Protein AF-A0A956J6Z6-F1 (afdb_monomer)

Sequence (795 aa):
MAKYAQRFSSLLVLTCVALPAACGSEADPVPDESTSATQQAFSNCVKSLEGEGDYNVGWVGLQTDGTLWRGFPAQKYEGLDQIESIGSIDGEALTWCVVRSDHTAWCWGANGSGQVGNGNTIQQADPVQITALGNQVKEVVTSNDFSCALKLDNTVWCWGDNSAAQLGTATPSQSLTPVQIGALGNTVEQISAGFLHACAKKSDDTLWCWGNNSFGEIGRGDFNNPQVGPIQVMSNVDKVSAGGFFTCAIDNAKKLYCWGDNADGHVGVGNTTNQPSPLEVTTIGTVNEVDASVRSACAIKADTTVWCWGWQDHGRLGDGVDADAPVTTPQPVSGSLGTTGGAVSIHAKEGSACVVTSTNELMCWGSGNFLDGQGPSNVPIAIDFCGLPRLNSITPSVGSTLGGTQVSFFGENFTANTRVFFSDTEATAVSFVNSGEVRATAPAYFESTVDVRIENPGSKRGVLKQAFSFQPPPEVYQALPTSGPLAGGTLVTLQGSSLKTGLGVSFGGTPASNVTLVSATEATAVAPAHAAGFVNILVTNSDGQTDQLDNGFQYKAAPATTSVAPNSGAAGIQVILTGTDYEWNTIVRVDGTEVTGTFVDPTTIGINMPAHADGPVPIEVENADGQKSTLSNAFTYDATGSGGTGGTSSTGGAAAGGNAGTAGSSTGGTGNAGAGGSGNSGAGGNAGDGGSNSSGGSGNSSSTGGSVSAGGSVSAGGSVSAGGSVSAGGSVSTGGSAGTSNGANTDDSSVKCYCSTPGAGSASSSALGTWVLGFVVAGAGLARRRKTRAAARLS

Mean predicted aligned error: 20.42 Å

Secondary structure (DSSP, 8-state):
-------------------PPP---SPPPPP-HHHHHHHHH--S-EEEEES-BSTTS--EEEETTS-EEETTTTEE-TT---EEEEEE--SSS-EEEEEETTS-EEEEE--TTSTT-SSS---EEEEEE-TTT-S-EEEEEEETTEEEEEETTS-EEEEE--TTSTT--SS---EEEEEE-GGG-S-EEEEEE-SSEEEEEETTSEEEEEE--SSSTT-SSS--S-EEEEEEEEESEEEEEE-SSEEEEEETT-BEEEEE--TTSTT-SSS---EEEEEE-TTS-BEEEEEE-SSEEEEEETTS-EEEEEE--TTTT-SS---SSEEEEEEEPTTHHHHT--EEEEEE-SSEEEEEETT--EEEEESB--TTS---EEEEEEE--SS--EEEEEE-SEEETT---EEEEEEES--TT-EEEETTEEPEEEEEEETTEEEEEPPP--SEEEEEEEE-TTS-EEEEEEEEEEEPPPEEEEEESSEEETT---EEEEEEES--TT-EEEETTEEPEEEEE-SSSEEEEEPPP--SEEEEEEEE-TTS-EEEEEEEEEEEPPPEEEEEES-EE-TT-EEEEEEES--TT-EEEETTEEE--EEEETTEEEEE-----SEEEEEEEE-TTS-EEEEEEEEEEPP----------------------------------------------------------------------------------------------------------------PPPP----------------------------------------

Solvent-accessible surface area (backbone atoms only — not comparable to full-atom values): 45242 Å² total; per-residue (Å²): 140,87,79,90,81,85,88,89,88,88,87,81,89,84,82,92,81,90,81,83,90,75,91,77,78,82,80,78,80,78,78,71,58,66,39,57,49,28,53,62,62,43,77,50,35,72,69,48,78,45,68,50,35,44,101,91,45,60,30,42,36,33,28,71,84,13,43,35,32,36,38,88,74,50,39,71,48,81,96,49,59,48,42,73,46,76,16,55,44,52,62,93,44,58,31,43,34,35,31,28,77,73,16,36,39,31,21,24,30,46,10,81,45,5,37,42,28,71,67,48,50,66,66,32,95,57,79,38,68,30,68,90,68,39,70,38,40,71,47,50,40,28,22,50,39,23,28,39,34,38,27,76,71,19,33,42,29,22,18,2,42,7,90,38,14,40,41,32,38,100,57,66,56,64,31,33,38,71,39,71,27,69,91,68,46,60,44,41,75,47,74,33,41,18,53,46,25,32,39,36,36,28,80,80,20,35,30,28,23,18,2,36,11,79,43,3,34,48,21,77,66,48,57,67,65,56,32,70,20,73,42,80,53,51,68,50,44,70,49,70,23,29,10,36,54,25,29,36,35,28,32,74,84,22,42,42,27,22,14,1,39,10,78,39,4,40,41,29,67,72,47,50,69,55,29,24,33,71,38,69,28,76,90,70,54,46,40,75,45,64,31,34,16,51,51,28,29,39,32,32,28,73,74,21,24,32,30,19,24,3,42,23,40,57,10,35,43,16,54,65,60,71,70,78,41,56,37,19,43,68,38,57,20,37,68,52,41,34,72,71,22,48,51,70,49,72,50,44,39,57,43,16,30,38,31,37,30,77,84,56,43,37,31,35,25,4,42,28,43,48,81,74,68,47,60,60,30,27,37,62,44,77,54,83,39,54,70,46,22,42,56,75,49,64,42,64,47,60,40,40,21,81,18,76,37,69,30,40,41,34,40,37,54,45,47,88,68,44,45,48,24,53,56,91,45,64,42,41,79,64,43,61,76,46,44,40,32,38,34,32,23,41,50,62,47,70,75,44,67,31,36,33,34,39,34,37,76,91,77,30,52,24,66,32,75,63,48,36,34,30,38,66,49,32,42,48,84,46,48,40,63,49,58,43,49,36,75,28,70,46,70,26,41,37,39,40,36,61,46,42,78,73,47,45,49,20,53,66,82,42,65,41,43,81,61,40,76,77,45,48,41,32,33,35,33,25,41,52,61,48,74,73,44,70,26,35,34,41,39,30,29,67,86,72,35,59,32,65,23,77,58,38,32,31,28,37,72,54,20,39,68,76,47,45,46,66,41,58,43,60,65,67,44,73,30,38,38,34,40,39,62,44,46,88,73,38,46,34,21,53,71,82,45,77,45,76,57,45,65,76,51,46,40,35,35,38,35,54,42,65,88,74,71,68,43,69,32,36,37,36,35,30,32,91,86,69,34,58,35,67,32,74,62,43,34,30,36,49,68,90,70,83,87,82,85,88,82,83,86,85,82,88,85,81,87,85,87,84,83,87,82,90,86,80,84,89,79,86,80,88,78,88,81,86,84,80,86,86,81,90,85,81,88,81,85,84,89,85,86,84,80,86,86,86,87,87,80,90,81,90,82,91,84,94,89,89,88,89,89,89,82,90,89,90,91,85,89,89,90,90,90,86,87,90,89,86,83,87,81,90,80,90,82,86,82,88,80,91,86,86,85,91,86,89,86,88,88,87,84,87,85,82,89,82,90,82,90,79,82,92,82,87,86,83,83,89,80,89,84,85,90,81,93,81,90,82,90,84,85,88,82,84,89,84,79,92,76,89,79,83,90,80,91,79,136

Structure (mmCIF, N/CA/C/O backbone):
data_AF-A0A956J6Z6-F1
#
_entry.id   AF-A0A956J6Z6-F1
#
loop_
_atom_site.group_PDB
_atom_site.id
_atom_site.type_symbol
_atom_site.label_atom_id
_atom_site.label_alt_id
_atom_site.label_comp_id
_atom_site.label_asym_id
_atom_site.label_entity_id
_atom_site.label_seq_id
_atom_site.pdbx_PDB_ins_code
_atom_site.Cartn_x
_atom_site.Cartn_y
_atom_site.Cartn_z
_atom_site.occupancy
_atom_site.B_iso_or_equiv
_atom_site.auth_seq_id
_atom_site.auth_comp_id
_atom_site.auth_asym_id
_atom_site.auth_atom_id
_atom_site.pdbx_PDB_model_num
ATOM 1 N N . MET A 1 1 ? -25.834 70.316 -21.782 1.00 28.66 1 MET A N 1
ATOM 2 C CA . MET A 1 1 ? -26.681 69.579 -22.753 1.00 28.66 1 MET A CA 1
ATOM 3 C C . MET A 1 1 ? -25.816 68.439 -23.292 1.00 28.66 1 MET A C 1
ATOM 5 O O . MET A 1 1 ? -24.674 68.748 -23.584 1.00 28.66 1 MET A O 1
ATOM 9 N N . ALA A 1 2 ? -26.191 67.163 -23.428 1.00 26.89 2 ALA A N 1
ATOM 10 C CA . ALA A 1 2 ? -27.334 66.325 -23.003 1.00 26.89 2 ALA A CA 1
ATOM 11 C C . ALA A 1 2 ? -26.924 64.838 -23.287 1.00 26.89 2 ALA A C 1
ATOM 13 O O . ALA A 1 2 ? -26.009 64.651 -24.078 1.00 26.89 2 ALA A O 1
ATOM 14 N N . LYS A 1 3 ? -27.489 63.739 -22.752 1.00 27.75 3 LYS A N 1
ATOM 15 C CA . LYS A 1 3 ? -28.565 63.447 -21.773 1.00 27.75 3 LYS A CA 1
ATOM 16 C C . LYS A 1 3 ? -28.370 61.972 -21.299 1.00 27.75 3 LYS A C 1
ATOM 18 O O . LYS A 1 3 ? -28.183 61.141 -22.174 1.00 27.75 3 LYS A O 1
ATOM 23 N N . TYR A 1 4 ? -28.575 61.652 -20.006 1.00 26.92 4 TYR A N 1
ATOM 24 C CA . TYR A 1 4 ? -28.831 60.283 -19.453 1.00 26.92 4 TYR A CA 1
ATOM 25 C C . TYR A 1 4 ? -27.671 59.239 -19.551 1.00 26.92 4 TYR A C 1
ATOM 27 O O . TYR A 1 4 ? -26.803 59.382 -20.399 1.00 26.92 4 TYR A O 1
ATOM 35 N N . ALA A 1 5 ? -27.570 58.172 -18.728 1.00 27.58 5 ALA A N 1
ATOM 36 C CA . ALA A 1 5 ? -28.124 57.880 -17.384 1.00 27.58 5 ALA A CA 1
ATOM 37 C C . ALA A 1 5 ? -27.443 56.650 -16.701 1.00 27.58 5 ALA A C 1
ATOM 39 O O . ALA A 1 5 ? -26.955 55.778 -17.402 1.00 27.58 5 ALA A O 1
ATOM 40 N N . GLN A 1 6 ? -27.543 56.580 -15.353 1.00 28.50 6 GLN A N 1
ATOM 41 C CA . GLN A 1 6 ? -27.509 55.388 -14.447 1.00 28.50 6 GLN A CA 1
ATOM 42 C C . GLN A 1 6 ? -26.211 54.522 -14.390 1.00 28.50 6 GLN A C 1
ATOM 44 O O . GLN A 1 6 ? -25.586 54.266 -15.404 1.00 28.50 6 GLN A O 1
ATOM 49 N N . ARG A 1 7 ? -25.609 54.218 -13.216 1.00 27.50 7 ARG A N 1
ATOM 50 C CA . ARG A 1 7 ? -26.026 53.436 -12.003 1.00 27.50 7 ARG A CA 1
ATOM 51 C C . ARG A 1 7 ? -26.097 51.914 -12.268 1.00 27.50 7 ARG A C 1
ATOM 53 O O . ARG A 1 7 ? -26.555 51.536 -13.331 1.00 27.50 7 ARG A O 1
ATOM 60 N N . PHE A 1 8 ? -25.704 51.003 -11.364 1.00 25.77 8 PHE A N 1
ATOM 61 C CA . PHE A 1 8 ? -25.468 51.060 -9.902 1.00 25.77 8 PHE A CA 1
ATOM 62 C C . PHE A 1 8 ? -24.211 50.267 -9.468 1.00 25.77 8 PHE A C 1
ATOM 64 O O . PHE A 1 8 ? -23.885 49.271 -10.098 1.00 25.77 8 PHE A O 1
ATOM 71 N N . SER A 1 9 ? -23.623 50.646 -8.325 1.00 25.39 9 SER A N 1
ATOM 72 C CA . SER A 1 9 ? -23.005 49.752 -7.321 1.00 25.39 9 SER A CA 1
ATOM 73 C C . SER A 1 9 ? -23.018 50.481 -5.971 1.00 25.39 9 SER A C 1
ATOM 75 O O . SER A 1 9 ? -22.748 51.683 -5.935 1.00 25.39 9 SER A O 1
ATOM 77 N N . SER A 1 10 ? -23.380 49.798 -4.882 1.00 26.20 10 SER A N 1
ATOM 78 C CA . SER A 1 10 ? -23.628 50.417 -3.564 1.00 26.20 10 SER A CA 1
ATOM 79 C C . SER A 1 10 ? -22.505 50.135 -2.563 1.00 26.20 10 SER A C 1
ATOM 81 O O . SER A 1 10 ? -21.864 49.091 -2.630 1.00 26.20 10 SER A O 1
ATOM 83 N N . LEU A 1 11 ? -22.299 51.053 -1.612 1.00 25.16 11 LEU A N 1
ATOM 84 C CA . LEU A 1 11 ? -21.265 50.970 -0.577 1.00 25.16 11 LEU A CA 1
ATOM 85 C C . LEU A 1 11 ? -21.888 51.072 0.826 1.00 25.16 11 LEU A C 1
ATOM 87 O O . LEU A 1 11 ? -22.652 52.002 1.077 1.00 25.16 11 LEU A O 1
ATOM 91 N N . LEU A 1 12 ? -21.514 50.167 1.734 1.00 23.30 12 LEU A N 1
ATOM 92 C CA . LEU A 1 12 ? -21.599 50.317 3.197 1.00 23.30 12 LEU A CA 1
ATOM 93 C C . LEU A 1 12 ? -20.625 49.274 3.790 1.00 23.30 12 LEU A C 1
ATOM 95 O O . LEU A 1 12 ? -20.853 48.082 3.641 1.00 23.30 12 LEU A O 1
ATOM 99 N N . VAL A 1 13 ? -19.394 49.624 4.172 1.00 27.66 13 VAL A N 1
ATOM 100 C CA . VAL A 1 13 ? -18.997 50.363 5.388 1.00 27.66 13 VAL A CA 1
ATOM 101 C C . VAL A 1 13 ? -19.390 49.621 6.670 1.00 27.66 13 VAL A C 1
ATOM 103 O O . VAL A 1 13 ? -20.532 49.699 7.110 1.00 27.66 13 VAL A O 1
ATOM 106 N N . LEU A 1 14 ? -18.391 49.008 7.311 1.00 22.95 14 LEU A N 1
ATOM 107 C CA . LEU A 1 14 ? -18.330 48.816 8.762 1.00 22.95 14 LEU A CA 1
ATOM 108 C C . LEU A 1 14 ? -16.908 49.158 9.254 1.00 22.95 14 LEU A C 1
ATOM 110 O O . LEU A 1 14 ? -15.987 49.302 8.449 1.00 22.95 14 LEU A O 1
ATOM 114 N N . THR A 1 15 ? -16.746 49.384 10.556 1.00 25.09 15 THR A N 1
ATOM 115 C CA . THR A 1 15 ? -15.624 50.146 11.132 1.00 25.09 15 THR A CA 1
ATOM 116 C C . THR A 1 15 ? -14.508 49.290 11.725 1.00 25.09 15 THR A C 1
ATOM 118 O O . THR A 1 15 ? -14.780 48.398 12.525 1.00 25.09 15 THR A O 1
ATOM 121 N N . CYS A 1 16 ? -13.249 49.656 11.466 1.00 20.98 16 CYS A N 1
ATOM 122 C CA . CYS A 1 16 ? -12.116 49.167 12.254 1.00 20.98 16 CYS A CA 1
ATOM 123 C C . CYS A 1 16 ? -12.116 49.786 13.661 1.00 20.98 16 CYS A C 1
ATOM 125 O O . CYS A 1 16 ? -12.152 51.009 13.802 1.00 20.98 16 CYS A O 1
ATOM 127 N N . VAL A 1 17 ? -11.979 48.944 14.685 1.00 24.44 17 VAL A N 1
ATOM 128 C CA . VAL A 1 17 ? -11.543 49.328 16.036 1.00 24.44 17 VAL A CA 1
ATOM 129 C C . VAL A 1 17 ? -10.183 48.674 16.261 1.00 24.44 17 VAL A C 1
ATOM 131 O O . VAL A 1 17 ? -10.014 47.501 15.939 1.00 24.44 17 VAL A O 1
ATOM 134 N N . ALA A 1 18 ? -9.210 49.427 16.775 1.00 28.42 18 ALA A N 1
ATOM 135 C CA . ALA A 1 18 ? -7.844 48.952 16.978 1.00 28.42 18 ALA A CA 1
ATOM 136 C C . ALA A 1 18 ? -7.484 48.938 18.470 1.00 28.42 18 ALA A C 1
ATOM 138 O O . ALA A 1 18 ? -7.568 49.966 19.139 1.00 28.42 18 ALA A O 1
ATOM 139 N N . LEU A 1 19 ? -7.043 47.779 18.958 1.00 23.42 19 LEU A N 1
ATOM 140 C CA . LEU A 1 19 ? -6.366 47.580 20.242 1.00 23.42 19 LEU A CA 1
ATOM 141 C C . LEU A 1 19 ? -5.182 46.606 20.032 1.00 23.42 19 LEU A C 1
ATOM 143 O O . LEU A 1 19 ? -5.105 45.982 18.972 1.00 23.42 19 LEU A O 1
ATOM 147 N N . PRO A 1 20 ? -4.180 46.594 20.931 1.00 27.34 20 PRO A N 1
ATOM 148 C CA . PRO A 1 20 ? -2.789 46.425 20.512 1.00 27.34 20 PRO A CA 1
ATOM 149 C C . PRO A 1 20 ? -2.318 44.974 20.388 1.00 27.34 20 PRO A C 1
ATOM 151 O O . PRO A 1 20 ? -2.817 44.073 21.056 1.00 27.34 20 PRO A O 1
ATOM 154 N N . ALA A 1 21 ? -1.269 44.788 19.585 1.00 26.52 21 ALA A N 1
ATOM 155 C CA . ALA A 1 21 ? -0.505 43.550 19.545 1.00 26.52 21 ALA A CA 1
ATOM 156 C C . ALA A 1 21 ? 0.246 43.321 20.868 1.00 26.52 21 ALA A C 1
ATOM 158 O O . ALA A 1 21 ? 0.936 44.216 21.362 1.00 26.52 21 ALA A O 1
ATOM 159 N N . ALA A 1 22 ? 0.155 42.101 21.393 1.00 25.50 22 ALA A N 1
ATOM 160 C CA . ALA A 1 22 ? 1.082 41.570 22.382 1.00 25.50 22 ALA A CA 1
ATOM 161 C C . ALA A 1 22 ? 2.080 40.648 21.669 1.00 25.50 22 ALA A C 1
ATOM 163 O O . ALA A 1 22 ? 1.684 39.860 20.810 1.00 25.50 22 ALA A O 1
ATOM 164 N N . CYS A 1 23 ? 3.363 40.731 22.019 1.00 26.20 23 CYS A N 1
ATOM 165 C CA . CYS A 1 23 ? 4.354 39.776 21.530 1.00 26.20 23 CYS A CA 1
ATOM 166 C C . CYS A 1 23 ? 4.199 38.452 22.287 1.00 26.20 23 CYS A C 1
ATOM 168 O O . CYS A 1 23 ? 4.665 38.341 23.421 1.00 26.20 23 CYS A O 1
ATOM 170 N N . GLY A 1 24 ? 3.565 37.464 21.658 1.00 25.23 24 GLY A N 1
ATOM 171 C CA . GLY A 1 24 ? 3.735 36.060 22.023 1.00 25.23 24 GLY A CA 1
ATOM 172 C C . GLY A 1 24 ? 5.031 35.533 21.409 1.00 25.23 24 GLY A C 1
ATOM 173 O O . GLY A 1 24 ? 5.229 35.643 20.199 1.00 25.23 24 GLY A O 1
ATOM 174 N N . SER A 1 25 ? 5.931 35.022 22.244 1.00 32.38 25 SER A N 1
ATOM 175 C CA . SER A 1 25 ? 6.989 34.106 21.814 1.00 32.38 25 SER A CA 1
ATOM 176 C C . SER A 1 25 ? 6.438 32.684 21.737 1.00 32.38 25 SER A C 1
ATOM 178 O O . SER A 1 25 ? 5.430 32.403 22.374 1.00 32.38 25 SER A O 1
ATOM 180 N N . GLU A 1 26 ? 7.173 31.808 21.048 1.00 28.66 26 GLU A N 1
ATOM 181 C CA . GLU A 1 26 ? 6.777 30.434 20.704 1.00 28.66 26 GLU A CA 1
ATOM 182 C C . GLU A 1 26 ? 5.694 30.408 19.613 1.00 28.66 26 GLU A C 1
ATOM 184 O O . GLU A 1 26 ? 4.608 30.964 19.744 1.00 28.66 26 GLU A O 1
ATOM 189 N N . ALA A 1 27 ? 6.044 29.804 18.477 1.00 27.05 27 ALA A N 1
ATOM 190 C CA . ALA A 1 27 ? 5.065 29.384 17.490 1.00 27.05 27 ALA A CA 1
ATOM 191 C C . ALA A 1 27 ? 4.625 27.980 17.898 1.00 27.05 27 ALA A C 1
ATOM 193 O O . ALA A 1 27 ? 5.472 27.085 17.969 1.00 27.05 27 ALA A O 1
ATOM 194 N N . ASP A 1 28 ? 3.332 27.796 18.167 1.00 23.73 28 ASP A N 1
ATOM 195 C CA . ASP A 1 28 ? 2.769 26.462 18.348 1.00 23.73 28 ASP A CA 1
ATOM 196 C C . ASP A 1 28 ? 3.123 25.595 17.125 1.00 23.73 28 ASP A C 1
ATOM 198 O O . ASP A 1 28 ? 2.978 26.062 15.986 1.00 23.73 28 ASP A O 1
ATOM 202 N N . PRO A 1 29 ? 3.583 24.344 17.311 1.00 29.31 29 PRO A N 1
ATOM 203 C CA . PRO A 1 29 ? 3.713 23.426 16.194 1.00 29.31 29 PRO A CA 1
ATOM 204 C C . PRO A 1 29 ? 2.320 23.192 15.604 1.00 29.31 29 PRO A C 1
ATOM 206 O O . PRO A 1 29 ? 1.397 22.784 16.312 1.00 29.31 29 PRO A O 1
ATOM 209 N N . VAL A 1 30 ? 2.165 23.453 14.304 1.00 27.22 30 VAL A N 1
ATOM 210 C CA . VAL A 1 30 ? 0.939 23.100 13.577 1.00 27.22 30 VAL A CA 1
ATOM 211 C C . VAL A 1 30 ? 0.721 21.591 13.756 1.00 27.22 30 VAL A C 1
ATOM 213 O O . VAL A 1 30 ? 1.658 20.832 13.495 1.00 27.22 30 VAL A O 1
ATOM 216 N N . PRO A 1 31 ? -0.454 21.138 14.235 1.00 27.94 31 PRO A N 1
ATOM 217 C CA . PRO A 1 31 ? -0.686 19.722 14.481 1.00 27.94 31 PRO A CA 1
ATOM 218 C C . PRO A 1 31 ? -0.588 18.940 13.171 1.00 27.94 31 PRO A C 1
ATOM 220 O O . PRO A 1 31 ? -1.164 19.328 12.154 1.00 27.94 31 PRO A O 1
ATOM 223 N N . ASP A 1 32 ? 0.153 17.835 13.207 1.00 39.03 32 ASP A N 1
ATOM 224 C CA . ASP A 1 32 ? 0.480 17.037 12.027 1.00 39.03 32 ASP A CA 1
ATOM 225 C C . ASP A 1 32 ? -0.673 16.105 11.616 1.00 39.03 32 ASP A C 1
ATOM 227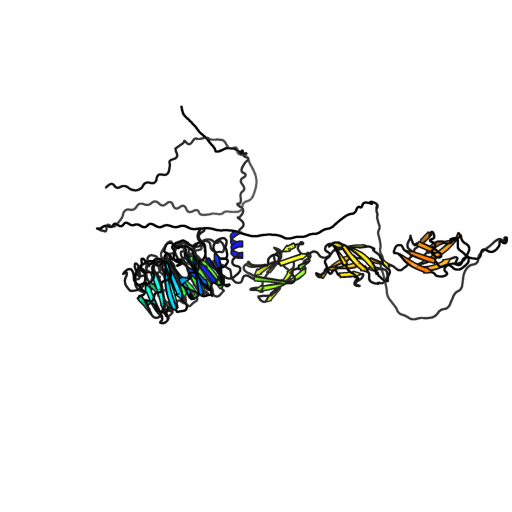 O O . ASP A 1 32 ? -0.615 14.877 11.705 1.00 39.03 32 ASP A O 1
ATOM 231 N N . GLU A 1 33 ? -1.771 16.710 11.167 1.00 33.22 33 GLU A N 1
ATOM 232 C CA . GLU A 1 33 ? -2.899 15.967 10.604 1.00 33.22 33 GLU A CA 1
ATOM 233 C C . GLU A 1 33 ? -2.535 15.342 9.242 1.00 33.22 33 GLU A C 1
ATOM 235 O O . GLU A 1 33 ? -3.065 14.286 8.886 1.00 33.22 33 GLU A O 1
ATOM 240 N N . SER A 1 34 ? -1.580 15.939 8.517 1.00 38.59 34 SER A N 1
ATOM 241 C CA . SER A 1 34 ? -1.074 15.517 7.203 1.00 38.59 34 SER A CA 1
ATOM 242 C C . SER A 1 34 ? -0.481 14.108 7.180 1.00 38.59 34 SER A C 1
ATOM 244 O O . SER A 1 34 ? -0.890 13.290 6.345 1.00 38.59 34 SER A O 1
ATOM 246 N N . THR A 1 35 ? 0.447 13.786 8.090 1.00 41.09 35 THR A N 1
ATOM 247 C CA . THR A 1 35 ? 0.966 12.413 8.178 1.00 41.09 35 THR A CA 1
ATOM 248 C C . THR A 1 35 ? -0.102 11.472 8.717 1.00 41.09 35 THR A C 1
ATOM 250 O O . THR A 1 35 ? -0.242 10.366 8.203 1.00 41.09 35 THR A O 1
ATOM 253 N N . SER A 1 36 ? -0.933 11.917 9.667 1.00 38.53 36 SER A N 1
ATOM 254 C CA . SER A 1 36 ? -1.976 11.078 10.268 1.00 38.53 36 SER A CA 1
ATOM 255 C C . SER A 1 36 ? -3.016 10.585 9.249 1.00 38.53 36 SER A C 1
ATOM 257 O O . SER A 1 36 ? -3.469 9.442 9.335 1.00 38.53 36 SER A O 1
ATOM 259 N N . ALA A 1 37 ? -3.375 11.410 8.258 1.00 38.84 37 ALA A N 1
ATOM 260 C CA . ALA A 1 37 ? -4.274 11.034 7.170 1.00 38.84 37 ALA A CA 1
ATOM 261 C C . ALA A 1 37 ? -3.585 10.100 6.160 1.00 38.84 37 ALA A C 1
ATOM 263 O O . ALA A 1 37 ? -4.181 9.123 5.706 1.00 38.84 37 ALA A O 1
ATOM 264 N N . THR A 1 38 ? -2.311 10.354 5.854 1.00 44.06 38 THR A N 1
ATOM 265 C CA . THR A 1 38 ? -1.529 9.552 4.898 1.00 44.06 38 THR A CA 1
ATOM 266 C C . THR A 1 38 ? -1.188 8.164 5.465 1.00 44.06 38 THR A C 1
ATOM 268 O O . THR A 1 38 ? -1.324 7.161 4.768 1.00 44.06 38 THR A O 1
ATOM 271 N N . GLN A 1 39 ? -0.885 8.063 6.762 1.00 45.75 39 GLN A N 1
ATOM 272 C CA . GLN A 1 39 ? -0.728 6.791 7.480 1.00 45.75 39 GLN A CA 1
ATOM 273 C C . GLN A 1 39 ? -2.047 6.007 7.593 1.00 45.75 39 GLN A C 1
ATOM 275 O O . GLN A 1 39 ? -2.029 4.780 7.564 1.00 45.75 39 GLN A O 1
ATOM 280 N N . GLN A 1 40 ? -3.201 6.682 7.685 1.00 42.94 40 GLN A N 1
ATOM 281 C CA . GLN A 1 40 ? -4.512 6.013 7.654 1.00 42.94 40 GLN A CA 1
ATOM 282 C C . GLN A 1 40 ? -4.869 5.463 6.263 1.00 42.94 40 GLN A C 1
ATOM 284 O O . GLN A 1 40 ? -5.530 4.429 6.175 1.00 42.94 40 GLN A O 1
ATOM 289 N N . ALA A 1 41 ? -4.421 6.115 5.186 1.00 42.00 41 ALA A N 1
ATOM 290 C CA . ALA A 1 41 ? -4.590 5.622 3.820 1.00 42.00 41 ALA A CA 1
ATOM 291 C C . ALA A 1 41 ? -3.787 4.334 3.558 1.00 42.00 41 ALA A C 1
ATOM 293 O O . ALA A 1 41 ? -4.318 3.361 3.019 1.00 42.00 41 ALA A O 1
ATOM 294 N N . PHE A 1 42 ? -2.527 4.288 3.997 1.00 47.94 42 PHE A N 1
ATOM 295 C CA . PHE A 1 42 ? -1.639 3.131 3.836 1.00 47.94 42 PHE A CA 1
ATOM 296 C C . PHE A 1 42 ? -1.766 2.104 4.970 1.00 47.94 42 PHE A C 1
ATOM 298 O O . PHE A 1 42 ? -0.800 1.720 5.625 1.00 47.94 42 PHE A O 1
ATOM 305 N N . SER A 1 43 ? -2.996 1.621 5.170 1.00 44.84 43 SER A N 1
ATOM 306 C CA . SER A 1 43 ? -3.295 0.515 6.094 1.00 44.84 43 SER A CA 1
ATOM 307 C C . SER A 1 43 ? -2.855 -0.870 5.582 1.00 44.84 43 SER A C 1
ATOM 309 O O . SER A 1 43 ? -2.760 -1.807 6.378 1.00 44.84 43 SER A O 1
ATOM 311 N N . ASN A 1 44 ? -2.541 -0.986 4.285 1.00 50.84 44 ASN A N 1
ATOM 312 C CA . ASN A 1 44 ? -1.931 -2.154 3.648 1.00 50.84 44 ASN A CA 1
ATOM 313 C C . ASN A 1 44 ? -0.576 -1.781 3.015 1.00 50.84 44 ASN A C 1
ATOM 315 O O . ASN A 1 44 ? -0.381 -0.655 2.556 1.00 50.84 44 ASN A O 1
ATOM 319 N N . CYS A 1 45 ? 0.338 -2.758 2.947 1.00 58.16 45 CYS A N 1
ATOM 320 C CA . CYS A 1 45 ? 1.683 -2.611 2.379 1.00 58.16 45 CYS A CA 1
ATOM 321 C C . CYS A 1 45 ? 1.677 -1.980 0.980 1.00 58.16 45 CYS A C 1
ATOM 323 O O . CYS A 1 45 ? 0.891 -2.398 0.125 1.00 58.16 45 CYS A O 1
ATOM 325 N N . VAL A 1 46 ? 2.615 -1.066 0.719 1.00 61.44 46 VAL A N 1
ATOM 326 C CA . VAL A 1 46 ? 2.885 -0.524 -0.621 1.00 61.44 46 VAL A CA 1
ATOM 327 C C . VAL A 1 46 ? 3.631 -1.565 -1.461 1.00 61.44 46 VAL A C 1
ATOM 329 O O . VAL A 1 46 ? 4.649 -2.103 -1.039 1.00 61.44 46 VAL A O 1
ATOM 332 N N . LYS A 1 47 ? 3.109 -1.846 -2.657 1.00 59.91 47 LYS A N 1
ATOM 333 C CA . LYS A 1 47 ? 3.683 -2.743 -3.672 1.00 59.91 47 LYS A CA 1
ATOM 334 C C . LYS A 1 47 ? 4.460 -1.972 -4.749 1.00 59.91 47 LYS A C 1
ATOM 336 O O . LYS A 1 47 ? 5.433 -2.496 -5.276 1.00 59.91 47 LYS A O 1
ATOM 341 N N . SER A 1 48 ? 4.024 -0.754 -5.081 1.00 63.28 48 SER A N 1
ATOM 342 C CA . SER A 1 48 ? 4.754 0.203 -5.927 1.00 63.28 48 SER A CA 1
ATOM 343 C C . SER A 1 48 ? 4.347 1.638 -5.576 1.00 63.28 48 SER A C 1
ATOM 345 O O . SER A 1 48 ? 3.213 1.863 -5.147 1.00 63.28 48 SER A O 1
ATOM 347 N N . LEU A 1 49 ? 5.253 2.597 -5.768 1.00 64.88 49 LEU A N 1
ATOM 348 C CA . LEU A 1 49 ? 5.026 4.031 -5.579 1.00 64.88 49 LEU A CA 1
ATOM 349 C C . LEU A 1 49 ? 5.701 4.806 -6.713 1.00 64.88 49 LEU A C 1
ATOM 351 O O . LEU A 1 49 ? 6.839 4.511 -7.070 1.00 64.88 49 LEU A O 1
ATOM 355 N N . GLU A 1 50 ? 5.000 5.791 -7.266 1.00 66.00 50 GLU A N 1
ATOM 356 C CA . GLU A 1 50 ? 5.406 6.495 -8.480 1.00 66.00 50 GLU A CA 1
ATOM 357 C C . GLU A 1 50 ? 5.022 7.979 -8.451 1.00 66.00 50 GLU A C 1
ATOM 359 O O . GLU A 1 50 ? 3.983 8.348 -7.906 1.00 66.00 50 GLU A O 1
ATOM 364 N N . GLY A 1 51 ? 5.801 8.818 -9.134 1.00 57.59 51 GLY A N 1
ATOM 365 C CA . GLY A 1 51 ? 5.537 10.249 -9.311 1.00 57.59 51 GLY A CA 1
ATOM 366 C C . GLY A 1 51 ? 6.438 11.149 -8.465 1.00 57.59 51 GLY A C 1
ATOM 367 O O . GLY A 1 51 ? 7.108 10.697 -7.541 1.00 57.59 51 GLY A O 1
ATOM 368 N N . GLU A 1 52 ? 6.465 12.433 -8.810 1.00 53.12 52 GLU A N 1
ATOM 369 C CA . GLU A 1 52 ? 7.287 13.439 -8.131 1.00 53.12 52 GLU A CA 1
ATOM 370 C C . GLU A 1 52 ? 6.608 13.908 -6.836 1.00 53.12 52 GLU A C 1
ATOM 372 O O . GLU A 1 52 ? 5.411 14.193 -6.826 1.00 53.12 52 GLU A O 1
ATOM 377 N N . GLY A 1 53 ? 7.363 14.048 -5.743 1.00 43.16 53 GLY A N 1
ATOM 378 C CA . GLY A 1 53 ? 6.830 14.527 -4.460 1.00 43.16 53 GLY A CA 1
ATOM 379 C C . GLY A 1 53 ? 6.689 16.054 -4.346 1.00 43.16 53 GLY A C 1
ATOM 380 O O . GLY A 1 53 ? 6.873 16.584 -3.250 1.00 43.16 53 GLY A O 1
ATOM 381 N N . ASP A 1 54 ? 6.431 16.777 -5.442 1.00 42.69 54 ASP A N 1
ATOM 382 C CA . ASP A 1 54 ? 6.237 18.239 -5.425 1.00 42.69 54 ASP A CA 1
ATOM 383 C C . ASP A 1 54 ? 4.757 18.617 -5.216 1.00 42.69 54 ASP A C 1
ATOM 385 O O . ASP A 1 54 ? 3.841 17.928 -5.652 1.00 42.69 54 ASP A O 1
ATOM 389 N N . TYR A 1 55 ? 4.490 19.748 -4.561 1.00 39.03 55 TYR A N 1
ATOM 390 C CA . TYR A 1 55 ? 3.185 20.114 -3.981 1.00 39.03 55 TYR A CA 1
ATOM 391 C C . TYR A 1 55 ? 2.017 20.239 -4.979 1.00 39.03 55 TYR A C 1
ATOM 393 O O . TYR A 1 55 ? 0.863 20.343 -4.560 1.00 39.03 55 TYR A O 1
ATOM 401 N N . ASN A 1 56 ? 2.299 20.270 -6.284 1.00 39.88 56 ASN A N 1
ATOM 402 C CA . ASN A 1 56 ? 1.305 20.370 -7.359 1.00 39.88 56 ASN A CA 1
ATOM 403 C C . ASN A 1 56 ? 1.228 19.095 -8.222 1.00 39.88 56 ASN A C 1
ATOM 405 O O . ASN A 1 56 ? 0.388 19.020 -9.120 1.00 39.88 56 ASN A O 1
ATOM 409 N N . VAL A 1 57 ? 2.096 18.115 -7.961 1.00 51.12 57 VAL A N 1
ATOM 410 C CA . VAL A 1 57 ? 2.256 16.873 -8.718 1.00 51.12 57 VAL A CA 1
ATOM 411 C C . VAL A 1 57 ? 1.859 15.712 -7.811 1.00 51.12 57 VAL A C 1
ATOM 413 O O . VAL A 1 57 ? 2.396 15.521 -6.727 1.00 51.12 57 VAL A O 1
ATOM 416 N N . GLY A 1 58 ? 0.835 14.959 -8.209 1.00 58.56 58 GLY A N 1
ATOM 417 C CA . GLY A 1 58 ? 0.352 13.839 -7.406 1.00 58.56 58 GLY A CA 1
ATOM 418 C C . GLY A 1 58 ? 1.191 12.585 -7.631 1.00 58.56 58 GLY A C 1
ATOM 419 O O . GLY A 1 58 ? 1.276 12.111 -8.762 1.00 58.56 58 GLY A O 1
ATOM 420 N N . TRP A 1 59 ? 1.714 11.993 -6.557 1.00 68.94 59 TRP A N 1
ATOM 421 C CA . TRP A 1 59 ? 2.160 10.599 -6.586 1.00 68.94 59 TRP A CA 1
ATOM 422 C C . TRP A 1 59 ? 0.974 9.646 -6.817 1.00 68.94 59 TRP A C 1
ATOM 424 O O . TRP A 1 59 ? -0.180 9.985 -6.530 1.00 68.94 59 TRP A O 1
ATOM 434 N N . VAL A 1 60 ? 1.270 8.437 -7.293 1.00 70.94 60 VAL A N 1
ATOM 435 C CA . VAL A 1 60 ? 0.353 7.301 -7.446 1.00 70.94 60 VAL A CA 1
ATOM 436 C C . VAL A 1 60 ? 0.964 6.080 -6.752 1.00 70.94 60 VAL A C 1
ATOM 438 O O . VAL A 1 60 ? 2.139 5.778 -6.935 1.00 70.94 60 VAL A O 1
ATOM 441 N N . GLY A 1 61 ? 0.189 5.400 -5.908 1.00 71.81 61 GLY A N 1
ATOM 442 C CA . GLY A 1 61 ? 0.667 4.293 -5.074 1.00 71.81 61 GLY A CA 1
ATOM 443 C C . GLY A 1 61 ? -0.228 3.066 -5.183 1.00 71.81 61 GLY A C 1
ATOM 444 O O . GLY A 1 61 ? -1.441 3.163 -5.001 1.00 71.81 61 GLY A O 1
ATOM 445 N N . LEU A 1 62 ? 0.370 1.908 -5.454 1.00 71.31 62 LEU A N 1
ATOM 446 C CA . LEU A 1 62 ? -0.297 0.609 -5.489 1.00 71.31 62 LEU A CA 1
ATOM 447 C C . LEU A 1 62 ? -0.066 -0.123 -4.169 1.00 71.31 62 LEU A C 1
ATOM 449 O O . LEU A 1 62 ? 1.078 -0.363 -3.788 1.00 71.31 62 LEU A O 1
ATOM 453 N N . GLN A 1 63 ? -1.140 -0.526 -3.495 1.00 71.38 63 GLN A N 1
ATOM 454 C CA . GLN A 1 63 ? -1.081 -1.385 -2.314 1.00 71.38 63 GLN A CA 1
ATOM 455 C C . GLN A 1 63 ? -1.115 -2.878 -2.694 1.00 71.38 63 GLN A C 1
ATOM 457 O O . GLN A 1 63 ? -1.529 -3.276 -3.784 1.00 71.38 63 GLN A O 1
ATOM 462 N N . THR A 1 64 ? -0.653 -3.732 -1.783 1.00 65.56 64 THR A N 1
ATOM 463 C CA . THR A 1 64 ? -0.586 -5.200 -1.946 1.00 65.56 64 THR A CA 1
ATOM 464 C C . THR A 1 64 ? -1.951 -5.888 -2.053 1.00 65.56 64 THR A C 1
ATOM 466 O O . THR A 1 64 ? -2.016 -7.017 -2.531 1.00 65.56 64 THR A O 1
ATOM 469 N N . ASP A 1 65 ? -3.036 -5.208 -1.674 1.00 65.69 65 ASP A N 1
ATOM 470 C CA . ASP A 1 65 ? -4.422 -5.639 -1.898 1.00 65.69 65 ASP A CA 1
ATOM 471 C C . ASP A 1 65 ? -4.940 -5.332 -3.321 1.00 65.69 65 ASP A C 1
ATOM 473 O O . ASP A 1 65 ? -6.068 -5.688 -3.666 1.00 65.69 65 ASP A O 1
ATOM 477 N N . GLY A 1 66 ? -4.124 -4.681 -4.158 1.00 70.00 66 GLY A N 1
ATOM 478 C CA . GLY A 1 66 ? -4.484 -4.261 -5.510 1.00 70.00 66 GLY A CA 1
ATOM 479 C C . GLY A 1 66 ? -5.246 -2.933 -5.579 1.00 70.00 66 GLY A C 1
ATOM 480 O O . GLY A 1 66 ? -5.773 -2.612 -6.646 1.00 70.00 66 GLY A O 1
ATOM 481 N N . THR A 1 67 ? -5.342 -2.165 -4.486 1.00 76.12 67 THR A N 1
ATOM 482 C CA . THR A 1 67 ? -5.938 -0.819 -4.498 1.00 76.12 67 THR A CA 1
ATOM 483 C C . THR A 1 67 ? -4.932 0.255 -4.908 1.00 76.12 67 THR A C 1
ATOM 485 O O . THR A 1 67 ? -3.742 0.183 -4.592 1.00 76.12 67 THR A O 1
ATOM 488 N N . LEU A 1 68 ? -5.422 1.270 -5.623 1.00 77.62 68 LEU A N 1
ATOM 489 C CA . LEU A 1 68 ? -4.626 2.382 -6.136 1.00 77.62 68 LEU A CA 1
ATOM 490 C C . LEU A 1 68 ? -4.965 3.683 -5.396 1.00 77.62 68 LEU A C 1
ATOM 492 O O . LEU A 1 68 ? -6.137 3.989 -5.170 1.00 77.62 68 LEU A O 1
ATOM 496 N N . TRP A 1 69 ? -3.946 4.463 -5.052 1.00 76.00 69 TRP A N 1
ATOM 497 C CA . TRP A 1 69 ? -4.037 5.685 -4.247 1.00 76.00 69 TRP A CA 1
ATOM 498 C C . TRP A 1 69 ? -3.291 6.851 -4.910 1.00 76.00 69 TRP A C 1
ATOM 500 O O . TRP A 1 69 ? -2.428 6.615 -5.755 1.00 76.00 69 TRP A O 1
ATOM 510 N N . ARG A 1 70 ? -3.619 8.101 -4.549 1.00 74.50 70 ARG A N 1
ATOM 511 C CA . ARG A 1 70 ? -3.020 9.324 -5.112 1.00 74.50 70 ARG A CA 1
ATOM 512 C C . ARG A 1 70 ? -2.834 10.472 -4.116 1.00 74.50 70 ARG A C 1
ATOM 514 O O . ARG A 1 70 ? -3.730 10.728 -3.313 1.00 74.50 70 ARG A O 1
ATOM 521 N N . GLY A 1 71 ? -1.755 11.235 -4.315 1.00 63.75 71 GLY A N 1
ATOM 522 C CA . GLY A 1 71 ? -1.581 12.635 -3.898 1.00 63.75 71 GLY A CA 1
ATOM 523 C C . GLY A 1 71 ? -1.582 12.952 -2.395 1.00 63.75 71 GLY A C 1
ATOM 524 O O . GLY A 1 71 ? -1.637 12.080 -1.538 1.00 63.75 71 GLY A O 1
ATOM 525 N N . PHE A 1 72 ? -1.522 14.246 -2.065 1.00 55.44 72 PHE A N 1
ATOM 526 C CA . PHE A 1 72 ? -1.592 14.744 -0.687 1.00 55.44 72 PHE A CA 1
ATOM 527 C C . PHE A 1 72 ? -2.833 15.641 -0.488 1.00 55.44 72 PHE A C 1
ATOM 529 O O . PHE A 1 72 ? -2.973 16.631 -1.209 1.00 55.44 72 PHE A O 1
ATOM 536 N N . PRO A 1 73 ? -3.726 15.349 0.482 1.00 58.72 73 PRO A N 1
ATOM 537 C CA . PRO A 1 73 ? -3.774 14.130 1.296 1.00 58.72 73 PRO A CA 1
ATOM 538 C C . PRO A 1 73 ? -4.082 12.888 0.445 1.00 58.72 73 PRO A C 1
ATOM 540 O O . PRO A 1 73 ? -4.745 12.991 -0.587 1.00 58.72 73 PRO A O 1
ATOM 543 N N . ALA A 1 74 ? -3.635 11.722 0.912 1.00 63.81 74 ALA A N 1
ATOM 544 C CA . ALA A 1 74 ? -3.809 10.452 0.213 1.00 63.81 74 ALA A CA 1
ATOM 545 C C . ALA A 1 74 ? -5.289 10.109 -0.029 1.00 63.81 74 ALA A C 1
ATOM 547 O O . ALA A 1 74 ? -6.084 10.015 0.908 1.00 63.81 74 ALA A O 1
ATOM 548 N N . GLN A 1 75 ? -5.652 9.875 -1.291 1.00 68.75 75 GLN A N 1
ATOM 549 C CA . GLN A 1 75 ? -6.997 9.470 -1.711 1.00 68.75 75 GLN A CA 1
ATOM 550 C C . GLN A 1 75 ? -6.955 8.175 -2.516 1.00 68.75 75 GLN A C 1
ATOM 552 O O . GLN A 1 75 ? -6.145 8.037 -3.428 1.00 68.75 75 GLN A O 1
ATOM 557 N N . LYS A 1 76 ? -7.865 7.244 -2.233 1.00 75.44 76 LYS A N 1
ATOM 558 C CA . LYS A 1 76 ? -8.062 6.041 -3.046 1.00 75.44 76 LYS A CA 1
ATOM 559 C C . LYS A 1 76 ? -8.739 6.394 -4.375 1.00 75.44 76 LYS A C 1
ATOM 561 O O . LYS A 1 76 ? -9.673 7.196 -4.402 1.00 75.44 76 LYS A O 1
ATOM 566 N N . TYR A 1 77 ? -8.323 5.759 -5.469 1.00 76.50 77 TYR A N 1
ATOM 567 C CA . TYR A 1 77 ? -9.094 5.744 -6.712 1.00 76.50 77 TYR A CA 1
ATOM 568 C C . TYR A 1 77 ? -10.299 4.811 -6.554 1.00 76.50 77 TYR A C 1
ATOM 570 O O . TYR A 1 77 ? -10.194 3.590 -6.684 1.00 76.50 77 TYR A O 1
ATOM 578 N N . GLU A 1 78 ? -11.468 5.376 -6.261 1.00 77.06 78 GLU A N 1
ATOM 579 C CA . GLU A 1 78 ? -12.690 4.578 -6.172 1.00 77.06 78 GLU A CA 1
ATOM 580 C C . GLU A 1 78 ? -13.135 4.056 -7.545 1.00 77.06 78 GLU A C 1
ATOM 582 O O . GLU A 1 78 ? -13.157 4.785 -8.535 1.00 77.06 78 GLU A O 1
ATOM 587 N N . GLY A 1 79 ? -13.489 2.769 -7.596 1.00 71.50 79 GLY A N 1
ATOM 588 C CA . GLY A 1 79 ? -13.833 2.062 -8.834 1.00 71.50 79 GLY A CA 1
ATOM 589 C C . GLY A 1 79 ? -12.642 1.560 -9.662 1.00 71.50 79 GLY A C 1
ATOM 590 O O . GLY A 1 79 ? -12.875 0.891 -10.667 1.00 71.50 79 GLY A O 1
ATOM 591 N N . LEU A 1 80 ? -11.395 1.825 -9.247 1.00 78.69 80 LEU A N 1
ATOM 592 C CA . LEU A 1 80 ? -10.186 1.298 -9.887 1.00 78.69 80 LEU A CA 1
ATOM 593 C C . LEU A 1 80 ? -9.371 0.460 -8.891 1.00 78.69 80 LEU A C 1
ATOM 595 O O . LEU A 1 80 ? -8.500 0.947 -8.173 1.00 78.69 80 LEU A O 1
ATOM 599 N N . ASP A 1 81 ? -9.699 -0.826 -8.855 1.00 78.12 81 ASP A N 1
ATOM 600 C CA . ASP A 1 81 ? -9.116 -1.842 -7.983 1.00 78.12 81 ASP A CA 1
ATOM 601 C C . ASP A 1 81 ? -8.564 -3.034 -8.786 1.00 78.12 81 ASP A C 1
ATOM 603 O O . ASP A 1 81 ? -8.685 -3.094 -10.015 1.00 78.12 81 ASP A O 1
ATOM 607 N N . GLN A 1 82 ? -7.971 -3.995 -8.070 1.00 82.56 82 GLN A N 1
ATOM 608 C CA . GLN A 1 82 ? -7.372 -5.216 -8.622 1.00 82.56 82 GLN A CA 1
ATOM 609 C C . GLN A 1 82 ? -6.239 -4.921 -9.620 1.00 82.56 82 GLN A C 1
ATOM 611 O O . GLN A 1 82 ? -6.097 -5.588 -10.646 1.00 82.56 82 GLN A O 1
ATOM 616 N N . ILE A 1 83 ? -5.433 -3.899 -9.320 1.00 82.31 83 ILE A N 1
ATOM 617 C CA . ILE A 1 83 ? -4.262 -3.525 -10.114 1.00 82.31 83 ILE A CA 1
ATOM 618 C C . ILE A 1 83 ? -3.138 -4.548 -9.906 1.00 82.31 83 ILE A C 1
ATOM 620 O O . ILE A 1 83 ? -2.714 -4.813 -8.779 1.00 82.31 83 ILE A O 1
ATOM 624 N N . GLU A 1 84 ? -2.617 -5.097 -11.002 1.00 77.38 84 GLU A N 1
ATOM 625 C CA . GLU A 1 84 ? -1.463 -5.999 -10.979 1.00 77.38 84 GLU A CA 1
ATOM 626 C C . GLU A 1 84 ? -0.149 -5.229 -11.128 1.00 77.38 84 GLU A C 1
ATOM 628 O O . GLU A 1 84 ? 0.795 -5.491 -10.377 1.00 77.38 84 GLU A O 1
ATOM 633 N N . SER A 1 85 ? -0.109 -4.244 -12.023 1.00 71.50 85 SER A N 1
ATOM 634 C CA . SER A 1 85 ? 1.035 -3.361 -12.254 1.00 71.50 85 SER A CA 1
ATOM 635 C C . SER A 1 85 ? 0.584 -1.938 -12.583 1.00 71.50 85 SER A C 1
ATOM 637 O O . SER A 1 85 ? -0.502 -1.716 -13.128 1.00 71.50 85 SER A O 1
ATOM 639 N N . ILE A 1 86 ? 1.438 -0.972 -12.250 1.00 68.38 86 ILE A N 1
ATOM 640 C CA . ILE A 1 86 ? 1.389 0.375 -12.820 1.00 68.38 86 ILE A CA 1
ATOM 641 C C . ILE A 1 86 ? 2.463 0.448 -13.917 1.00 68.38 86 ILE A C 1
ATOM 643 O O . ILE A 1 86 ? 3.448 -0.290 -13.871 1.00 68.38 86 ILE A O 1
ATOM 647 N N . GLY A 1 87 ? 2.234 1.295 -14.912 1.00 61.91 87 GLY A N 1
ATOM 648 C CA . GLY A 1 87 ? 3.212 1.751 -15.886 1.00 61.91 87 GLY A CA 1
ATOM 649 C C . GLY A 1 87 ? 3.202 3.274 -15.894 1.00 61.91 87 GLY A C 1
ATOM 650 O O . GLY A 1 87 ? 2.155 3.880 -16.143 1.00 61.91 87 GLY A O 1
ATOM 651 N N . SER A 1 88 ? 4.344 3.885 -15.598 1.00 56.41 88 SER A N 1
ATOM 652 C CA . SER A 1 88 ? 4.462 5.331 -15.407 1.00 56.41 88 SER A CA 1
ATOM 653 C C . SER A 1 88 ? 5.599 5.955 -16.199 1.00 56.41 88 SER A C 1
ATOM 655 O O . SER A 1 88 ? 6.451 5.278 -16.770 1.00 56.41 88 SER A O 1
ATOM 657 N N . ILE A 1 89 ? 5.538 7.281 -16.274 1.00 56.38 89 ILE A N 1
ATOM 658 C CA . ILE A 1 89 ? 6.542 8.155 -16.867 1.00 56.38 89 ILE A CA 1
ATOM 659 C C . ILE A 1 89 ? 7.621 8.490 -15.837 1.00 56.38 89 ILE A C 1
ATOM 661 O O . ILE A 1 89 ? 7.336 8.661 -14.647 1.00 56.38 89 ILE A O 1
ATOM 665 N N . ASP A 1 90 ? 8.841 8.655 -16.337 1.00 55.53 90 ASP A N 1
ATOM 666 C CA . ASP A 1 90 ? 9.822 9.580 -15.779 1.00 55.53 90 ASP A CA 1
ATOM 667 C C . ASP A 1 90 ? 9.868 10.817 -16.686 1.00 55.53 90 ASP A C 1
ATOM 669 O O . ASP A 1 90 ? 9.866 10.670 -17.910 1.00 55.53 90 ASP A O 1
ATOM 673 N N . GLY A 1 91 ? 9.885 12.024 -16.114 1.00 48.72 91 GLY A N 1
ATOM 674 C CA . GLY A 1 91 ? 9.891 13.292 -16.857 1.00 48.72 91 GLY A CA 1
ATOM 675 C C . GLY A 1 91 ? 8.586 14.105 -16.791 1.00 48.72 91 GLY A C 1
ATOM 676 O O . GLY A 1 91 ? 7.561 13.663 -16.274 1.00 48.72 91 GLY A O 1
ATOM 677 N N . GLU A 1 92 ? 8.647 15.326 -17.334 1.00 50.12 92 GLU A N 1
ATOM 678 C CA . GLU A 1 92 ? 7.719 16.441 -17.059 1.00 50.12 92 GLU A CA 1
ATOM 679 C C . GLU A 1 92 ? 6.234 16.199 -17.430 1.00 50.12 92 GLU A C 1
ATOM 681 O O . GLU A 1 92 ? 5.335 16.812 -16.845 1.00 50.12 92 GLU A O 1
ATOM 686 N N . ALA A 1 93 ? 5.927 15.348 -18.417 1.00 54.56 93 ALA A N 1
ATOM 687 C CA . ALA A 1 93 ? 4.563 15.172 -18.930 1.00 54.56 93 ALA A CA 1
ATOM 688 C C . ALA A 1 93 ? 3.782 14.044 -18.229 1.00 54.56 93 ALA A C 1
ATOM 690 O O . ALA A 1 93 ? 3.541 12.982 -18.802 1.00 54.56 93 ALA A O 1
ATOM 691 N N . LEU A 1 94 ? 3.318 14.319 -17.007 1.00 70.56 94 LEU A N 1
ATOM 692 C CA . LEU A 1 94 ? 2.541 13.423 -16.135 1.00 70.56 94 LEU A CA 1
ATOM 693 C C . LEU A 1 94 ? 1.429 12.629 -16.854 1.00 70.56 94 LEU A C 1
ATOM 695 O O . LEU A 1 94 ? 0.298 13.103 -16.995 1.00 70.56 94 LEU A O 1
ATOM 699 N N . THR A 1 95 ? 1.739 11.399 -17.260 1.00 80.94 95 THR A N 1
ATOM 700 C CA . THR A 1 95 ? 0.798 10.404 -17.792 1.00 80.94 95 THR A CA 1
ATOM 701 C C . THR A 1 95 ? 1.011 9.109 -17.021 1.00 80.94 95 THR A C 1
ATOM 703 O O . THR A 1 95 ? 2.148 8.685 -16.822 1.00 80.94 95 THR A O 1
ATOM 706 N N . TRP A 1 96 ? -0.081 8.487 -16.591 1.00 83.38 96 TRP A N 1
ATOM 707 C CA . TRP A 1 96 ? -0.070 7.244 -15.824 1.00 83.38 96 TRP A CA 1
ATOM 708 C C . TRP A 1 96 ? -0.939 6.201 -16.520 1.00 83.38 96 TRP A C 1
ATOM 710 O O . TRP A 1 96 ? -1.981 6.540 -17.088 1.00 83.38 96 TRP A O 1
ATOM 720 N N . CYS A 1 97 ? -0.547 4.935 -16.418 1.00 87.44 97 CYS A N 1
ATOM 721 C CA . CYS A 1 97 ? -1.319 3.784 -16.865 1.00 87.44 97 CYS A CA 1
ATOM 722 C C . CYS A 1 97 ? -1.299 2.673 -15.807 1.00 87.44 97 CYS A C 1
ATOM 724 O 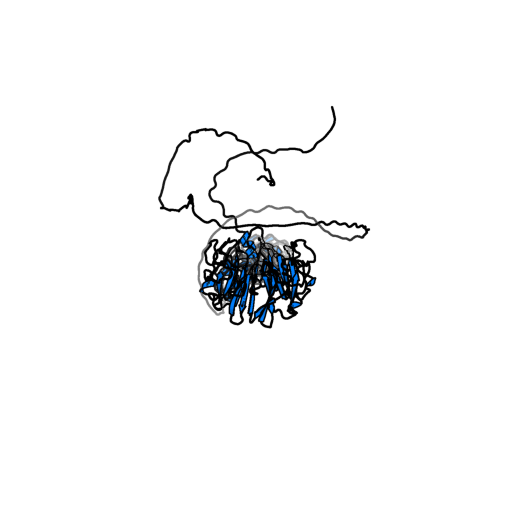O . CYS A 1 97 ? -0.281 2.442 -15.173 1.00 87.44 97 CYS A O 1
ATOM 726 N N . VAL A 1 98 ? -2.383 1.916 -15.651 1.00 89.31 98 VAL A N 1
ATOM 727 C CA . VAL A 1 98 ? -2.409 0.675 -14.853 1.00 89.31 98 VAL A CA 1
ATOM 728 C C . VAL A 1 98 ? -2.908 -0.505 -15.667 1.00 89.31 98 VAL A C 1
ATOM 730 O O . VAL A 1 98 ? -3.737 -0.338 -16.564 1.00 89.31 98 VAL A O 1
ATOM 733 N N . VAL A 1 99 ? -2.455 -1.703 -15.295 1.00 90.06 99 VAL A N 1
ATOM 734 C CA . VAL A 1 99 ? -3.006 -2.982 -15.754 1.00 90.06 99 VAL A CA 1
ATOM 735 C C . VAL A 1 99 ? -3.772 -3.635 -14.605 1.00 90.06 99 VAL A C 1
ATOM 737 O O . VAL A 1 99 ? -3.233 -3.849 -13.517 1.00 90.06 99 VAL A O 1
ATOM 740 N N . ARG A 1 100 ? -5.045 -3.949 -14.848 1.00 90.00 100 ARG A N 1
ATOM 741 C CA . ARG A 1 100 ? -5.903 -4.717 -13.932 1.00 90.00 100 ARG A CA 1
ATOM 742 C C . ARG A 1 100 ? -5.743 -6.223 -14.158 1.00 90.00 100 ARG A C 1
ATOM 744 O O . ARG A 1 100 ? -5.406 -6.647 -15.260 1.00 90.00 100 ARG A O 1
ATOM 751 N N . SER A 1 101 ? -6.104 -7.031 -13.163 1.00 86.94 101 SER A N 1
ATOM 752 C CA . SER A 1 101 ? -6.144 -8.505 -13.249 1.00 86.94 101 SER A CA 1
ATOM 753 C C . SER A 1 101 ? -7.170 -9.069 -14.246 1.00 86.94 101 SER A C 1
ATOM 755 O O . SER A 1 101 ? -7.107 -10.238 -14.617 1.00 86.94 101 SER A O 1
ATOM 757 N N . ASP A 1 102 ? -8.101 -8.244 -14.741 1.00 89.62 102 ASP A N 1
ATOM 758 C CA . ASP A 1 102 ? -8.956 -8.562 -15.898 1.00 89.62 102 ASP A CA 1
ATOM 759 C C . ASP A 1 102 ? -8.268 -8.292 -17.258 1.00 89.62 102 ASP A C 1
ATOM 761 O O . ASP A 1 102 ? -8.912 -8.337 -18.314 1.00 89.62 102 ASP A O 1
ATOM 765 N N . HIS A 1 103 ? -6.965 -7.994 -17.213 1.00 92.06 103 HIS A N 1
ATOM 766 C CA . HIS A 1 103 ? -6.069 -7.644 -18.312 1.00 92.06 103 HIS A CA 1
ATOM 767 C C . HIS A 1 103 ? -6.502 -6.409 -19.118 1.00 92.06 103 HIS A C 1
ATOM 769 O O . HIS A 1 103 ? -6.184 -6.287 -20.305 1.00 92.06 103 HIS A O 1
ATOM 775 N N . THR A 1 104 ? -7.231 -5.475 -18.496 1.00 94.75 104 THR A N 1
ATOM 776 C CA . THR A 1 104 ? -7.529 -4.158 -19.078 1.00 94.75 104 THR A CA 1
ATOM 777 C C . THR A 1 104 ? -6.501 -3.106 -18.671 1.00 94.75 104 THR A C 1
ATOM 779 O O . THR A 1 104 ? -6.053 -3.064 -17.525 1.00 94.75 104 THR A O 1
ATOM 782 N N . ALA A 1 105 ? -6.157 -2.226 -19.615 1.00 93.81 105 ALA A N 1
ATOM 783 C CA . ALA A 1 105 ? -5.337 -1.045 -19.359 1.00 93.81 105 ALA A CA 1
ATOM 784 C C . ALA A 1 105 ? -6.201 0.207 -19.172 1.00 93.81 105 ALA A C 1
ATOM 786 O O . ALA A 1 105 ? -7.125 0.448 -19.959 1.00 93.81 105 ALA A O 1
ATOM 787 N N . TRP A 1 106 ? -5.865 1.015 -18.168 1.00 93.25 106 TRP A N 1
ATOM 788 C CA . TRP A 1 106 ? -6.528 2.280 -17.840 1.00 93.25 106 TRP A CA 1
ATOM 789 C C . TRP A 1 106 ? -5.489 3.380 -17.685 1.00 93.25 106 TRP A C 1
ATOM 791 O O . TRP A 1 106 ? -4.552 3.203 -16.916 1.00 93.25 106 TRP A O 1
ATOM 801 N N . CYS A 1 107 ? -5.656 4.502 -18.384 1.00 91.62 107 CYS A N 1
ATOM 802 C CA . CYS A 1 107 ? -4.659 5.570 -18.427 1.00 91.62 107 CYS A CA 1
ATOM 803 C C . CYS A 1 107 ? -5.283 6.960 -18.252 1.00 91.62 107 CYS A C 1
ATOM 805 O O . CYS A 1 107 ? -6.451 7.174 -18.589 1.00 91.62 107 CYS A O 1
ATOM 807 N N . TRP A 1 108 ? -4.512 7.899 -17.707 1.00 89.38 108 TRP A N 1
ATOM 808 C CA . TRP A 1 108 ? -4.917 9.289 -17.480 1.00 89.38 108 TRP A CA 1
ATOM 809 C C . TRP A 1 108 ? -3.707 10.227 -17.376 1.00 89.38 108 TRP A C 1
ATOM 811 O O . TRP A 1 108 ? -2.561 9.795 -17.473 1.00 89.38 108 TRP A O 1
ATOM 821 N N . GLY A 1 109 ? -3.969 11.521 -17.182 1.00 87.00 109 GLY A N 1
ATOM 822 C CA . GLY A 1 109 ? -2.962 12.576 -17.166 1.00 87.00 109 GLY A CA 1
ATOM 823 C C . GLY A 1 109 ? -2.888 13.334 -18.491 1.00 87.00 109 GLY A C 1
ATOM 824 O O . GLY A 1 109 ? -3.911 13.582 -19.147 1.00 87.00 109 GLY A O 1
ATOM 825 N N . ALA A 1 110 ? -1.678 13.760 -18.851 1.00 87.31 110 ALA A N 1
ATOM 826 C CA . ALA A 1 110 ? -1.365 14.467 -20.083 1.00 87.31 110 ALA A CA 1
ATOM 827 C C . ALA A 1 110 ? -1.784 13.655 -21.318 1.00 87.31 110 ALA A C 1
ATOM 829 O O . ALA A 1 110 ? -1.707 12.433 -21.348 1.00 87.31 110 ALA A O 1
ATOM 830 N N . ASN A 1 111 ? -2.282 14.344 -22.346 1.00 91.94 111 ASN A N 1
ATOM 831 C CA . ASN A 1 111 ? -2.766 13.697 -23.570 1.00 91.94 111 ASN A CA 1
ATOM 832 C C . ASN A 1 111 ? -2.589 14.578 -24.820 1.00 91.94 111 ASN A C 1
ATOM 834 O O . ASN A 1 111 ? -3.247 14.355 -25.833 1.00 91.94 111 ASN A O 1
ATOM 838 N N . GLY A 1 112 ? -1.748 15.618 -24.766 1.00 91.75 112 GLY A N 1
ATOM 839 C CA . GLY A 1 112 ? -1.588 16.568 -25.879 1.00 91.75 112 GLY A CA 1
ATOM 840 C C . GLY A 1 112 ? -1.116 15.901 -27.177 1.00 91.75 112 GLY A C 1
ATOM 841 O O . GLY A 1 112 ? -1.540 16.293 -28.264 1.00 91.75 112 GLY A O 1
ATOM 842 N N . SER A 1 113 ? -0.328 14.836 -27.039 1.00 92.81 113 SER A N 1
ATOM 843 C CA . SER A 1 113 ? 0.195 14.004 -28.123 1.00 92.81 113 SER A CA 1
ATOM 844 C C . SER A 1 113 ? -0.629 12.732 -28.355 1.00 92.81 113 SER A C 1
ATOM 846 O O . SER A 1 113 ? -0.314 11.955 -29.255 1.00 92.81 113 SER A O 1
ATOM 848 N N . GLY A 1 114 ? -1.726 12.530 -27.617 1.00 93.75 114 GLY A N 1
ATOM 849 C CA . GLY A 1 114 ? -2.557 11.326 -27.688 1.00 93.75 114 GLY A CA 1
ATOM 850 C C . GLY A 1 114 ? -2.046 10.162 -26.835 1.00 93.75 114 GLY A C 1
ATOM 851 O O . GLY A 1 114 ? -2.484 9.033 -27.052 1.00 93.75 114 GLY A O 1
ATOM 852 N N . GLN A 1 115 ? -1.123 10.404 -25.894 1.00 91.81 115 GLN A N 1
ATOM 853 C CA . GLN A 1 115 ? -0.461 9.370 -25.088 1.00 91.81 115 GLN A CA 1
ATOM 854 C C . GLN A 1 115 ? -1.388 8.601 -24.118 1.00 91.81 115 GLN A C 1
ATOM 856 O O . GLN A 1 115 ? -1.012 7.535 -23.647 1.00 91.81 115 GLN A O 1
ATOM 861 N N . VAL A 1 116 ? -2.645 9.019 -23.914 1.00 93.19 116 VAL A N 1
ATOM 862 C CA . VAL A 1 116 ? -3.668 8.201 -23.217 1.00 93.19 116 VAL A CA 1
ATOM 863 C C . VAL A 1 116 ? -4.311 7.151 -24.145 1.00 93.19 116 VAL A C 1
ATOM 865 O O . VAL A 1 116 ? -4.979 6.233 -23.680 1.00 93.19 116 VAL A O 1
ATOM 868 N N . GLY A 1 117 ? -4.134 7.244 -25.469 1.00 95.38 117 GLY A N 1
ATOM 869 C CA . GLY A 1 117 ? -4.572 6.212 -26.427 1.00 95.38 117 GLY A CA 1
ATOM 870 C C . GLY A 1 117 ? -6.090 6.093 -26.620 1.00 95.38 117 GLY A C 1
ATOM 871 O O . GLY A 1 117 ? -6.568 5.145 -27.249 1.00 95.38 117 GLY A O 1
ATOM 872 N N . ASN A 1 118 ? -6.862 7.050 -26.097 1.00 95.38 118 ASN A N 1
ATOM 873 C CA . ASN A 1 118 ? -8.328 7.069 -26.088 1.00 95.38 118 ASN A CA 1
ATOM 874 C C . ASN A 1 118 ? -8.958 7.760 -27.322 1.00 95.38 118 ASN A C 1
ATOM 876 O O . ASN A 1 118 ? -10.096 8.235 -27.268 1.00 95.38 118 ASN A O 1
ATOM 880 N N . GLY A 1 119 ? -8.231 7.841 -28.441 1.00 96.62 119 GLY A N 1
ATOM 881 C CA . GLY A 1 119 ? -8.721 8.361 -29.724 1.00 96.62 119 GLY A CA 1
ATOM 882 C C . GLY A 1 119 ? -8.868 9.882 -29.811 1.00 96.62 119 GLY A C 1
ATOM 883 O O . GLY A 1 119 ? -9.453 10.381 -30.772 1.00 96.62 119 GLY A O 1
ATOM 884 N N . ASN A 1 120 ? -8.367 10.630 -28.828 1.00 95.19 120 ASN A N 1
ATOM 885 C CA . ASN A 1 120 ? -8.410 12.092 -28.784 1.00 95.19 120 ASN A CA 1
ATOM 886 C C . ASN A 1 120 ? -7.168 12.656 -28.065 1.00 95.19 120 ASN A C 1
ATOM 888 O O . ASN A 1 120 ? -6.367 11.891 -27.539 1.00 95.19 120 ASN A O 1
ATOM 892 N N . THR A 1 121 ? -7.019 13.984 -28.045 1.00 95.44 121 THR A N 1
ATOM 893 C CA . THR A 1 121 ? -5.889 14.692 -27.407 1.00 95.44 121 THR A CA 1
ATOM 894 C C . THR A 1 121 ? -6.296 15.519 -26.176 1.00 95.44 121 THR A C 1
ATOM 896 O O . THR A 1 121 ? -5.667 16.524 -25.844 1.00 95.44 121 THR A O 1
ATOM 899 N N . ILE A 1 122 ? -7.413 15.174 -25.526 1.00 93.56 122 ILE A N 1
ATOM 900 C CA . ILE A 1 122 ? -7.924 15.895 -24.350 1.00 93.56 122 ILE A CA 1
ATOM 901 C C . ILE A 1 122 ? -7.289 15.285 -23.098 1.00 93.56 122 ILE A C 1
ATOM 903 O O . ILE A 1 122 ? -7.336 14.066 -22.928 1.00 93.56 122 ILE A O 1
ATOM 907 N N . GLN A 1 123 ? -6.707 16.113 -22.226 1.00 90.19 123 GLN A N 1
ATOM 908 C CA . GLN A 1 123 ? -6.171 15.688 -20.926 1.00 90.19 123 GLN A CA 1
ATOM 909 C C . GLN A 1 123 ? -7.250 14.954 -20.112 1.00 90.19 123 GLN A C 1
ATOM 911 O O . GLN A 1 123 ? -8.395 15.406 -20.067 1.00 90.19 123 GLN A O 1
ATOM 916 N N . GLN A 1 124 ? -6.901 13.837 -19.472 1.00 90.12 124 GLN A N 1
ATOM 917 C CA . GLN A 1 124 ? -7.833 13.076 -18.635 1.00 90.12 124 GLN A CA 1
ATOM 918 C C . GLN A 1 124 ? -7.481 13.285 -17.160 1.00 90.12 124 GLN A C 1
ATOM 920 O O . GLN A 1 124 ? -6.361 12.995 -16.749 1.00 90.12 124 GLN A O 1
ATOM 925 N N . ALA A 1 125 ? -8.423 13.799 -16.366 1.00 83.69 125 ALA A N 1
ATOM 926 C CA . ALA A 1 125 ? -8.222 14.002 -14.927 1.00 83.69 125 ALA A CA 1
ATOM 927 C C . ALA A 1 125 ? -8.369 12.702 -14.114 1.00 83.69 125 ALA A C 1
ATOM 929 O O . ALA A 1 125 ? -7.784 12.579 -13.040 1.00 83.69 125 ALA A O 1
ATOM 930 N N . ASP A 1 126 ? -9.122 11.736 -14.645 1.00 84.25 126 ASP A N 1
ATOM 931 C CA . ASP A 1 126 ? -9.418 10.452 -14.016 1.00 84.25 126 ASP A CA 1
ATOM 932 C C . ASP A 1 126 ? -9.195 9.289 -15.016 1.00 84.25 126 ASP A C 1
ATOM 934 O O . ASP A 1 126 ? -9.200 9.526 -16.230 1.00 84.25 126 ASP A O 1
ATOM 938 N N . PRO A 1 127 ? -8.990 8.043 -14.541 1.00 89.06 127 PRO A N 1
ATOM 939 C CA . PRO A 1 127 ? -8.636 6.879 -15.363 1.00 89.06 127 PRO A CA 1
ATOM 940 C C . PRO A 1 127 ? -9.632 6.542 -16.483 1.00 89.06 127 PRO A C 1
ATOM 942 O O . PRO A 1 127 ? -10.823 6.351 -16.239 1.00 89.06 127 PRO A O 1
ATOM 945 N N . VAL A 1 128 ? -9.128 6.365 -17.711 1.00 93.38 128 VAL A N 1
ATOM 946 C CA . VAL A 1 128 ? -9.915 5.950 -18.886 1.00 93.38 128 VAL A CA 1
ATOM 947 C C . VAL A 1 128 ? -9.383 4.639 -19.466 1.00 93.38 128 VAL A C 1
ATOM 949 O O . VAL A 1 128 ? -8.197 4.510 -19.759 1.00 93.38 128 VAL A O 1
ATOM 952 N N . GLN A 1 129 ? -10.272 3.667 -19.683 1.00 94.81 129 GLN A N 1
ATOM 953 C CA . GLN A 1 129 ? -9.925 2.374 -20.275 1.00 94.81 129 GLN A CA 1
ATOM 954 C C . GLN A 1 129 ? -9.499 2.506 -21.748 1.00 94.81 129 GLN A C 1
ATOM 956 O O . GLN A 1 129 ? -10.266 2.994 -22.586 1.00 94.81 129 GLN A O 1
ATOM 961 N N . ILE A 1 130 ? -8.335 1.957 -22.111 1.00 95.81 130 ILE A N 1
ATOM 962 C CA . ILE A 1 130 ? -7.909 1.829 -23.514 1.00 95.81 130 ILE A CA 1
ATOM 963 C C . ILE A 1 130 ? -8.606 0.616 -24.147 1.00 95.81 130 ILE A C 1
ATOM 965 O O . ILE A 1 130 ? -8.028 -0.452 -24.356 1.00 95.81 130 ILE A O 1
ATOM 969 N N . THR A 1 131 ? -9.888 0.786 -24.476 1.00 95.56 131 THR A N 1
ATOM 970 C CA . THR A 1 131 ? -10.746 -0.263 -25.066 1.00 95.56 131 THR A CA 1
ATOM 971 C C . THR A 1 131 ? -10.175 -0.887 -26.348 1.00 95.56 131 THR A C 1
ATOM 973 O O . THR A 1 131 ? -10.427 -2.059 -26.617 1.00 95.56 131 THR A O 1
ATOM 976 N N . ALA A 1 132 ? -9.344 -0.155 -27.100 1.00 96.00 132 ALA A N 1
ATOM 977 C CA . ALA A 1 132 ? -8.646 -0.646 -28.292 1.00 96.00 132 ALA A CA 1
ATOM 978 C C . ALA A 1 132 ? -7.592 -1.743 -28.013 1.00 96.00 132 ALA A C 1
ATOM 980 O O . ALA A 1 132 ? -7.244 -2.500 -28.920 1.00 96.00 132 ALA A O 1
ATOM 981 N N . LEU A 1 133 ? -7.084 -1.867 -26.779 1.00 95.81 133 LEU A N 1
ATOM 982 C CA . LEU A 1 133 ? -6.203 -2.979 -26.400 1.00 95.81 133 LEU A CA 1
ATOM 983 C C . LEU A 1 133 ? -6.993 -4.259 -26.080 1.00 95.81 133 LEU A C 1
ATOM 985 O O . LEU A 1 133 ? -6.505 -5.354 -26.376 1.00 95.81 133 LEU A O 1
ATOM 989 N N . GLY A 1 134 ? -8.211 -4.116 -25.548 1.00 95.00 134 GLY A N 1
ATOM 990 C CA . GLY A 1 134 ? -9.031 -5.209 -25.022 1.00 95.00 134 GLY A CA 1
ATOM 991 C C . GLY A 1 134 ? -8.508 -5.779 -23.696 1.00 95.00 134 GLY A C 1
ATOM 992 O O . GLY A 1 134 ? -7.514 -5.309 -23.147 1.00 95.00 134 GLY A O 1
ATOM 993 N N . ASN A 1 135 ? -9.178 -6.819 -23.195 1.00 95.50 135 ASN A N 1
ATOM 994 C CA . ASN A 1 135 ? -8.823 -7.569 -21.982 1.00 95.50 135 ASN A CA 1
ATOM 995 C C . ASN A 1 135 ? -7.647 -8.537 -22.233 1.00 95.50 135 ASN A C 1
ATOM 997 O O . ASN A 1 135 ? -7.792 -9.752 -22.098 1.00 95.50 135 ASN A O 1
ATOM 1001 N N . GLN A 1 136 ? -6.519 -8.025 -22.726 1.00 95.38 136 GLN A N 1
ATOM 1002 C CA . GLN A 1 136 ? -5.357 -8.812 -23.167 1.00 95.38 136 GLN A CA 1
ATOM 1003 C C . GLN A 1 136 ? -4.012 -8.159 -22.806 1.00 95.38 136 GLN A C 1
ATOM 1005 O O . GLN A 1 136 ? -2.987 -8.567 -23.343 1.00 95.38 136 GLN A O 1
ATOM 1010 N N . VAL A 1 137 ? -3.985 -7.136 -21.951 1.00 95.56 137 VAL A N 1
ATOM 1011 C CA . VAL A 1 137 ? -2.758 -6.414 -21.585 1.00 95.56 137 VAL A CA 1
ATOM 1012 C C . VAL A 1 137 ? -2.021 -7.127 -20.450 1.00 95.56 137 VAL A C 1
ATOM 1014 O O . VAL A 1 137 ? -2.629 -7.529 -19.462 1.00 95.56 137 VAL A O 1
ATOM 1017 N N . LYS A 1 138 ? -0.703 -7.271 -20.612 1.00 91.62 138 LYS A N 1
ATOM 1018 C CA . LYS A 1 138 ? 0.239 -7.817 -19.624 1.00 91.62 138 LYS A CA 1
ATOM 1019 C C . LYS A 1 138 ? 0.996 -6.699 -18.898 1.00 91.62 138 LYS A C 1
ATOM 1021 O O . LYS A 1 138 ? 1.240 -6.781 -17.702 1.00 91.62 138 LYS A O 1
ATOM 1026 N N . GLU A 1 139 ? 1.394 -5.676 -19.647 1.00 91.56 139 GLU A N 1
ATOM 1027 C CA . GLU A 1 139 ? 2.309 -4.615 -19.225 1.00 91.56 139 GLU A CA 1
ATOM 1028 C C . GLU A 1 139 ? 2.036 -3.367 -20.078 1.00 91.56 139 GLU A C 1
ATOM 1030 O O . GLU A 1 139 ? 1.688 -3.480 -21.259 1.00 91.56 139 GLU A O 1
ATOM 1035 N N . VAL A 1 140 ? 2.189 -2.183 -19.485 1.00 91.94 140 VAL A N 1
ATOM 1036 C CA . VAL A 1 140 ? 2.180 -0.891 -20.183 1.00 91.94 140 VAL A CA 1
ATOM 1037 C C . VAL A 1 140 ? 3.410 -0.119 -19.730 1.00 91.94 140 VAL A C 1
ATOM 1039 O O . VAL A 1 140 ? 3.719 -0.114 -18.544 1.00 91.94 140 VAL A O 1
ATOM 1042 N N . VAL A 1 141 ? 4.082 0.549 -20.662 1.00 89.88 141 VAL A N 1
ATOM 1043 C CA . VAL A 1 141 ? 5.115 1.551 -20.384 1.00 89.88 141 VAL A CA 1
ATOM 1044 C C . VAL A 1 141 ? 4.708 2.862 -21.044 1.00 89.88 141 VAL A C 1
ATOM 1046 O O . VAL A 1 141 ? 4.166 2.881 -22.154 1.00 89.88 141 VAL A O 1
ATOM 1049 N N . THR A 1 142 ? 4.949 3.963 -20.352 1.00 86.12 142 THR A N 1
ATOM 1050 C CA . THR A 1 142 ? 4.532 5.306 -20.758 1.00 86.12 142 THR A CA 1
ATOM 1051 C C . THR A 1 142 ? 5.743 6.223 -20.761 1.00 86.12 142 THR A C 1
ATOM 1053 O O . THR A 1 142 ? 6.598 6.117 -19.892 1.00 86.12 142 THR A O 1
ATOM 1056 N N . SER A 1 143 ? 5.810 7.129 -21.726 1.00 82.44 143 SER A N 1
ATOM 1057 C CA . SER A 1 143 ? 6.898 8.083 -21.927 1.00 82.44 143 SER A CA 1
ATOM 1058 C C . SER A 1 143 ? 6.316 9.453 -22.297 1.00 82.44 143 SER A C 1
ATOM 1060 O O . SER A 1 143 ? 5.160 9.533 -22.716 1.00 82.44 143 SER A O 1
ATOM 1062 N N . ASN A 1 144 ? 7.099 10.524 -22.137 1.00 81.19 144 ASN A N 1
ATOM 1063 C CA . ASN A 1 144 ? 6.685 11.935 -22.181 1.00 81.19 144 ASN A CA 1
ATOM 1064 C C . ASN A 1 144 ? 5.532 12.240 -23.168 1.00 81.19 144 ASN A C 1
ATOM 1066 O O . ASN A 1 144 ? 4.496 12.784 -22.785 1.00 81.19 144 ASN A O 1
ATOM 1070 N N . ASP A 1 145 ? 5.677 11.817 -24.429 1.00 89.19 145 ASP A N 1
ATOM 1071 C CA . ASP A 1 145 ? 4.676 12.026 -25.484 1.00 89.19 145 ASP A CA 1
ATOM 1072 C C . ASP A 1 145 ? 4.114 10.752 -26.137 1.00 89.19 145 ASP A C 1
ATOM 1074 O O . ASP A 1 145 ? 3.316 10.848 -27.073 1.00 89.19 145 ASP A O 1
ATOM 1078 N N . PHE A 1 146 ? 4.474 9.555 -25.662 1.00 93.38 146 PHE A N 1
ATOM 1079 C CA . PHE A 1 146 ? 4.006 8.292 -26.250 1.00 93.38 146 PHE A CA 1
ATOM 1080 C C . PHE A 1 146 ? 3.905 7.149 -25.237 1.00 93.38 146 PHE A C 1
ATOM 1082 O O . PHE A 1 146 ? 4.328 7.256 -24.094 1.00 93.38 146 PHE A O 1
ATOM 1089 N N . SER A 1 147 ? 3.285 6.036 -25.609 1.00 94.25 147 SER A N 1
ATOM 1090 C CA . SER A 1 147 ? 3.120 4.881 -24.721 1.00 94.25 147 SER A CA 1
ATOM 1091 C C . SER A 1 147 ? 3.024 3.583 -25.511 1.00 94.25 147 SER A C 1
ATOM 1093 O O . SER A 1 147 ? 2.659 3.582 -26.688 1.00 94.25 147 SER A O 1
ATOM 1095 N N . CYS A 1 148 ? 3.362 2.475 -24.858 1.00 95.56 148 CYS A N 1
ATOM 1096 C CA . CYS A 1 148 ? 3.390 1.137 -25.430 1.00 95.56 148 CYS A CA 1
ATOM 1097 C C . CYS A 1 148 ? 2.797 0.112 -24.458 1.00 95.56 148 CYS A C 1
ATOM 1099 O O . CYS A 1 148 ? 3.017 0.186 -23.256 1.00 95.56 148 CYS A O 1
ATOM 1101 N N . ALA A 1 149 ? 2.096 -0.890 -24.981 1.00 96.19 149 ALA A N 1
ATOM 1102 C CA . ALA A 1 149 ? 1.580 -2.027 -24.231 1.00 96.19 149 ALA A CA 1
ATOM 1103 C C . ALA A 1 149 ? 2.094 -3.344 -24.814 1.00 96.19 149 ALA A C 1
ATOM 1105 O O . ALA A 1 149 ? 2.086 -3.536 -26.035 1.00 96.19 149 ALA A O 1
ATOM 1106 N N . LEU A 1 150 ? 2.470 -4.267 -23.932 1.00 96.69 150 LEU A N 1
ATOM 1107 C CA . LEU A 1 150 ? 2.707 -5.669 -24.251 1.00 96.69 150 LEU A CA 1
ATOM 1108 C C . LEU A 1 150 ? 1.443 -6.458 -23.898 1.00 96.69 150 LEU A C 1
ATOM 1110 O O . LEU A 1 150 ? 0.886 -6.328 -22.804 1.00 96.69 150 LEU A O 1
ATOM 1114 N N . LYS A 1 151 ? 0.969 -7.272 -24.840 1.00 97.25 151 LYS A N 1
ATOM 1115 C CA . LYS A 1 151 ? -0.201 -8.134 -24.655 1.00 97.25 151 LYS A CA 1
ATOM 1116 C C . LYS A 1 151 ? 0.186 -9.556 -24.241 1.00 97.25 151 LYS A C 1
ATOM 1118 O O . LYS A 1 151 ? 1.323 -9.981 -24.419 1.00 97.25 151 LYS A O 1
ATOM 1123 N N . LEU A 1 152 ? -0.787 -10.307 -23.723 1.00 95.62 152 LEU A N 1
ATOM 1124 C CA . LEU A 1 152 ? -0.666 -11.727 -23.356 1.00 95.62 152 LEU A CA 1
ATOM 1125 C C . LEU A 1 152 ? -0.327 -12.644 -24.544 1.00 95.62 152 LEU A C 1
ATOM 1127 O O . LEU A 1 152 ? 0.197 -13.736 -24.348 1.00 95.62 152 LEU A O 1
ATOM 1131 N N . ASP A 1 153 ? -0.613 -12.207 -25.773 1.00 97.06 153 ASP A N 1
ATOM 1132 C CA . ASP A 1 153 ? -0.181 -12.870 -27.009 1.00 97.06 153 ASP A CA 1
ATOM 1133 C C . ASP A 1 153 ? 1.264 -12.505 -27.412 1.00 97.06 153 ASP A C 1
ATOM 1135 O O . ASP A 1 153 ? 1.693 -12.823 -28.520 1.00 97.06 153 ASP A O 1
ATOM 1139 N N . ASN A 1 154 ? 2.011 -11.841 -26.520 1.00 97.50 154 ASN A N 1
ATOM 1140 C CA . ASN A 1 154 ? 3.373 -11.339 -26.702 1.00 97.50 154 ASN A CA 1
ATOM 1141 C C . ASN A 1 154 ? 3.538 -10.351 -27.879 1.00 97.50 154 ASN A C 1
ATOM 1143 O O . ASN A 1 154 ? 4.644 -10.187 -28.408 1.00 97.50 154 ASN A O 1
ATOM 1147 N N . THR A 1 155 ? 2.454 -9.679 -28.299 1.00 98.12 155 THR A N 1
ATOM 1148 C CA . THR A 1 155 ? 2.493 -8.589 -29.288 1.00 98.12 155 THR A CA 1
ATOM 1149 C C . THR A 1 155 ? 2.602 -7.213 -28.625 1.00 98.12 155 THR A C 1
ATOM 1151 O O . THR A 1 155 ? 2.009 -6.958 -27.576 1.00 98.12 155 THR A O 1
ATOM 1154 N N . VAL A 1 156 ? 3.343 -6.299 -29.262 1.00 98.12 156 VAL A N 1
ATOM 1155 C CA . VAL A 1 156 ? 3.552 -4.919 -28.784 1.00 98.12 156 VAL A CA 1
ATOM 1156 C C . VAL A 1 156 ? 2.709 -3.933 -29.589 1.00 98.12 156 VAL A C 1
ATOM 1158 O O . VAL A 1 156 ? 2.648 -4.018 -30.819 1.00 98.12 156 VAL A O 1
ATOM 1161 N N . TRP A 1 157 ? 2.082 -2.987 -28.893 1.00 97.94 157 TRP A N 1
ATOM 1162 C CA . TRP A 1 157 ? 1.206 -1.959 -29.455 1.00 97.94 157 TRP A CA 1
ATOM 1163 C C . TRP A 1 157 ? 1.571 -0.588 -28.887 1.00 97.94 157 TRP A C 1
ATOM 1165 O O . TRP A 1 157 ? 1.586 -0.455 -27.672 1.00 97.94 157 TRP A O 1
ATOM 1175 N N . CYS A 1 158 ? 1.807 0.430 -29.718 1.00 97.06 158 CYS A N 1
ATOM 1176 C CA . CYS A 1 158 ? 2.192 1.773 -29.256 1.00 97.06 158 CYS A CA 1
ATOM 1177 C C . CYS A 1 158 ? 1.306 2.886 -29.841 1.00 97.06 158 CYS A C 1
ATOM 1179 O O . CYS A 1 158 ? 0.683 2.713 -30.892 1.00 97.06 158 CYS A O 1
ATOM 1181 N N . TRP A 1 159 ? 1.224 4.019 -29.142 1.00 96.94 159 TRP A N 1
ATOM 1182 C CA . TRP A 1 159 ? 0.423 5.202 -29.487 1.00 96.94 159 TRP A CA 1
ATOM 1183 C C . TRP A 1 159 ? 1.017 6.486 -28.881 1.00 96.94 159 TRP A C 1
ATOM 1185 O O . TRP A 1 159 ? 1.917 6.421 -28.052 1.00 96.94 159 TRP A O 1
ATOM 1195 N N . GLY A 1 160 ? 0.512 7.651 -29.290 1.00 96.00 160 GLY A N 1
ATOM 1196 C CA . GLY A 1 160 ? 1.040 8.977 -28.953 1.00 96.00 160 GLY A CA 1
ATOM 1197 C C . GLY A 1 160 ? 1.783 9.632 -30.122 1.00 96.00 160 GLY A C 1
ATOM 1198 O O . GLY A 1 160 ? 1.465 9.371 -31.291 1.00 96.00 160 GLY A O 1
ATOM 1199 N N . ASP A 1 161 ? 2.767 10.483 -29.818 1.00 95.38 161 ASP A N 1
ATOM 1200 C CA . ASP A 1 161 ? 3.672 11.055 -30.817 1.00 95.38 161 ASP A CA 1
ATOM 1201 C C . ASP A 1 161 ? 4.548 9.983 -31.485 1.00 95.38 161 ASP A C 1
ATOM 1203 O O . ASP A 1 161 ? 4.821 8.912 -30.947 1.00 95.38 161 ASP A O 1
ATOM 1207 N N . ASN A 1 162 ? 4.981 10.294 -32.701 1.00 95.88 162 ASN A N 1
ATOM 1208 C CA . ASN A 1 162 ? 5.826 9.453 -33.531 1.00 95.88 162 ASN A CA 1
ATOM 1209 C C . ASN A 1 162 ? 6.825 10.292 -34.356 1.00 95.88 162 ASN A C 1
ATOM 1211 O O . ASN A 1 162 ? 7.283 9.844 -35.409 1.00 95.88 162 ASN A O 1
ATOM 1215 N N . SER A 1 163 ? 7.111 11.537 -33.949 1.00 94.81 163 SER A N 1
ATOM 1216 C CA . SER A 1 163 ? 7.973 12.471 -34.688 1.00 94.81 163 SER A CA 1
ATOM 1217 C C . SER A 1 163 ? 9.427 11.992 -34.791 1.00 94.81 163 SER A C 1
ATOM 1219 O O . SER A 1 163 ? 10.082 12.232 -35.807 1.00 94.81 163 SER A O 1
ATOM 1221 N N . ALA A 1 164 ? 9.892 11.228 -33.799 1.00 95.25 164 ALA A N 1
ATOM 1222 C CA . ALA A 1 164 ? 11.177 10.537 -33.774 1.00 95.25 164 ALA A CA 1
ATOM 1223 C C . ALA A 1 164 ? 11.072 9.053 -34.192 1.00 95.25 164 ALA A C 1
ATOM 1225 O O . ALA A 1 164 ? 12.002 8.287 -33.964 1.00 95.25 164 ALA A O 1
ATOM 1226 N N . ALA A 1 165 ? 9.962 8.631 -34.812 1.00 96.38 165 ALA A N 1
ATOM 1227 C CA . ALA A 1 165 ? 9.637 7.234 -35.141 1.00 96.38 165 ALA A CA 1
ATOM 1228 C C . ALA A 1 165 ? 9.463 6.290 -33.923 1.00 96.38 165 ALA A C 1
ATOM 1230 O O . ALA A 1 165 ? 9.553 5.064 -34.055 1.00 96.38 165 ALA A O 1
ATOM 1231 N N . GLN A 1 166 ? 9.199 6.845 -32.735 1.00 95.38 166 GLN A N 1
ATOM 1232 C CA . GLN A 1 166 ? 9.171 6.120 -31.461 1.00 95.38 166 GLN A CA 1
ATOM 1233 C C . GLN A 1 166 ? 8.014 5.115 -31.301 1.00 95.38 166 GLN A C 1
ATOM 1235 O O . GLN A 1 166 ? 8.092 4.228 -30.454 1.00 95.38 166 GLN A O 1
ATOM 1240 N N . LEU A 1 167 ? 6.991 5.142 -32.167 1.00 96.38 167 LEU A N 1
ATOM 1241 C CA . LEU A 1 167 ? 5.968 4.082 -32.207 1.00 96.38 167 LEU A CA 1
ATOM 1242 C C . LEU A 1 167 ? 6.423 2.823 -32.966 1.00 96.38 167 LEU A C 1
ATOM 1244 O O . LEU A 1 167 ? 5.641 1.886 -33.105 1.00 96.38 167 LEU A O 1
ATOM 1248 N N . GLY A 1 168 ? 7.635 2.802 -33.532 1.00 94.56 168 GLY A N 1
ATOM 1249 C CA . GLY A 1 168 ? 8.202 1.637 -34.228 1.00 94.56 168 GLY A CA 1
ATOM 1250 C C . GLY A 1 168 ? 7.487 1.252 -35.529 1.00 94.56 168 GLY A C 1
ATOM 1251 O O . GLY A 1 168 ? 7.745 0.190 -36.099 1.00 94.56 168 GLY A O 1
ATOM 1252 N N . THR A 1 169 ? 6.582 2.102 -36.011 1.00 92.25 169 THR A N 1
ATOM 1253 C CA . THR A 1 169 ? 5.814 1.907 -37.243 1.00 92.25 169 THR A CA 1
ATOM 1254 C C . THR A 1 169 ? 6.613 2.336 -38.478 1.00 92.25 169 THR A C 1
ATOM 1256 O O . THR A 1 169 ? 7.561 3.114 -38.400 1.00 92.25 169 THR A O 1
ATOM 1259 N N . ALA A 1 170 ? 6.221 1.843 -39.658 1.00 86.00 170 ALA A N 1
ATOM 1260 C CA . ALA A 1 170 ? 6.923 2.115 -40.921 1.00 86.00 170 ALA A CA 1
ATOM 1261 C C . ALA A 1 170 ? 6.840 3.582 -41.406 1.00 86.00 170 ALA A C 1
ATOM 1263 O O . ALA A 1 170 ? 7.478 3.941 -42.395 1.00 86.00 170 ALA A O 1
ATOM 1264 N N . THR A 1 171 ? 6.047 4.424 -40.739 1.00 86.38 171 THR A N 1
ATOM 1265 C CA . THR A 1 171 ? 5.845 5.842 -41.060 1.00 86.38 171 THR A CA 1
ATOM 1266 C C . THR A 1 171 ? 5.863 6.669 -39.771 1.00 86.38 171 THR A C 1
ATOM 1268 O O . THR A 1 171 ? 4.982 6.448 -38.937 1.00 86.38 171 THR A O 1
ATOM 1271 N N . PRO A 1 172 ? 6.783 7.640 -39.608 1.00 87.25 172 PRO A N 1
ATOM 1272 C CA . PRO A 1 172 ? 6.771 8.586 -38.489 1.00 87.25 172 PRO A CA 1
ATOM 1273 C C . PRO A 1 172 ? 5.521 9.477 -38.563 1.00 87.25 172 PRO A C 1
ATOM 1275 O O . PRO A 1 172 ? 5.446 10.437 -39.331 1.00 87.25 172 PRO A O 1
ATOM 1278 N N . SER A 1 173 ? 4.463 9.082 -37.862 1.00 92.31 173 SER A N 1
ATOM 1279 C CA . SER A 1 173 ? 3.154 9.748 -37.834 1.00 92.31 173 SER A CA 1
ATOM 1280 C C . SER A 1 173 ? 2.405 9.394 -36.549 1.00 92.31 173 SER A C 1
ATOM 1282 O O . SER A 1 173 ? 2.300 8.214 -36.208 1.00 92.31 173 SER A O 1
ATOM 1284 N N . GLN A 1 174 ? 1.940 10.420 -35.834 1.00 95.44 174 GLN A N 1
ATOM 1285 C CA . GLN A 1 174 ? 1.212 10.325 -34.564 1.00 95.44 174 GLN A CA 1
ATOM 1286 C C . GLN A 1 174 ? 0.025 9.352 -34.658 1.00 95.44 174 GLN A C 1
ATOM 1288 O O . GLN A 1 174 ? -0.664 9.314 -35.679 1.00 95.44 174 GLN A O 1
ATOM 1293 N N . SER A 1 175 ? -0.260 8.616 -33.580 1.00 96.88 175 SER A N 1
ATOM 1294 C CA . SER A 1 175 ? -1.468 7.789 -33.480 1.00 96.88 175 SER A CA 1
ATOM 1295 C C . SER A 1 175 ? -2.183 8.003 -32.152 1.00 96.88 175 SER A C 1
ATOM 1297 O O . SER A 1 175 ? -1.636 7.710 -31.097 1.00 96.88 175 SER A O 1
ATOM 1299 N N . LEU A 1 176 ? -3.443 8.442 -32.198 1.00 97.00 176 LEU A N 1
ATOM 1300 C CA . LEU A 1 176 ? -4.271 8.666 -31.001 1.00 97.00 176 LEU A CA 1
ATOM 1301 C C . LEU A 1 176 ? -4.848 7.365 -30.406 1.00 97.00 176 LEU A C 1
ATOM 1303 O O . LEU A 1 176 ? -5.601 7.407 -29.436 1.00 97.00 176 LEU A O 1
ATOM 1307 N N . THR A 1 177 ? -4.536 6.215 -31.007 1.00 96.62 177 THR A N 1
ATOM 1308 C CA . THR A 1 177 ? -4.966 4.873 -30.585 1.00 96.62 177 THR A CA 1
ATOM 1309 C C . THR A 1 177 ? -3.830 3.859 -30.769 1.00 96.62 177 THR A C 1
ATOM 1311 O O . THR A 1 177 ? -3.032 4.036 -31.693 1.00 96.62 177 THR A O 1
ATOM 1314 N N . PRO A 1 178 ? -3.773 2.774 -29.976 1.00 97.69 178 PRO A N 1
ATOM 1315 C CA . PRO A 1 178 ? -2.780 1.703 -30.114 1.00 97.69 178 PRO A CA 1
ATOM 1316 C C . PRO A 1 178 ? -2.625 1.147 -31.539 1.00 97.69 178 PRO A C 1
ATOM 1318 O O . PRO A 1 178 ? -3.603 0.738 -32.164 1.00 97.69 178 PRO A O 1
ATOM 1321 N N . VAL A 1 179 ? -1.381 1.057 -32.021 1.00 97.00 179 VAL A N 1
ATOM 1322 C CA . VAL A 1 179 ? -0.998 0.433 -33.300 1.00 97.00 179 VAL A CA 1
ATOM 1323 C C . VAL A 1 179 ? 0.047 -0.655 -33.057 1.00 97.00 179 VAL A C 1
ATOM 1325 O O . VAL A 1 179 ? 1.033 -0.431 -32.360 1.00 97.00 179 VAL A O 1
ATOM 1328 N N . GLN A 1 180 ? -0.156 -1.837 -33.641 1.00 96.81 180 GLN A N 1
ATOM 1329 C CA . GLN A 1 180 ? 0.725 -2.993 -33.465 1.00 96.81 180 GLN A CA 1
ATOM 1330 C C . GLN A 1 180 ? 2.078 -2.824 -34.180 1.00 96.81 180 GLN A C 1
ATOM 1332 O O . GLN A 1 180 ? 2.126 -2.573 -35.388 1.00 96.81 180 GLN A O 1
ATOM 1337 N N . ILE A 1 181 ? 3.183 -3.084 -33.476 1.00 96.75 181 ILE A N 1
ATOM 1338 C CA . ILE A 1 181 ? 4.529 -3.169 -34.064 1.00 96.75 181 ILE A CA 1
ATOM 1339 C C . ILE A 1 181 ? 4.730 -4.571 -34.658 1.00 96.75 181 ILE A C 1
ATOM 1341 O O . ILE A 1 181 ? 5.408 -5.431 -34.095 1.00 96.75 181 ILE A O 1
ATOM 1345 N N . GLY A 1 182 ? 4.141 -4.813 -35.833 1.00 93.75 182 GLY A N 1
ATOM 1346 C CA . GLY A 1 182 ? 4.185 -6.122 -36.505 1.00 93.75 182 GLY A CA 1
ATOM 1347 C C . GLY A 1 182 ? 5.598 -6.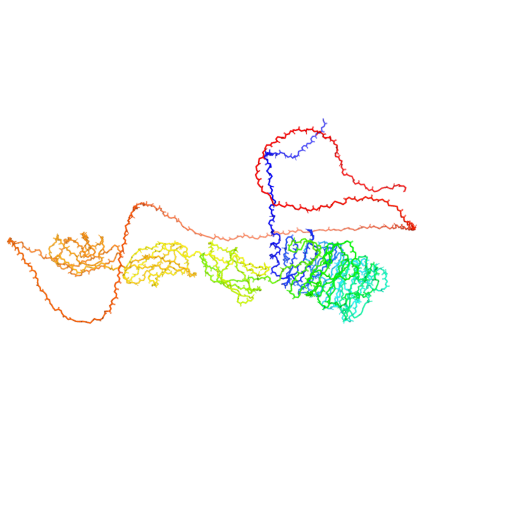671 -36.777 1.00 93.75 182 GLY A C 1
ATOM 1348 O O . GLY A 1 182 ? 5.768 -7.881 -36.887 1.00 93.75 182 GLY A O 1
ATOM 1349 N N . ALA A 1 183 ? 6.621 -5.809 -36.827 1.00 94.81 183 ALA A N 1
ATOM 1350 C CA . ALA A 1 183 ? 8.025 -6.200 -36.995 1.00 94.81 183 ALA A CA 1
ATOM 1351 C C . ALA A 1 183 ? 8.629 -6.941 -35.780 1.00 94.81 183 ALA A C 1
ATOM 1353 O O . ALA A 1 183 ? 9.627 -7.647 -35.928 1.00 94.81 183 ALA A O 1
ATOM 1354 N N . LEU A 1 184 ? 8.039 -6.813 -34.584 1.00 96.12 184 LEU A N 1
ATOM 1355 C CA . LEU A 1 184 ? 8.476 -7.570 -33.404 1.00 96.12 184 LEU A CA 1
ATOM 1356 C C . LEU A 1 184 ? 7.916 -9.000 -33.379 1.00 96.12 184 LEU A C 1
ATOM 1358 O O . LEU A 1 184 ? 8.531 -9.867 -32.760 1.00 96.12 184 LEU A O 1
ATOM 1362 N N . GLY A 1 185 ? 6.809 -9.255 -34.082 1.00 95.75 185 GLY A N 1
ATOM 1363 C CA . GLY A 1 185 ? 6.091 -10.527 -34.041 1.00 95.75 185 GLY A CA 1
ATOM 1364 C C . GLY A 1 185 ? 5.295 -10.705 -32.745 1.00 95.75 185 GLY A C 1
ATOM 1365 O O . GLY A 1 185 ? 4.690 -9.758 -32.242 1.00 95.75 185 GLY A O 1
ATOM 1366 N N . ASN A 1 186 ? 5.286 -11.935 -32.233 1.00 96.81 186 ASN A N 1
ATOM 1367 C CA . ASN A 1 186 ? 4.547 -12.372 -31.047 1.00 96.81 186 ASN A CA 1
ATOM 1368 C C . ASN A 1 186 ? 5.465 -13.119 -30.053 1.00 96.81 186 ASN A C 1
ATOM 1370 O O . ASN A 1 186 ? 5.114 -14.164 -29.509 1.00 96.81 186 ASN A O 1
ATOM 1374 N N . THR A 1 187 ? 6.691 -12.619 -29.884 1.00 97.12 187 THR A N 1
ATOM 1375 C CA . THR A 1 187 ? 7.750 -13.242 -29.067 1.00 97.12 187 THR A CA 1
ATOM 1376 C C . THR A 1 187 ? 8.416 -12.250 -28.110 1.00 97.12 187 THR A C 1
ATOM 1378 O O . THR A 1 187 ? 9.548 -12.479 -27.693 1.00 97.12 187 THR A O 1
ATOM 1381 N N . VAL A 1 188 ? 7.769 -11.119 -27.807 1.00 98.25 188 VAL A N 1
ATOM 1382 C CA . VAL A 1 188 ? 8.279 -10.122 -26.853 1.00 98.25 188 VAL A CA 1
ATOM 1383 C C . VAL A 1 188 ? 7.883 -10.511 -25.432 1.00 98.25 188 VAL A C 1
ATOM 1385 O O . VAL A 1 188 ? 6.746 -10.901 -25.187 1.00 98.25 188 VAL A O 1
ATOM 1388 N N . GLU A 1 189 ? 8.818 -10.396 -24.494 1.00 96.56 189 GLU A N 1
ATOM 1389 C CA . GLU A 1 189 ? 8.619 -10.760 -23.087 1.00 96.56 189 GLU A CA 1
ATOM 1390 C C . GLU A 1 189 ? 8.653 -9.556 -22.142 1.00 96.56 189 GLU A C 1
ATOM 1392 O O . GLU A 1 189 ? 7.980 -9.599 -21.113 1.00 96.56 189 GLU A O 1
ATOM 1397 N N . GLN A 1 190 ? 9.382 -8.499 -22.506 1.00 96.12 190 GLN A N 1
ATOM 1398 C CA . GLN A 1 190 ? 9.492 -7.238 -21.767 1.00 96.12 190 GLN A CA 1
ATOM 1399 C C . GLN A 1 190 ? 9.569 -6.074 -22.768 1.00 96.12 190 GLN A C 1
ATOM 1401 O O . GLN A 1 190 ? 10.210 -6.210 -23.819 1.00 96.12 190 GLN A O 1
ATOM 1406 N N . ILE A 1 191 ? 8.973 -4.930 -22.432 1.00 96.44 191 ILE A N 1
ATOM 1407 C CA . ILE A 1 191 ? 9.163 -3.652 -23.138 1.00 96.44 191 ILE A CA 1
ATOM 1408 C C . ILE A 1 191 ? 9.723 -2.574 -22.198 1.00 96.44 191 ILE A C 1
ATOM 1410 O O . ILE A 1 191 ? 9.591 -2.672 -20.987 1.00 96.44 191 ILE A O 1
ATOM 1414 N N . SER A 1 192 ? 10.361 -1.544 -22.755 1.00 94.75 192 SER A N 1
ATOM 1415 C CA . SER A 1 192 ? 10.818 -0.359 -22.013 1.00 94.75 192 SER A CA 1
ATOM 1416 C C . SER A 1 192 ? 10.865 0.856 -22.941 1.00 94.75 192 SER A C 1
ATOM 1418 O O . SER A 1 192 ? 11.113 0.693 -24.138 1.00 94.75 192 SER A O 1
ATOM 1420 N N . ALA A 1 193 ? 10.645 2.066 -22.420 1.00 92.81 193 ALA A N 1
ATOM 1421 C CA . ALA A 1 193 ? 10.594 3.292 -23.220 1.00 92.81 193 ALA A CA 1
ATOM 1422 C C . ALA A 1 193 ? 11.264 4.482 -22.514 1.00 92.81 193 ALA A C 1
ATOM 1424 O O . ALA A 1 193 ? 10.833 4.866 -21.434 1.00 92.81 193 ALA A O 1
ATOM 1425 N N . GLY A 1 194 ? 12.262 5.080 -23.170 1.00 92.12 194 GLY A N 1
ATOM 1426 C CA . GLY A 1 194 ? 12.805 6.395 -22.821 1.00 92.12 194 GLY A CA 1
ATOM 1427 C C . GLY A 1 194 ? 12.022 7.521 -23.503 1.00 92.12 194 GLY A C 1
ATOM 1428 O O . GLY A 1 194 ? 10.991 7.270 -24.131 1.00 92.12 194 GLY A O 1
ATOM 1429 N N . PHE A 1 195 ? 12.485 8.775 -23.427 1.00 91.06 195 PHE A N 1
ATOM 1430 C CA . PHE A 1 195 ? 11.676 9.952 -23.812 1.00 91.06 195 PHE A CA 1
ATOM 1431 C C . PHE A 1 195 ? 11.217 9.941 -25.276 1.00 91.06 195 PHE A C 1
ATOM 1433 O O . PHE A 1 195 ? 10.097 10.346 -25.582 1.00 91.06 195 PHE A O 1
ATOM 1440 N N . LEU A 1 196 ? 12.081 9.482 -26.186 1.00 93.75 196 LEU A N 1
ATOM 1441 C CA . LEU A 1 196 ? 11.822 9.453 -27.631 1.00 93.75 196 LEU A CA 1
ATOM 1442 C C . LEU A 1 196 ? 12.261 8.131 -28.289 1.00 93.75 196 LEU A C 1
ATOM 1444 O O . LEU A 1 196 ? 12.374 8.060 -29.513 1.00 93.75 196 LEU A O 1
ATOM 1448 N N . HIS A 1 197 ? 12.519 7.080 -27.511 1.00 96.38 197 HIS A N 1
ATOM 1449 C CA . HIS A 1 197 ? 12.934 5.763 -28.001 1.00 96.38 197 HIS A CA 1
ATOM 1450 C C . HIS A 1 197 ? 12.317 4.642 -27.167 1.00 96.38 197 HIS A C 1
ATOM 1452 O O . HIS A 1 197 ? 11.969 4.835 -26.006 1.00 96.38 197 HIS A O 1
ATOM 1458 N N . ALA A 1 198 ? 12.186 3.456 -27.753 1.00 96.81 198 ALA A N 1
ATOM 1459 C CA . ALA A 1 198 ? 11.705 2.278 -27.042 1.00 96.81 198 ALA A CA 1
ATOM 1460 C C . ALA A 1 198 ? 12.460 1.015 -27.456 1.00 96.81 198 ALA A C 1
ATOM 1462 O O . ALA A 1 198 ? 13.059 0.940 -28.533 1.00 96.81 198 ALA A O 1
ATOM 1463 N N . CYS A 1 199 ? 12.424 0.027 -26.568 1.00 97.94 199 CYS A N 1
ATOM 1464 C CA . CYS A 1 199 ? 13.108 -1.248 -26.689 1.00 97.94 199 CYS A CA 1
ATOM 1465 C C . CYS A 1 199 ? 12.195 -2.414 -26.276 1.00 97.94 199 CYS A C 1
ATOM 1467 O O . CYS A 1 199 ? 11.279 -2.262 -25.469 1.00 97.94 199 CYS A O 1
ATOM 1469 N N . ALA A 1 200 ? 12.468 -3.599 -26.821 1.00 98.25 200 ALA A N 1
ATOM 1470 C CA . ALA A 1 200 ? 11.748 -4.837 -26.548 1.00 98.25 200 ALA A CA 1
ATOM 1471 C C . ALA A 1 200 ? 12.716 -6.028 -26.454 1.00 98.25 200 ALA A C 1
ATOM 1473 O O . ALA A 1 200 ? 13.473 -6.292 -27.396 1.00 98.25 200 ALA A O 1
ATOM 1474 N N . LYS A 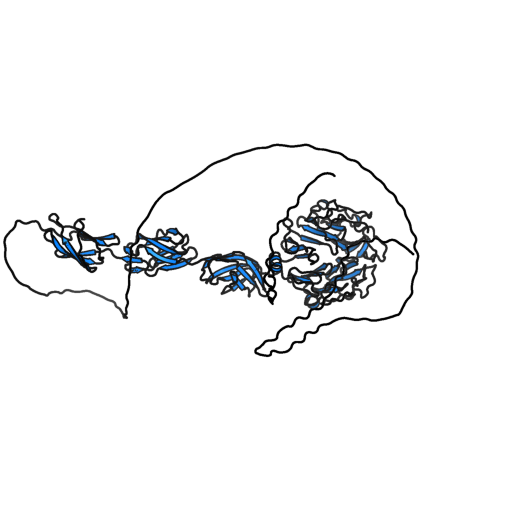1 201 ? 12.659 -6.768 -25.340 1.00 98.31 201 LYS A N 1
ATOM 1475 C CA . LYS A 1 201 ? 13.376 -8.0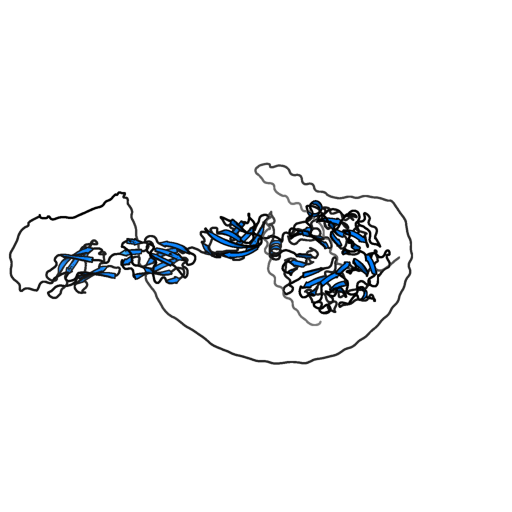38 -25.139 1.00 98.31 201 LYS A CA 1
ATOM 1476 C C . LYS A 1 201 ? 12.503 -9.190 -25.623 1.00 98.31 201 LYS A C 1
ATOM 1478 O O . LYS A 1 201 ? 11.333 -9.285 -25.247 1.00 98.31 201 LYS A O 1
ATOM 1483 N N . LYS A 1 202 ? 13.058 -10.067 -26.459 1.00 98.44 202 LYS A N 1
ATOM 1484 C CA . LYS A 1 202 ? 12.367 -11.245 -27.000 1.00 98.44 202 LYS A CA 1
ATOM 1485 C C . LYS A 1 202 ? 12.731 -12.537 -26.263 1.00 98.44 202 LYS A C 1
ATOM 1487 O O . LYS A 1 202 ? 13.771 -12.618 -25.617 1.00 98.44 202 LYS A O 1
ATOM 1492 N N . SER A 1 203 ? 11.898 -13.564 -26.431 1.00 97.44 203 SER A N 1
ATOM 1493 C CA . SER A 1 203 ? 12.070 -14.923 -25.884 1.00 97.44 203 SER A CA 1
ATOM 1494 C C . SER A 1 203 ? 13.193 -15.752 -26.532 1.00 97.44 203 SER A C 1
ATOM 1496 O O . SER A 1 203 ? 13.330 -16.940 -26.252 1.00 97.44 203 SER A O 1
ATOM 1498 N N . ASP A 1 204 ? 13.950 -15.162 -27.456 1.00 98.00 204 ASP A N 1
ATOM 1499 C CA . ASP A 1 204 ? 15.217 -15.672 -28.001 1.00 98.00 204 ASP A CA 1
ATOM 1500 C C . ASP A 1 204 ? 16.429 -14.907 -27.423 1.00 98.00 204 ASP A C 1
ATOM 1502 O O . ASP A 1 204 ? 17.533 -14.953 -27.969 1.00 98.00 204 ASP A O 1
ATOM 1506 N N . ASP A 1 205 ? 16.196 -14.169 -26.334 1.00 98.12 205 ASP A N 1
ATOM 1507 C CA . ASP A 1 205 ? 17.117 -13.270 -25.640 1.00 98.12 205 ASP A CA 1
ATOM 1508 C C . ASP A 1 205 ? 17.754 -12.201 -26.546 1.00 98.12 205 ASP A C 1
ATOM 1510 O O . ASP A 1 205 ? 18.843 -11.689 -26.268 1.00 98.12 205 ASP A O 1
ATOM 1514 N N . THR A 1 206 ? 17.079 -11.827 -27.639 1.00 98.62 206 THR A N 1
ATOM 1515 C CA . THR A 1 206 ? 17.473 -10.690 -28.480 1.00 98.62 206 THR A CA 1
ATOM 1516 C C . THR A 1 206 ? 16.793 -9.395 -28.036 1.00 98.62 206 THR A C 1
ATOM 1518 O O . THR A 1 206 ? 15.603 -9.366 -27.713 1.00 98.62 206 THR A O 1
ATOM 1521 N N . LEU A 1 207 ? 17.555 -8.298 -28.041 1.00 98.75 207 LEU A N 1
ATOM 1522 C CA . LEU A 1 207 ? 17.063 -6.958 -27.721 1.00 98.75 207 LEU A CA 1
ATOM 1523 C C . LEU A 1 207 ? 16.934 -6.126 -28.994 1.00 98.75 207 LEU A C 1
ATOM 1525 O O . LEU A 1 207 ? 17.885 -6.030 -29.777 1.00 98.75 207 LEU A O 1
ATOM 1529 N N . TRP A 1 208 ? 15.764 -5.518 -29.174 1.00 98.69 208 TRP A N 1
ATOM 1530 C CA . TRP A 1 208 ? 15.417 -4.701 -30.333 1.00 98.69 208 TRP A CA 1
ATOM 1531 C C . TRP A 1 208 ? 15.002 -3.303 -29.887 1.00 98.69 208 TRP A C 1
ATOM 1533 O O . TRP A 1 208 ? 14.133 -3.200 -29.030 1.00 98.69 208 TRP A O 1
ATOM 1543 N N . CYS A 1 209 ? 15.558 -2.249 -30.486 1.00 98.44 209 CYS A N 1
ATOM 1544 C CA . CYS A 1 209 ? 15.259 -0.855 -30.134 1.00 98.44 209 CYS A CA 1
ATOM 1545 C C . CYS A 1 209 ? 14.913 -0.007 -31.374 1.00 98.44 209 CYS A C 1
ATOM 1547 O O . CYS A 1 209 ? 15.265 -0.370 -32.500 1.00 98.44 209 CYS A O 1
ATOM 1549 N N . TRP A 1 210 ? 14.188 1.099 -31.186 1.00 98.12 210 TRP A N 1
ATOM 1550 C CA . TRP A 1 210 ? 13.769 2.036 -32.242 1.00 98.12 210 TRP A CA 1
ATOM 1551 C C . TRP A 1 210 ? 13.431 3.431 -31.690 1.00 98.12 210 TRP A C 1
ATOM 1553 O O . TRP A 1 210 ? 13.258 3.602 -30.485 1.00 98.12 210 TRP A O 1
ATOM 1563 N N . GLY A 1 211 ? 13.290 4.420 -32.579 1.00 97.25 211 GLY A N 1
ATOM 1564 C CA . GLY A 1 211 ? 12.984 5.809 -32.221 1.00 97.25 211 GLY A CA 1
ATOM 1565 C C . GLY A 1 211 ? 14.176 6.752 -32.404 1.00 97.25 211 GLY A C 1
ATOM 1566 O O . GLY A 1 211 ? 14.954 6.604 -33.353 1.00 97.25 211 GLY A O 1
ATOM 1567 N N . ASN A 1 212 ? 14.318 7.727 -31.504 1.00 97.19 212 ASN A N 1
ATOM 1568 C CA . ASN A 1 212 ? 15.421 8.683 -31.506 1.00 97.19 212 ASN A CA 1
ATOM 1569 C C . ASN A 1 212 ? 16.766 7.981 -31.285 1.00 97.19 212 ASN A C 1
ATOM 1571 O O . ASN A 1 212 ? 16.892 7.068 -30.476 1.00 97.19 212 ASN A O 1
ATOM 1575 N N . ASN A 1 213 ? 17.771 8.437 -32.021 1.00 97.75 213 ASN A N 1
ATOM 1576 C CA . ASN A 1 213 ? 19.150 7.971 -31.958 1.00 97.75 213 ASN A CA 1
ATOM 1577 C C . ASN A 1 213 ? 20.115 9.168 -32.087 1.00 97.75 213 ASN A C 1
ATOM 1579 O O . ASN A 1 213 ? 21.140 9.087 -32.765 1.00 97.75 213 ASN A O 1
ATOM 1583 N N . SER A 1 214 ? 19.735 10.324 -31.529 1.00 97.88 214 SER A N 1
ATOM 1584 C CA . SER A 1 214 ? 20.519 11.568 -31.615 1.00 97.88 214 SER A CA 1
ATOM 1585 C C . SER A 1 214 ? 21.767 11.533 -30.729 1.00 97.88 214 SER A C 1
ATOM 1587 O O . SER A 1 214 ? 22.768 12.173 -31.046 1.00 97.88 214 SER A O 1
ATOM 1589 N N . PHE A 1 215 ? 21.708 10.763 -29.644 1.00 98.00 215 PHE A N 1
ATOM 1590 C CA . PHE A 1 215 ? 22.772 10.556 -28.667 1.00 98.00 215 PHE A CA 1
ATOM 1591 C C . PHE A 1 215 ? 23.280 9.104 -28.649 1.00 98.00 215 PHE A C 1
ATOM 1593 O O . PHE A 1 215 ? 24.242 8.806 -27.948 1.00 98.00 215 PHE A O 1
ATOM 1600 N N . GLY A 1 216 ? 22.696 8.224 -29.470 1.00 98.06 216 GLY A N 1
ATOM 1601 C CA . GLY A 1 216 ? 23.089 6.821 -29.624 1.00 98.06 216 GLY A CA 1
ATOM 1602 C C . GLY A 1 216 ? 22.209 5.837 -28.848 1.00 98.06 216 GLY A C 1
ATOM 1603 O O . GLY A 1 216 ? 22.595 4.686 -28.673 1.00 98.06 216 GLY A O 1
ATOM 1604 N N . GLU A 1 217 ? 21.044 6.286 -28.372 1.00 97.50 217 GLU A N 1
ATOM 1605 C CA . GLU A 1 217 ? 20.139 5.634 -27.409 1.00 97.50 217 GLU A CA 1
ATOM 1606 C C . GLU A 1 217 ? 19.670 4.236 -27.835 1.00 97.50 217 GLU A C 1
ATOM 1608 O O . GLU A 1 217 ? 19.348 3.385 -27.001 1.00 97.50 217 GLU A O 1
ATOM 1613 N N . ILE A 1 218 ? 19.676 3.982 -29.144 1.00 98.06 218 ILE A N 1
ATOM 1614 C CA . ILE A 1 218 ? 19.323 2.697 -29.747 1.00 98.06 218 ILE A CA 1
ATOM 1615 C C . ILE A 1 218 ? 20.458 1.681 -29.582 1.00 98.06 218 ILE A C 1
ATOM 1617 O O . ILE A 1 218 ? 20.179 0.503 -29.407 1.00 98.06 218 ILE A O 1
ATOM 1621 N N . GLY A 1 219 ? 21.724 2.113 -29.594 1.00 97.94 219 GLY A N 1
ATOM 1622 C CA . GLY A 1 219 ? 22.887 1.237 -29.396 1.00 97.94 219 GLY A CA 1
ATOM 1623 C C . GLY A 1 219 ? 23.429 0.577 -30.670 1.00 97.94 219 GLY A C 1
ATOM 1624 O O . GLY A 1 219 ? 24.096 -0.455 -30.601 1.00 97.94 219 GLY A O 1
ATOM 1625 N N . ARG A 1 220 ? 23.140 1.131 -31.856 1.00 97.19 220 ARG A N 1
ATOM 1626 C CA . ARG A 1 220 ? 23.487 0.510 -33.152 1.00 97.19 220 ARG A CA 1
ATOM 1627 C C . ARG A 1 220 ? 24.883 0.830 -33.717 1.00 97.19 220 ARG A C 1
ATOM 1629 O O . ARG A 1 220 ? 25.178 0.443 -34.846 1.00 97.19 220 ARG A O 1
ATOM 1636 N N . GLY A 1 221 ? 25.724 1.551 -32.982 1.00 97.75 221 GLY A N 1
ATOM 1637 C CA . GLY A 1 221 ? 27.067 1.970 -33.402 1.00 97.75 221 GLY A CA 1
ATOM 1638 C C . GLY A 1 221 ? 27.137 3.256 -34.230 1.00 97.75 221 GLY A C 1
ATOM 1639 O O . GLY A 1 221 ? 28.199 3.570 -34.766 1.00 97.75 221 GLY A O 1
ATOM 1640 N N . ASP A 1 222 ? 26.044 4.018 -34.326 1.00 97.75 222 ASP A N 1
ATOM 1641 C CA . ASP A 1 222 ? 26.016 5.340 -34.958 1.00 97.75 222 ASP A CA 1
ATOM 1642 C C . ASP A 1 222 ? 25.031 6.305 -34.269 1.00 97.75 222 ASP A C 1
ATOM 1644 O O . ASP A 1 222 ? 24.259 5.902 -33.400 1.00 97.75 222 ASP A O 1
ATOM 1648 N N . PHE A 1 223 ? 25.048 7.570 -34.703 1.00 97.62 223 PHE A N 1
ATOM 1649 C CA . PHE A 1 223 ? 24.121 8.639 -34.294 1.00 97.62 223 PHE A CA 1
ATOM 1650 C C . PHE A 1 223 ? 23.146 9.031 -35.431 1.00 97.62 223 PHE A C 1
ATOM 1652 O O . PHE A 1 223 ? 22.710 10.177 -35.538 1.00 97.62 223 PHE A O 1
ATOM 1659 N N . ASN A 1 224 ? 22.857 8.117 -36.368 1.00 96.94 224 ASN A N 1
ATOM 1660 C CA . ASN A 1 224 ? 21.919 8.383 -37.461 1.00 96.94 224 ASN A CA 1
ATOM 1661 C C . ASN A 1 224 ? 20.491 8.402 -36.903 1.00 96.94 224 ASN A C 1
ATOM 1663 O O . ASN A 1 224 ? 20.069 7.415 -36.300 1.00 96.94 224 ASN A O 1
ATOM 1667 N N . ASN A 1 225 ? 19.742 9.482 -37.131 1.00 95.25 225 ASN A N 1
ATOM 1668 C CA . ASN A 1 225 ? 18.447 9.738 -36.492 1.00 95.25 225 ASN A CA 1
ATOM 1669 C C . ASN A 1 225 ? 17.333 10.037 -37.524 1.00 95.25 225 ASN A C 1
ATOM 1671 O O . ASN A 1 225 ? 17.597 10.802 -38.457 1.00 95.25 225 ASN A O 1
ATOM 1675 N N . PRO A 1 226 ? 16.091 9.526 -37.368 1.00 95.25 226 PRO A N 1
ATOM 1676 C CA . PRO A 1 226 ? 15.638 8.490 -36.429 1.00 95.25 226 PRO A CA 1
ATOM 1677 C C . PRO A 1 226 ? 15.903 7.060 -36.915 1.00 95.25 226 PRO A C 1
ATOM 1679 O O . PRO A 1 226 ? 16.152 6.813 -38.098 1.00 95.25 226 PRO A O 1
ATOM 1682 N N . GLN A 1 227 ? 15.791 6.095 -36.003 1.00 96.19 227 GLN A N 1
ATOM 1683 C CA . GLN A 1 227 ? 15.685 4.680 -36.340 1.00 96.19 227 GLN A CA 1
ATOM 1684 C C . GLN A 1 227 ? 14.21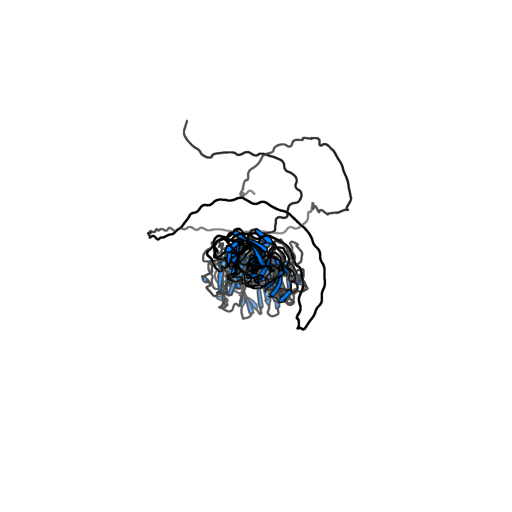3 4.295 -36.541 1.00 96.19 227 GLN A C 1
ATOM 1686 O O . GLN A 1 227 ? 13.473 4.052 -35.588 1.00 96.19 227 GLN A O 1
ATOM 1691 N N . VAL A 1 228 ? 13.798 4.218 -37.809 1.00 95.19 228 VAL A N 1
ATOM 1692 C CA . VAL A 1 228 ? 12.436 3.822 -38.195 1.00 95.19 228 VAL A CA 1
ATOM 1693 C C . VAL A 1 228 ? 12.260 2.312 -38.031 1.00 95.19 228 VAL A C 1
ATOM 1695 O O . VAL A 1 228 ? 12.780 1.523 -38.822 1.00 95.19 228 VAL A O 1
ATOM 1698 N N . GLY A 1 229 ? 11.482 1.928 -37.020 1.00 94.25 229 GLY A N 1
ATOM 1699 C CA . GLY A 1 229 ? 11.144 0.540 -36.708 1.00 94.25 229 GLY A CA 1
ATOM 1700 C C . GLY A 1 229 ? 12.245 -0.233 -35.960 1.00 94.25 229 GLY A C 1
ATOM 1701 O O . GLY A 1 229 ? 13.397 0.202 -35.929 1.00 94.25 229 GLY A O 1
ATOM 1702 N N . PRO A 1 230 ? 11.914 -1.379 -35.338 1.00 97.38 230 PRO A N 1
ATOM 1703 C CA . PRO A 1 230 ? 12.851 -2.147 -34.515 1.00 97.38 230 PRO A CA 1
ATOM 1704 C C . PRO A 1 230 ? 14.089 -2.637 -35.277 1.00 97.38 230 PRO A C 1
ATOM 1706 O O . PRO A 1 230 ? 13.966 -3.303 -36.305 1.00 97.38 230 PRO A O 1
ATOM 1709 N N . ILE A 1 231 ? 15.276 -2.397 -34.716 1.00 97.81 231 ILE A N 1
ATOM 1710 C CA . ILE A 1 231 ? 16.538 -3.039 -35.112 1.00 97.81 231 ILE A CA 1
ATOM 1711 C C . ILE A 1 231 ? 17.115 -3.818 -33.926 1.00 97.81 231 ILE A C 1
ATOM 1713 O O . ILE A 1 231 ? 17.026 -3.359 -32.790 1.00 97.81 231 ILE A O 1
ATOM 1717 N N . GLN A 1 232 ? 17.691 -4.998 -34.175 1.00 98.25 232 GLN A N 1
ATOM 1718 C CA . GLN A 1 232 ? 18.384 -5.766 -33.139 1.00 98.25 232 GLN A CA 1
ATOM 1719 C C . GLN A 1 232 ? 19.709 -5.090 -32.769 1.00 98.25 232 GLN A C 1
ATOM 1721 O O . GLN A 1 232 ? 20.485 -4.733 -33.655 1.00 98.25 232 GLN A O 1
ATOM 1726 N N . VAL A 1 233 ? 19.980 -4.966 -31.468 1.00 98.31 233 VAL A N 1
ATOM 1727 C CA . VAL A 1 233 ? 21.177 -4.283 -30.935 1.00 98.31 233 VAL A CA 1
ATOM 1728 C C . VAL A 1 233 ? 21.969 -5.110 -29.922 1.00 98.31 233 VAL A C 1
ATOM 1730 O O . VAL A 1 233 ? 23.152 -4.853 -29.718 1.00 98.31 233 VAL A O 1
ATOM 1733 N N . MET A 1 234 ? 21.364 -6.149 -29.335 1.00 98.25 234 MET A N 1
ATOM 1734 C CA . MET A 1 234 ? 22.050 -7.092 -28.443 1.00 98.25 234 MET A CA 1
ATOM 1735 C C . MET A 1 234 ? 21.437 -8.505 -28.538 1.00 98.25 234 MET A C 1
ATOM 1737 O O . MET A 1 234 ? 20.377 -8.717 -29.139 1.00 98.25 234 MET A O 1
ATOM 1741 N N . SER A 1 235 ? 22.129 -9.486 -27.963 1.00 98.12 235 SER A N 1
ATOM 1742 C CA . SER A 1 235 ? 21.730 -10.893 -27.839 1.00 98.12 235 SER A CA 1
ATOM 1743 C C . SER A 1 235 ? 22.234 -11.468 -26.514 1.00 98.12 235 SER A C 1
ATOM 1745 O O . SER A 1 235 ? 23.309 -11.063 -26.068 1.00 98.12 235 SER A O 1
ATOM 1747 N N . ASN A 1 236 ? 21.540 -12.472 -25.970 1.00 97.88 236 ASN A N 1
ATOM 1748 C CA . ASN A 1 236 ? 21.716 -12.998 -24.608 1.00 97.88 236 ASN A CA 1
ATOM 1749 C C . ASN A 1 236 ? 21.307 -11.977 -23.526 1.00 97.88 236 ASN A C 1
ATOM 1751 O O . ASN A 1 236 ? 22.001 -11.840 -22.525 1.00 97.88 236 ASN A O 1
ATOM 1755 N N . VAL A 1 237 ? 20.227 -11.224 -23.752 1.00 98.44 237 VAL A N 1
ATOM 1756 C CA . VAL A 1 237 ? 19.698 -10.215 -22.820 1.00 98.44 237 VAL A CA 1
ATOM 1757 C C . VAL A 1 237 ? 18.672 -10.822 -21.870 1.00 98.44 237 VAL A C 1
ATOM 1759 O O . VAL A 1 237 ? 17.714 -11.440 -22.324 1.00 98.44 237 VAL A O 1
ATOM 1762 N N . ASP A 1 238 ? 18.843 -10.561 -20.577 1.00 97.56 238 ASP A N 1
ATOM 1763 C CA . ASP A 1 238 ? 17.969 -10.974 -19.473 1.00 97.56 238 ASP A CA 1
ATOM 1764 C C . ASP A 1 238 ? 16.913 -9.896 -19.157 1.00 97.56 238 ASP A C 1
ATOM 1766 O O . ASP A 1 238 ? 15.723 -10.203 -19.090 1.00 97.56 238 ASP A O 1
ATOM 1770 N N . LYS A 1 239 ? 17.339 -8.627 -19.042 1.00 96.69 239 LYS A N 1
ATOM 1771 C CA . LYS A 1 239 ? 16.492 -7.446 -18.770 1.00 96.69 239 LYS A CA 1
ATOM 1772 C C . LYS A 1 239 ? 16.947 -6.226 -19.578 1.00 96.69 239 LYS A C 1
ATOM 1774 O O . LYS A 1 239 ? 18.137 -6.078 -19.854 1.00 96.69 239 LYS A O 1
ATOM 1779 N N . VAL A 1 240 ? 16.025 -5.307 -19.869 1.00 97.62 240 VAL A N 1
ATOM 1780 C CA . VAL A 1 240 ? 16.306 -3.941 -20.361 1.00 97.62 240 VAL A CA 1
ATOM 1781 C C . VAL A 1 240 ? 15.612 -2.894 -19.478 1.00 97.62 240 VAL A C 1
ATOM 1783 O O . VAL A 1 240 ? 14.519 -3.148 -18.985 1.00 97.62 240 VAL A O 1
ATOM 1786 N N . SER A 1 241 ? 16.227 -1.723 -19.299 1.00 95.94 241 SER A N 1
ATOM 1787 C CA . SER A 1 241 ? 15.573 -0.496 -18.821 1.00 95.94 241 SER A CA 1
ATOM 1788 C C . SER A 1 241 ? 16.072 0.692 -19.655 1.00 95.94 241 SER A C 1
ATOM 1790 O O . SER A 1 241 ? 17.271 0.830 -19.907 1.00 95.94 241 SER A O 1
ATOM 1792 N N . ALA A 1 242 ? 15.152 1.509 -20.159 1.00 94.50 242 ALA A N 1
ATOM 1793 C CA . ALA A 1 242 ? 15.418 2.647 -21.035 1.00 94.50 242 ALA A CA 1
ATOM 1794 C C . ALA A 1 242 ? 15.024 3.939 -20.318 1.00 94.50 242 ALA A C 1
ATOM 1796 O O . ALA A 1 242 ? 13.839 4.168 -20.101 1.00 94.50 242 ALA A O 1
ATOM 1797 N N . GLY A 1 243 ? 16.024 4.753 -19.976 1.00 91.44 243 GLY A N 1
ATOM 1798 C CA . GLY A 1 243 ? 15.850 6.042 -19.315 1.00 91.44 243 GLY A CA 1
ATOM 1799 C C . GLY A 1 243 ? 15.745 7.200 -20.298 1.00 91.44 243 GLY A C 1
ATOM 1800 O O . GLY A 1 243 ? 15.593 6.995 -21.502 1.00 91.44 243 GLY A O 1
ATOM 1801 N N . GLY A 1 244 ? 15.856 8.432 -19.793 1.00 90.81 244 GLY A N 1
ATOM 1802 C CA . GLY A 1 244 ? 15.495 9.655 -20.528 1.00 90.81 244 GLY A CA 1
ATOM 1803 C C . GLY A 1 244 ? 16.034 9.716 -21.962 1.00 90.81 244 GLY A C 1
ATOM 1804 O O . GLY A 1 244 ? 15.263 9.672 -22.921 1.00 90.81 244 GLY A O 1
ATOM 1805 N N . PHE A 1 245 ? 17.362 9.736 -22.101 1.00 95.25 245 PHE A N 1
ATOM 1806 C CA . PHE A 1 245 ? 18.073 9.673 -23.387 1.00 95.25 245 PHE A CA 1
ATOM 1807 C C . PHE A 1 245 ? 19.176 8.602 -23.396 1.00 95.25 245 PHE A C 1
ATOM 1809 O O . PHE A 1 245 ? 20.204 8.753 -24.054 1.00 95.25 245 PHE A O 1
ATOM 1816 N N . PHE A 1 246 ? 18.989 7.506 -22.661 1.00 97.38 246 PHE A N 1
ATOM 1817 C CA . PHE A 1 246 ? 19.936 6.392 -22.632 1.00 97.38 246 PHE A CA 1
ATOM 1818 C C . PHE A 1 246 ? 19.221 5.064 -22.356 1.00 97.38 246 PHE A C 1
ATOM 1820 O O . PHE A 1 246 ? 18.037 5.033 -22.025 1.00 97.38 246 PHE A O 1
ATOM 1827 N N . THR A 1 247 ? 19.927 3.951 -22.525 1.00 98.19 247 THR A N 1
ATOM 1828 C CA . THR A 1 247 ? 19.401 2.602 -22.309 1.00 98.19 247 THR A CA 1
ATOM 1829 C C . THR A 1 247 ? 20.439 1.757 -21.581 1.00 98.19 247 THR A C 1
ATOM 1831 O O . THR A 1 247 ? 21.631 1.826 -21.883 1.00 98.19 247 THR A O 1
ATOM 1834 N N . CYS A 1 248 ? 19.984 0.932 -20.644 1.00 98.44 248 CYS A N 1
ATOM 1835 C CA . CYS A 1 248 ? 20.767 -0.100 -19.983 1.00 98.44 248 CYS A CA 1
ATOM 1836 C C . CYS A 1 248 ? 20.139 -1.483 -20.208 1.00 98.44 248 CYS A C 1
ATOM 1838 O O . CYS A 1 248 ? 18.921 -1.633 -20.297 1.00 98.44 248 CYS A O 1
ATOM 1840 N N . ALA A 1 249 ? 20.967 -2.520 -20.266 1.00 98.50 249 ALA A N 1
ATOM 1841 C CA . ALA A 1 249 ? 20.533 -3.908 -20.329 1.00 98.50 249 ALA A CA 1
ATOM 1842 C C . ALA A 1 249 ? 21.444 -4.810 -19.493 1.00 98.50 249 ALA A C 1
ATOM 1844 O O . ALA A 1 249 ? 22.649 -4.575 -19.379 1.00 98.50 249 ALA A O 1
ATOM 1845 N N . ILE A 1 250 ? 20.852 -5.857 -18.926 1.00 98.62 250 ILE A N 1
ATOM 1846 C CA . ILE A 1 250 ? 21.553 -6.914 -18.199 1.00 98.62 250 ILE A CA 1
ATOM 1847 C C . ILE A 1 250 ? 21.606 -8.140 -19.107 1.00 98.62 250 ILE A C 1
ATOM 1849 O O . ILE A 1 250 ? 20.586 -8.525 -19.681 1.00 98.62 250 ILE A O 1
ATOM 1853 N N . ASP A 1 251 ? 22.779 -8.756 -19.248 1.00 98.44 251 ASP A N 1
ATOM 1854 C CA . ASP A 1 251 ? 22.932 -9.995 -20.016 1.00 98.44 251 ASP A CA 1
ATOM 1855 C C . ASP A 1 251 ? 22.620 -11.257 -19.182 1.00 98.44 251 ASP A C 1
ATOM 1857 O O . ASP A 1 251 ? 22.511 -11.230 -17.954 1.00 98.44 251 ASP A O 1
ATOM 1861 N N . ASN A 1 252 ? 22.510 -12.406 -19.846 1.00 97.50 252 ASN A N 1
ATOM 1862 C CA . ASN A 1 252 ? 22.274 -13.707 -19.212 1.00 97.50 252 ASN A CA 1
ATOM 1863 C C . ASN A 1 252 ? 23.432 -14.160 -18.293 1.00 97.50 252 ASN A C 1
ATOM 1865 O O . ASN A 1 252 ? 23.265 -15.098 -17.513 1.00 97.50 252 ASN A O 1
ATOM 1869 N N . ALA A 1 253 ? 24.600 -13.511 -18.364 1.00 97.69 253 ALA A N 1
ATOM 1870 C CA . ALA A 1 253 ? 25.721 -13.682 -17.438 1.00 97.69 253 ALA A CA 1
ATOM 1871 C C . ALA A 1 253 ? 25.712 -12.641 -16.293 1.00 97.69 253 ALA A C 1
ATOM 1873 O O . ALA A 1 253 ? 26.654 -12.591 -15.498 1.00 97.69 253 ALA A O 1
ATOM 1874 N N . LYS A 1 254 ? 24.632 -11.851 -16.184 1.00 97.44 254 LYS A N 1
ATOM 1875 C CA . LYS A 1 254 ? 24.376 -10.814 -15.176 1.00 97.44 254 LYS A CA 1
ATOM 1876 C C . LYS A 1 254 ? 25.401 -9.671 -15.189 1.00 97.44 254 LYS A C 1
ATOM 1878 O O . LYS A 1 254 ? 25.665 -9.057 -14.156 1.00 97.44 254 LYS A O 1
ATOM 1883 N N . LYS A 1 255 ? 25.967 -9.361 -16.359 1.00 98.44 255 LYS A N 1
ATOM 1884 C CA . LYS A 1 255 ? 26.743 -8.138 -16.632 1.00 98.44 255 LYS A CA 1
ATOM 1885 C C . LYS A 1 255 ? 25.806 -6.995 -17.006 1.00 98.44 255 LYS A C 1
ATOM 1887 O O . LYS A 1 255 ? 24.841 -7.207 -17.736 1.00 98.44 255 LYS A O 1
ATOM 1892 N N . LEU A 1 256 ? 26.133 -5.781 -16.566 1.00 98.56 256 LEU A N 1
ATOM 1893 C CA . LEU A 1 256 ? 25.430 -4.562 -16.962 1.00 98.56 256 LEU A CA 1
ATOM 1894 C C . LEU A 1 256 ? 26.110 -3.896 -18.168 1.00 98.56 256 LEU A C 1
ATOM 1896 O O . LEU A 1 256 ? 27.317 -3.644 -18.151 1.00 98.56 256 LEU A O 1
ATOM 1900 N N . TYR A 1 257 ? 25.311 -3.548 -19.171 1.00 98.75 257 TYR A N 1
ATOM 1901 C CA . TYR A 1 257 ? 25.687 -2.737 -20.325 1.00 98.75 257 TYR A CA 1
ATOM 1902 C C . TYR A 1 257 ? 24.814 -1.484 -20.370 1.00 98.75 257 TYR A C 1
ATOM 1904 O O . TYR A 1 257 ? 23.605 -1.602 -20.212 1.00 98.75 257 TYR A O 1
ATOM 1912 N N . CYS A 1 258 ? 25.387 -0.311 -20.638 1.00 98.56 258 CYS A N 1
ATOM 1913 C CA . CYS A 1 258 ? 24.630 0.934 -20.816 1.00 98.56 258 CYS A CA 1
ATOM 1914 C C . CYS A 1 258 ? 25.152 1.725 -22.029 1.00 98.56 258 CYS A C 1
ATOM 1916 O O . CYS A 1 258 ? 26.313 1.568 -22.421 1.00 98.56 258 CYS A O 1
ATOM 1918 N N . TRP A 1 259 ? 24.292 2.532 -22.657 1.00 98.62 259 TRP A N 1
ATOM 1919 C CA . TRP A 1 259 ? 24.601 3.323 -23.857 1.00 98.62 259 TRP A CA 1
ATOM 1920 C C . TRP A 1 259 ? 23.576 4.438 -24.123 1.00 98.62 259 TRP A C 1
ATOM 1922 O O . TRP A 1 259 ? 22.492 4.426 -23.553 1.00 98.62 259 TRP A O 1
ATOM 1932 N N . GLY A 1 260 ? 23.890 5.372 -25.024 1.00 98.44 260 GLY A N 1
ATOM 1933 C CA . GLY A 1 260 ? 23.088 6.562 -25.3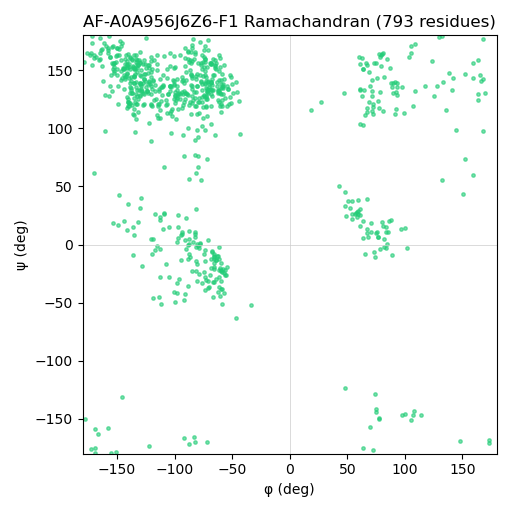31 1.00 98.44 260 GLY A CA 1
ATOM 1934 C C . GLY A 1 260 ? 23.786 7.858 -24.930 1.00 98.44 260 GLY A C 1
ATOM 1935 O O . GLY A 1 260 ? 25.020 7.944 -25.000 1.00 98.44 260 GLY A O 1
ATOM 1936 N N . ASP A 1 261 ? 23.004 8.860 -24.513 1.00 98.06 261 ASP A N 1
ATOM 1937 C CA . ASP A 1 261 ? 23.554 10.050 -23.867 1.00 98.06 261 ASP A CA 1
ATOM 1938 C C . ASP A 1 261 ? 24.371 9.676 -22.627 1.00 98.06 261 ASP A C 1
ATOM 1940 O O . ASP A 1 261 ? 24.219 8.599 -22.050 1.00 98.06 261 ASP A O 1
ATOM 1944 N N . ASN A 1 262 ? 25.318 10.540 -22.280 1.00 97.56 262 ASN A N 1
ATOM 1945 C CA . ASN A 1 262 ? 26.157 10.382 -21.105 1.00 97.56 262 ASN A CA 1
ATOM 1946 C C . ASN A 1 262 ? 26.656 11.740 -20.581 1.00 97.56 262 ASN A C 1
ATOM 1948 O O . ASN A 1 262 ? 27.646 11.782 -19.850 1.00 97.56 262 ASN A O 1
ATOM 1952 N N . ALA A 1 263 ? 26.025 12.859 -20.958 1.00 96.94 263 ALA A N 1
ATOM 1953 C CA . ALA A 1 263 ? 26.495 14.195 -20.592 1.00 96.94 263 ALA A CA 1
ATOM 1954 C C . ALA A 1 263 ? 26.567 14.364 -19.064 1.00 96.94 263 ALA A C 1
ATOM 1956 O O . ALA A 1 263 ? 27.538 14.911 -18.536 1.00 96.94 263 ALA A O 1
ATOM 1957 N N . ASP A 1 264 ? 25.587 13.784 -18.366 1.00 95.62 264 ASP A N 1
ATOM 1958 C CA . ASP A 1 264 ? 25.489 13.773 -16.907 1.00 95.62 264 ASP A CA 1
ATOM 1959 C C . ASP A 1 264 ? 26.126 12.516 -16.257 1.00 95.62 264 ASP A C 1
ATOM 1961 O O . ASP A 1 264 ? 25.975 12.285 -15.059 1.00 95.62 264 ASP A O 1
ATOM 1965 N N . GLY A 1 265 ? 26.847 11.680 -17.018 1.00 96.44 265 GLY A N 1
ATOM 1966 C CA . GLY A 1 265 ? 27.578 10.507 -16.507 1.00 96.44 265 GLY A CA 1
ATOM 1967 C C . GLY A 1 265 ? 26.754 9.228 -16.291 1.00 96.44 265 GLY A C 1
ATOM 1968 O O . GLY A 1 265 ? 27.290 8.237 -15.786 1.00 96.44 265 GLY A O 1
ATOM 1969 N N . HIS A 1 266 ? 25.472 9.217 -16.667 1.00 94.44 266 HIS A N 1
ATOM 1970 C CA . HIS A 1 266 ? 24.520 8.131 -16.387 1.00 94.44 266 HIS A CA 1
ATOM 1971 C C . HIS A 1 266 ? 24.789 6.794 -17.105 1.00 94.44 266 HIS A C 1
ATOM 1973 O O . HIS A 1 266 ? 24.170 5.789 -16.764 1.00 94.44 266 HIS A O 1
ATOM 1979 N N . VAL A 1 267 ? 25.774 6.706 -18.007 1.00 97.56 267 VAL A N 1
ATOM 1980 C CA . VAL A 1 267 ? 26.242 5.411 -18.546 1.00 97.56 267 VAL A CA 1
ATOM 1981 C C . VAL A 1 267 ? 27.206 4.697 -17.579 1.00 97.56 267 VAL A C 1
ATOM 1983 O O . VAL A 1 267 ? 27.419 3.496 -17.702 1.00 97.56 267 VAL A O 1
ATOM 1986 N N . GLY A 1 268 ? 27.777 5.391 -16.584 1.00 97.38 268 GLY A N 1
ATOM 1987 C CA . GLY A 1 268 ? 28.548 4.764 -15.493 1.00 97.38 268 GLY A CA 1
ATOM 1988 C C . GLY A 1 268 ? 29.967 4.293 -15.855 1.00 97.38 268 GLY A C 1
ATOM 1989 O O . GLY A 1 268 ? 30.616 3.588 -15.079 1.00 97.38 268 GLY A O 1
ATOM 1990 N N . VAL A 1 269 ? 30.468 4.682 -17.031 1.00 96.94 269 VAL A N 1
ATOM 1991 C CA . VAL A 1 269 ? 31.720 4.195 -17.651 1.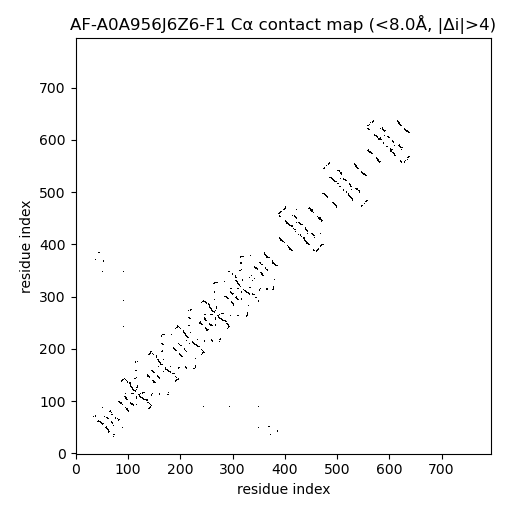00 96.94 269 VAL A CA 1
ATOM 1992 C C . VAL A 1 269 ? 32.945 5.099 -17.412 1.00 96.94 269 VAL A C 1
ATOM 1994 O O . VAL A 1 269 ? 33.889 5.119 -18.205 1.00 96.94 269 VAL A O 1
ATOM 1997 N N . GLY A 1 270 ? 32.952 5.877 -16.327 1.00 96.94 270 GLY A N 1
ATOM 1998 C CA . GLY A 1 270 ? 34.093 6.697 -15.886 1.00 96.94 270 GLY A CA 1
ATOM 1999 C C . GLY A 1 270 ? 34.408 7.912 -16.760 1.00 96.94 270 GLY A C 1
ATOM 2000 O O . GLY A 1 270 ? 35.526 8.425 -16.729 1.00 96.94 270 GLY A O 1
ATOM 2001 N N . ASN A 1 271 ? 33.452 8.347 -17.579 1.00 96.31 271 ASN A N 1
ATOM 2002 C CA . ASN A 1 271 ? 33.540 9.523 -18.440 1.00 96.31 271 ASN A CA 1
ATOM 2003 C C . ASN A 1 271 ? 32.127 10.024 -18.796 1.00 96.31 271 ASN A C 1
ATOM 2005 O O . ASN A 1 271 ? 31.160 9.304 -18.563 1.00 96.31 271 ASN A O 1
ATOM 2009 N N . THR A 1 272 ? 32.025 11.214 -19.398 1.00 97.56 272 THR A N 1
ATOM 2010 C CA . THR A 1 272 ? 30.765 11.837 -19.860 1.00 97.56 272 THR A CA 1
ATOM 2011 C C . THR A 1 272 ? 30.617 11.877 -21.392 1.00 97.56 272 THR A C 1
ATOM 2013 O O . THR A 1 272 ? 30.004 12.779 -21.955 1.00 97.56 272 THR A O 1
ATOM 2016 N N . THR A 1 273 ? 31.239 10.938 -22.116 1.00 97.88 273 THR A N 1
ATOM 2017 C CA . THR A 1 273 ? 31.099 10.831 -23.582 1.00 97.88 273 THR A CA 1
ATOM 2018 C C . THR A 1 273 ? 29.974 9.867 -23.932 1.00 97.88 273 THR A C 1
ATOM 2020 O O . THR A 1 273 ? 29.953 8.744 -23.421 1.00 97.88 273 THR A O 1
ATOM 2023 N N . ASN A 1 274 ? 29.064 10.295 -24.804 1.00 98.31 274 ASN A N 1
ATOM 2024 C CA . ASN A 1 274 ? 27.927 9.507 -25.283 1.00 98.31 274 ASN A CA 1
ATOM 2025 C C . ASN A 1 274 ? 28.398 8.229 -25.992 1.00 98.31 274 ASN A C 1
ATOM 2027 O O . ASN A 1 274 ? 29.396 8.241 -26.719 1.00 98.31 274 ASN A O 1
ATOM 2031 N N . GLN A 1 275 ? 27.681 7.128 -25.783 1.00 98.19 275 GLN A N 1
ATOM 2032 C CA . GLN A 1 275 ? 28.070 5.800 -26.253 1.00 98.19 275 GLN A CA 1
ATOM 2033 C C . GLN A 1 275 ? 27.064 5.308 -27.303 1.00 98.19 275 GLN A C 1
ATOM 2035 O O . GLN A 1 275 ? 25.942 4.969 -26.940 1.00 98.19 275 GLN A O 1
ATOM 2040 N N . PRO A 1 276 ? 27.423 5.225 -28.599 1.00 98.19 276 PRO A N 1
ATOM 2041 C CA . PRO A 1 276 ? 26.493 4.799 -29.646 1.00 98.19 276 PRO A CA 1
ATOM 2042 C C . PRO A 1 276 ? 26.280 3.278 -29.713 1.00 98.19 276 PRO A C 1
ATOM 2044 O O . PRO A 1 276 ? 25.487 2.817 -30.530 1.00 98.19 276 PRO A O 1
ATOM 2047 N N . SER A 1 277 ? 26.976 2.500 -28.880 1.00 98.25 277 SER A N 1
ATOM 2048 C CA . SER A 1 277 ? 26.858 1.042 -28.751 1.00 98.25 277 SER A CA 1
ATOM 2049 C C . SER A 1 277 ? 26.827 0.645 -27.273 1.00 98.25 277 SER A C 1
ATOM 2051 O O . SER A 1 277 ? 27.475 1.327 -26.477 1.00 98.25 277 SER A O 1
ATOM 2053 N N . PRO A 1 278 ? 26.186 -0.483 -26.905 1.00 98.56 278 PRO A N 1
ATOM 2054 C CA . PRO A 1 278 ? 26.256 -1.046 -25.562 1.00 98.56 278 PRO A CA 1
ATOM 2055 C C . PRO A 1 278 ? 27.690 -1.205 -25.050 1.00 98.56 278 PRO A C 1
ATOM 2057 O O . PRO A 1 278 ? 28.497 -1.917 -25.653 1.00 98.56 278 PRO A O 1
ATOM 2060 N N . LEU A 1 279 ? 27.996 -0.565 -23.919 1.00 98.38 279 LEU A N 1
ATOM 2061 C CA . LEU A 1 279 ? 29.304 -0.613 -23.272 1.00 98.38 279 LEU A CA 1
ATOM 2062 C C . LEU A 1 279 ? 29.180 -1.203 -21.863 1.00 98.38 279 LEU A C 1
ATOM 2064 O O . LEU A 1 279 ? 28.276 -0.849 -21.110 1.00 98.38 279 LEU A O 1
ATOM 2068 N N . GLU A 1 280 ? 30.077 -2.129 -21.515 1.00 98.31 280 GLU A N 1
ATOM 2069 C CA . GLU A 1 280 ? 30.030 -2.843 -20.235 1.00 98.31 280 GLU A CA 1
ATOM 2070 C C . GLU A 1 280 ? 30.414 -1.928 -19.064 1.00 98.31 280 GLU A C 1
ATOM 2072 O O . GLU A 1 280 ? 31.515 -1.368 -19.029 1.00 98.31 280 GLU A O 1
ATOM 2077 N N . VAL A 1 281 ? 29.546 -1.839 -18.056 1.00 98.25 281 VAL A N 1
ATOM 2078 C CA . VAL A 1 281 ? 29.765 -1.068 -16.822 1.00 98.25 281 VAL A CA 1
ATOM 2079 C C . VAL A 1 281 ? 30.633 -1.889 -15.858 1.00 98.25 281 VAL A C 1
ATOM 2081 O O . VAL A 1 281 ? 30.223 -2.285 -14.771 1.00 98.25 281 VAL A O 1
ATOM 2084 N N . THR A 1 282 ? 31.858 -2.205 -16.289 1.00 96.12 282 THR A N 1
ATOM 2085 C CA . THR A 1 282 ? 32.758 -3.194 -15.648 1.00 96.12 282 THR A CA 1
ATOM 2086 C C . THR A 1 282 ? 33.051 -2.967 -14.157 1.00 96.12 282 THR A C 1
ATOM 2088 O O . THR A 1 282 ? 33.470 -3.895 -13.468 1.00 96.12 282 THR A O 1
ATOM 2091 N N . THR A 1 283 ? 32.831 -1.756 -13.642 1.00 95.50 283 THR A N 1
ATOM 2092 C CA . THR A 1 283 ? 33.034 -1.370 -12.238 1.00 95.50 283 THR A CA 1
ATOM 2093 C C . THR A 1 283 ? 31.970 -1.907 -11.278 1.00 95.50 283 THR A C 1
ATOM 2095 O O . THR A 1 283 ? 32.268 -2.046 -10.095 1.00 95.50 283 THR A O 1
ATOM 2098 N N . ILE A 1 284 ? 30.757 -2.228 -11.750 1.00 95.69 284 ILE A N 1
ATOM 2099 C CA . ILE A 1 284 ? 29.637 -2.644 -10.880 1.00 95.69 284 ILE A CA 1
ATOM 2100 C C . ILE A 1 284 ? 29.643 -4.146 -10.545 1.00 95.69 284 ILE A C 1
ATOM 2102 O O . ILE A 1 284 ? 29.069 -4.578 -9.544 1.00 95.69 284 ILE A O 1
ATOM 2106 N N . GLY A 1 285 ? 30.301 -4.959 -11.375 1.00 95.38 285 GLY A N 1
ATOM 2107 C CA . GLY A 1 285 ? 30.282 -6.414 -11.257 1.00 95.38 285 GLY A CA 1
ATOM 2108 C C . GLY A 1 285 ? 28.953 -7.026 -11.712 1.00 95.38 285 GLY A C 1
ATOM 2109 O O . GLY A 1 285 ? 28.512 -6.804 -12.836 1.00 95.38 285 GLY A O 1
ATOM 2110 N N . THR A 1 286 ? 28.358 -7.868 -10.863 1.00 97.25 286 THR A N 1
ATOM 2111 C CA . THR A 1 286 ? 27.204 -8.721 -11.202 1.00 97.25 286 THR A CA 1
ATOM 2112 C C . THR A 1 286 ? 25.888 -8.096 -10.739 1.00 97.25 286 THR A C 1
ATOM 2114 O O . THR A 1 286 ? 25.756 -7.762 -9.561 1.00 97.25 286 THR A O 1
ATOM 2117 N N . VAL A 1 287 ? 24.911 -7.974 -11.641 1.00 97.69 287 VAL A N 1
ATOM 2118 C CA . VAL A 1 287 ? 23.673 -7.197 -11.458 1.00 97.69 287 VAL A CA 1
ATOM 2119 C C . VAL A 1 287 ? 22.424 -8.057 -11.677 1.00 97.69 287 VAL A C 1
ATOM 2121 O O . VAL A 1 287 ? 22.316 -8.769 -12.671 1.00 97.69 287 VAL A O 1
ATOM 2124 N N . ASN A 1 288 ? 21.469 -7.970 -10.748 1.00 95.44 288 ASN A N 1
ATOM 2125 C CA . ASN A 1 288 ? 20.169 -8.648 -10.806 1.00 95.44 288 ASN A CA 1
ATOM 2126 C C . ASN A 1 288 ? 19.055 -7.746 -11.362 1.00 95.44 288 ASN A C 1
ATOM 2128 O O . ASN A 1 288 ? 18.091 -8.241 -11.952 1.00 95.44 288 ASN A O 1
ATOM 2132 N N . GLU A 1 289 ? 19.162 -6.435 -11.148 1.00 95.44 289 GLU A N 1
ATOM 2133 C CA . GLU A 1 289 ? 18.195 -5.437 -11.602 1.00 95.44 289 GLU A CA 1
ATOM 2134 C C . GLU A 1 289 ? 18.884 -4.101 -11.864 1.00 95.44 289 GLU A C 1
ATOM 2136 O O . GLU A 1 289 ? 19.834 -3.750 -11.167 1.00 95.44 289 GLU A O 1
ATOM 2141 N N . VAL A 1 290 ? 18.404 -3.368 -12.862 1.00 96.06 290 VAL A N 1
ATOM 2142 C CA . VAL A 1 290 ? 18.804 -1.995 -13.165 1.00 96.06 290 VAL A CA 1
ATOM 2143 C C . VAL A 1 290 ? 17.546 -1.229 -13.522 1.00 96.06 290 VAL A C 1
ATOM 2145 O O . VAL A 1 290 ? 16.702 -1.757 -14.247 1.00 96.06 290 VAL A O 1
ATOM 2148 N N . ASP A 1 291 ? 17.451 -0.001 -13.033 1.00 93.38 291 ASP A N 1
ATOM 2149 C CA . ASP A 1 291 ? 16.461 0.960 -13.480 1.00 93.38 291 ASP A CA 1
ATOM 2150 C C . ASP A 1 291 ? 17.142 2.261 -13.919 1.00 93.38 291 ASP A C 1
ATOM 2152 O O . ASP A 1 291 ? 18.148 2.689 -13.339 1.00 93.38 291 ASP A O 1
ATOM 2156 N N . ALA A 1 292 ? 16.631 2.844 -14.999 1.00 92.81 292 ALA A N 1
ATOM 2157 C CA . ALA A 1 292 ? 17.247 3.937 -15.732 1.00 92.81 292 ALA A CA 1
ATOM 2158 C C . ALA A 1 292 ? 16.275 5.121 -15.766 1.00 92.81 292 ALA A C 1
ATOM 2160 O O . ALA A 1 292 ? 15.314 5.124 -16.520 1.00 92.81 292 ALA A O 1
ATOM 2161 N N . SER A 1 293 ? 16.565 6.128 -14.946 1.00 88.19 293 SER A N 1
ATOM 2162 C CA . SER A 1 293 ? 15.792 7.366 -14.804 1.00 88.19 293 SER A CA 1
ATOM 2163 C C . SER A 1 293 ? 16.166 8.372 -15.912 1.00 88.19 293 SER A C 1
ATOM 2165 O O . SER A 1 293 ? 16.871 8.062 -16.873 1.00 88.19 293 SER A O 1
ATOM 2167 N N . VAL A 1 294 ? 15.705 9.618 -15.811 1.00 86.69 294 VAL A N 1
ATOM 2168 C CA . VAL A 1 294 ? 15.970 10.697 -16.776 1.00 86.69 294 VAL A CA 1
ATOM 2169 C C . VAL A 1 294 ? 17.464 11.016 -16.922 1.00 86.69 294 VAL A C 1
ATOM 2171 O O . VAL A 1 294 ? 17.944 11.197 -18.039 1.00 86.69 294 VAL A O 1
ATOM 2174 N N . ARG A 1 295 ? 18.201 11.096 -15.801 1.00 90.06 295 ARG A N 1
ATOM 2175 C CA . ARG A 1 295 ? 19.603 11.589 -15.745 1.00 90.06 295 ARG A CA 1
ATOM 2176 C C . ARG A 1 295 ? 20.537 10.733 -14.886 1.00 90.06 295 ARG A C 1
ATOM 2178 O O . ARG A 1 295 ? 21.672 11.131 -14.617 1.00 90.06 295 ARG A O 1
ATOM 2185 N N . SER A 1 296 ? 20.056 9.585 -14.427 1.00 93.06 296 SER A N 1
ATOM 2186 C CA . SER A 1 296 ? 20.714 8.709 -13.454 1.00 93.06 296 SER A CA 1
ATOM 2187 C C . SER A 1 296 ? 20.242 7.273 -13.633 1.00 93.06 296 SER A C 1
ATOM 2189 O O . SER A 1 296 ? 19.135 7.044 -14.110 1.00 93.06 296 SER A O 1
ATOM 2191 N N . ALA A 1 297 ? 21.050 6.309 -13.211 1.00 95.31 297 ALA A N 1
ATOM 2192 C CA . ALA A 1 297 ? 20.649 4.910 -13.124 1.00 95.31 297 ALA A CA 1
ATOM 2193 C C . ALA A 1 297 ? 20.988 4.352 -11.742 1.00 95.31 297 ALA A C 1
ATOM 2195 O O . ALA A 1 297 ? 21.949 4.785 -11.101 1.00 95.31 297 ALA A O 1
ATOM 2196 N N . CYS A 1 298 ? 20.193 3.381 -11.304 1.00 95.88 298 CYS A N 1
ATOM 2197 C CA . CYS A 1 298 ? 20.413 2.636 -10.074 1.00 95.88 298 CYS A CA 1
ATOM 2198 C C . CYS A 1 298 ? 20.262 1.135 -10.337 1.00 95.88 298 CYS A C 1
ATOM 2200 O O . CYS A 1 298 ? 19.488 0.715 -11.193 1.00 95.88 298 CYS A O 1
ATOM 2202 N N . ALA A 1 299 ? 21.000 0.308 -9.605 1.00 97.06 299 ALA A N 1
ATOM 2203 C CA . ALA A 1 299 ? 21.038 -1.132 -9.815 1.00 97.06 299 ALA A CA 1
ATOM 2204 C C . ALA A 1 299 ? 21.119 -1.917 -8.504 1.00 97.06 299 ALA A C 1
ATOM 2206 O O . ALA A 1 299 ? 21.799 -1.512 -7.559 1.00 97.06 299 ALA A O 1
ATOM 2207 N N . ILE A 1 300 ? 20.469 -3.082 -8.484 1.00 97.06 300 ILE A N 1
ATOM 2208 C CA . ILE A 1 300 ? 20.588 -4.088 -7.426 1.00 97.06 300 ILE A CA 1
ATOM 2209 C C . ILE A 1 300 ? 21.595 -5.139 -7.887 1.00 97.06 300 ILE A C 1
ATOM 2211 O O . ILE A 1 300 ? 21.376 -5.861 -8.866 1.00 97.06 300 ILE A O 1
ATOM 2215 N N . LYS A 1 301 ? 22.711 -5.248 -7.167 1.00 97.25 301 LYS A N 1
ATOM 2216 C CA . LYS A 1 301 ? 23.759 -6.242 -7.424 1.00 97.25 301 LYS A CA 1
ATOM 2217 C C . LYS A 1 301 ? 23.355 -7.650 -6.973 1.00 97.25 301 LYS A C 1
ATOM 2219 O O . LYS A 1 301 ? 22.391 -7.843 -6.237 1.00 97.25 301 LYS A O 1
ATOM 2224 N N . ALA A 1 302 ? 24.126 -8.656 -7.388 1.00 94.75 302 ALA A N 1
ATOM 2225 C CA . ALA A 1 302 ? 23.908 -10.061 -7.023 1.00 94.75 302 ALA A CA 1
ATOM 2226 C C . ALA A 1 302 ? 23.968 -10.337 -5.504 1.00 94.75 302 ALA A C 1
ATOM 2228 O O . ALA A 1 302 ? 23.379 -11.304 -5.029 1.00 94.75 302 ALA A O 1
ATOM 2229 N N . ASP A 1 303 ? 24.643 -9.472 -4.743 1.00 94.88 303 ASP A N 1
ATOM 2230 C CA . ASP A 1 303 ? 24.679 -9.455 -3.274 1.00 94.88 303 ASP A CA 1
ATOM 2231 C C . ASP A 1 303 ? 23.532 -8.636 -2.642 1.00 94.88 303 ASP A C 1
ATOM 2233 O O . ASP A 1 303 ? 23.543 -8.369 -1.444 1.00 94.88 303 ASP A O 1
ATOM 2237 N N . THR A 1 304 ? 22.524 -8.249 -3.429 1.00 94.44 304 THR A N 1
ATOM 2238 C CA . THR A 1 304 ? 21.368 -7.412 -3.051 1.00 94.44 304 THR A CA 1
ATOM 2239 C C . THR A 1 304 ? 21.714 -6.002 -2.555 1.00 94.44 304 THR A C 1
ATOM 2241 O O . THR A 1 304 ? 20.855 -5.336 -1.975 1.00 94.44 304 THR A O 1
ATOM 2244 N N . THR A 1 305 ? 22.944 -5.523 -2.791 1.00 96.69 305 THR A N 1
ATOM 2245 C CA . THR A 1 305 ? 23.306 -4.120 -2.523 1.00 96.69 305 THR A CA 1
ATOM 2246 C C . THR A 1 305 ? 22.860 -3.187 -3.646 1.00 96.69 305 THR A C 1
ATOM 2248 O O . THR A 1 305 ? 22.896 -3.560 -4.821 1.00 96.69 305 THR A O 1
ATOM 2251 N N . VAL A 1 306 ? 22.463 -1.966 -3.283 1.00 97.19 306 VAL A N 1
ATOM 2252 C CA . VAL A 1 306 ? 21.967 -0.930 -4.201 1.00 97.19 306 VAL A CA 1
ATOM 2253 C C . VAL A 1 306 ? 23.066 0.077 -4.523 1.00 97.19 306 VAL A C 1
ATOM 2255 O O . VAL A 1 306 ? 23.751 0.565 -3.622 1.00 97.19 306 VAL A O 1
ATOM 2258 N N . TRP A 1 307 ? 23.250 0.358 -5.812 1.00 97.50 307 TRP A N 1
ATOM 2259 C CA . TRP A 1 307 ? 24.291 1.243 -6.336 1.00 97.50 307 TRP A CA 1
ATOM 2260 C C . TRP A 1 307 ? 23.699 2.206 -7.369 1.00 97.50 307 TRP A C 1
ATOM 2262 O O . TRP A 1 307 ? 22.957 1.756 -8.236 1.00 97.50 307 TRP A O 1
ATOM 2272 N N . CYS A 1 308 ? 24.040 3.495 -7.309 1.00 96.75 308 CYS A N 1
ATOM 2273 C CA . CYS A 1 308 ? 23.509 4.548 -8.185 1.00 96.75 308 CYS A CA 1
ATOM 2274 C C . CYS A 1 308 ? 24.626 5.410 -8.801 1.00 96.75 308 CYS A C 1
ATOM 2276 O O . CYS A 1 308 ? 25.740 5.472 -8.274 1.00 96.75 308 CYS A O 1
ATOM 2278 N N . TRP A 1 309 ? 24.347 6.043 -9.945 1.00 96.81 309 TRP A N 1
ATOM 2279 C CA . TRP A 1 309 ? 25.254 6.961 -10.651 1.00 96.81 309 TRP A CA 1
ATOM 2280 C C . TRP A 1 309 ? 24.509 7.868 -11.648 1.00 96.81 309 TRP A C 1
ATOM 2282 O O . TRP A 1 309 ? 23.316 7.692 -11.901 1.00 96.81 309 TRP A O 1
ATOM 2292 N N . GLY A 1 310 ? 25.224 8.829 -12.238 1.00 95.75 310 GLY A N 1
ATOM 2293 C CA . GLY A 1 310 ? 24.678 9.886 -13.093 1.00 95.75 310 GLY A CA 1
ATOM 2294 C C . GLY A 1 310 ? 24.670 11.241 -12.391 1.00 95.75 310 GLY A C 1
ATOM 2295 O O . GLY A 1 310 ? 25.570 11.538 -11.605 1.00 95.75 310 GLY A O 1
ATOM 2296 N N . TRP A 1 311 ? 23.675 12.076 -12.681 1.00 93.69 311 TRP A N 1
ATOM 2297 C CA . TRP A 1 311 ? 23.588 13.425 -12.122 1.00 93.69 311 TRP A CA 1
ATOM 2298 C C . TRP A 1 311 ? 23.323 13.418 -10.605 1.00 93.69 311 TRP A C 1
ATOM 2300 O O . TRP A 1 311 ? 22.431 12.708 -10.140 1.00 93.69 311 TRP A O 1
ATOM 2310 N N . GLN A 1 312 ? 24.078 14.214 -9.841 1.00 89.12 312 GLN A N 1
ATOM 2311 C CA . GLN A 1 312 ? 24.006 14.294 -8.376 1.00 89.12 312 GLN A CA 1
ATOM 2312 C C . GLN A 1 312 ? 23.397 15.619 -7.891 1.00 89.12 312 GLN A C 1
ATOM 2314 O O . GLN A 1 312 ? 24.069 16.442 -7.264 1.00 89.12 312 GLN A O 1
ATOM 2319 N N . ASP A 1 313 ? 22.112 15.810 -8.188 1.00 85.31 313 ASP A N 1
ATOM 2320 C CA . ASP A 1 313 ? 21.257 16.836 -7.585 1.00 85.31 313 ASP A CA 1
ATOM 2321 C C . ASP A 1 313 ? 20.123 16.203 -6.757 1.00 85.31 313 ASP A C 1
ATOM 2323 O O . ASP A 1 313 ? 19.814 15.012 -6.881 1.00 85.31 313 ASP A O 1
ATOM 2327 N N . HIS A 1 314 ? 19.508 17.024 -5.900 1.00 78.69 314 HIS A N 1
ATOM 2328 C CA . HIS A 1 314 ? 18.304 16.713 -5.117 1.00 78.69 314 HIS A CA 1
ATOM 2329 C C . HIS A 1 314 ? 18.320 15.377 -4.349 1.00 78.69 314 HIS A C 1
ATOM 2331 O O . HIS A 1 314 ? 17.265 14.826 -4.055 1.00 78.69 314 HIS A O 1
ATOM 2337 N N . GLY A 1 315 ? 19.496 14.853 -4.011 1.00 83.56 315 GLY A N 1
ATOM 2338 C CA . GLY A 1 315 ? 19.690 13.590 -3.317 1.00 83.56 315 GLY A CA 1
ATOM 2339 C C . GLY A 1 315 ? 19.509 12.329 -4.164 1.00 83.56 315 GLY A C 1
ATOM 2340 O O . GLY A 1 315 ? 19.547 11.241 -3.591 1.00 83.56 315 GLY A O 1
ATOM 2341 N N . ARG A 1 316 ? 19.317 12.421 -5.493 1.00 86.31 316 ARG A N 1
ATOM 2342 C CA . ARG A 1 316 ? 18.801 11.306 -6.324 1.00 86.31 316 ARG A CA 1
ATOM 2343 C C . ARG A 1 316 ? 19.644 10.022 -6.317 1.00 86.31 316 ARG A C 1
ATOM 2345 O O . ARG A 1 316 ? 19.126 8.942 -6.591 1.00 86.31 316 ARG A O 1
ATOM 2352 N N . LEU A 1 317 ? 20.930 10.116 -5.971 1.00 91.81 317 LEU A N 1
ATOM 2353 C CA . LEU A 1 317 ? 21.847 8.970 -5.887 1.00 91.81 317 LEU A CA 1
ATOM 2354 C C . LEU A 1 317 ? 21.854 8.272 -4.515 1.00 91.81 317 LEU A C 1
ATOM 2356 O O . LEU A 1 317 ? 22.395 7.174 -4.403 1.00 91.81 317 LEU A O 1
ATOM 2360 N N . GLY A 1 318 ? 21.261 8.878 -3.482 1.00 89.94 318 GLY A N 1
ATOM 2361 C CA . GLY A 1 318 ? 21.090 8.264 -2.162 1.00 89.94 318 GLY A CA 1
ATOM 2362 C C . GLY A 1 318 ? 22.386 8.010 -1.383 1.00 89.94 318 GLY A C 1
ATOM 2363 O O . GLY A 1 318 ? 22.363 7.261 -0.410 1.00 89.94 318 GLY A O 1
ATOM 2364 N N . ASP A 1 319 ? 23.525 8.573 -1.792 1.00 88.88 319 ASP A N 1
ATOM 2365 C CA . ASP A 1 319 ? 24.838 8.351 -1.171 1.00 88.88 319 ASP A CA 1
ATOM 2366 C C . ASP A 1 319 ? 25.128 9.288 0.019 1.00 88.88 319 ASP A C 1
ATOM 2368 O O . ASP A 1 319 ? 26.040 9.024 0.806 1.00 88.88 319 ASP A O 1
ATOM 2372 N N . GLY A 1 320 ? 24.304 10.320 0.218 1.00 86.75 320 GLY A N 1
ATOM 2373 C CA . GLY A 1 320 ? 24.455 11.359 1.241 1.00 86.75 320 GLY A CA 1
ATOM 2374 C C . GLY A 1 320 ? 25.133 12.637 0.743 1.00 86.75 320 GLY A C 1
ATOM 2375 O O . GLY A 1 320 ? 25.565 13.449 1.566 1.00 86.75 320 GLY A O 1
ATOM 2376 N N . VAL A 1 321 ? 25.266 12.814 -0.578 1.00 86.69 321 VAL A N 1
ATOM 2377 C CA . VAL A 1 321 ? 25.963 13.951 -1.193 1.00 86.69 321 VAL A CA 1
ATOM 2378 C C . VAL A 1 321 ? 25.096 14.624 -2.262 1.00 86.69 321 VAL A C 1
ATOM 2380 O O . VAL A 1 321 ? 24.560 13.978 -3.157 1.00 86.69 321 VAL A O 1
ATOM 2383 N N . ASP A 1 322 ? 25.028 15.954 -2.188 1.00 85.69 322 ASP A N 1
ATOM 2384 C CA . ASP A 1 322 ? 24.485 16.843 -3.218 1.00 85.69 322 ASP A CA 1
ATOM 2385 C C . ASP A 1 322 ? 25.631 17.696 -3.766 1.00 85.69 322 ASP A C 1
ATOM 2387 O O . ASP A 1 322 ? 26.306 18.392 -2.999 1.00 85.69 322 ASP A O 1
ATOM 2391 N N . ALA A 1 323 ? 25.890 17.614 -5.073 1.00 86.81 323 ALA A N 1
ATOM 2392 C CA . ALA A 1 323 ? 27.085 18.202 -5.684 1.00 86.81 323 ALA A CA 1
ATOM 2393 C C . ALA A 1 323 ? 26.832 18.951 -7.003 1.00 86.81 323 ALA A C 1
ATOM 2395 O O . ALA A 1 323 ? 27.761 19.592 -7.498 1.00 86.81 323 ALA A O 1
ATOM 2396 N N . ASP A 1 324 ? 25.623 18.861 -7.571 1.00 89.06 324 ASP A N 1
ATOM 2397 C CA . ASP A 1 324 ? 25.244 19.395 -8.888 1.00 89.06 324 ASP A CA 1
ATOM 2398 C C . ASP A 1 324 ? 26.264 19.008 -9.982 1.00 89.06 324 ASP A C 1
ATOM 2400 O O . ASP A 1 324 ? 26.744 19.836 -10.763 1.00 89.06 324 ASP A O 1
ATOM 2404 N N . ALA A 1 325 ? 26.661 17.728 -9.979 1.00 93.81 325 ALA A N 1
ATOM 2405 C CA . ALA A 1 325 ? 27.789 17.203 -10.748 1.00 93.81 325 ALA A CA 1
ATOM 2406 C C . ALA A 1 325 ? 27.558 15.752 -11.236 1.00 93.81 325 ALA A C 1
ATOM 2408 O O . ALA A 1 325 ? 26.752 15.026 -10.652 1.00 93.81 325 ALA A O 1
ATOM 2409 N N . PRO A 1 326 ? 28.279 15.294 -12.282 1.00 95.62 326 PRO A N 1
ATOM 2410 C CA . PRO A 1 326 ? 28.122 13.948 -12.828 1.00 95.62 326 PRO A CA 1
ATOM 2411 C C . PRO A 1 326 ? 28.972 12.910 -12.075 1.00 95.62 326 PRO A C 1
ATOM 2413 O O . PRO A 1 326 ? 30.203 12.871 -12.190 1.00 95.62 326 PRO A O 1
ATOM 2416 N N . VAL A 1 327 ? 28.317 11.996 -11.362 1.00 96.81 327 VAL A N 1
ATOM 2417 C CA . VAL A 1 327 ? 28.928 10.786 -10.795 1.00 96.81 327 VAL A CA 1
ATOM 2418 C C . VAL A 1 327 ? 29.058 9.750 -11.911 1.00 96.81 327 VAL A C 1
ATOM 2420 O O . VAL A 1 327 ? 28.139 8.996 -12.213 1.00 96.81 327 VAL A O 1
ATOM 2423 N N . THR A 1 328 ? 30.218 9.739 -12.572 1.00 97.31 328 THR A N 1
ATOM 2424 C CA . THR A 1 328 ? 30.452 8.943 -13.797 1.00 97.31 328 THR A CA 1
ATOM 2425 C C . THR A 1 328 ? 30.717 7.449 -13.574 1.00 97.31 328 THR A C 1
ATOM 2427 O O . THR A 1 328 ? 30.955 6.735 -14.546 1.00 97.31 328 THR A O 1
ATOM 2430 N N . THR A 1 329 ? 30.693 6.947 -12.336 1.00 97.00 329 THR A N 1
ATOM 2431 C CA . THR A 1 329 ? 30.813 5.512 -12.016 1.00 97.00 329 THR A CA 1
ATOM 2432 C C . THR A 1 329 ? 29.863 5.113 -10.883 1.00 97.00 329 THR A C 1
ATOM 2434 O O . THR A 1 329 ? 29.731 5.885 -9.934 1.00 97.00 329 THR A O 1
ATOM 2437 N N . PRO A 1 330 ? 29.262 3.905 -10.925 1.00 97.69 330 PRO A N 1
ATOM 2438 C CA . PRO A 1 330 ? 28.442 3.342 -9.846 1.00 97.69 330 PRO A CA 1
ATOM 2439 C C . PRO A 1 330 ? 29.050 3.525 -8.450 1.00 97.69 330 PRO A C 1
ATOM 2441 O O . PRO A 1 330 ? 30.166 3.062 -8.204 1.00 97.69 330 PRO A O 1
ATOM 2444 N N . GLN A 1 331 ? 28.297 4.151 -7.541 1.00 95.69 331 GLN A N 1
ATOM 2445 C CA . GLN A 1 331 ? 28.611 4.266 -6.111 1.00 95.69 331 GLN A CA 1
ATOM 2446 C C . GLN A 1 331 ? 27.567 3.515 -5.269 1.00 95.69 331 GLN A C 1
ATOM 2448 O O . GLN A 1 331 ? 26.412 3.429 -5.689 1.00 95.69 331 GLN A O 1
ATOM 2453 N N . PRO A 1 332 ? 27.929 2.970 -4.093 1.00 96.19 332 PRO A N 1
ATOM 2454 C CA . PRO A 1 332 ? 26.965 2.353 -3.188 1.00 96.19 332 PRO A CA 1
ATOM 2455 C C . PRO A 1 332 ? 26.058 3.413 -2.548 1.00 96.19 332 PRO A C 1
ATOM 2457 O O . PRO A 1 332 ? 26.530 4.451 -2.089 1.00 96.19 332 PRO A O 1
ATOM 2460 N N . VAL A 1 333 ? 24.765 3.110 -2.457 1.00 94.75 333 VAL A N 1
ATOM 2461 C CA . VAL A 1 333 ? 23.777 3.926 -1.733 1.00 94.75 333 VAL A CA 1
ATOM 2462 C C . VAL A 1 333 ? 24.074 3.905 -0.222 1.00 94.75 333 VAL A C 1
ATOM 2464 O O . VAL A 1 333 ? 24.525 2.893 0.319 1.00 94.75 333 VAL A O 1
ATOM 2467 N N . SER A 1 334 ? 23.823 5.005 0.491 1.00 89.50 334 SER A N 1
ATOM 2468 C CA . SER A 1 334 ? 24.117 5.107 1.927 1.00 89.50 334 SER A CA 1
ATOM 2469 C C . SER A 1 334 ? 23.296 4.130 2.789 1.00 89.50 334 SER A C 1
ATOM 2471 O O . SER A 1 334 ? 22.205 3.682 2.432 1.00 89.50 334 SER A O 1
ATOM 2473 N N . GLY A 1 335 ? 23.818 3.808 3.977 1.00 87.38 335 GLY A N 1
ATOM 2474 C CA . GLY A 1 335 ? 23.146 2.942 4.953 1.00 87.38 335 GLY A CA 1
ATOM 2475 C C . GLY A 1 335 ? 23.209 1.443 4.624 1.00 87.38 335 GLY A C 1
ATOM 2476 O O . GLY A 1 335 ? 24.186 0.950 4.060 1.00 87.38 335 GLY A O 1
ATOM 2477 N N . SER A 1 336 ? 22.181 0.692 5.032 1.00 83.06 336 SER A N 1
ATOM 2478 C CA . SER A 1 336 ? 22.089 -0.765 4.836 1.00 83.06 336 SER A CA 1
ATOM 2479 C C . SER A 1 336 ? 22.065 -1.162 3.359 1.00 83.06 336 SER A C 1
ATOM 2481 O O . SER A 1 336 ? 22.760 -2.100 2.970 1.00 83.06 336 SER A O 1
ATOM 2483 N N . LEU A 1 337 ? 21.336 -0.415 2.522 1.00 86.31 337 LEU A N 1
ATOM 2484 C CA . LEU A 1 337 ? 21.123 -0.756 1.114 1.00 86.31 337 LEU A CA 1
ATOM 2485 C C . LEU A 1 337 ? 22.430 -0.917 0.323 1.00 86.31 337 LEU A C 1
ATOM 2487 O O . LEU A 1 337 ? 22.542 -1.874 -0.436 1.00 86.31 337 LEU A O 1
ATOM 2491 N N . GLY A 1 338 ? 23.440 -0.063 0.511 1.00 83.38 338 GLY A N 1
ATOM 2492 C CA . GLY A 1 338 ? 24.741 -0.224 -0.156 1.00 83.38 338 GLY A CA 1
ATOM 2493 C C . GLY A 1 338 ? 25.762 -1.103 0.578 1.00 83.38 338 GLY A C 1
ATOM 2494 O O . GLY A 1 338 ? 26.810 -1.394 0.004 1.00 83.38 338 GLY A O 1
ATOM 2495 N N . THR A 1 339 ? 25.500 -1.527 1.825 1.00 85.38 339 THR A N 1
ATOM 2496 C CA . THR A 1 339 ? 26.507 -2.192 2.687 1.00 85.38 339 THR A CA 1
ATOM 2497 C C . THR A 1 339 ? 26.157 -3.621 3.102 1.00 85.38 339 THR A C 1
ATOM 2499 O O . THR A 1 339 ? 27.014 -4.499 3.034 1.00 85.38 339 THR A O 1
ATOM 2502 N N . THR A 1 340 ? 24.920 -3.869 3.533 1.00 81.81 340 THR A N 1
ATOM 2503 C CA . THR A 1 340 ? 24.402 -5.193 3.919 1.00 81.81 340 THR A CA 1
ATOM 2504 C C . THR A 1 340 ? 23.427 -5.763 2.893 1.00 81.81 340 THR A C 1
ATOM 2506 O O . THR A 1 340 ? 23.196 -6.971 2.888 1.00 81.81 340 THR A O 1
ATOM 2509 N N . GLY A 1 341 ? 22.898 -4.915 2.009 1.00 85.38 341 GLY A N 1
ATOM 2510 C CA . GLY A 1 341 ? 21.943 -5.287 0.977 1.00 85.38 341 GLY A CA 1
ATOM 2511 C C . GLY A 1 341 ? 20.544 -5.520 1.539 1.00 85.38 341 GLY A C 1
ATOM 2512 O O . GLY A 1 341 ? 20.102 -4.833 2.458 1.00 85.38 341 GLY A O 1
ATOM 2513 N N . GLY A 1 342 ? 19.837 -6.488 0.960 1.00 82.19 342 GLY A N 1
ATOM 2514 C CA . GLY A 1 342 ? 18.450 -6.821 1.276 1.00 82.19 342 GLY A CA 1
ATOM 2515 C C . GLY A 1 342 ? 17.425 -6.297 0.269 1.00 82.19 342 GLY A C 1
ATOM 2516 O O . GLY A 1 342 ? 16.249 -6.622 0.428 1.00 82.19 342 GLY A O 1
ATOM 2517 N N . ALA A 1 343 ? 17.833 -5.544 -0.759 1.00 87.44 343 ALA A N 1
ATOM 2518 C CA . ALA A 1 343 ? 16.952 -5.054 -1.822 1.00 87.44 343 ALA A CA 1
ATOM 2519 C C . ALA A 1 343 ? 16.441 -6.190 -2.729 1.00 87.44 343 ALA A C 1
ATOM 2521 O O . ALA A 1 343 ? 17.197 -7.099 -3.080 1.00 87.44 343 ALA A O 1
ATOM 2522 N N . VAL A 1 344 ? 15.164 -6.124 -3.117 1.00 82.81 344 VAL A N 1
ATOM 2523 C CA . VAL A 1 344 ? 14.497 -7.098 -4.002 1.00 82.81 344 VAL A CA 1
ATOM 2524 C C . VAL A 1 344 ? 14.120 -6.468 -5.336 1.00 82.81 344 VAL A C 1
ATOM 2526 O O . VAL A 1 344 ? 14.398 -7.072 -6.369 1.00 82.81 344 VAL A O 1
ATOM 2529 N N . SER A 1 345 ? 13.544 -5.264 -5.312 1.00 83.75 345 SER A N 1
ATOM 2530 C CA . SER A 1 345 ? 13.257 -4.480 -6.516 1.00 83.75 345 SER A CA 1
ATOM 2531 C C . SER A 1 345 ? 13.520 -2.991 -6.308 1.00 83.75 345 SER A C 1
ATOM 2533 O O . SER A 1 345 ? 13.461 -2.501 -5.176 1.00 83.75 345 SER A O 1
ATOM 2535 N N . ILE A 1 346 ? 13.808 -2.276 -7.394 1.00 86.69 346 ILE A N 1
ATOM 2536 C CA . ILE A 1 346 ? 14.095 -0.835 -7.398 1.00 86.69 346 ILE A CA 1
ATOM 2537 C C . ILE A 1 346 ? 13.266 -0.108 -8.458 1.00 86.69 346 ILE A C 1
ATOM 2539 O O . ILE A 1 346 ? 13.029 -0.650 -9.533 1.00 86.69 346 ILE A O 1
ATOM 2543 N N . HIS A 1 347 ? 12.865 1.126 -8.159 1.00 84.06 347 HIS A N 1
ATOM 2544 C CA . HIS A 1 347 ? 12.371 2.075 -9.148 1.00 84.06 347 HIS A CA 1
ATOM 2545 C C . HIS A 1 347 ? 13.024 3.445 -8.917 1.00 84.06 347 HIS A C 1
ATOM 2547 O O . HIS A 1 347 ? 12.945 3.991 -7.816 1.00 84.06 347 HIS A O 1
ATOM 2553 N N . ALA A 1 348 ? 13.697 3.988 -9.929 1.00 82.44 348 ALA A N 1
ATOM 2554 C CA . ALA A 1 348 ? 14.313 5.309 -9.924 1.00 82.44 348 ALA A CA 1
ATOM 2555 C C . ALA A 1 348 ? 13.593 6.222 -10.922 1.00 82.44 348 ALA A C 1
ATOM 2557 O O . ALA A 1 348 ? 13.388 5.841 -12.066 1.00 82.44 348 ALA A O 1
ATOM 2558 N N . LYS A 1 349 ? 13.247 7.439 -10.498 1.00 75.50 349 LYS A N 1
ATOM 2559 C CA . LYS A 1 349 ? 12.486 8.438 -11.261 1.00 75.50 349 LYS A CA 1
ATOM 2560 C C . LYS A 1 349 ? 13.256 9.753 -11.408 1.00 75.50 349 LYS A C 1
ATOM 2562 O O . LYS A 1 349 ? 14.433 9.848 -11.047 1.00 75.50 349 LYS A O 1
ATOM 2567 N N . GLU A 1 350 ? 12.625 10.787 -11.965 1.00 74.81 350 GLU A N 1
ATOM 2568 C CA . GLU A 1 350 ? 13.151 12.159 -11.936 1.00 74.81 350 GLU A CA 1
ATOM 2569 C C . GLU A 1 350 ? 13.446 12.570 -10.476 1.00 74.81 350 GLU A C 1
ATOM 2571 O O . GLU A 1 350 ? 12.572 12.550 -9.609 1.00 74.81 350 GLU A O 1
ATOM 2576 N N . GLY A 1 351 ? 14.713 12.880 -10.191 1.00 75.50 351 GLY A N 1
ATOM 2577 C CA . GLY A 1 351 ? 15.205 13.348 -8.892 1.00 75.50 351 GLY A CA 1
ATOM 2578 C C . GLY A 1 351 ? 15.124 12.374 -7.706 1.00 75.50 351 GLY A C 1
ATOM 2579 O O . GLY A 1 351 ? 15.689 12.687 -6.664 1.00 75.50 351 GLY A O 1
ATOM 2580 N N . SER A 1 352 ? 14.485 11.209 -7.823 1.00 79.12 352 SER A N 1
ATOM 2581 C CA . SER A 1 352 ? 14.157 10.329 -6.687 1.00 79.12 352 SER A CA 1
ATOM 2582 C C . SER A 1 352 ? 14.297 8.842 -7.013 1.00 79.12 352 SER A C 1
ATOM 2584 O O . SER A 1 352 ? 14.350 8.457 -8.178 1.00 79.12 352 SER A O 1
ATOM 2586 N N . ALA A 1 353 ? 14.369 7.987 -5.992 1.00 83.12 353 ALA A N 1
ATOM 2587 C CA . ALA A 1 353 ? 14.288 6.537 -6.156 1.00 83.12 353 ALA A CA 1
ATOM 2588 C C . ALA A 1 353 ? 13.747 5.840 -4.899 1.00 83.12 353 ALA A C 1
ATOM 2590 O O . ALA A 1 353 ? 13.862 6.348 -3.785 1.00 83.12 353 ALA A O 1
ATOM 2591 N N . CYS A 1 354 ? 13.167 4.659 -5.100 1.00 82.06 354 CYS A N 1
ATOM 2592 C CA . CYS A 1 354 ? 12.557 3.807 -4.088 1.00 82.06 354 CYS A CA 1
ATOM 2593 C C . CYS A 1 354 ? 12.973 2.341 -4.281 1.00 82.06 354 CYS A C 1
ATOM 2595 O O . CYS A 1 354 ? 13.097 1.849 -5.401 1.00 82.06 354 CYS A O 1
ATOM 2597 N N . VAL A 1 355 ? 13.139 1.615 -3.178 1.00 82.81 355 VAL A N 1
ATOM 2598 C CA . VAL A 1 355 ? 13.506 0.195 -3.128 1.00 82.81 355 VAL A CA 1
ATOM 2599 C C . VAL A 1 355 ? 12.533 -0.555 -2.234 1.00 82.81 355 VAL A C 1
ATOM 2601 O O . VAL A 1 355 ? 12.233 -0.100 -1.133 1.00 82.81 355 VAL A O 1
ATOM 2604 N N . VAL A 1 356 ? 12.096 -1.735 -2.673 1.00 76.00 356 VAL A N 1
ATOM 2605 C CA . VAL A 1 356 ? 11.406 -2.707 -1.814 1.00 76.00 356 VAL A CA 1
ATOM 2606 C C . VAL A 1 356 ? 12.423 -3.743 -1.348 1.00 76.00 356 VAL A C 1
ATOM 2608 O O . VAL A 1 356 ? 13.131 -4.352 -2.158 1.00 76.00 356 VAL A O 1
ATOM 2611 N N . THR A 1 357 ? 12.519 -3.945 -0.037 1.00 77.62 357 THR A N 1
ATOM 2612 C CA . THR A 1 357 ? 13.421 -4.935 0.563 1.00 77.62 357 THR A CA 1
ATOM 2613 C C . THR A 1 357 ? 12.774 -6.317 0.694 1.00 77.62 357 THR A C 1
ATOM 2615 O O . THR A 1 357 ? 11.559 -6.495 0.639 1.00 77.62 357 THR A O 1
ATOM 2618 N N . SER A 1 358 ? 13.602 -7.320 0.972 1.00 74.00 358 SER A N 1
ATOM 2619 C CA . SER A 1 358 ? 13.201 -8.685 1.347 1.00 74.00 358 SER A CA 1
ATOM 2620 C C . SER A 1 358 ? 12.476 -8.782 2.700 1.00 74.00 358 SER A C 1
ATOM 2622 O O . SER A 1 358 ? 11.859 -9.805 2.992 1.00 74.00 358 SER A O 1
ATOM 2624 N N . THR A 1 359 ? 12.495 -7.714 3.502 1.00 65.94 359 THR A N 1
ATOM 2625 C CA . THR A 1 359 ? 11.652 -7.513 4.693 1.00 65.94 359 THR A CA 1
ATOM 2626 C C . THR A 1 359 ? 10.296 -6.860 4.371 1.00 65.94 359 THR A C 1
ATOM 2628 O O . THR A 1 359 ? 9.477 -6.691 5.273 1.00 65.94 359 THR A O 1
ATOM 2631 N N . ASN A 1 360 ? 10.023 -6.560 3.092 1.00 60.81 360 ASN A N 1
ATOM 2632 C CA . ASN A 1 360 ? 8.914 -5.736 2.588 1.00 60.81 360 ASN A CA 1
ATOM 2633 C C . ASN A 1 360 ? 8.934 -4.285 3.105 1.00 60.81 360 ASN A C 1
ATOM 2635 O O . ASN A 1 360 ? 7.897 -3.636 3.175 1.00 60.81 360 ASN A O 1
ATOM 2639 N N . GLU A 1 361 ? 10.097 -3.759 3.478 1.00 70.69 361 GLU A N 1
ATOM 2640 C CA . GLU A 1 361 ? 10.244 -2.346 3.826 1.00 70.69 361 GLU A CA 1
ATOM 2641 C C . GLU A 1 361 ? 10.418 -1.544 2.529 1.00 70.69 361 GLU A C 1
ATOM 2643 O O . GLU A 1 361 ? 11.218 -1.910 1.665 1.00 70.69 361 GLU A O 1
ATOM 2648 N N . LEU A 1 362 ? 9.652 -0.460 2.378 1.00 73.50 362 LEU A N 1
ATOM 2649 C CA . LEU A 1 362 ? 9.855 0.516 1.311 1.00 73.50 362 LEU A CA 1
ATOM 2650 C C . LEU A 1 362 ? 10.909 1.518 1.791 1.00 73.50 362 LEU A C 1
ATOM 2652 O O . LEU A 1 362 ? 10.776 2.082 2.873 1.00 73.50 362 LEU A O 1
ATOM 2656 N N . MET A 1 363 ? 11.957 1.746 1.008 1.00 78.88 363 MET A N 1
ATOM 2657 C CA . MET A 1 363 ? 13.013 2.708 1.326 1.00 78.88 363 MET A CA 1
ATOM 2658 C C . MET A 1 363 ? 13.204 3.666 0.156 1.00 78.88 363 MET A C 1
ATOM 2660 O O . MET A 1 363 ? 13.536 3.207 -0.933 1.00 78.88 363 MET A O 1
ATOM 2664 N N . CYS A 1 364 ? 13.018 4.970 0.364 1.00 81.06 364 CYS A N 1
ATOM 2665 C CA . CYS A 1 364 ? 13.111 5.973 -0.702 1.00 81.06 364 CYS A CA 1
ATOM 2666 C C . CYS A 1 364 ? 14.075 7.112 -0.360 1.00 81.06 364 CYS A C 1
ATOM 2668 O O . CYS A 1 364 ? 14.386 7.355 0.808 1.00 81.06 364 CYS A O 1
ATOM 2670 N N . TRP A 1 365 ? 14.556 7.799 -1.392 1.00 85.00 365 TRP A N 1
ATOM 2671 C CA . TRP A 1 365 ? 15.431 8.965 -1.305 1.00 85.00 365 TRP A CA 1
ATOM 2672 C C . TRP A 1 365 ? 15.270 9.866 -2.537 1.00 85.00 365 TRP A C 1
ATOM 2674 O O . TRP A 1 365 ? 14.640 9.502 -3.532 1.00 85.00 365 TRP A O 1
ATOM 2684 N N . GLY A 1 366 ? 15.875 11.046 -2.468 1.00 81.19 366 GLY A N 1
ATOM 2685 C CA . GLY A 1 366 ? 15.899 12.067 -3.502 1.00 81.19 366 GLY A CA 1
ATOM 2686 C C . GLY A 1 366 ? 14.856 13.169 -3.310 1.00 81.19 366 GLY A C 1
ATOM 2687 O O . GLY A 1 366 ? 14.553 13.565 -2.182 1.00 81.19 366 GLY A O 1
ATOM 2688 N N . SER A 1 367 ? 14.343 13.686 -4.426 1.00 72.00 367 SER A N 1
ATOM 2689 C CA . SER A 1 367 ? 13.452 14.840 -4.515 1.00 72.00 367 SER A CA 1
ATOM 2690 C C . SER A 1 367 ? 12.025 14.566 -4.025 1.00 72.00 367 SER A C 1
ATOM 2692 O O . SER A 1 367 ? 11.431 13.524 -4.294 1.00 72.00 367 SER A O 1
ATOM 2694 N N . GLY A 1 368 ? 11.437 15.584 -3.391 1.00 62.31 368 GLY A N 1
ATOM 2695 C CA . GLY A 1 368 ? 10.027 15.617 -3.004 1.00 62.31 368 GLY A CA 1
ATOM 2696 C C . GLY A 1 368 ? 9.773 15.416 -1.511 1.00 62.31 368 GLY A C 1
ATOM 2697 O O . GLY A 1 368 ? 10.676 15.097 -0.743 1.00 62.31 368 GLY A O 1
ATOM 2698 N N . ASN A 1 369 ? 8.524 15.633 -1.101 1.00 54.28 369 ASN A N 1
ATOM 2699 C CA . ASN A 1 369 ? 8.031 15.175 0.192 1.00 54.28 369 ASN A CA 1
ATOM 2700 C C . ASN A 1 369 ? 7.577 13.721 0.050 1.00 54.28 369 ASN A C 1
ATOM 2702 O O . ASN A 1 369 ? 6.679 13.426 -0.746 1.00 54.28 369 ASN A O 1
ATOM 2706 N N . PHE A 1 370 ? 8.161 12.824 0.836 1.00 55.72 370 PHE A N 1
ATOM 2707 C CA . PHE A 1 370 ? 7.743 11.427 0.872 1.00 55.72 370 PHE A CA 1
ATOM 2708 C C . PHE A 1 370 ? 6.454 11.259 1.699 1.00 55.72 370 PHE A C 1
ATOM 2710 O O . PHE A 1 370 ? 5.922 12.209 2.281 1.00 55.72 370 PHE A O 1
ATOM 2717 N N . LEU A 1 371 ? 5.888 10.047 1.715 1.00 49.28 371 LEU A N 1
ATOM 2718 C CA . LEU A 1 371 ? 4.565 9.759 2.303 1.00 49.28 371 LEU A CA 1
ATOM 2719 C C . LEU A 1 371 ? 4.475 9.995 3.829 1.00 49.28 371 LEU A C 1
ATOM 2721 O O . LEU A 1 371 ? 3.386 9.984 4.399 1.00 49.28 371 LEU A O 1
ATOM 2725 N N . ASP A 1 372 ? 5.611 10.221 4.482 1.00 48.72 372 ASP A N 1
ATOM 2726 C CA . ASP A 1 372 ? 5.786 10.559 5.895 1.00 48.72 372 ASP A CA 1
ATOM 2727 C C . ASP A 1 372 ? 5.950 12.073 6.152 1.00 48.72 372 ASP A C 1
ATOM 2729 O O . ASP A 1 372 ? 6.236 12.487 7.278 1.00 48.72 372 ASP A O 1
ATOM 2733 N N . GLY A 1 373 ? 5.796 12.910 5.120 1.00 49.53 373 GLY A N 1
ATOM 2734 C CA . GLY A 1 373 ? 5.971 14.359 5.208 1.00 49.53 373 GLY A CA 1
ATOM 2735 C C . GLY A 1 373 ? 7.414 14.807 5.455 1.00 49.53 373 GLY A C 1
ATOM 2736 O O . GLY A 1 373 ? 7.640 16.001 5.655 1.00 49.53 373 GLY A O 1
ATOM 2737 N N . GLN A 1 374 ? 8.393 13.893 5.438 1.00 51.47 374 GLN A N 1
ATOM 2738 C CA . GLN A 1 374 ? 9.795 14.286 5.389 1.00 51.47 374 GLN A CA 1
ATOM 2739 C C . GLN A 1 374 ? 10.100 14.807 3.982 1.00 51.47 374 GLN A C 1
ATOM 2741 O O . GLN A 1 374 ? 9.670 14.233 2.979 1.00 51.47 374 GLN A O 1
ATOM 2746 N N . GLY A 1 375 ? 10.805 15.937 3.924 1.00 55.84 375 GLY A N 1
ATOM 2747 C CA . GLY A 1 375 ? 11.210 16.565 2.669 1.00 55.84 375 GLY A CA 1
ATOM 2748 C C . GLY A 1 375 ? 12.314 15.790 1.936 1.00 55.84 375 GLY A C 1
ATOM 2749 O O . GLY A 1 375 ? 12.673 14.684 2.347 1.00 55.84 375 GLY A O 1
ATOM 2750 N N . PRO A 1 376 ? 12.898 16.383 0.878 1.00 64.19 376 PRO A N 1
ATOM 2751 C CA . PRO A 1 376 ? 13.895 15.708 0.058 1.00 64.19 376 PRO A CA 1
ATOM 2752 C C . PRO A 1 376 ? 15.096 15.248 0.890 1.00 64.19 376 PRO A C 1
ATOM 2754 O O . PRO A 1 376 ? 15.610 15.996 1.726 1.00 64.19 376 PRO A O 1
ATOM 2757 N N . SER A 1 377 ? 15.546 14.019 0.642 1.00 76.25 377 SER A N 1
ATOM 2758 C CA . SER A 1 377 ? 16.573 13.338 1.435 1.00 76.25 377 SER A CA 1
ATOM 2759 C C . SER A 1 377 ? 17.644 12.738 0.540 1.00 76.25 377 SER A C 1
ATOM 2761 O O . SER A 1 377 ? 17.348 11.911 -0.313 1.00 76.25 377 SER A O 1
ATOM 2763 N N . ASN A 1 378 ? 18.910 13.072 0.777 1.00 77.44 378 ASN A N 1
ATOM 2764 C CA . ASN A 1 378 ? 20.036 12.495 0.038 1.00 77.44 378 ASN A CA 1
ATOM 2765 C C . ASN A 1 378 ? 20.503 11.124 0.561 1.00 77.44 378 ASN A C 1
ATOM 2767 O O . ASN A 1 378 ? 21.488 10.587 0.062 1.00 77.44 378 ASN A O 1
ATOM 2771 N N . VAL A 1 379 ? 19.779 10.529 1.517 1.00 80.44 379 VAL A N 1
ATOM 2772 C CA . VAL A 1 379 ? 19.980 9.155 2.012 1.00 80.44 379 VAL A CA 1
ATOM 2773 C C . VAL A 1 379 ? 18.650 8.386 2.071 1.00 80.44 379 VAL A C 1
ATOM 2775 O O . VAL A 1 379 ? 17.603 9.020 2.237 1.00 80.44 379 VAL A O 1
ATOM 2778 N N . PRO A 1 380 ? 18.653 7.039 1.993 1.00 76.81 380 PRO A N 1
ATOM 2779 C CA . PRO A 1 380 ? 17.439 6.235 2.120 1.00 76.81 380 PRO A CA 1
ATOM 2780 C C . PRO A 1 380 ? 16.733 6.422 3.464 1.00 76.81 380 PRO A C 1
ATOM 2782 O O . PRO A 1 380 ? 17.287 6.108 4.521 1.00 76.81 380 PRO A O 1
ATOM 2785 N N . ILE A 1 381 ? 15.478 6.861 3.408 1.00 70.19 381 ILE A N 1
ATOM 2786 C CA . ILE A 1 381 ? 14.536 6.858 4.527 1.00 70.19 381 ILE A CA 1
ATOM 2787 C C . ILE A 1 381 ? 13.647 5.619 4.394 1.00 70.19 381 ILE A C 1
ATOM 2789 O O . ILE A 1 381 ? 13.137 5.321 3.314 1.00 70.19 381 ILE A O 1
ATOM 2793 N N . ALA A 1 382 ? 13.470 4.880 5.491 1.00 67.19 382 ALA A N 1
ATOM 2794 C CA . ALA A 1 382 ? 12.547 3.751 5.548 1.00 67.19 382 ALA A CA 1
ATOM 2795 C C . ALA A 1 382 ? 11.110 4.254 5.755 1.00 67.19 382 ALA A C 1
ATOM 2797 O O . ALA A 1 382 ? 10.775 4.778 6.817 1.00 67.19 382 ALA A O 1
ATOM 2798 N N . ILE A 1 383 ? 10.268 4.069 4.740 1.00 61.19 383 ILE A N 1
ATOM 2799 C CA . ILE A 1 383 ? 8.854 4.433 4.738 1.00 61.19 383 ILE A CA 1
ATOM 2800 C C . ILE A 1 383 ? 8.046 3.211 5.196 1.00 61.19 383 ILE A C 1
ATOM 2802 O O . ILE A 1 383 ? 7.726 2.302 4.426 1.00 61.19 383 ILE A O 1
ATOM 2806 N N . ASP A 1 384 ? 7.761 3.162 6.495 1.00 53.03 384 ASP A N 1
ATOM 2807 C CA . ASP A 1 384 ? 7.241 1.966 7.154 1.00 53.03 384 ASP A CA 1
ATOM 2808 C C . ASP A 1 384 ? 5.719 1.771 7.004 1.00 53.03 384 ASP A C 1
ATOM 2810 O O . ASP A 1 384 ? 4.929 2.184 7.855 1.00 53.03 384 ASP A O 1
ATOM 2814 N N . PHE A 1 385 ? 5.318 1.063 5.944 1.00 53.84 385 PHE A N 1
ATOM 2815 C CA . PHE A 1 385 ? 3.938 0.600 5.732 1.00 53.84 385 PHE A CA 1
ATOM 2816 C C . PHE A 1 385 ? 3.756 -0.924 5.859 1.00 53.84 385 PHE A C 1
ATOM 2818 O O . PHE A 1 385 ? 2.710 -1.453 5.481 1.00 53.84 385 PHE A O 1
ATOM 2825 N N . CYS A 1 386 ? 4.740 -1.656 6.401 1.00 45.38 386 CYS A N 1
ATOM 2826 C CA . CYS A 1 386 ? 4.698 -3.122 6.467 1.00 45.38 386 CYS A CA 1
ATOM 2827 C C . CYS A 1 386 ? 5.030 -3.684 7.855 1.00 45.38 386 CYS A C 1
ATOM 2829 O O . CYS A 1 386 ? 6.000 -3.320 8.517 1.00 45.38 386 CYS A O 1
ATOM 2831 N N . GLY A 1 387 ? 4.199 -4.621 8.321 1.00 51.38 387 GLY A N 1
ATOM 2832 C CA . GLY A 1 387 ? 4.293 -5.163 9.682 1.00 51.38 387 GLY A CA 1
ATOM 2833 C C . GLY A 1 387 ? 3.656 -4.275 10.760 1.00 51.38 387 GLY A C 1
ATOM 2834 O O . GLY A 1 387 ? 3.899 -4.494 11.950 1.00 51.38 387 GLY A O 1
ATOM 2835 N N . LEU A 1 388 ? 2.821 -3.299 10.375 1.00 58.00 388 LEU A N 1
ATOM 2836 C CA . LEU A 1 388 ? 1.883 -2.672 11.309 1.00 58.00 388 LEU A CA 1
ATOM 2837 C C . LEU A 1 388 ? 0.956 -3.756 11.907 1.00 58.00 388 LEU A C 1
ATOM 2839 O O . LEU A 1 388 ? 0.465 -4.606 11.153 1.00 58.00 388 LEU A O 1
ATOM 2843 N N . PRO A 1 389 ? 0.712 -3.763 13.233 1.00 70.06 389 PRO A N 1
ATOM 2844 C CA . PRO A 1 389 ? -0.203 -4.711 13.861 1.00 70.06 389 PRO A CA 1
ATOM 2845 C C . PRO A 1 389 ? -1.647 -4.356 13.493 1.00 70.06 389 PRO A C 1
ATOM 2847 O O . PRO A 1 389 ? -2.167 -3.341 13.956 1.00 70.06 389 PRO A O 1
ATOM 2850 N N . ARG A 1 390 ? -2.322 -5.175 12.681 1.00 73.56 390 ARG A N 1
ATOM 2851 C CA . ARG A 1 390 ? -3.701 -4.896 12.244 1.00 73.56 390 ARG A CA 1
ATOM 2852 C C . ARG A 1 390 ? -4.691 -5.540 13.211 1.00 73.56 390 ARG A C 1
ATOM 2854 O O . ARG A 1 390 ? -4.611 -6.739 13.451 1.00 73.56 390 ARG A O 1
ATOM 2861 N N . LEU A 1 391 ? -5.621 -4.763 13.769 1.00 82.56 391 LEU A N 1
ATOM 2862 C CA . LEU A 1 391 ? -6.653 -5.258 14.688 1.00 82.56 391 LEU A CA 1
ATOM 2863 C C . LEU A 1 391 ? -7.971 -5.465 13.931 1.00 82.56 391 LEU A C 1
ATOM 2865 O O . LEU A 1 391 ? -8.629 -4.498 13.564 1.00 82.56 391 LEU A O 1
ATOM 2869 N N . ASN A 1 392 ? -8.348 -6.724 13.705 1.00 83.88 392 ASN A N 1
ATOM 2870 C CA . ASN A 1 392 ? -9.532 -7.093 12.925 1.00 83.88 392 ASN A CA 1
ATOM 2871 C C . ASN A 1 392 ? -10.804 -7.184 13.801 1.00 83.88 392 ASN A C 1
ATOM 2873 O O . ASN A 1 392 ? -11.889 -6.847 13.336 1.00 83.88 392 ASN A O 1
ATOM 2877 N N . SER A 1 393 ? -10.706 -7.653 15.055 1.00 90.25 393 SER A N 1
ATOM 2878 C CA . SER A 1 393 ? -11.835 -7.702 16.011 1.00 90.25 393 SER A CA 1
ATOM 2879 C C . SER A 1 393 ? -11.376 -7.875 17.468 1.00 90.25 393 SER A C 1
ATOM 2881 O O . SER A 1 393 ? -10.214 -8.197 17.721 1.00 90.25 393 SER A O 1
ATOM 2883 N N . ILE A 1 394 ? -12.287 -7.685 18.432 1.00 97.25 394 ILE A N 1
ATOM 2884 C CA . ILE A 1 394 ? -12.058 -7.964 19.862 1.00 97.25 394 ILE A CA 1
ATOM 2885 C C . ILE A 1 394 ? -13.228 -8.741 20.481 1.00 97.25 394 ILE A C 1
ATOM 2887 O O . ILE A 1 394 ? -14.354 -8.658 19.990 1.00 97.25 394 ILE A O 1
ATOM 2891 N N . THR A 1 395 ? -12.988 -9.460 21.581 1.00 95.00 395 THR A N 1
ATOM 2892 C CA . THR A 1 395 ? -14.056 -10.039 22.414 1.00 95.00 395 THR A CA 1
ATOM 2893 C C . THR A 1 395 ? -13.665 -10.129 23.901 1.00 95.00 395 THR A C 1
ATOM 2895 O O . THR A 1 395 ? -12.548 -10.564 24.198 1.00 95.00 395 THR A O 1
ATOM 2898 N N . PRO A 1 396 ? -14.555 -9.773 24.851 1.00 94.69 396 PRO A N 1
ATOM 2899 C CA . PRO A 1 396 ? -15.807 -9.042 24.638 1.00 94.69 396 PRO A CA 1
ATOM 2900 C C . PRO A 1 396 ? -15.546 -7.599 24.165 1.00 94.69 396 PRO A C 1
ATOM 2902 O O . PRO A 1 396 ? -14.466 -7.052 24.367 1.00 94.69 396 PRO A O 1
ATOM 2905 N N . SER A 1 397 ? -16.550 -6.972 23.550 1.00 94.00 397 SER A N 1
ATOM 2906 C CA . SER A 1 397 ? -16.527 -5.555 23.137 1.00 94.00 397 SER A CA 1
ATOM 2907 C C . SER A 1 397 ? -17.130 -4.603 24.186 1.00 94.00 397 SER A C 1
ATOM 2909 O O . SER A 1 397 ? -17.399 -3.438 23.897 1.00 94.00 397 SER A O 1
ATOM 2911 N N . VAL A 1 398 ? -17.388 -5.100 25.397 1.00 91.19 398 VAL A N 1
ATOM 2912 C CA . VAL A 1 398 ? -17.963 -4.355 26.527 1.00 91.19 398 VAL A CA 1
ATOM 2913 C C . VAL A 1 398 ? -17.260 -4.753 27.826 1.00 91.19 398 VAL A C 1
ATOM 2915 O O . VAL A 1 398 ? -16.780 -5.884 27.938 1.00 91.19 398 VAL A O 1
ATOM 2918 N N . GLY A 1 399 ? -17.226 -3.859 28.814 1.00 91.31 399 GLY A N 1
ATOM 2919 C CA . GLY A 1 399 ? -16.690 -4.159 30.144 1.00 91.31 399 GLY A CA 1
ATOM 2920 C C . GLY A 1 399 ? -16.921 -3.056 31.172 1.00 91.31 399 GLY A C 1
ATOM 2921 O O . GLY A 1 399 ? -17.503 -2.015 30.869 1.00 91.31 399 GLY A O 1
ATOM 2922 N N . SER A 1 400 ? -16.464 -3.298 32.401 1.00 90.88 400 SER A N 1
ATOM 2923 C CA . SER A 1 400 ? -16.687 -2.395 33.537 1.00 90.88 400 SER A CA 1
ATOM 2924 C C . SER A 1 400 ? -15.893 -1.094 33.431 1.00 90.88 400 SER A C 1
ATOM 2926 O O . SER A 1 400 ? -14.705 -1.123 33.110 1.00 90.88 400 SER A O 1
ATOM 2928 N N . THR A 1 401 ? -16.492 0.034 33.825 1.00 93.38 401 THR A N 1
ATOM 2929 C CA . THR A 1 401 ? -15.763 1.289 34.111 1.00 93.38 401 THR A CA 1
ATOM 2930 C C . THR A 1 401 ? -14.709 1.129 35.215 1.00 93.38 401 THR A C 1
ATOM 2932 O O . THR A 1 401 ? -13.708 1.843 35.225 1.00 93.38 401 THR A O 1
ATOM 2935 N N . LEU A 1 402 ? -14.861 0.141 36.106 1.00 91.19 402 LEU A N 1
ATOM 2936 C CA . LEU A 1 402 ? -13.850 -0.227 37.107 1.00 91.19 402 LEU A CA 1
ATOM 2937 C C . LEU A 1 402 ? -12.642 -0.978 36.502 1.00 91.19 402 LEU A C 1
ATOM 2939 O O . LEU A 1 402 ? -11.670 -1.252 37.205 1.00 91.19 402 LEU A O 1
ATOM 2943 N N . GLY A 1 403 ? -12.682 -1.301 35.206 1.00 91.94 403 GLY A N 1
ATOM 2944 C CA . GLY A 1 403 ? -11.655 -2.060 34.499 1.00 91.94 403 GLY A CA 1
ATOM 2945 C C . GLY A 1 403 ? -11.730 -3.560 34.779 1.00 91.94 403 GLY A C 1
ATOM 2946 O O . GLY A 1 403 ? -12.805 -4.129 34.969 1.00 91.94 403 GLY A O 1
ATOM 2947 N N . GLY A 1 404 ? -10.584 -4.242 34.737 1.00 92.06 404 GLY A N 1
ATOM 2948 C CA . GLY A 1 404 ? -10.465 -5.659 35.110 1.00 92.06 404 GLY A CA 1
ATOM 2949 C C . GLY A 1 404 ? -11.052 -6.658 34.101 1.00 92.06 404 GLY A C 1
ATOM 2950 O O . GLY A 1 404 ? -10.855 -7.862 34.247 1.00 92.06 404 GLY A O 1
ATOM 2951 N N . THR A 1 405 ? -11.728 -6.183 33.053 1.00 93.94 405 THR A N 1
ATOM 2952 C CA . THR A 1 405 ? -12.319 -7.034 32.010 1.00 93.94 405 THR A CA 1
ATOM 2953 C C . THR A 1 405 ? -11.216 -7.615 31.123 1.00 93.94 405 THR A C 1
ATOM 2955 O O . THR A 1 405 ? -10.484 -6.864 30.481 1.00 93.94 405 THR A O 1
ATOM 2958 N N . GLN A 1 406 ? -11.081 -8.944 31.074 1.00 96.19 406 GLN A N 1
ATOM 2959 C CA . GLN A 1 406 ? -10.148 -9.606 30.157 1.00 96.19 406 GLN A CA 1
ATOM 2960 C C . GLN A 1 406 ? -10.717 -9.608 28.734 1.00 96.19 406 GLN A C 1
ATOM 2962 O O . GLN A 1 406 ? -11.825 -10.087 28.508 1.00 96.19 406 GLN A O 1
ATOM 2967 N N . VAL A 1 407 ? -9.930 -9.111 27.782 1.00 97.56 407 VAL A N 1
ATOM 2968 C CA . VAL A 1 407 ? -10.280 -8.985 26.364 1.00 97.56 407 VAL A CA 1
ATOM 2969 C C . VAL A 1 407 ? -9.258 -9.740 25.515 1.00 97.56 407 VAL A C 1
ATOM 2971 O O . VAL A 1 407 ? -8.056 -9.714 25.789 1.00 97.56 407 VAL A O 1
ATOM 2974 N N . SER A 1 408 ? -9.745 -10.428 24.484 1.00 97.38 408 SER A N 1
ATOM 2975 C CA . SER A 1 408 ? -8.941 -11.045 23.425 1.00 97.38 408 SER A CA 1
ATOM 2976 C C . SER A 1 408 ? -9.034 -10.198 22.158 1.00 97.38 408 SER A C 1
ATOM 2978 O O . SER A 1 408 ? -10.117 -9.743 21.792 1.00 97.38 408 SER A O 1
ATOM 2980 N N . PHE A 1 409 ? -7.898 -9.988 21.504 1.00 97.19 409 PHE A N 1
ATOM 2981 C CA . PHE A 1 409 ? -7.705 -9.097 20.365 1.00 97.19 409 PHE A CA 1
ATOM 2982 C C . PHE A 1 409 ? -7.229 -9.945 19.185 1.00 97.19 409 PHE A C 1
ATOM 2984 O O . PHE A 1 409 ? -6.177 -10.578 19.282 1.00 97.19 409 PHE A O 1
ATOM 2991 N N . PHE A 1 410 ? -7.996 -9.977 18.094 1.00 94.00 410 PHE A N 1
ATOM 2992 C CA . PHE A 1 410 ? -7.726 -10.814 16.922 1.00 94.00 410 PHE A CA 1
ATOM 2993 C C . PHE A 1 410 ? -7.316 -9.967 15.721 1.00 94.00 410 PHE A C 1
ATOM 2995 O O . PHE A 1 410 ? -7.941 -8.945 15.426 1.00 94.00 410 PHE A O 1
ATOM 3002 N N . GLY A 1 411 ? -6.282 -10.393 15.004 1.00 88.81 411 GLY A N 1
ATOM 3003 C CA . GLY A 1 411 ? -5.634 -9.543 14.015 1.00 88.81 411 GLY A CA 1
ATOM 3004 C C . GLY A 1 411 ? -4.496 -10.209 13.257 1.00 88.81 411 GLY A C 1
ATOM 3005 O O . GLY A 1 411 ? -4.501 -11.420 13.057 1.00 88.81 411 GLY A O 1
ATOM 3006 N N . GLU A 1 412 ? -3.528 -9.394 12.847 1.00 81.12 412 GLU A N 1
ATOM 3007 C CA . GLU A 1 412 ? -2.326 -9.773 12.101 1.00 81.12 412 GLU A CA 1
ATOM 3008 C C . GLU A 1 412 ? -1.108 -8.972 12.597 1.00 81.12 412 GLU A C 1
ATOM 3010 O O . GLU A 1 412 ? -1.242 -7.855 13.099 1.00 81.12 412 GLU A O 1
ATOM 3015 N N . ASN A 1 413 ? 0.095 -9.524 12.404 1.00 75.81 413 ASN A N 1
ATOM 3016 C CA . ASN A 1 413 ? 1.390 -8.907 12.731 1.00 75.81 413 ASN A CA 1
ATOM 3017 C C . ASN A 1 413 ? 1.589 -8.499 14.207 1.00 75.81 413 ASN A C 1
ATOM 3019 O O . ASN A 1 413 ? 2.373 -7.595 14.501 1.00 75.81 413 ASN A O 1
ATOM 3023 N N . PHE A 1 414 ? 0.931 -9.157 15.163 1.00 86.06 414 PHE A N 1
ATOM 3024 C CA . PHE A 1 414 ? 1.251 -8.977 16.583 1.00 86.06 414 PHE A CA 1
ATOM 3025 C C . PHE A 1 414 ? 2.627 -9.574 16.932 1.00 86.06 414 PHE A C 1
ATOM 3027 O O . PHE A 1 414 ? 3.120 -10.486 16.265 1.00 86.06 414 PHE A O 1
ATOM 3034 N N . THR A 1 415 ? 3.246 -9.078 18.005 1.00 84.94 415 THR A N 1
ATOM 3035 C CA . THR A 1 415 ? 4.592 -9.462 18.459 1.00 84.94 415 THR A CA 1
ATOM 3036 C C . THR A 1 415 ? 4.624 -9.741 19.965 1.00 84.94 415 THR A C 1
ATOM 3038 O O . THR A 1 415 ? 3.753 -9.311 20.717 1.00 84.94 415 THR A O 1
ATOM 3041 N N . ALA A 1 416 ? 5.671 -10.421 20.444 1.00 86.12 416 ALA A N 1
ATOM 3042 C CA . ALA A 1 416 ? 5.827 -10.752 21.867 1.00 86.12 416 ALA A CA 1
ATOM 3043 C C . ALA A 1 416 ? 5.841 -9.528 22.812 1.00 86.12 416 ALA A C 1
ATOM 3045 O O . ALA A 1 416 ? 5.555 -9.673 23.996 1.00 86.12 416 ALA A O 1
ATOM 3046 N N . ASN A 1 417 ? 6.147 -8.339 22.279 1.00 86.19 417 ASN A N 1
ATOM 3047 C CA . ASN A 1 417 ? 6.215 -7.067 23.003 1.00 86.19 417 ASN A CA 1
ATOM 3048 C C . ASN A 1 417 ? 5.097 -6.089 22.577 1.00 86.19 417 ASN A C 1
ATOM 3050 O O . ASN A 1 417 ? 5.249 -4.877 22.735 1.00 86.19 417 ASN A O 1
ATOM 3054 N N . THR A 1 418 ? 3.999 -6.587 21.996 1.00 89.75 418 THR A N 1
ATOM 3055 C CA . THR A 1 418 ? 2.817 -5.774 21.687 1.00 89.75 418 THR A CA 1
ATOM 3056 C C . THR A 1 418 ? 2.235 -5.144 22.957 1.00 89.75 418 THR A C 1
ATOM 3058 O O . THR A 1 418 ? 2.031 -5.820 23.962 1.00 89.75 418 THR A O 1
ATOM 3061 N N . ARG A 1 419 ? 1.912 -3.852 22.879 1.00 93.25 419 ARG A N 1
ATOM 3062 C CA . ARG A 1 419 ? 1.153 -3.067 23.861 1.00 93.25 419 ARG A CA 1
ATOM 3063 C C . ARG A 1 419 ? -0.270 -2.849 23.346 1.00 93.25 419 ARG A C 1
ATOM 3065 O O . ARG A 1 419 ? -0.506 -2.831 22.136 1.00 93.25 419 ARG A O 1
ATOM 3072 N N . VAL A 1 420 ? -1.217 -2.667 24.261 1.00 96.25 420 VAL A N 1
ATOM 3073 C CA . VAL A 1 420 ? -2.644 -2.472 23.957 1.00 96.25 420 VAL A CA 1
ATOM 3074 C C . VAL A 1 420 ? -3.146 -1.251 24.717 1.00 96.25 420 VAL A C 1
ATOM 3076 O O . VAL A 1 420 ? -2.795 -1.072 25.878 1.00 96.25 420 VAL A O 1
ATOM 3079 N N . PHE A 1 421 ? -3.970 -0.424 24.080 1.00 94.19 421 PHE A N 1
ATOM 3080 C CA . PHE A 1 421 ? -4.536 0.792 24.659 1.00 94.19 421 PHE A CA 1
ATOM 3081 C C . PHE A 1 421 ? -6.034 0.897 24.374 1.00 94.19 421 PHE A C 1
ATOM 3083 O O . PHE A 1 421 ? -6.510 0.501 23.308 1.00 94.19 421 PHE A O 1
ATOM 3090 N N . PHE A 1 422 ? -6.748 1.488 25.324 1.00 95.50 422 PHE A N 1
ATOM 3091 C CA . PHE A 1 422 ? -8.151 1.870 25.249 1.00 95.50 422 PHE A CA 1
ATOM 3092 C C . PHE A 1 422 ? -8.195 3.405 25.276 1.00 95.50 422 PHE A C 1
ATOM 3094 O O . PHE A 1 422 ? -7.838 4.023 26.283 1.00 95.50 422 PHE A O 1
ATOM 3101 N N . SER A 1 423 ? -8.531 4.031 24.144 1.00 90.62 423 SER A N 1
ATOM 3102 C CA . SER A 1 423 ? -8.123 5.413 23.839 1.00 90.62 423 SER A CA 1
ATOM 3103 C C . SER A 1 423 ? -6.614 5.593 24.108 1.00 90.62 423 SER A C 1
ATOM 3105 O O . SER A 1 423 ? -5.796 4.829 23.592 1.00 90.62 423 SER A O 1
ATOM 3107 N N . ASP A 1 424 ? -6.234 6.550 24.956 1.00 88.56 424 ASP A N 1
ATOM 3108 C CA . ASP A 1 424 ? -4.845 6.825 25.342 1.00 88.56 424 ASP A CA 1
ATOM 3109 C C . ASP A 1 424 ? -4.380 6.031 26.574 1.00 88.56 424 ASP A C 1
ATOM 3111 O O . ASP A 1 424 ? -3.214 6.109 26.957 1.00 88.56 424 ASP A O 1
ATOM 3115 N N . THR A 1 425 ? -5.267 5.258 27.213 1.00 93.00 425 THR A N 1
ATOM 3116 C CA . THR A 1 425 ? -4.956 4.537 28.458 1.00 93.00 425 THR A CA 1
ATOM 3117 C C . THR A 1 425 ? -4.456 3.129 28.159 1.00 93.00 425 THR A C 1
ATOM 3119 O O . THR A 1 425 ? -5.141 2.340 27.510 1.00 93.00 425 THR A O 1
ATOM 3122 N N . GLU A 1 426 ? -3.254 2.800 28.630 1.00 95.25 426 GLU A N 1
ATOM 3123 C CA . GLU A 1 426 ? -2.644 1.487 28.404 1.00 95.25 426 GLU A CA 1
ATOM 3124 C C . GLU A 1 426 ? -3.354 0.379 29.200 1.00 95.25 426 GLU A C 1
ATOM 3126 O O . GLU A 1 426 ? -3.745 0.554 30.356 1.00 95.25 426 GLU A O 1
ATOM 3131 N N . ALA A 1 427 ? -3.527 -0.776 28.563 1.00 96.69 427 ALA A N 1
ATOM 3132 C CA . ALA A 1 427 ? -4.085 -1.976 29.162 1.00 96.69 427 ALA A CA 1
ATOM 3133 C C . ALA A 1 427 ? -3.073 -2.668 30.087 1.00 96.69 427 ALA A C 1
ATOM 3135 O O . ALA A 1 427 ? -1.859 -2.548 29.933 1.00 96.69 427 ALA A O 1
ATOM 3136 N N . THR A 1 428 ? -3.575 -3.462 31.030 1.00 95.75 428 THR A N 1
ATOM 3137 C CA . THR A 1 428 ? -2.735 -4.239 31.955 1.00 95.75 428 THR A CA 1
ATOM 3138 C C . THR A 1 428 ? -2.699 -5.714 31.558 1.00 95.75 428 THR A C 1
ATOM 3140 O O . THR A 1 428 ? -3.504 -6.163 30.746 1.00 95.75 428 THR A O 1
ATOM 3143 N N . ALA A 1 429 ? -1.750 -6.482 32.107 1.00 95.56 429 ALA A N 1
ATOM 3144 C CA . ALA A 1 429 ? -1.619 -7.927 31.870 1.00 95.56 429 ALA A CA 1
ATOM 3145 C C . ALA A 1 429 ? -1.626 -8.340 30.377 1.00 95.56 429 ALA A C 1
ATOM 3147 O O . ALA A 1 429 ? -2.190 -9.374 30.012 1.00 95.56 429 ALA A O 1
ATOM 3148 N N . VAL A 1 430 ? -1.009 -7.525 29.511 1.00 96.31 430 VAL A N 1
ATOM 3149 C CA . VAL A 1 430 ? -0.889 -7.828 28.080 1.00 96.31 430 VAL A CA 1
ATOM 3150 C C . VAL A 1 430 ? -0.065 -9.105 27.892 1.00 96.31 430 VAL A C 1
ATOM 3152 O O . VAL A 1 430 ? 1.006 -9.264 28.474 1.00 96.31 430 VAL A O 1
ATOM 3155 N N . SER A 1 431 ? -0.586 -10.026 27.089 1.00 95.56 431 SER A N 1
ATOM 3156 C CA . SER A 1 431 ? -0.015 -11.344 26.834 1.00 95.56 431 SER A CA 1
ATOM 3157 C C . SER A 1 431 ? -0.166 -11.708 25.358 1.00 95.56 431 SER A C 1
ATOM 3159 O O . SER A 1 431 ? -1.262 -11.721 24.796 1.00 95.56 431 SER A O 1
ATOM 3161 N N . PHE A 1 432 ? 0.964 -11.984 24.717 1.00 95.50 432 PHE A N 1
ATOM 3162 C CA . PHE A 1 432 ? 1.026 -12.446 23.336 1.00 95.50 432 PHE A CA 1
ATOM 3163 C C . PHE A 1 432 ? 0.692 -13.940 23.268 1.00 95.50 432 PHE A C 1
ATOM 3165 O O . PHE A 1 432 ? 1.324 -14.741 23.958 1.00 95.50 432 PHE A O 1
ATOM 3172 N N . VAL A 1 433 ? -0.286 -14.316 22.439 1.00 95.38 433 VAL A N 1
ATOM 3173 C CA . VAL A 1 433 ? -0.667 -15.722 22.217 1.00 95.38 433 VAL A CA 1
ATOM 3174 C C . VAL A 1 433 ? -0.042 -16.229 20.918 1.00 95.38 433 VAL A C 1
ATOM 3176 O O . VAL A 1 433 ? 0.579 -17.290 20.901 1.00 95.38 433 VAL A O 1
ATOM 3179 N N . ASN A 1 434 ? -0.192 -15.468 19.832 1.00 90.62 434 ASN A N 1
ATOM 3180 C CA . ASN A 1 434 ? 0.450 -15.683 18.533 1.00 90.62 434 ASN A CA 1
ATOM 3181 C C . ASN A 1 434 ? 0.340 -14.402 17.676 1.00 90.62 434 ASN A C 1
ATOM 3183 O O . ASN A 1 434 ? -0.275 -13.423 18.091 1.00 90.62 434 ASN A O 1
ATOM 3187 N N . SER A 1 435 ? 0.907 -14.395 16.466 1.00 85.00 435 SER A N 1
ATOM 3188 C CA . SER A 1 435 ? 0.923 -13.219 15.576 1.00 85.00 435 SER A CA 1
ATOM 3189 C C . SER A 1 435 ? -0.456 -12.709 15.124 1.00 85.00 435 SER A C 1
ATOM 3191 O O . SER A 1 435 ? -0.521 -11.618 14.561 1.00 85.00 435 SER A O 1
ATOM 3193 N N . GLY A 1 436 ? -1.538 -13.451 15.383 1.00 89.50 436 GLY A N 1
ATOM 3194 C CA . GLY A 1 436 ? -2.921 -13.015 15.178 1.00 89.50 436 GLY A CA 1
ATOM 3195 C C . GLY A 1 436 ? -3.795 -12.979 16.438 1.00 89.50 436 GLY A C 1
ATOM 3196 O O . GLY A 1 436 ? -4.982 -12.681 16.324 1.00 89.50 436 GLY A O 1
ATOM 3197 N N . GLU A 1 437 ? -3.249 -13.246 17.633 1.00 96.38 437 GLU A N 1
ATOM 3198 C CA . GLU A 1 437 ? -3.979 -13.121 18.903 1.00 96.38 437 GLU A CA 1
ATOM 3199 C C . GLU A 1 437 ? -3.111 -12.556 20.045 1.00 96.38 437 GLU A C 1
ATOM 3201 O O . GLU A 1 437 ? -2.062 -13.099 20.407 1.00 96.38 437 GLU A O 1
ATOM 3206 N N . VAL A 1 438 ? -3.613 -11.495 20.677 1.00 97.38 438 VAL A N 1
ATOM 3207 C CA . VAL A 1 438 ? -3.122 -10.930 21.945 1.00 97.38 438 VAL A CA 1
ATOM 3208 C C . VAL A 1 438 ? -4.276 -10.923 22.948 1.00 97.38 438 VAL A C 1
ATOM 3210 O O . VAL A 1 438 ? -5.438 -10.822 22.561 1.00 97.38 438 VAL A O 1
ATOM 3213 N N . ARG A 1 439 ? -3.986 -11.016 24.248 1.00 97.69 439 ARG A N 1
ATOM 3214 C CA . ARG A 1 439 ? -4.969 -10.825 25.328 1.00 97.69 439 ARG A CA 1
ATOM 3215 C C . ARG A 1 439 ? -4.476 -9.780 26.313 1.00 97.69 439 ARG A C 1
ATOM 3217 O O . ARG A 1 439 ? -3.289 -9.747 26.620 1.00 97.69 439 ARG A O 1
ATOM 3224 N N . ALA A 1 440 ? -5.373 -8.951 26.826 1.00 97.75 440 ALA A N 1
ATOM 3225 C CA . ALA A 1 440 ? -5.058 -7.932 27.824 1.00 97.75 440 ALA A CA 1
ATOM 3226 C C . ALA A 1 440 ? -6.264 -7.660 28.729 1.00 97.75 440 ALA A C 1
ATOM 3228 O O . ALA A 1 440 ? -7.401 -7.983 28.391 1.00 97.75 440 ALA A O 1
ATOM 3229 N N . THR A 1 441 ? -6.012 -7.037 29.872 1.00 97.44 441 THR A N 1
ATOM 3230 C CA . THR A 1 441 ? -7.029 -6.610 30.831 1.00 97.44 441 THR A CA 1
ATOM 3231 C C . THR A 1 441 ? -7.304 -5.120 30.657 1.00 97.44 441 THR A C 1
ATOM 3233 O O . THR A 1 441 ? -6.394 -4.294 30.780 1.00 97.44 441 THR A O 1
ATOM 3236 N N . ALA A 1 442 ? -8.564 -4.775 30.385 1.00 96.50 442 ALA A N 1
ATOM 3237 C CA . ALA A 1 442 ? -9.010 -3.399 30.215 1.00 96.50 442 ALA A CA 1
ATOM 3238 C C . ALA A 1 442 ? -8.728 -2.557 31.482 1.00 96.50 442 ALA A C 1
ATOM 3240 O O . ALA A 1 442 ? -8.967 -3.036 32.600 1.00 96.50 442 ALA A O 1
ATOM 3241 N N . PRO A 1 443 ? -8.212 -1.322 31.336 1.00 96.12 443 PRO A N 1
ATOM 3242 C CA . PRO A 1 443 ? -7.986 -0.412 32.455 1.00 96.12 443 PRO A CA 1
ATOM 3243 C C . PRO A 1 443 ? -9.317 0.115 33.011 1.00 96.12 443 PRO A C 1
ATOM 3245 O O . PRO A 1 443 ? -10.359 -0.026 32.376 1.00 96.12 443 PRO A O 1
ATOM 3248 N N . ALA A 1 444 ? -9.289 0.748 34.186 1.00 93.62 444 ALA A N 1
ATOM 3249 C CA . ALA A 1 444 ? -10.426 1.540 34.651 1.00 93.62 444 ALA A CA 1
ATOM 3250 C C . ALA A 1 444 ? -10.582 2.798 33.777 1.00 93.62 444 ALA A C 1
ATOM 3252 O O . ALA A 1 444 ? -9.584 3.427 33.415 1.00 93.62 444 ALA A O 1
ATOM 3253 N N . TYR A 1 445 ? -11.818 3.159 33.435 1.00 93.19 445 TYR A N 1
ATOM 3254 C CA . TYR A 1 445 ? -12.123 4.264 32.525 1.00 93.19 445 TYR A CA 1
ATOM 3255 C C . TYR A 1 445 ? -13.538 4.813 32.766 1.00 93.19 445 TYR A C 1
ATOM 3257 O O . TYR A 1 445 ? -14.377 4.150 33.374 1.00 93.19 445 TYR A O 1
ATOM 3265 N N . PHE A 1 446 ? -13.820 6.028 32.296 1.00 90.62 446 PHE A N 1
ATOM 3266 C CA . PHE A 1 446 ? -15.165 6.608 32.385 1.00 90.62 446 PHE A CA 1
ATOM 3267 C C . PHE A 1 446 ? -16.133 5.955 31.383 1.00 90.62 446 PHE A C 1
ATOM 3269 O O . PHE A 1 446 ? -15.705 5.345 30.404 1.00 90.62 446 PHE A O 1
ATOM 3276 N N . GLU A 1 447 ? -17.443 6.081 31.624 1.00 91.06 447 GLU A N 1
ATOM 3277 C CA . GLU A 1 447 ? -18.473 5.543 30.726 1.00 91.06 447 GLU A CA 1
ATOM 3278 C C . GLU A 1 447 ? -18.349 6.172 29.331 1.00 91.06 447 GLU A C 1
ATOM 3280 O O . GLU A 1 447 ? -18.501 7.383 29.160 1.00 91.06 447 GLU A O 1
ATOM 3285 N N . SER A 1 448 ? -17.996 5.351 28.341 1.00 92.88 448 SER A N 1
ATOM 3286 C CA . SER A 1 448 ? -17.669 5.795 26.986 1.00 92.88 448 SER A CA 1
ATOM 3287 C C . SER A 1 448 ? -17.545 4.606 26.034 1.00 92.88 448 SER A C 1
ATOM 3289 O O . SER A 1 448 ? -17.299 3.477 26.458 1.00 92.88 448 SER A O 1
ATOM 3291 N N . THR A 1 449 ? -17.650 4.862 24.730 1.00 93.31 449 THR A N 1
ATOM 3292 C CA . THR A 1 449 ? -17.216 3.912 23.695 1.00 93.31 449 THR A CA 1
ATOM 3293 C C . THR A 1 449 ? -15.939 4.442 23.060 1.00 93.31 449 THR A C 1
ATOM 3295 O O . THR A 1 449 ? -15.929 5.549 22.525 1.00 93.31 449 THR A O 1
ATOM 3298 N N . VAL A 1 450 ? -14.858 3.668 23.151 1.00 92.50 450 VAL A N 1
ATOM 3299 C CA . VAL A 1 450 ? -13.500 4.098 22.802 1.00 92.50 450 VAL A CA 1
ATOM 3300 C C . VAL A 1 450 ? -12.935 3.332 21.614 1.00 92.50 450 VAL A C 1
ATOM 3302 O O . VAL A 1 450 ? -13.285 2.178 21.353 1.00 92.50 450 VAL A O 1
ATOM 3305 N N . ASP A 1 451 ? -11.992 3.970 20.931 1.00 89.56 451 ASP A N 1
ATOM 3306 C CA . ASP A 1 451 ? -11.066 3.289 20.034 1.00 89.56 451 ASP A CA 1
ATOM 3307 C C . ASP A 1 451 ? -10.150 2.345 20.830 1.00 89.56 451 ASP A C 1
ATOM 3309 O O . ASP A 1 451 ? -9.736 2.657 21.949 1.00 89.56 451 ASP A O 1
ATOM 3313 N N . VAL A 1 452 ? -9.781 1.215 20.229 1.00 94.31 452 VAL A N 1
ATOM 3314 C CA . VAL A 1 452 ? -8.735 0.326 20.751 1.00 94.31 452 VAL A CA 1
ATOM 3315 C C . VAL A 1 452 ? -7.527 0.395 19.828 1.00 94.31 452 VAL A C 1
ATOM 3317 O O . VAL A 1 452 ? -7.657 0.210 18.617 1.00 94.31 452 VAL A O 1
ATOM 3320 N N . ARG A 1 453 ? -6.343 0.629 20.400 1.00 90.38 453 ARG A N 1
ATOM 3321 C CA . ARG A 1 453 ? -5.073 0.730 19.672 1.00 90.38 453 ARG A CA 1
ATOM 3322 C C . ARG A 1 453 ? -4.113 -0.378 20.089 1.00 90.38 453 ARG A C 1
ATOM 3324 O O . ARG A 1 453 ? -3.869 -0.589 21.274 1.00 90.38 453 ARG A O 1
ATOM 3331 N N . ILE A 1 454 ? -3.523 -1.037 19.100 1.00 90.12 454 ILE A N 1
ATOM 3332 C CA . ILE A 1 454 ? -2.412 -1.977 19.251 1.00 90.12 454 ILE A CA 1
ATOM 3333 C C . ILE A 1 454 ? -1.117 -1.257 18.859 1.00 90.12 454 ILE A C 1
ATOM 3335 O O . ILE A 1 454 ? -1.111 -0.463 17.917 1.00 90.12 454 ILE A O 1
ATOM 3339 N N . GLU A 1 455 ? -0.021 -1.513 19.570 1.00 86.06 455 GLU A N 1
ATOM 3340 C CA . GLU A 1 455 ? 1.293 -0.921 19.292 1.00 86.06 455 GLU A CA 1
ATOM 3341 C C . GLU A 1 455 ? 2.410 -1.958 19.453 1.00 86.06 455 GLU A C 1
ATOM 3343 O O . GLU A 1 455 ? 2.584 -2.547 20.516 1.00 86.06 455 GLU A O 1
ATOM 3348 N N . ASN A 1 456 ? 3.177 -2.180 18.390 1.00 81.69 456 ASN A N 1
ATOM 3349 C CA . ASN A 1 456 ? 4.386 -2.998 18.392 1.00 81.69 456 ASN A CA 1
ATOM 3350 C C . ASN A 1 456 ? 5.622 -2.142 18.753 1.00 81.69 456 ASN A C 1
ATOM 3352 O O . ASN A 1 456 ? 5.575 -0.909 18.679 1.00 81.69 456 ASN A O 1
ATOM 3356 N N . PRO A 1 457 ? 6.766 -2.770 19.092 1.00 70.44 457 PRO A N 1
ATOM 3357 C CA . PRO A 1 457 ? 8.059 -2.086 19.108 1.00 70.44 457 PRO A CA 1
ATOM 3358 C C . PRO A 1 457 ? 8.332 -1.350 17.788 1.00 70.44 457 PRO A C 1
ATOM 3360 O O . PRO A 1 457 ? 7.936 -1.815 16.721 1.00 70.44 457 PRO A O 1
ATOM 3363 N N . GLY A 1 458 ? 9.020 -0.207 17.863 1.00 58.03 458 GLY A N 1
ATOM 3364 C CA . GLY A 1 458 ? 9.237 0.664 16.700 1.00 58.03 458 GLY A CA 1
ATOM 3365 C C . GLY A 1 458 ? 8.043 1.566 16.358 1.00 58.03 458 GLY A C 1
ATOM 3366 O O . GLY A 1 458 ? 7.956 2.046 15.239 1.00 58.03 458 GLY A O 1
ATOM 3367 N N . SER A 1 459 ? 7.112 1.789 17.294 1.00 55.06 459 SER A N 1
ATOM 3368 C CA . SER A 1 459 ? 5.938 2.675 17.134 1.00 55.06 459 SER A CA 1
ATOM 3369 C C . SER A 1 459 ? 4.918 2.253 16.063 1.00 55.06 459 SER A C 1
ATOM 3371 O O . SER A 1 459 ? 3.940 2.969 15.842 1.00 55.06 459 SER A O 1
ATOM 3373 N N . LYS A 1 460 ? 5.087 1.075 15.445 1.00 58.53 460 LYS A N 1
ATOM 3374 C CA . LYS A 1 460 ? 4.135 0.469 14.502 1.00 58.53 460 LYS A CA 1
ATOM 3375 C C . LYS A 1 460 ? 2.775 0.254 15.184 1.00 58.53 460 LYS A C 1
ATOM 3377 O O . LYS A 1 460 ? 2.688 -0.482 16.169 1.00 58.53 460 LYS A O 1
ATOM 3382 N N . ARG A 1 461 ? 1.706 0.875 14.676 1.00 73.44 461 ARG A N 1
ATOM 3383 C CA . ARG A 1 461 ? 0.372 0.924 15.313 1.00 73.44 461 ARG A CA 1
ATOM 3384 C C . ARG A 1 461 ? -0.749 0.439 14.396 1.00 73.44 461 ARG A C 1
ATOM 3386 O O . ARG A 1 461 ? -0.662 0.580 13.184 1.00 73.44 461 ARG A O 1
ATOM 3393 N N . GLY A 1 462 ? -1.835 -0.032 15.003 1.00 72.38 462 GLY A N 1
ATOM 3394 C CA . GLY A 1 462 ? -3.131 -0.218 14.347 1.00 72.38 462 GLY A CA 1
ATOM 3395 C C . GLY A 1 462 ? -4.277 0.100 15.302 1.00 72.38 462 GLY A C 1
ATOM 3396 O O . GLY A 1 462 ? -4.125 -0.023 16.518 1.00 72.38 462 GLY A O 1
ATOM 3397 N N . VAL A 1 463 ? -5.413 0.551 14.768 1.00 81.00 463 VAL A N 1
ATOM 3398 C CA . VAL A 1 463 ? -6.551 1.049 15.559 1.00 81.00 463 VAL A CA 1
ATOM 3399 C C . VAL A 1 463 ? -7.855 0.448 15.046 1.00 81.00 463 VAL A C 1
ATOM 3401 O O . VAL A 1 463 ? -8.148 0.548 13.858 1.00 81.00 463 VAL A O 1
ATOM 3404 N N . LEU A 1 464 ? -8.663 -0.112 15.948 1.00 81.12 464 LEU A N 1
ATOM 3405 C CA . LEU A 1 464 ? -10.057 -0.462 15.681 1.00 81.12 464 LEU A CA 1
ATOM 3406 C C . LEU A 1 464 ? -10.952 0.613 16.313 1.00 81.12 464 LEU A C 1
ATOM 3408 O O . LEU A 1 464 ? -10.919 0.832 17.528 1.00 81.12 464 LEU A O 1
ATOM 3412 N N . LYS A 1 465 ? -11.704 1.328 15.472 1.00 84.88 465 LYS A N 1
ATOM 3413 C CA . LYS A 1 465 ? -12.517 2.483 15.878 1.00 84.88 465 LYS A CA 1
ATOM 3414 C C . LYS A 1 465 ? -13.765 2.060 16.655 1.00 84.88 465 LYS A C 1
ATOM 3416 O O . LYS A 1 465 ? -14.416 1.095 16.268 1.00 84.88 465 LYS A O 1
ATOM 3421 N N . GLN A 1 466 ? -14.091 2.790 17.728 1.00 87.94 466 GLN A N 1
ATOM 3422 C CA . GLN A 1 466 ? -15.253 2.546 18.609 1.00 87.94 466 GLN A CA 1
ATOM 3423 C C . GLN A 1 466 ? -15.404 1.076 19.068 1.00 87.94 466 GLN A C 1
ATOM 3425 O O . GLN A 1 466 ? -16.511 0.564 19.223 1.00 87.94 466 GLN A O 1
ATOM 3430 N N . ALA A 1 467 ? -14.283 0.377 19.260 1.00 91.19 467 ALA A N 1
ATOM 3431 C CA . ALA A 1 467 ? -14.251 -1.071 19.437 1.00 91.19 467 ALA A CA 1
ATOM 3432 C C . ALA A 1 467 ? -14.775 -1.560 20.796 1.00 91.19 467 ALA A C 1
ATOM 3434 O O . ALA A 1 467 ? -15.274 -2.683 20.874 1.00 91.19 467 ALA A O 1
ATOM 3435 N N . PHE A 1 468 ? -14.631 -0.762 21.861 1.00 96.44 468 PHE A N 1
ATOM 3436 C CA . PHE A 1 468 ? -14.937 -1.190 23.229 1.00 96.44 468 PHE A CA 1
ATOM 3437 C C . PHE A 1 468 ? -15.792 -0.171 23.985 1.00 96.44 468 PHE A C 1
ATOM 3439 O O . PHE A 1 468 ? -15.481 1.019 23.996 1.00 96.44 468 PHE A O 1
ATOM 3446 N N . SER A 1 469 ? -16.845 -0.644 24.654 1.00 94.94 469 SER A N 1
ATOM 3447 C CA . SER A 1 469 ? -17.740 0.177 25.475 1.00 94.94 469 SER A CA 1
ATOM 3448 C C . SER A 1 469 ? -17.506 -0.082 26.967 1.00 94.94 469 SER A C 1
ATOM 3450 O O . SER A 1 469 ? -17.796 -1.168 27.476 1.00 94.94 469 SER A O 1
ATOM 3452 N N . PHE A 1 470 ? -16.993 0.928 27.669 1.00 94.75 470 PHE A N 1
ATOM 3453 C CA . PHE A 1 470 ? -16.943 0.961 29.127 1.00 94.75 470 PHE A CA 1
ATOM 3454 C C . PHE A 1 470 ? -18.316 1.336 29.667 1.00 94.75 470 PHE A C 1
ATOM 3456 O O . PHE A 1 470 ? -18.840 2.400 29.338 1.00 94.75 470 PHE A O 1
ATOM 3463 N N . GLN A 1 471 ? -18.883 0.472 30.503 1.00 91.00 471 GLN A N 1
ATOM 3464 C CA . GLN A 1 471 ? -20.220 0.637 31.061 1.00 91.00 471 GLN A CA 1
ATOM 3465 C C . GLN A 1 471 ? -20.189 0.452 32.578 1.00 91.00 471 GLN A C 1
ATOM 3467 O O . GLN A 1 471 ? -19.518 -0.468 33.060 1.00 91.00 471 GLN A O 1
ATOM 3472 N N . PRO A 1 472 ? -20.921 1.275 33.345 1.00 90.75 472 PRO A N 1
ATOM 3473 C CA . PRO A 1 472 ? -20.986 1.124 34.790 1.00 90.75 472 PRO A CA 1
ATOM 3474 C C . PRO A 1 472 ? -21.557 -0.246 35.204 1.00 90.75 472 PRO A C 1
ATOM 3476 O O . PRO A 1 472 ? -22.345 -0.847 34.449 1.00 90.75 472 PRO A O 1
ATOM 3479 N N . PRO A 1 473 ? -21.169 -0.747 36.394 1.00 88.94 473 PRO A N 1
ATOM 3480 C CA . PRO A 1 473 ? -21.887 -1.828 37.061 1.00 88.94 473 PRO A CA 1
ATOM 3481 C C . PRO A 1 473 ? -23.326 -1.387 37.382 1.00 88.94 473 PRO A C 1
ATOM 3483 O O . PRO A 1 473 ? -23.605 -0.187 37.367 1.00 88.94 473 PRO A O 1
ATOM 3486 N N . PRO A 1 474 ? -24.255 -2.319 37.670 1.00 92.56 474 PRO A N 1
ATOM 3487 C CA . PRO A 1 474 ? -25.518 -1.935 38.293 1.00 92.56 474 PRO A CA 1
ATOM 3488 C C . PRO A 1 474 ? -25.247 -1.286 39.658 1.00 92.56 474 PRO A C 1
ATOM 3490 O O . PRO A 1 474 ? -24.200 -1.508 40.256 1.00 92.56 474 PRO A O 1
ATOM 3493 N N . GLU A 1 475 ? -26.218 -0.541 40.165 1.00 94.06 475 GLU A N 1
ATOM 3494 C CA . GLU A 1 475 ? -26.236 -0.014 41.531 1.00 94.06 475 GLU A CA 1
ATOM 3495 C C . GLU A 1 475 ? -27.636 -0.238 42.108 1.00 94.06 475 GLU A C 1
ATOM 3497 O O . GLU A 1 475 ? -28.624 -0.041 41.396 1.00 94.06 475 GLU A O 1
ATOM 3502 N N . VAL A 1 476 ? -27.757 -0.640 43.373 1.00 96.56 476 VAL A N 1
ATOM 3503 C CA . VAL A 1 476 ? -29.045 -0.867 44.045 1.00 96.56 476 VAL A CA 1
ATOM 3504 C C . VAL A 1 476 ? -29.047 -0.241 45.442 1.00 96.56 476 VAL A C 1
ATOM 3506 O O . VAL A 1 476 ? -28.599 -0.825 46.421 1.00 96.56 476 VAL A O 1
ATOM 3509 N N . TYR A 1 477 ? -29.593 0.972 45.552 1.00 96.38 477 TYR A N 1
ATOM 3510 C CA . TYR A 1 477 ? -29.593 1.746 46.801 1.00 96.38 477 TYR A CA 1
ATOM 3511 C C . TYR A 1 477 ? -30.869 1.585 47.644 1.00 96.38 477 TYR A C 1
ATOM 3513 O O . TYR A 1 477 ? -30.884 1.990 48.807 1.00 96.38 477 TYR A O 1
ATOM 3521 N N . GLN A 1 478 ? -31.953 1.017 47.100 1.00 97.00 478 GLN A N 1
ATOM 3522 C CA . GLN A 1 478 ? -33.198 0.810 47.848 1.00 97.00 478 GLN A CA 1
ATOM 3523 C C . GLN A 1 478 ? -34.022 -0.379 47.331 1.00 97.00 478 GLN A C 1
ATOM 3525 O O . GLN A 1 478 ? -34.079 -0.654 46.135 1.00 97.00 478 GLN A O 1
ATOM 3530 N N . ALA A 1 479 ? -34.731 -1.033 48.253 1.00 97.31 479 ALA A N 1
ATOM 3531 C CA . ALA A 1 479 ? -35.753 -2.039 47.984 1.00 97.31 479 ALA A CA 1
ATOM 3532 C C . ALA A 1 479 ? -37.040 -1.707 48.759 1.00 97.31 479 ALA A C 1
ATOM 3534 O O . ALA A 1 479 ? -36.973 -1.305 49.922 1.00 97.31 479 ALA A O 1
ATOM 3535 N N . LEU A 1 480 ? -38.209 -1.853 48.128 1.00 95.56 480 LEU A N 1
ATOM 3536 C CA . LEU A 1 480 ? -39.518 -1.566 48.725 1.00 95.56 480 LEU A CA 1
ATOM 3537 C C . LEU A 1 480 ? -40.558 -2.641 48.346 1.00 95.56 480 LEU A C 1
ATOM 3539 O O . LEU A 1 480 ? -40.718 -2.917 47.159 1.00 95.56 480 LEU A O 1
ATOM 3543 N N . PRO A 1 481 ? -41.309 -3.214 49.309 1.00 94.94 481 PRO A N 1
ATOM 3544 C CA . PRO A 1 481 ? -41.155 -3.045 50.755 1.00 94.94 481 PRO A CA 1
ATOM 3545 C C . PRO A 1 481 ? -39.852 -3.686 51.262 1.00 94.94 481 PRO A C 1
ATOM 3547 O O . PRO A 1 481 ? -39.325 -4.618 50.661 1.00 94.94 481 PRO A O 1
ATOM 3550 N N . THR A 1 482 ? -39.346 -3.209 52.398 1.00 93.94 482 THR A N 1
ATOM 3551 C CA . THR A 1 482 ? -38.104 -3.701 53.025 1.00 93.94 482 THR A CA 1
ATOM 3552 C C . THR A 1 482 ? -38.281 -4.989 53.837 1.00 93.94 482 THR A C 1
ATOM 3554 O O . THR A 1 482 ? -37.316 -5.478 54.421 1.00 93.94 482 THR A O 1
ATOM 3557 N N . SER A 1 483 ? -39.490 -5.556 53.914 1.00 92.06 483 SER A N 1
ATOM 3558 C CA . SER A 1 483 ? -39.745 -6.802 54.648 1.00 92.06 483 SER A CA 1
ATOM 3559 C C . SER A 1 483 ? -40.904 -7.621 54.079 1.00 92.06 483 SER A C 1
ATOM 3561 O O . SER A 1 483 ? -41.745 -7.084 53.357 1.00 92.06 483 SER A O 1
ATOM 3563 N N . GLY A 1 484 ? -40.966 -8.906 54.435 1.00 92.25 484 GLY A N 1
ATOM 3564 C CA . GLY A 1 484 ? -42.045 -9.816 54.046 1.00 92.25 484 GLY A CA 1
ATOM 3565 C C . GLY A 1 484 ? -42.035 -11.158 54.794 1.00 92.25 484 GLY A C 1
ATOM 3566 O O . GLY A 1 484 ? -41.173 -11.382 55.649 1.00 92.25 484 GLY A O 1
ATOM 3567 N N . PRO A 1 485 ? -42.985 -12.059 54.480 1.00 92.19 485 PRO A N 1
ATOM 3568 C CA . PRO A 1 485 ? -43.168 -13.330 55.172 1.00 92.19 485 PRO A CA 1
ATOM 3569 C C . PRO A 1 485 ? -42.062 -14.338 54.846 1.00 92.19 485 PRO A C 1
ATOM 3571 O O . PRO A 1 485 ? -41.530 -14.368 53.736 1.00 92.19 485 PRO A O 1
ATOM 3574 N N . LEU A 1 486 ? -41.797 -15.260 55.776 1.00 93.25 486 LEU A N 1
ATOM 3575 C CA . LEU A 1 486 ? -40.818 -16.353 55.604 1.00 93.25 486 LEU A CA 1
ATOM 3576 C C . LEU A 1 486 ? -41.084 -17.238 54.367 1.00 93.25 486 LEU A C 1
ATOM 3578 O O . LEU A 1 486 ? -40.166 -17.835 53.806 1.00 93.25 486 LEU A O 1
ATOM 3582 N N . ALA A 1 487 ? -42.340 -17.312 53.919 1.00 91.81 487 ALA A N 1
ATOM 3583 C CA . ALA A 1 487 ? -42.751 -18.050 52.724 1.00 91.81 487 ALA A CA 1
ATOM 3584 C C . ALA A 1 487 ? -42.363 -17.367 51.394 1.00 91.81 487 ALA A C 1
ATOM 3586 O O . ALA A 1 487 ? -42.527 -17.974 50.335 1.00 91.81 487 ALA A O 1
ATOM 3587 N N . GLY A 1 488 ? -41.855 -16.130 51.427 1.00 93.12 488 GLY A N 1
ATOM 3588 C CA . GLY A 1 488 ? -41.614 -15.326 50.231 1.00 93.12 488 GLY A CA 1
ATOM 3589 C C . GLY A 1 488 ? -42.912 -14.870 49.558 1.00 93.12 488 GLY A C 1
ATOM 3590 O O . GLY A 1 488 ? -43.967 -14.786 50.184 1.00 93.12 488 GLY A O 1
ATOM 3591 N N . GLY A 1 489 ? -42.835 -14.556 48.266 1.00 93.94 489 GLY A N 1
ATOM 3592 C CA . GLY A 1 489 ? -43.974 -14.095 47.464 1.00 93.94 489 GLY A CA 1
ATOM 3593 C C . GLY A 1 489 ? -44.192 -12.578 47.469 1.00 93.94 489 GLY A C 1
ATOM 3594 O O . GLY A 1 489 ? -44.963 -12.083 46.649 1.00 93.94 489 GLY A O 1
ATOM 3595 N N . THR A 1 490 ? -43.488 -11.823 48.319 1.00 95.38 490 THR A N 1
ATOM 3596 C CA . THR A 1 490 ? -43.474 -10.353 48.270 1.00 95.38 490 THR A CA 1
ATOM 3597 C C . THR A 1 490 ? -42.913 -9.871 46.936 1.00 95.38 490 THR A C 1
ATOM 3599 O O . THR A 1 490 ? -41.771 -10.182 46.598 1.00 95.38 490 THR A O 1
ATOM 3602 N N . LEU A 1 491 ? -43.691 -9.074 46.201 1.00 97.12 491 LEU A N 1
ATOM 3603 C CA . LEU A 1 491 ? -43.181 -8.286 45.083 1.00 97.12 491 LEU A CA 1
ATOM 3604 C C . LEU A 1 491 ? -42.397 -7.093 45.643 1.00 97.12 491 LEU A C 1
ATOM 3606 O O . LEU A 1 491 ? -42.961 -6.267 46.357 1.00 97.12 491 LEU A O 1
ATOM 3610 N N . VAL A 1 492 ? -41.109 -7.027 45.324 1.00 97.81 492 VAL A N 1
ATOM 3611 C CA . VAL A 1 492 ? -40.181 -5.981 45.756 1.00 97.81 492 VAL A CA 1
ATOM 3612 C C . VAL A 1 492 ? -39.778 -5.149 44.543 1.00 97.81 492 VAL A C 1
ATOM 3614 O O . VAL A 1 492 ? -39.244 -5.686 43.572 1.00 97.81 492 VAL A O 1
ATOM 3617 N N . THR A 1 493 ? -40.004 -3.839 44.606 1.00 97.94 493 THR A N 1
ATOM 3618 C CA . THR A 1 493 ? -39.420 -2.865 43.680 1.00 97.94 493 THR A CA 1
ATOM 3619 C C . THR A 1 493 ? -38.026 -2.490 44.171 1.00 97.94 493 THR A C 1
ATOM 3621 O O . THR A 1 493 ? -37.858 -2.047 45.307 1.00 97.94 493 THR A O 1
ATOM 3624 N N . LEU A 1 494 ? -37.028 -2.659 43.310 1.00 98.25 494 LEU A N 1
ATOM 3625 C CA . LEU A 1 494 ? -35.656 -2.205 43.497 1.00 98.25 494 LEU A CA 1
ATOM 3626 C C . LEU A 1 494 ? -35.481 -0.858 42.791 1.00 98.25 494 LEU A C 1
ATOM 3628 O O . LEU A 1 494 ? -35.834 -0.734 41.618 1.00 98.25 494 LEU A O 1
ATOM 3632 N N . GLN A 1 495 ? -34.916 0.119 43.496 1.00 97.75 495 GLN A N 1
ATOM 3633 C CA . GLN A 1 495 ? -34.486 1.403 42.944 1.00 97.75 495 GLN A CA 1
ATOM 3634 C C . GLN A 1 495 ? -32.954 1.453 42.941 1.00 97.75 495 GLN A C 1
ATOM 3636 O O . GLN A 1 495 ? -32.296 1.022 43.895 1.00 97.75 495 GLN A O 1
ATOM 3641 N N . GLY A 1 496 ? -32.393 1.940 41.840 1.00 96.31 496 GLY A N 1
ATOM 3642 C CA . GLY A 1 496 ? -30.986 1.766 41.515 1.00 96.31 496 GLY A CA 1
ATOM 3643 C C . GLY A 1 496 ? -30.499 2.667 40.383 1.00 96.31 496 GLY A C 1
ATOM 3644 O O . GLY A 1 496 ? -31.146 3.656 40.021 1.00 96.31 496 GLY A O 1
ATOM 3645 N N . SER A 1 497 ? -29.354 2.309 39.811 1.00 93.69 497 SER A N 1
ATOM 3646 C CA . SER A 1 497 ? -28.822 2.895 38.580 1.00 93.69 497 SER A CA 1
ATOM 3647 C C . SER A 1 497 ? -28.231 1.807 37.676 1.00 93.69 497 SER A C 1
ATOM 3649 O O . SER A 1 497 ? -27.952 0.688 38.114 1.00 93.69 497 SER A O 1
ATOM 3651 N N . SER A 1 498 ? -28.064 2.125 36.390 1.00 92.44 498 SER A N 1
ATOM 3652 C CA . SER A 1 498 ? -27.360 1.278 35.413 1.00 92.44 498 SER A CA 1
ATOM 3653 C C . SER A 1 498 ? -27.908 -0.156 35.255 1.00 92.44 498 SER A C 1
ATOM 3655 O O . SER A 1 498 ? -27.172 -1.064 34.860 1.00 92.44 498 SER A O 1
ATOM 3657 N N . LEU A 1 499 ? -29.196 -0.378 35.542 1.00 94.31 499 LEU A N 1
ATOM 3658 C CA . LEU A 1 499 ? -29.852 -1.690 35.474 1.00 94.31 499 LEU A CA 1
ATOM 3659 C C . LEU A 1 499 ? -30.138 -2.096 34.013 1.00 94.31 499 LEU A C 1
ATOM 3661 O O . LEU A 1 499 ? -30.662 -1.303 33.228 1.00 94.31 499 LEU A O 1
ATOM 3665 N N . LYS A 1 500 ? -29.803 -3.337 33.630 1.00 91.12 500 LYS A N 1
ATOM 3666 C CA . LYS A 1 500 ? -29.833 -3.820 32.232 1.00 91.12 500 LYS A CA 1
ATOM 3667 C C . LYS A 1 500 ? -30.826 -4.969 32.022 1.00 91.12 500 LYS A C 1
ATOM 3669 O O . LYS A 1 500 ? -31.246 -5.654 32.952 1.00 91.12 500 LYS A O 1
ATOM 3674 N N . THR A 1 501 ? -31.239 -5.176 30.769 1.00 89.19 501 THR A N 1
ATOM 3675 C CA . THR A 1 501 ? -32.191 -6.245 30.402 1.00 89.19 501 THR A CA 1
ATOM 3676 C C . THR A 1 501 ? -31.551 -7.619 30.603 1.00 89.19 501 THR A C 1
ATOM 3678 O O . THR A 1 501 ? -30.403 -7.813 30.228 1.00 89.19 501 THR A O 1
ATOM 3681 N N . GLY A 1 502 ? -32.290 -8.577 31.171 1.00 87.19 502 GLY A N 1
ATOM 3682 C CA . GLY A 1 502 ? -31.720 -9.857 31.615 1.00 87.19 502 GLY A CA 1
ATOM 3683 C C . GLY A 1 502 ? -31.136 -9.812 33.033 1.00 87.19 502 GLY A C 1
ATOM 3684 O O . GLY A 1 502 ? -30.314 -10.657 33.373 1.00 87.19 502 GLY A O 1
ATOM 3685 N N . LEU A 1 503 ? -31.556 -8.829 33.839 1.00 93.56 503 LEU A N 1
ATOM 3686 C CA . LEU A 1 503 ? -31.185 -8.661 35.242 1.00 93.56 503 LEU A CA 1
ATOM 3687 C C . LEU A 1 503 ? -31.417 -9.944 36.063 1.00 93.56 503 LEU A C 1
ATOM 3689 O O . LEU A 1 503 ? -32.527 -10.476 36.106 1.00 93.56 503 LEU A O 1
ATOM 3693 N N . GLY A 1 504 ? -30.383 -10.401 36.761 1.00 96.44 504 GLY A N 1
ATOM 3694 C CA . GLY A 1 504 ? -30.482 -11.350 37.863 1.00 96.44 504 GLY A CA 1
ATOM 3695 C C . GLY A 1 504 ? -30.668 -10.617 39.192 1.00 96.44 504 GLY A C 1
ATOM 3696 O O . GLY A 1 504 ? -30.054 -9.578 39.429 1.00 96.44 504 GLY A O 1
ATOM 3697 N N . VAL A 1 505 ? -31.501 -11.171 40.073 1.00 97.94 505 VAL A N 1
ATOM 3698 C CA . VAL A 1 505 ? -31.696 -10.699 41.454 1.00 97.94 505 VAL A CA 1
ATOM 3699 C C . VAL A 1 505 ? -31.711 -11.916 42.375 1.00 97.94 505 VAL A C 1
ATOM 3701 O O . VAL A 1 505 ? -32.326 -12.934 42.047 1.00 97.94 505 VAL A O 1
ATOM 3704 N N . SER A 1 506 ? -31.067 -11.826 43.538 1.00 97.69 506 SER A N 1
ATOM 3705 C CA . SER A 1 506 ? -31.134 -12.856 44.580 1.00 97.69 506 SER A CA 1
ATOM 3706 C C . SER A 1 506 ? -31.191 -12.254 45.984 1.00 97.69 506 SER A C 1
ATOM 3708 O O . SER A 1 506 ? -30.606 -11.207 46.245 1.00 97.69 506 SER A O 1
ATOM 3710 N N . PHE A 1 507 ? -31.897 -12.935 46.884 1.00 98.25 507 PHE A N 1
ATOM 3711 C CA . PHE A 1 507 ? -32.101 -12.563 48.283 1.00 98.25 507 PHE A CA 1
ATOM 3712 C C . PHE A 1 507 ? -31.374 -13.588 49.157 1.00 98.25 507 PHE A C 1
ATOM 3714 O O . PHE A 1 507 ? -31.688 -14.778 49.105 1.00 98.25 507 PHE A O 1
ATOM 3721 N N . GLY A 1 508 ? -30.350 -13.166 49.904 1.00 95.56 508 GLY A N 1
ATOM 3722 C CA . GLY A 1 508 ? -29.523 -14.088 50.700 1.00 95.56 508 GLY A CA 1
ATOM 3723 C C . GLY A 1 508 ? -28.826 -15.168 49.856 1.00 95.56 508 GLY A C 1
ATOM 3724 O O . GLY A 1 508 ? -28.633 -16.288 50.318 1.00 95.56 508 GLY A O 1
ATOM 3725 N N . GLY A 1 509 ? -28.524 -14.868 48.587 1.00 94.50 509 GLY A N 1
ATOM 3726 C CA . GLY A 1 509 ? -27.998 -15.827 47.607 1.00 94.50 509 GLY A CA 1
ATOM 3727 C C . GLY A 1 509 ? -29.041 -16.768 46.984 1.00 94.50 509 GLY A C 1
ATOM 3728 O O . GLY A 1 509 ? -28.703 -17.525 46.076 1.00 94.50 509 GLY A O 1
ATOM 3729 N N . THR A 1 510 ? -30.310 -16.714 47.406 1.00 97.31 510 THR A N 1
ATOM 3730 C CA . THR A 1 510 ? -31.406 -17.469 46.773 1.00 97.31 510 THR A CA 1
ATOM 3731 C C . THR A 1 510 ? -31.986 -16.656 45.607 1.00 97.31 510 THR A C 1
ATOM 3733 O O . THR A 1 510 ? -32.424 -15.527 45.839 1.00 97.31 510 THR A O 1
ATOM 3736 N N . PRO A 1 511 ? -32.008 -17.166 44.359 1.00 97.69 511 PRO A N 1
ATOM 3737 C CA . PRO A 1 511 ? -32.545 -16.427 43.216 1.00 97.69 511 PRO A CA 1
ATOM 3738 C C . PRO A 1 511 ? -34.006 -16.002 43.404 1.00 97.69 511 PRO A C 1
ATOM 3740 O O . PRO A 1 511 ? -34.838 -16.776 43.879 1.00 97.69 511 PRO A O 1
ATOM 3743 N N . ALA A 1 512 ? -34.316 -14.771 43.002 1.00 97.44 512 ALA A N 1
ATOM 3744 C CA . ALA A 1 512 ? -35.677 -14.254 42.961 1.00 97.44 512 ALA A CA 1
ATOM 3745 C C . ALA A 1 512 ? -36.456 -14.801 41.754 1.00 97.44 512 ALA A C 1
ATOM 3747 O O . ALA A 1 512 ? -35.878 -15.282 40.778 1.00 97.44 512 ALA A O 1
ATOM 3748 N N . SER A 1 513 ? -37.783 -14.686 41.800 1.00 97.25 513 SER A N 1
ATOM 3749 C CA . SER A 1 513 ? -38.665 -15.035 40.676 1.00 97.25 513 SER A CA 1
ATOM 3750 C C . SER A 1 513 ? -39.282 -13.789 40.034 1.00 97.25 513 SER A C 1
ATOM 3752 O O . SER A 1 513 ? -39.274 -12.711 40.626 1.00 97.25 513 SER A O 1
ATOM 3754 N N . ASN A 1 514 ? -39.794 -13.920 38.805 1.00 95.31 514 ASN A N 1
ATOM 3755 C CA . ASN A 1 514 ? -40.464 -12.847 38.049 1.00 95.31 514 ASN A CA 1
ATOM 3756 C C . ASN A 1 514 ? -39.662 -11.531 37.927 1.00 95.31 514 ASN A C 1
ATOM 3758 O O . ASN A 1 514 ? -40.250 -10.451 37.859 1.00 95.31 514 ASN A O 1
ATOM 3762 N N . VAL A 1 515 ? -38.325 -11.617 37.895 1.00 97.50 515 VAL A N 1
ATOM 3763 C CA . VAL A 1 515 ? -37.447 -10.444 37.779 1.00 97.50 515 VAL A CA 1
ATOM 3764 C C . VAL A 1 515 ? -37.735 -9.705 36.471 1.00 97.50 515 VAL A C 1
ATOM 3766 O O . VAL A 1 515 ? -37.593 -10.266 35.385 1.00 97.50 515 VAL A O 1
ATOM 3769 N N . THR A 1 516 ? -38.154 -8.448 36.586 1.00 95.88 516 THR A N 1
ATOM 3770 C CA . THR A 1 516 ? -38.623 -7.615 35.476 1.00 95.88 516 THR A CA 1
ATOM 3771 C C . THR A 1 516 ? -37.968 -6.242 35.559 1.00 95.88 516 THR A C 1
ATOM 3773 O O . THR A 1 516 ? -38.144 -5.527 36.543 1.00 95.88 516 THR A O 1
ATOM 3776 N N . LEU A 1 517 ? -37.230 -5.848 34.520 1.00 97.19 517 LEU A N 1
ATOM 3777 C CA . LEU A 1 517 ? -36.699 -4.489 34.399 1.00 97.19 517 LEU A CA 1
ATOM 3778 C C . LEU A 1 517 ? -37.836 -3.528 34.017 1.00 97.19 517 LEU A C 1
ATOM 3780 O O . LEU A 1 517 ? -38.543 -3.780 33.041 1.00 97.19 517 LEU A O 1
ATOM 3784 N N . VAL A 1 518 ? -37.996 -2.432 34.759 1.00 96.31 518 VAL A N 1
ATOM 3785 C CA . VAL A 1 518 ? -38.976 -1.367 34.471 1.00 96.31 518 VAL A CA 1
ATOM 3786 C C . VAL A 1 518 ? -38.290 -0.206 33.744 1.00 96.31 518 VAL A C 1
ATOM 3788 O O . VAL A 1 518 ? -38.818 0.323 32.767 1.00 96.31 518 VAL A O 1
ATOM 3791 N N . SER A 1 519 ? -37.086 0.163 34.183 1.00 96.38 519 SER A N 1
ATOM 3792 C CA . SER A 1 519 ? -36.225 1.178 33.570 1.00 96.38 519 SER A CA 1
ATOM 3793 C C . SER A 1 519 ? -34.752 0.912 33.922 1.00 96.38 519 SER A C 1
ATOM 3795 O O . SER A 1 519 ? -34.447 -0.011 34.671 1.00 96.38 519 SER A O 1
ATOM 3797 N N . ALA A 1 520 ? -33.823 1.751 33.452 1.00 93.44 520 ALA A N 1
ATOM 3798 C CA . ALA A 1 520 ? -32.419 1.687 33.881 1.00 93.44 520 ALA A CA 1
ATOM 3799 C C . ALA A 1 520 ? -32.192 2.036 35.373 1.00 93.44 520 ALA A C 1
ATOM 3801 O O . ALA A 1 520 ? -31.077 1.881 35.868 1.00 93.44 520 ALA A O 1
ATOM 3802 N N . THR A 1 521 ? -33.223 2.507 36.086 1.00 96.50 521 THR A N 1
ATOM 3803 C CA . THR A 1 521 ? -33.181 2.846 37.521 1.00 96.50 521 THR A CA 1
ATOM 3804 C C . THR A 1 521 ? -34.163 2.039 38.369 1.00 96.50 521 THR A C 1
ATOM 3806 O O . THR A 1 521 ? -34.113 2.138 39.588 1.00 96.50 521 THR A O 1
ATOM 3809 N N . GLU A 1 522 ? -35.056 1.251 37.761 1.00 97.44 522 GLU A N 1
ATOM 3810 C CA . GLU A 1 522 ? -36.097 0.506 38.474 1.00 97.44 522 GLU A CA 1
ATOM 3811 C C . GLU A 1 522 ? -36.259 -0.919 37.929 1.00 97.44 522 GLU A C 1
ATOM 3813 O O . GLU A 1 522 ? -36.373 -1.146 36.721 1.00 97.44 522 GLU A O 1
ATOM 3818 N N . ALA A 1 523 ? -36.341 -1.889 38.836 1.00 97.94 523 ALA A N 1
ATOM 3819 C CA . ALA A 1 523 ? -36.706 -3.269 38.538 1.00 97.94 523 ALA A CA 1
ATOM 3820 C C . ALA A 1 523 ? -37.685 -3.800 39.591 1.00 97.94 523 ALA A C 1
ATOM 3822 O O . ALA A 1 523 ? -37.738 -3.298 40.709 1.00 97.94 523 ALA A O 1
ATOM 3823 N N . THR A 1 524 ? -38.436 -4.848 39.268 1.00 97.81 524 THR A N 1
ATOM 3824 C CA . THR A 1 524 ? -39.245 -5.589 40.245 1.00 97.81 524 THR A CA 1
ATOM 3825 C C . THR A 1 524 ? -38.818 -7.050 40.300 1.00 97.81 524 THR A C 1
ATOM 3827 O O . THR A 1 524 ? -38.432 -7.631 39.287 1.00 97.81 524 THR A O 1
ATOM 3830 N N . ALA A 1 525 ? -38.858 -7.649 41.487 1.00 97.88 525 ALA A N 1
ATOM 3831 C CA . ALA A 1 525 ? -38.518 -9.048 41.720 1.00 97.88 525 ALA A CA 1
ATOM 3832 C C . ALA A 1 525 ? -39.400 -9.627 42.834 1.00 97.88 525 ALA A C 1
ATOM 3834 O O . ALA A 1 525 ? -39.703 -8.944 43.809 1.00 97.88 525 ALA A O 1
ATOM 3835 N N . VAL A 1 526 ? -39.807 -10.890 42.717 1.00 98.12 526 VAL A N 1
ATOM 3836 C CA . VAL A 1 526 ? -40.570 -11.585 43.761 1.00 98.12 526 VAL A CA 1
ATOM 3837 C C . VAL A 1 526 ? -39.608 -12.342 44.671 1.00 98.12 526 VAL A C 1
ATOM 3839 O O . VAL A 1 526 ? -38.911 -13.263 44.226 1.00 98.12 526 VAL A O 1
ATOM 3842 N N . ALA A 1 527 ? -39.586 -11.947 45.945 1.00 97.44 527 ALA A N 1
ATOM 3843 C CA . ALA A 1 527 ? -38.712 -12.500 46.970 1.00 97.44 527 ALA A CA 1
ATOM 3844 C C . ALA A 1 527 ? -38.986 -14.007 47.189 1.00 97.44 527 ALA A C 1
ATOM 3846 O O . ALA A 1 527 ? -40.150 -14.403 47.322 1.00 97.44 527 ALA A O 1
ATOM 3847 N N . PRO A 1 528 ? -37.950 -14.866 47.238 1.00 97.62 528 PRO A N 1
ATOM 3848 C CA . PRO A 1 528 ? -38.096 -16.298 47.503 1.00 97.62 528 PRO A CA 1
ATOM 3849 C C . PRO A 1 528 ? -38.427 -16.571 48.980 1.00 97.62 528 PRO A C 1
ATOM 3851 O O . PRO A 1 528 ? -38.358 -15.668 49.813 1.00 97.62 528 PRO A O 1
ATOM 3854 N N . ALA A 1 529 ? -38.762 -17.820 49.316 1.00 95.69 529 ALA A N 1
ATOM 3855 C CA . ALA A 1 529 ? -38.880 -18.262 50.708 1.00 95.69 529 ALA A CA 1
ATOM 3856 C C . ALA A 1 529 ? -37.504 -18.296 51.395 1.00 95.69 529 ALA A C 1
ATOM 3858 O O . ALA A 1 529 ? -36.523 -18.730 50.789 1.00 95.69 529 ALA A O 1
ATOM 3859 N N . HIS A 1 530 ? -37.429 -17.872 52.659 1.00 95.88 530 HIS A N 1
ATOM 3860 C CA . HIS A 1 530 ? -36.177 -17.794 53.415 1.00 95.88 530 HIS A CA 1
ATOM 3861 C C . HIS A 1 530 ? -36.416 -17.859 54.936 1.00 95.88 530 HIS A C 1
ATOM 3863 O O . HIS A 1 530 ? -37.517 -17.617 55.431 1.00 95.88 530 HIS A O 1
ATOM 3869 N N . ALA A 1 531 ? -35.367 -18.180 55.698 1.00 93.25 531 ALA A N 1
ATOM 3870 C CA . ALA A 1 531 ? -35.391 -18.112 57.158 1.00 93.25 531 ALA A CA 1
ATOM 3871 C C . ALA A 1 531 ? -35.486 -16.658 57.669 1.00 93.25 531 ALA A C 1
ATOM 3873 O O . ALA A 1 531 ? -35.081 -15.721 56.980 1.00 93.25 531 ALA A O 1
ATOM 3874 N N . ALA A 1 532 ? -35.994 -16.481 58.892 1.00 91.06 532 ALA A N 1
ATOM 3875 C CA . ALA A 1 532 ? -36.173 -15.167 59.509 1.00 91.06 532 ALA A CA 1
ATOM 3876 C C . ALA A 1 532 ? -34.844 -14.412 59.700 1.00 91.06 532 ALA A C 1
ATOM 3878 O O . ALA A 1 532 ? -33.836 -15.009 60.084 1.00 91.06 532 ALA A O 1
ATOM 3879 N N . GLY A 1 533 ? -34.864 -13.095 59.485 1.00 93.56 533 GLY A N 1
ATOM 3880 C CA . GLY A 1 533 ? -33.697 -12.216 59.605 1.00 93.56 533 GLY A CA 1
ATOM 3881 C C . GLY A 1 533 ? -33.519 -11.277 58.411 1.00 93.56 533 GLY A C 1
ATOM 3882 O O . GLY A 1 533 ? -34.302 -11.295 57.463 1.00 93.56 533 GLY A O 1
ATOM 3883 N N . PHE A 1 534 ? -32.484 -10.440 58.470 1.00 96.19 534 PHE A N 1
ATOM 3884 C CA . PHE A 1 534 ? -32.063 -9.617 57.335 1.00 96.19 534 PHE A CA 1
ATOM 3885 C C . PHE A 1 534 ? -31.267 -10.446 56.324 1.00 96.19 534 PHE A C 1
ATOM 3887 O O . PHE A 1 534 ? -30.502 -11.334 56.703 1.00 96.19 534 PHE A O 1
ATOM 3894 N N . VAL A 1 535 ? -31.421 -10.118 55.044 1.00 98.00 535 VAL A N 1
ATOM 3895 C CA . VAL A 1 535 ? -30.599 -10.634 53.950 1.00 98.00 535 VAL A CA 1
ATOM 3896 C C . VAL A 1 535 ? -30.118 -9.500 53.057 1.00 98.00 535 VAL A C 1
ATOM 3898 O O . VAL A 1 535 ? -30.770 -8.462 52.928 1.00 98.00 535 VAL A O 1
ATOM 3901 N N . ASN A 1 536 ? -28.999 -9.739 52.385 1.00 98.00 536 ASN A N 1
ATOM 3902 C CA . ASN A 1 536 ? -28.514 -8.872 51.322 1.00 98.00 536 ASN A CA 1
ATOM 3903 C C . ASN A 1 536 ? -29.266 -9.179 50.019 1.00 98.00 536 ASN A C 1
ATOM 3905 O O . ASN A 1 536 ? -29.603 -10.341 49.758 1.00 98.00 536 ASN A O 1
ATOM 3909 N N . ILE A 1 537 ? -29.492 -8.154 49.195 1.00 98.31 537 ILE A N 1
ATOM 3910 C CA . ILE A 1 537 ? -30.016 -8.310 47.833 1.00 98.31 537 ILE A CA 1
ATOM 3911 C C . ILE A 1 537 ? -28.854 -8.127 46.861 1.00 98.31 537 ILE A C 1
ATOM 3913 O O . ILE A 1 537 ? -28.323 -7.026 46.750 1.00 98.31 537 ILE A O 1
ATOM 3917 N N . LEU A 1 538 ? -28.464 -9.191 46.160 1.00 98.06 538 LEU A N 1
ATOM 3918 C CA . LEU A 1 538 ? -27.450 -9.137 45.105 1.00 98.06 538 LEU A CA 1
ATOM 3919 C C . LEU A 1 538 ? -28.143 -8.980 43.749 1.00 98.06 538 LEU A C 1
ATOM 3921 O O . LEU A 1 538 ? -28.992 -9.801 43.384 1.00 98.06 538 LEU A O 1
ATOM 3925 N N . VAL A 1 539 ? -27.750 -7.949 43.007 1.00 97.38 539 VAL A N 1
ATOM 3926 C CA . VAL A 1 539 ? -28.203 -7.641 41.647 1.00 97.38 539 VAL A CA 1
ATOM 3927 C C . VAL A 1 539 ? -27.079 -7.962 40.661 1.00 97.38 539 VAL A C 1
ATOM 3929 O O . VAL A 1 539 ? -25.899 -7.790 40.960 1.00 97.38 539 VAL A O 1
ATOM 3932 N N . THR A 1 540 ? -27.425 -8.470 39.479 1.00 95.00 540 THR A N 1
ATOM 3933 C CA . THR A 1 540 ? -26.468 -8.876 38.440 1.00 95.00 540 THR A CA 1
ATOM 3934 C C . THR A 1 540 ? -26.979 -8.456 37.068 1.00 95.00 540 THR A C 1
ATOM 3936 O O . THR A 1 540 ? -28.041 -8.896 36.639 1.00 95.00 540 THR A O 1
ATOM 3939 N N . ASN A 1 541 ? -26.230 -7.618 36.359 1.00 92.00 541 ASN A N 1
ATOM 3940 C CA . ASN A 1 541 ? -26.524 -7.263 34.974 1.00 92.00 541 ASN A CA 1
ATOM 3941 C C . ASN A 1 541 ? -26.162 -8.411 34.013 1.00 92.00 541 ASN A C 1
ATOM 3943 O O . ASN A 1 541 ? -25.357 -9.289 34.321 1.00 92.00 541 ASN A O 1
ATOM 3947 N N . SER A 1 542 ? -26.720 -8.377 32.800 1.00 87.88 542 SER A N 1
ATOM 3948 C CA . SER A 1 542 ? -26.464 -9.368 31.742 1.00 87.88 542 SER A CA 1
ATOM 3949 C C . SER A 1 542 ? -25.023 -9.385 31.205 1.00 87.88 542 SER A C 1
ATOM 3951 O O . SER A 1 542 ? -24.666 -10.281 30.446 1.00 87.88 542 SER A O 1
ATOM 3953 N N . ASP A 1 543 ? -24.207 -8.392 31.567 1.00 81.56 543 ASP A N 1
ATOM 3954 C CA . ASP A 1 543 ? -22.761 -8.324 31.311 1.00 81.56 543 ASP A CA 1
ATOM 3955 C C . ASP A 1 543 ? -21.923 -8.986 32.427 1.00 81.56 543 ASP A C 1
ATOM 3957 O O . ASP A 1 543 ? -20.697 -9.020 32.342 1.00 81.56 543 ASP A O 1
ATOM 3961 N N . GLY A 1 544 ? -22.573 -9.521 33.468 1.00 86.12 544 GLY A N 1
ATOM 3962 C CA . GLY A 1 544 ? -21.938 -10.142 34.628 1.00 86.12 544 GLY A CA 1
ATOM 3963 C C . GLY A 1 544 ? -21.511 -9.164 35.726 1.00 86.12 544 GLY A C 1
ATOM 3964 O O . GLY A 1 544 ? -20.979 -9.614 36.739 1.00 86.12 544 GLY A O 1
ATOM 3965 N N . GLN A 1 545 ? -21.737 -7.854 35.572 1.00 88.56 545 GLN A N 1
ATOM 3966 C CA . GLN A 1 545 ? -21.442 -6.880 36.626 1.00 88.56 545 GLN A CA 1
ATOM 3967 C C . GLN A 1 545 ? -22.485 -6.942 37.751 1.00 88.56 545 GLN A C 1
ATOM 3969 O O . GLN A 1 545 ? -23.671 -7.159 37.495 1.00 88.56 545 GLN A O 1
ATOM 3974 N N . THR A 1 546 ? -22.059 -6.721 38.996 1.00 93.50 546 THR A N 1
ATOM 3975 C CA . THR A 1 546 ? -22.887 -6.923 40.197 1.00 93.50 546 THR A CA 1
ATOM 3976 C C . THR A 1 546 ? -22.789 -5.780 41.197 1.00 93.50 546 THR A C 1
ATOM 3978 O O . THR A 1 546 ? -21.710 -5.214 41.358 1.00 93.50 546 THR A O 1
ATOM 3981 N N . ASP A 1 547 ? -23.865 -5.563 41.951 1.00 96.00 547 ASP A N 1
ATOM 3982 C CA . ASP A 1 547 ? -23.887 -4.741 43.167 1.00 96.00 547 ASP A CA 1
ATOM 3983 C C . ASP A 1 547 ? -24.825 -5.358 44.222 1.00 96.00 547 ASP A C 1
ATOM 3985 O O . ASP A 1 547 ? -25.669 -6.199 43.893 1.00 96.00 547 ASP A O 1
ATOM 3989 N N . GLN A 1 548 ? -24.643 -4.995 45.493 1.00 96.50 548 GLN A N 1
ATOM 3990 C CA . GLN A 1 548 ? -25.293 -5.632 46.633 1.00 96.50 548 GLN A CA 1
ATOM 3991 C C . GLN A 1 548 ? -25.839 -4.619 47.648 1.00 96.50 548 GLN A C 1
ATOM 3993 O O . GLN A 1 548 ? -25.084 -3.960 48.361 1.00 96.50 548 GLN A O 1
ATOM 3998 N N . LEU A 1 549 ? -27.163 -4.612 47.825 1.00 97.50 549 LEU A N 1
ATOM 3999 C CA . LEU A 1 549 ? -27.815 -3.888 48.914 1.00 97.50 549 LEU A CA 1
ATOM 4000 C C . LEU A 1 549 ? -27.730 -4.709 50.210 1.00 97.50 549 LEU A C 1
ATOM 4002 O O . LEU A 1 549 ? -28.519 -5.636 50.437 1.00 97.50 549 LEU A O 1
ATOM 4006 N N . ASP A 1 550 ? -26.761 -4.370 51.059 1.00 97.00 550 ASP A N 1
ATOM 4007 C CA . ASP A 1 550 ? -26.569 -4.987 52.374 1.00 97.00 550 ASP A CA 1
ATOM 4008 C C . ASP A 1 550 ? -27.800 -4.806 53.277 1.00 97.00 550 ASP A C 1
ATOM 4010 O O . ASP A 1 550 ? -28.306 -3.701 53.460 1.00 97.00 550 ASP A O 1
ATOM 4014 N N . ASN A 1 551 ? -28.277 -5.904 53.875 1.00 96.44 551 ASN A N 1
ATOM 4015 C CA . ASN A 1 551 ? -29.504 -5.975 54.684 1.00 96.44 551 ASN A CA 1
ATOM 4016 C C . ASN A 1 551 ? -30.776 -5.443 53.980 1.00 96.44 551 ASN A C 1
ATOM 4018 O O . ASN A 1 551 ? -31.745 -5.087 54.652 1.00 96.44 551 ASN A O 1
ATOM 4022 N N . GLY A 1 552 ? -30.795 -5.397 52.641 1.00 95.31 552 GLY A N 1
ATOM 4023 C CA . GLY A 1 552 ? -31.862 -4.785 51.841 1.00 95.31 552 GLY A CA 1
ATOM 4024 C C . GLY A 1 552 ? -33.270 -5.369 52.010 1.00 95.31 552 GLY A C 1
ATOM 4025 O O . GLY A 1 552 ? -34.236 -4.721 51.609 1.00 95.31 552 GLY A O 1
ATOM 4026 N N . PHE A 1 553 ? -33.418 -6.561 52.599 1.00 97.31 553 PHE A N 1
ATOM 4027 C CA . PHE A 1 553 ? -34.727 -7.149 52.895 1.00 97.31 553 PHE A CA 1
ATOM 4028 C C . PHE A 1 553 ? -34.734 -7.919 54.220 1.00 97.31 553 PHE A C 1
ATOM 4030 O O . PHE A 1 553 ? -33.775 -8.621 54.540 1.00 97.31 553 PHE A O 1
ATOM 4037 N N . GLN A 1 554 ? -35.834 -7.837 54.972 1.00 95.75 554 GLN A N 1
ATOM 4038 C CA . GLN A 1 554 ? -36.045 -8.583 56.214 1.00 95.75 554 GLN A CA 1
ATOM 4039 C C . GLN A 1 554 ? -37.176 -9.611 56.083 1.00 95.75 554 GLN A C 1
ATOM 4041 O O . GLN A 1 554 ? -38.340 -9.265 55.888 1.00 95.75 554 GLN A O 1
ATOM 4046 N N . TYR A 1 555 ? -36.853 -10.881 56.298 1.00 95.12 555 TYR A N 1
ATOM 4047 C CA . TYR A 1 555 ? -37.844 -11.937 56.462 1.00 95.12 555 TYR A CA 1
ATOM 4048 C C . TYR A 1 555 ? -38.360 -11.954 57.905 1.00 95.12 555 TYR A C 1
ATOM 4050 O O . TYR A 1 555 ? -37.589 -12.160 58.847 1.00 95.12 555 TYR A O 1
ATOM 4058 N N . LYS A 1 556 ? -39.666 -11.731 58.072 1.00 90.56 556 LYS A N 1
ATOM 4059 C CA . LYS A 1 556 ? -40.377 -11.691 59.358 1.00 90.56 556 LYS A CA 1
ATOM 4060 C C . LYS A 1 556 ? -41.297 -12.900 59.519 1.00 90.56 556 LYS A C 1
ATOM 4062 O O . LYS A 1 556 ? -41.895 -13.361 58.546 1.00 90.56 556 LYS A O 1
ATOM 4067 N N . ALA A 1 557 ? -41.445 -13.379 60.751 1.00 88.69 557 ALA A N 1
ATOM 4068 C CA . ALA A 1 557 ? -42.520 -14.300 61.111 1.00 88.69 557 ALA A CA 1
ATOM 4069 C C . ALA A 1 557 ? -43.869 -13.560 61.184 1.00 88.69 557 ALA A C 1
ATOM 4071 O O . ALA A 1 557 ? -43.905 -12.347 61.391 1.00 88.69 557 ALA A O 1
ATOM 4072 N N . ALA A 1 558 ? -44.969 -14.298 61.029 1.00 87.88 558 ALA A N 1
ATOM 4073 C CA . ALA A 1 558 ? -46.309 -13.775 61.273 1.00 87.88 558 ALA A CA 1
ATOM 4074 C C . ALA A 1 558 ? -46.562 -13.620 62.788 1.00 87.88 558 ALA A C 1
ATOM 4076 O O . ALA A 1 558 ? -46.093 -14.468 63.553 1.00 87.88 558 ALA A O 1
ATOM 4077 N N . PRO A 1 559 ? -47.333 -12.607 63.229 1.00 91.81 559 PRO A N 1
ATOM 4078 C CA . PRO A 1 559 ? -47.668 -12.427 64.641 1.00 91.81 559 PRO A CA 1
ATOM 4079 C C . PRO A 1 559 ? -48.490 -13.616 65.141 1.00 91.81 559 PRO A C 1
ATOM 4081 O O . PRO A 1 559 ? -49.420 -14.049 64.457 1.00 91.81 559 PRO A O 1
ATOM 4084 N N . ALA A 1 560 ? -48.187 -14.141 66.328 1.00 91.69 560 ALA A N 1
ATOM 4085 C CA . ALA A 1 560 ? -48.773 -15.391 66.820 1.00 91.69 560 ALA A CA 1
ATOM 4086 C C . ALA A 1 560 ? -49.268 -15.290 68.269 1.00 91.69 560 ALA A C 1
ATOM 4088 O O . ALA A 1 560 ? -48.471 -15.295 69.203 1.00 91.69 560 ALA A O 1
ATOM 4089 N N . THR A 1 561 ? -50.588 -15.270 68.487 1.00 94.44 561 THR A N 1
ATOM 4090 C CA . THR A 1 561 ? -51.164 -15.352 69.843 1.00 94.44 561 THR A CA 1
ATOM 4091 C C . THR A 1 561 ? -51.095 -16.782 70.378 1.00 94.44 561 THR A C 1
ATOM 4093 O O . THR A 1 561 ? -51.635 -17.710 69.779 1.00 94.44 561 THR A O 1
ATOM 4096 N N . THR A 1 562 ? -50.449 -16.961 71.531 1.00 94.31 562 THR A N 1
ATOM 4097 C CA . THR A 1 562 ? -50.234 -18.264 72.184 1.00 94.31 562 THR A CA 1
ATOM 4098 C C . THR A 1 562 ? -51.144 -18.487 73.390 1.00 94.31 562 THR A C 1
ATOM 4100 O O . THR A 1 562 ? -51.474 -19.632 73.695 1.00 94.31 562 THR A O 1
ATOM 4103 N N . SER A 1 563 ? -51.571 -17.425 74.081 1.00 94.00 563 SER A N 1
ATOM 4104 C CA . SER A 1 563 ? -52.548 -17.514 75.174 1.00 94.00 563 SER A CA 1
ATOM 4105 C C . SER A 1 563 ? -53.267 -16.187 75.435 1.00 94.00 563 SER A C 1
ATOM 4107 O O . SER A 1 563 ? -52.861 -15.129 74.956 1.00 94.00 563 SER A O 1
ATOM 4109 N N . VAL A 1 564 ? -54.370 -16.270 76.180 1.00 95.50 564 VAL A N 1
ATOM 4110 C CA . VAL A 1 564 ? -55.317 -15.180 76.444 1.00 95.50 564 VAL A CA 1
ATOM 4111 C C . VAL A 1 564 ? -55.695 -15.225 77.924 1.00 95.50 564 VAL A C 1
ATOM 4113 O O . VAL A 1 564 ? -56.019 -16.296 78.437 1.00 95.50 564 VAL A O 1
ATOM 4116 N N . ALA A 1 565 ? -55.618 -14.096 78.631 1.00 94.31 565 ALA A N 1
ATOM 4117 C CA . ALA A 1 565 ? -55.785 -14.043 80.084 1.00 94.31 565 ALA A CA 1
ATOM 4118 C C . ALA A 1 565 ? -56.574 -12.796 80.549 1.00 94.31 565 ALA A C 1
ATOM 4120 O O . ALA A 1 565 ? -56.075 -11.680 80.388 1.00 94.31 565 ALA A O 1
ATOM 4121 N N . PRO A 1 566 ? -57.759 -12.948 81.178 1.00 94.75 566 PRO A N 1
ATOM 4122 C CA . PRO A 1 566 ? -58.539 -14.185 81.300 1.00 94.75 566 PRO A CA 1
ATOM 4123 C C . PRO A 1 566 ? -59.043 -14.685 79.934 1.00 94.75 566 PRO A C 1
ATOM 4125 O O . PRO A 1 566 ? -59.281 -13.896 79.027 1.00 94.75 566 PRO A O 1
ATOM 4128 N N . ASN A 1 567 ? -59.231 -15.999 79.799 1.00 91.38 567 ASN A N 1
ATOM 4129 C CA . ASN A 1 567 ? -59.762 -16.644 78.591 1.00 91.38 567 ASN A CA 1
ATOM 4130 C C . ASN A 1 567 ? -61.295 -16.812 78.596 1.00 91.38 567 ASN A C 1
ATOM 4132 O O . ASN A 1 567 ? -61.848 -17.401 77.667 1.00 91.38 567 ASN A O 1
ATOM 4136 N N . SER A 1 568 ? -61.991 -16.311 79.617 1.00 91.25 568 SER A N 1
ATOM 4137 C CA . SER A 1 568 ? -63.452 -16.219 79.636 1.00 91.25 568 SER A CA 1
ATOM 4138 C C . SER A 1 568 ? -63.943 -15.010 80.432 1.00 91.25 568 SER A C 1
ATOM 4140 O O . SER A 1 568 ? -63.183 -14.408 81.199 1.00 91.25 568 SER A O 1
ATOM 4142 N N . GLY A 1 569 ? -65.209 -14.642 80.233 1.00 90.19 569 GLY A N 1
ATOM 4143 C CA . GLY A 1 569 ? -65.866 -13.566 80.972 1.00 90.19 569 GLY A CA 1
ATOM 4144 C C . GLY A 1 569 ? -66.912 -12.799 80.165 1.00 90.19 569 GLY A C 1
ATOM 4145 O O . GLY A 1 569 ? -67.308 -13.197 79.071 1.00 90.19 569 GLY A O 1
ATOM 4146 N N . ALA A 1 570 ? -67.369 -11.676 80.717 1.00 87.94 570 ALA A N 1
ATOM 4147 C CA . ALA A 1 570 ? -68.359 -10.801 80.090 1.00 87.94 570 ALA A CA 1
ATOM 4148 C C . ALA A 1 570 ? -67.731 -9.779 79.120 1.00 87.94 570 ALA A C 1
ATOM 4150 O O . ALA A 1 570 ? -66.532 -9.505 79.155 1.00 87.94 570 ALA A O 1
ATOM 4151 N N . ALA A 1 571 ? -68.566 -9.147 78.291 1.00 88.00 571 ALA A N 1
ATOM 4152 C CA . ALA A 1 571 ? -68.157 -8.013 77.463 1.00 88.00 571 ALA A CA 1
ATOM 4153 C C . ALA A 1 571 ? -67.627 -6.833 78.303 1.00 88.00 571 ALA A C 1
ATOM 4155 O O . ALA A 1 571 ? -68.104 -6.565 79.407 1.00 88.00 571 ALA A O 1
ATOM 4156 N N . GLY A 1 572 ? -66.661 -6.097 77.754 1.00 85.88 572 GLY A N 1
ATOM 4157 C CA . GLY A 1 572 ? -66.051 -4.918 78.370 1.00 85.88 572 GLY A CA 1
ATOM 4158 C C . GLY A 1 572 ? -64.926 -5.199 79.371 1.00 85.88 572 GLY A C 1
ATOM 4159 O O . GLY A 1 572 ? -64.327 -4.242 79.858 1.00 85.88 572 GLY A O 1
ATOM 4160 N N . ILE A 1 573 ? -64.605 -6.463 79.677 1.00 92.12 573 ILE A N 1
ATOM 4161 C CA . ILE A 1 573 ? -63.432 -6.778 80.507 1.00 92.12 573 ILE A CA 1
ATOM 4162 C C . ILE A 1 573 ? -62.129 -6.574 79.727 1.00 92.12 573 ILE A C 1
ATOM 4164 O O . ILE A 1 573 ? -62.077 -6.785 78.511 1.00 92.12 573 ILE A O 1
ATOM 4168 N N . GLN A 1 574 ? -61.069 -6.204 80.446 1.00 93.06 574 GLN A N 1
ATOM 4169 C CA . GLN A 1 574 ? -59.715 -6.151 79.902 1.00 93.06 574 GLN A CA 1
ATOM 4170 C C . GLN A 1 574 ? -59.098 -7.556 79.880 1.00 93.06 574 GLN A C 1
ATOM 4172 O O . GLN A 1 574 ? -59.206 -8.304 80.853 1.00 93.06 574 GLN A O 1
ATOM 4177 N N . VAL A 1 575 ? -58.437 -7.893 78.775 1.00 95.31 575 VAL A N 1
ATOM 4178 C CA . VAL A 1 575 ? -57.807 -9.189 78.508 1.00 95.31 575 VAL A CA 1
ATOM 4179 C C . VAL A 1 575 ? -56.405 -8.962 77.951 1.00 95.31 575 VAL A C 1
ATOM 4181 O O . VAL A 1 575 ? -56.187 -8.064 77.142 1.00 95.31 575 VAL A O 1
ATOM 4184 N N . ILE A 1 576 ? -55.447 -9.778 78.381 1.00 96.00 576 ILE A N 1
ATOM 4185 C CA . ILE A 1 576 ? -54.068 -9.771 77.893 1.00 96.00 576 ILE A CA 1
ATOM 4186 C C . ILE A 1 576 ? -53.897 -10.914 76.892 1.00 96.00 576 ILE A C 1
ATOM 4188 O O . ILE A 1 576 ? -54.163 -12.071 77.214 1.00 96.00 576 ILE A O 1
ATOM 4192 N N . LEU A 1 577 ? -53.432 -10.586 75.689 1.00 97.31 577 LEU A N 1
ATOM 4193 C CA . LEU A 1 577 ? -52.959 -11.529 74.684 1.00 97.31 577 LEU A CA 1
ATOM 4194 C C . LEU A 1 577 ? -51.451 -11.700 74.852 1.00 97.31 577 LEU A C 1
ATOM 4196 O O . LEU A 1 577 ? -50.701 -10.736 74.694 1.00 97.31 577 LEU A O 1
ATOM 4200 N N . THR A 1 578 ? -51.004 -12.924 75.116 1.00 96.06 578 THR A N 1
ATOM 4201 C CA . THR A 1 578 ? -49.583 -13.293 75.081 1.00 96.06 578 THR A CA 1
ATOM 4202 C C . THR A 1 578 ? -49.285 -14.016 73.770 1.00 96.06 578 THR A C 1
ATOM 4204 O O . THR A 1 578 ? -50.107 -14.797 73.289 1.00 96.06 578 THR A O 1
ATOM 4207 N N . GLY A 1 579 ? -48.133 -13.745 73.161 1.00 94.88 579 GLY A N 1
ATOM 4208 C CA . GLY A 1 579 ? -47.790 -14.230 71.827 1.00 94.88 579 GLY A CA 1
ATOM 4209 C C . GLY A 1 579 ? -46.331 -14.006 71.441 1.00 94.88 579 GLY A C 1
ATOM 4210 O O . GLY A 1 579 ? -45.477 -13.840 72.311 1.00 94.88 579 GLY A O 1
ATOM 4211 N N . THR A 1 580 ? -46.055 -14.003 70.139 1.00 92.50 580 THR A N 1
ATOM 4212 C CA . THR A 1 580 ? -44.771 -13.589 69.554 1.00 92.50 580 THR A CA 1
ATOM 4213 C C . THR A 1 580 ? -44.986 -12.655 68.365 1.00 92.50 580 THR A C 1
ATOM 4215 O O . THR A 1 580 ? -46.056 -12.644 67.752 1.00 92.50 580 THR A O 1
ATOM 4218 N N . ASP A 1 581 ? -43.935 -11.898 68.043 1.00 90.31 581 ASP A N 1
ATOM 4219 C CA . ASP A 1 581 ? -43.788 -11.115 66.812 1.00 90.31 581 ASP A CA 1
ATOM 4220 C C . ASP A 1 581 ? -44.876 -10.049 66.580 1.00 90.31 581 ASP A C 1
ATOM 4222 O O . ASP A 1 581 ? -45.130 -9.657 65.444 1.00 90.31 581 ASP A O 1
ATOM 4226 N N . TYR A 1 582 ? -45.496 -9.536 67.649 1.00 91.69 582 TYR A N 1
ATOM 4227 C CA . TYR A 1 582 ? -46.409 -8.393 67.565 1.00 91.69 582 TYR A CA 1
ATOM 4228 C C . TYR A 1 582 ? -45.653 -7.100 67.217 1.00 91.69 582 TYR A C 1
ATOM 4230 O O . TYR A 1 582 ? -44.662 -6.745 67.861 1.00 91.69 582 TYR A O 1
ATOM 4238 N N . GLU A 1 583 ? -46.164 -6.335 66.254 1.00 90.12 583 GLU A N 1
ATOM 4239 C CA . GLU A 1 583 ? -45.728 -4.962 65.980 1.00 90.12 583 GLU A CA 1
ATOM 4240 C C . GLU A 1 583 ? -46.550 -3.924 66.772 1.00 90.12 583 GLU A C 1
ATOM 4242 O O . GLU A 1 583 ? -47.663 -4.190 67.233 1.00 90.12 583 GLU A O 1
ATOM 4247 N N . TRP A 1 584 ? -46.017 -2.707 66.930 1.00 89.88 584 TRP A N 1
ATOM 4248 C CA . TRP A 1 584 ? -46.619 -1.640 67.755 1.00 89.88 584 TRP A CA 1
ATOM 4249 C C . TRP A 1 584 ? -48.026 -1.204 67.306 1.00 89.88 584 TRP A C 1
ATOM 4251 O O . TRP A 1 584 ? -48.775 -0.616 68.085 1.00 89.88 584 TRP A O 1
ATOM 4261 N N . ASN A 1 585 ? -48.372 -1.496 66.053 1.00 87.75 585 ASN A N 1
ATOM 4262 C CA . ASN A 1 585 ? -49.656 -1.256 65.407 1.00 87.75 585 ASN A CA 1
ATOM 4263 C C . ASN A 1 585 ? -50.355 -2.562 64.976 1.00 87.75 585 ASN A C 1
ATOM 4265 O O . ASN A 1 585 ? -51.149 -2.531 64.038 1.00 87.75 585 ASN A O 1
ATOM 4269 N N . THR A 1 586 ? -50.073 -3.690 65.649 1.00 93.25 586 THR A N 1
ATOM 4270 C CA . THR A 1 586 ? -50.789 -4.962 65.434 1.00 93.25 586 THR A CA 1
ATOM 4271 C C . THR A 1 586 ? -52.293 -4.735 65.554 1.00 93.25 586 THR A C 1
ATOM 4273 O O . THR A 1 586 ? -52.787 -4.315 66.605 1.00 93.25 586 THR A O 1
ATOM 4276 N N . ILE A 1 587 ? -53.031 -5.046 64.494 1.00 94.31 587 ILE A N 1
ATOM 4277 C CA . ILE A 1 587 ? -54.486 -5.007 64.501 1.00 94.31 587 ILE A CA 1
ATOM 4278 C C . ILE A 1 587 ? -54.995 -6.299 65.136 1.00 94.31 587 ILE A C 1
ATOM 4280 O O . ILE A 1 587 ? -54.572 -7.391 64.759 1.00 94.31 587 ILE A O 1
ATOM 4284 N N . VAL A 1 588 ? -55.920 -6.182 66.088 1.00 95.94 588 VAL A N 1
ATOM 4285 C CA . VAL A 1 588 ? -56.565 -7.328 66.739 1.00 95.94 588 VAL A CA 1
ATOM 4286 C C . VAL A 1 588 ? -58.034 -7.378 66.337 1.00 95.94 588 VAL A C 1
ATOM 4288 O O . VAL A 1 588 ? -58.716 -6.350 66.364 1.00 95.94 588 VAL A O 1
ATOM 4291 N N . ARG A 1 589 ? -58.549 -8.568 66.008 1.00 95.69 589 ARG A N 1
ATOM 4292 C CA . ARG A 1 589 ? -59.978 -8.781 65.731 1.00 95.69 589 ARG A CA 1
ATOM 4293 C C . ARG A 1 589 ? -60.548 -9.936 66.543 1.00 95.69 589 ARG A C 1
ATOM 4295 O O . ARG A 1 589 ? -59.980 -11.022 66.558 1.00 95.69 589 ARG A O 1
ATOM 4302 N N . VAL A 1 590 ? -61.693 -9.710 67.180 1.00 95.31 590 VAL A N 1
ATOM 4303 C CA . VAL A 1 590 ? -62.474 -10.712 67.920 1.00 95.31 590 VAL A CA 1
ATOM 4304 C C . VAL A 1 590 ? -63.660 -11.109 67.044 1.00 95.31 590 VAL A C 1
ATOM 4306 O O . VAL A 1 590 ? -64.482 -10.256 66.722 1.00 95.31 590 VAL A O 1
ATOM 4309 N N . ASP A 1 591 ? -63.711 -12.368 66.602 1.00 92.69 591 ASP A N 1
ATOM 4310 C CA . ASP A 1 591 ? -64.657 -12.862 65.578 1.00 92.69 591 ASP A CA 1
ATOM 4311 C C . ASP A 1 591 ? -64.835 -11.895 64.382 1.00 92.69 591 ASP A C 1
ATOM 4313 O O . ASP A 1 591 ? -65.927 -11.454 64.029 1.00 92.69 591 ASP A O 1
ATOM 4317 N N . GLY A 1 592 ? -63.708 -11.458 63.807 1.00 90.44 592 GLY A N 1
ATOM 4318 C CA . GLY A 1 592 ? -63.665 -10.501 62.691 1.00 90.44 592 GLY A CA 1
ATOM 4319 C C . GLY A 1 592 ? -63.972 -9.038 63.051 1.00 90.44 592 GLY A C 1
ATOM 4320 O O . GLY A 1 592 ? -63.701 -8.154 62.240 1.00 90.44 592 GLY A O 1
ATOM 4321 N N . THR A 1 593 ? -64.462 -8.745 64.260 1.00 92.62 593 THR A N 1
ATOM 4322 C CA . THR A 1 593 ? -64.685 -7.373 64.745 1.00 92.62 593 THR A CA 1
ATOM 4323 C C . THR A 1 593 ? -63.381 -6.773 65.258 1.00 92.62 593 THR A C 1
ATOM 4325 O O . THR A 1 593 ? -62.786 -7.291 66.199 1.00 92.62 593 THR A O 1
ATOM 4328 N N . GLU A 1 594 ? -62.932 -5.673 64.660 1.00 94.56 594 GLU A N 1
ATOM 4329 C CA . GLU A 1 594 ? -61.690 -4.990 65.041 1.00 94.56 594 GLU A CA 1
ATOM 4330 C C . GLU A 1 594 ? -61.798 -4.291 66.407 1.00 94.56 594 GLU A C 1
ATOM 4332 O O . GLU A 1 594 ? -62.803 -3.641 66.705 1.00 94.56 594 GLU A O 1
ATOM 4337 N N . VAL A 1 595 ? -60.769 -4.438 67.250 1.00 93.56 595 VAL A N 1
ATOM 4338 C CA . VAL A 1 595 ? -60.751 -3.932 68.632 1.00 93.56 595 VAL A CA 1
ATOM 4339 C C . VAL A 1 595 ? -59.497 -3.111 68.921 1.00 93.56 595 VAL A C 1
ATOM 4341 O O . VAL A 1 595 ? -58.407 -3.416 68.443 1.00 93.56 595 VAL A O 1
ATOM 4344 N N . THR A 1 596 ? -59.632 -2.069 69.746 1.00 90.38 596 THR A N 1
ATOM 4345 C CA . THR A 1 596 ? -58.501 -1.216 70.132 1.00 90.38 596 THR A CA 1
ATOM 4346 C C . THR A 1 596 ? -57.519 -1.978 71.025 1.00 90.38 596 THR A C 1
ATOM 4348 O O . THR A 1 596 ? -57.764 -2.166 72.219 1.00 90.38 596 THR A O 1
ATOM 4351 N N . GLY A 1 597 ? -56.390 -2.386 70.448 1.00 88.56 597 GLY A N 1
ATOM 4352 C CA . GLY A 1 597 ? -55.250 -2.930 71.177 1.00 88.56 597 GLY A CA 1
ATOM 4353 C C . GLY A 1 597 ? -54.425 -1.851 71.881 1.00 88.56 597 GLY A C 1
ATOM 4354 O O . GLY A 1 597 ? -54.173 -0.775 71.347 1.00 88.56 597 GLY A O 1
ATOM 4355 N N . THR A 1 598 ? -53.972 -2.170 73.089 1.00 93.56 598 THR A N 1
ATOM 4356 C CA . THR A 1 598 ? -52.905 -1.477 73.813 1.00 93.56 598 THR A CA 1
ATOM 4357 C C . THR A 1 598 ? -51.655 -2.341 73.699 1.00 93.56 598 THR A C 1
ATOM 4359 O O . THR A 1 598 ? -51.498 -3.309 74.445 1.00 93.56 598 THR A O 1
ATOM 4362 N N . PHE A 1 599 ? -50.789 -2.031 72.736 1.00 95.19 599 PHE A N 1
ATOM 4363 C CA . PHE A 1 599 ? -49.488 -2.685 72.614 1.00 95.19 599 PHE A CA 1
ATOM 4364 C C . PHE A 1 599 ? -48.639 -2.411 73.863 1.00 95.19 599 PHE A C 1
ATOM 4366 O O . PHE A 1 599 ? -48.542 -1.265 74.308 1.00 95.19 599 PHE A O 1
ATOM 4373 N N . VAL A 1 600 ? -48.033 -3.459 74.425 1.00 93.69 600 VAL A N 1
ATOM 4374 C CA . VAL A 1 600 ? -47.131 -3.365 75.583 1.00 93.69 600 VAL A CA 1
ATOM 4375 C C . VAL A 1 600 ? -45.704 -3.700 75.155 1.00 93.69 600 VAL A C 1
ATOM 4377 O O . VAL A 1 600 ? -44.785 -2.922 75.405 1.00 93.69 600 VAL A O 1
ATOM 4380 N N . ASP A 1 601 ? -45.532 -4.833 74.474 1.00 94.06 601 ASP A N 1
ATOM 4381 C CA . ASP A 1 601 ? -44.262 -5.326 73.943 1.00 94.06 601 ASP A CA 1
ATOM 4382 C C . ASP A 1 601 ? -44.526 -6.356 72.814 1.00 94.06 601 ASP A C 1
ATOM 4384 O O . ASP A 1 601 ? -45.673 -6.781 72.648 1.00 94.06 601 ASP A O 1
ATOM 4388 N N . PRO A 1 602 ? -43.509 -6.805 72.045 1.00 93.75 602 PRO A N 1
ATOM 4389 C CA . PRO A 1 602 ? -43.691 -7.761 70.941 1.00 93.75 602 PRO A CA 1
ATOM 4390 C C . PRO A 1 602 ? -44.247 -9.149 71.312 1.00 93.75 602 PRO A C 1
ATOM 4392 O O . PRO A 1 602 ? -44.448 -9.983 70.431 1.00 93.75 602 PRO A O 1
ATOM 4395 N N . THR A 1 603 ? -44.483 -9.418 72.597 1.00 95.69 603 THR A N 1
ATOM 4396 C CA . THR A 1 603 ? -45.133 -10.628 73.115 1.00 95.69 603 THR A CA 1
ATOM 4397 C C . THR A 1 603 ? -46.452 -10.348 73.845 1.00 95.69 603 THR A C 1
ATOM 4399 O O . THR A 1 603 ? -47.143 -11.302 74.200 1.00 95.69 603 THR A O 1
ATOM 4402 N N . THR A 1 604 ? -46.847 -9.079 74.033 1.00 95.62 604 THR A N 1
ATOM 4403 C CA . THR A 1 604 ? -47.976 -8.682 74.892 1.00 95.62 604 THR A CA 1
ATOM 4404 C C . THR A 1 604 ? -48.829 -7.550 74.296 1.00 95.62 604 THR A C 1
ATOM 4406 O O . THR A 1 604 ? -48.358 -6.424 74.109 1.00 95.62 604 THR A O 1
ATOM 4409 N N . ILE A 1 605 ? -50.130 -7.804 74.102 1.00 97.06 605 ILE A N 1
ATOM 4410 C CA . ILE A 1 605 ? -51.146 -6.784 73.766 1.00 97.06 605 ILE A CA 1
ATOM 4411 C C . ILE A 1 605 ? -52.306 -6.878 74.762 1.00 97.06 605 ILE A C 1
ATOM 4413 O O . ILE A 1 605 ? -52.866 -7.951 74.963 1.00 97.06 605 ILE A O 1
ATOM 4417 N N . GLY A 1 606 ? -52.714 -5.759 75.361 1.00 95.31 606 GLY A N 1
ATOM 4418 C CA . GLY A 1 606 ? -53.961 -5.671 76.127 1.00 95.31 606 GLY A CA 1
ATOM 4419 C C . GLY A 1 606 ? -55.134 -5.232 75.246 1.00 95.31 606 GLY A C 1
ATOM 4420 O O . GLY A 1 606 ? -55.029 -4.217 74.566 1.00 95.31 606 GLY A O 1
ATOM 4421 N N . ILE A 1 607 ? -56.262 -5.938 75.281 1.00 95.81 607 ILE A N 1
ATOM 4422 C CA . ILE A 1 607 ? -57.517 -5.554 74.610 1.00 95.81 607 ILE A CA 1
ATOM 4423 C C . ILE A 1 607 ? -58.656 -5.404 75.623 1.00 95.81 607 ILE A C 1
ATOM 4425 O O . ILE A 1 607 ? -58.588 -5.945 76.724 1.00 95.81 607 ILE A O 1
ATOM 4429 N N . ASN A 1 608 ? -59.727 -4.711 75.237 1.00 93.50 608 ASN A N 1
ATOM 4430 C CA . ASN A 1 608 ? -61.018 -4.798 75.923 1.00 93.50 608 ASN A CA 1
ATOM 4431 C C . ASN A 1 608 ? -61.972 -5.627 75.059 1.00 93.50 608 ASN A C 1
ATOM 4433 O O . ASN A 1 608 ? -62.119 -5.343 73.869 1.00 93.50 608 ASN A O 1
ATOM 4437 N N . MET A 1 609 ? -62.625 -6.634 75.641 1.00 92.75 609 MET A N 1
ATOM 4438 C CA . MET A 1 609 ? -63.517 -7.517 74.885 1.00 92.75 609 MET A CA 1
ATOM 4439 C C . MET A 1 609 ? -64.771 -6.758 74.410 1.00 92.75 609 MET A C 1
ATOM 4441 O O . MET A 1 609 ? -65.431 -6.118 75.234 1.00 92.75 609 MET A O 1
ATOM 4445 N N . PRO A 1 610 ? -65.143 -6.818 73.117 1.00 92.62 610 PRO A N 1
ATOM 4446 C CA . PRO A 1 610 ? -66.329 -6.144 72.592 1.00 92.62 610 PRO A CA 1
ATOM 4447 C C . PRO A 1 610 ? -67.620 -6.819 73.080 1.00 92.62 610 PRO A C 1
ATOM 4449 O O . PRO A 1 610 ? -67.590 -7.850 73.755 1.00 92.62 610 PRO A O 1
ATOM 4452 N N . ALA A 1 611 ? -68.776 -6.250 72.732 1.00 89.25 611 ALA A N 1
ATOM 4453 C CA . ALA A 1 611 ? -70.055 -6.933 72.908 1.00 89.25 611 ALA A CA 1
ATOM 4454 C C . ALA A 1 611 ? -70.195 -8.066 71.877 1.00 89.25 611 ALA A C 1
ATOM 4456 O O . ALA A 1 611 ? -70.039 -7.832 70.681 1.00 89.25 611 ALA A O 1
ATOM 4457 N N . HIS A 1 612 ? -70.508 -9.272 72.346 1.00 89.19 612 HIS A N 1
ATOM 4458 C CA . HIS A 1 612 ? -70.687 -10.475 71.533 1.00 89.19 612 HIS A CA 1
ATOM 4459 C C . HIS A 1 612 ? -71.773 -11.371 72.156 1.00 89.19 612 HIS A C 1
ATOM 4461 O O . HIS A 1 612 ? -72.223 -11.112 73.274 1.00 89.19 612 HIS A O 1
ATOM 4467 N N . ALA A 1 613 ? -72.199 -12.411 71.438 1.00 87.19 613 ALA A N 1
ATOM 4468 C CA . ALA A 1 613 ? -73.060 -13.465 71.972 1.00 87.19 613 ALA A CA 1
ATOM 4469 C C . ALA A 1 613 ? -72.271 -14.501 72.802 1.00 87.19 613 ALA A C 1
ATOM 4471 O O . ALA A 1 613 ? -71.072 -14.695 72.593 1.00 87.19 613 ALA A O 1
ATOM 4472 N N . ASP A 1 614 ? -72.964 -15.185 73.712 1.00 85.88 614 ASP A N 1
ATOM 4473 C CA . ASP A 1 614 ? -72.426 -16.256 74.558 1.00 85.88 614 ASP A CA 1
ATOM 4474 C C . ASP A 1 614 ? -71.741 -17.364 73.723 1.00 85.88 614 ASP A C 1
ATOM 4476 O O . ASP A 1 614 ? -72.316 -17.859 72.750 1.00 85.88 614 ASP A O 1
ATOM 4480 N N . GLY A 1 615 ? -70.540 -17.799 74.125 1.00 89.25 615 GLY A N 1
ATOM 4481 C CA . GLY A 1 615 ? -69.788 -18.870 73.450 1.00 89.25 615 GLY A CA 1
ATOM 4482 C C . GLY A 1 615 ? -68.323 -18.541 73.114 1.00 89.25 615 GLY A C 1
ATOM 4483 O O . GLY A 1 615 ? -67.839 -17.449 73.420 1.00 89.25 615 GLY A O 1
ATOM 4484 N N . PRO A 1 616 ? -67.581 -19.502 72.527 1.00 92.31 616 PRO A N 1
ATOM 4485 C CA . PRO A 1 616 ? -66.178 -19.327 72.164 1.00 92.31 616 PRO A CA 1
ATOM 4486 C C . PRO A 1 616 ? -66.016 -18.487 70.889 1.00 92.31 616 PRO A C 1
ATOM 4488 O O . PRO A 1 616 ? -66.738 -18.686 69.915 1.00 92.31 616 PRO A O 1
ATOM 4491 N N . VAL A 1 617 ? -65.022 -17.598 70.880 1.00 94.31 617 VAL A N 1
ATOM 4492 C CA . VAL A 1 617 ? -64.656 -16.744 69.737 1.00 94.31 617 VAL A CA 1
ATOM 4493 C C . VAL A 1 617 ? -63.191 -16.941 69.331 1.00 94.31 617 VAL A C 1
ATOM 4495 O O . VAL A 1 617 ? -62.340 -17.203 70.191 1.00 94.31 617 VAL A O 1
ATOM 4498 N N . PRO A 1 618 ? -62.850 -16.810 68.038 1.00 96.31 618 PRO A N 1
ATOM 4499 C CA . PRO A 1 618 ? -61.470 -16.683 67.598 1.00 96.31 618 PRO A CA 1
ATOM 4500 C C . PRO A 1 618 ? -60.938 -15.264 67.854 1.00 96.31 618 PRO A C 1
ATOM 4502 O O . PRO A 1 618 ? -61.698 -14.291 67.862 1.00 96.31 618 PRO A O 1
ATOM 4505 N N . ILE A 1 619 ? -59.618 -15.147 67.999 1.00 96.69 619 ILE A N 1
ATOM 4506 C CA . ILE A 1 619 ? -58.909 -13.862 67.950 1.00 96.69 619 ILE A CA 1
ATOM 4507 C C . ILE A 1 619 ? -57.891 -13.911 66.808 1.00 96.69 619 ILE A C 1
ATOM 4509 O O . ILE A 1 619 ? -57.022 -14.783 66.782 1.00 96.69 619 ILE A O 1
ATOM 4513 N N . GLU A 1 620 ? -58.024 -12.989 65.856 1.00 96.38 620 GLU A N 1
ATOM 4514 C CA . GLU A 1 620 ? -57.045 -12.721 64.798 1.00 96.38 620 GLU A CA 1
ATOM 4515 C C . GLU A 1 620 ? -56.096 -11.600 65.236 1.00 96.38 620 GLU A C 1
ATOM 4517 O O . GLU A 1 620 ? -56.529 -10.608 65.828 1.00 96.38 620 GLU A O 1
ATOM 4522 N N . VAL A 1 621 ? -54.817 -11.748 64.897 1.00 95.69 621 VAL A N 1
ATOM 4523 C CA . VAL A 1 621 ? -53.792 -10.701 64.973 1.00 95.69 621 VAL A CA 1
ATOM 4524 C C . VAL A 1 621 ? -53.179 -10.480 63.592 1.00 95.69 621 VAL A C 1
ATOM 4526 O O . VAL A 1 621 ? -52.917 -11.446 62.877 1.00 95.69 621 VAL A O 1
ATOM 4529 N N . GLU A 1 622 ? -52.959 -9.221 63.216 1.00 92.88 622 GLU A N 1
ATOM 4530 C CA . GLU A 1 622 ? -52.406 -8.799 61.922 1.00 92.88 622 GLU A CA 1
ATOM 4531 C C . GLU A 1 622 ? -51.339 -7.711 62.106 1.00 92.88 622 GLU A C 1
ATOM 4533 O O . GLU A 1 622 ? -51.611 -6.677 62.714 1.00 92.88 622 GLU A O 1
ATOM 4538 N N . ASN A 1 623 ? -50.143 -7.924 61.556 1.00 89.94 623 ASN A N 1
ATOM 4539 C CA . ASN A 1 623 ? -49.049 -6.947 61.562 1.00 89.94 623 ASN A CA 1
ATOM 4540 C C . ASN A 1 623 ? -49.163 -5.944 60.401 1.00 89.94 623 ASN A C 1
ATOM 4542 O O . ASN A 1 623 ? -49.971 -6.104 59.484 1.00 89.94 623 ASN A O 1
ATOM 4546 N N . ALA A 1 624 ? -48.319 -4.906 60.411 1.00 82.50 624 ALA A N 1
ATOM 4547 C CA . ALA A 1 624 ? -48.339 -3.847 59.399 1.00 82.50 624 ALA A CA 1
ATOM 4548 C C . ALA A 1 624 ? -47.958 -4.334 57.987 1.00 82.50 624 ALA A C 1
ATOM 4550 O O . ALA A 1 624 ? -48.268 -3.672 56.997 1.00 82.50 624 ALA A O 1
ATOM 4551 N N . ASP A 1 625 ? -47.287 -5.484 57.895 1.00 77.38 625 ASP A N 1
ATOM 4552 C CA . ASP A 1 625 ? -46.933 -6.176 56.653 1.00 77.38 625 ASP A CA 1
ATOM 4553 C C . ASP A 1 625 ? -48.056 -7.083 56.104 1.00 77.38 625 ASP A C 1
ATOM 4555 O O . ASP A 1 625 ? -47.871 -7.744 55.081 1.00 77.38 625 ASP A O 1
ATOM 4559 N N . GLY A 1 626 ? -49.222 -7.115 56.763 1.00 82.81 626 GLY A N 1
ATOM 4560 C CA . GLY A 1 626 ? -50.366 -7.948 56.387 1.00 82.81 626 GLY A CA 1
ATOM 4561 C C . GLY A 1 626 ? -50.217 -9.426 56.759 1.00 82.81 626 GLY A C 1
ATOM 4562 O O . GLY A 1 626 ? -51.068 -10.236 56.382 1.00 82.81 626 GLY A O 1
ATOM 4563 N N . GLN A 1 627 ? -49.166 -9.815 57.492 1.00 87.81 627 GLN A N 1
ATOM 4564 C CA . GLN A 1 627 ? -49.081 -11.163 58.046 1.00 87.81 627 GLN A CA 1
ATOM 4565 C C . GLN A 1 627 ? -50.083 -11.331 59.190 1.00 87.81 627 GLN A C 1
ATOM 4567 O O . GLN A 1 627 ? -50.147 -10.506 60.103 1.00 87.81 627 GLN A O 1
ATOM 4572 N N . LYS A 1 628 ? -50.838 -12.433 59.153 1.00 90.81 628 LYS A N 1
ATOM 4573 C CA . LYS A 1 628 ? -51.900 -12.752 60.115 1.00 90.81 628 LYS A CA 1
ATOM 4574 C C . LYS A 1 628 ? -51.671 -14.092 60.809 1.00 90.81 628 LYS A C 1
ATOM 4576 O O . LYS A 1 628 ? -51.136 -15.022 60.205 1.00 90.81 628 LYS A O 1
ATOM 4581 N N . SER A 1 629 ? -52.224 -14.243 62.009 1.00 92.69 629 SER A N 1
ATOM 4582 C CA . SER A 1 629 ? -52.629 -15.553 62.532 1.00 92.69 629 SER A CA 1
ATOM 4583 C C . SER A 1 629 ? -53.957 -15.467 63.284 1.00 92.69 629 SER A C 1
ATOM 4585 O O . SER A 1 629 ? -54.413 -14.383 63.646 1.00 92.69 629 SER A O 1
ATOM 4587 N N . THR A 1 630 ? -54.589 -16.618 63.517 1.00 94.56 630 THR A N 1
ATOM 4588 C CA . THR A 1 630 ? -55.865 -16.708 64.235 1.00 94.56 630 THR A CA 1
ATOM 4589 C C . THR A 1 630 ? -55.787 -17.785 65.308 1.00 94.56 630 THR A C 1
ATOM 4591 O O . THR A 1 630 ? -55.719 -18.978 64.999 1.00 94.56 630 THR A O 1
ATOM 4594 N N . LEU A 1 631 ? -55.857 -17.388 66.579 1.00 95.19 631 LEU A N 1
ATOM 4595 C CA . LEU A 1 631 ? -56.054 -18.331 67.673 1.00 95.19 631 LEU A CA 1
ATOM 4596 C C . LEU A 1 631 ? -57.543 -18.702 67.726 1.00 95.19 631 LEU A C 1
ATOM 4598 O O . LEU A 1 631 ? -58.407 -17.867 67.994 1.00 95.19 631 LEU A O 1
ATOM 4602 N N . SER A 1 632 ? -57.856 -19.961 67.426 1.00 93.75 632 SER A N 1
ATOM 4603 C CA . SER A 1 632 ? -59.231 -20.479 67.455 1.00 93.75 632 SER A CA 1
ATOM 4604 C C . SER A 1 632 ? -59.692 -20.733 68.892 1.00 93.75 632 SER A C 1
ATOM 4606 O O . SER A 1 632 ? -58.935 -21.295 69.680 1.00 93.75 632 SER A O 1
ATOM 4608 N N . ASN A 1 633 ? -60.942 -20.377 69.219 1.00 91.81 633 ASN A N 1
ATOM 4609 C CA . ASN A 1 633 ? -61.518 -20.491 70.573 1.00 91.81 633 ASN A CA 1
ATOM 4610 C C . ASN A 1 633 ? -60.673 -19.782 71.657 1.00 91.81 633 ASN A C 1
ATOM 4612 O O . ASN A 1 633 ? -60.521 -20.282 72.770 1.00 91.81 633 ASN A O 1
ATOM 4616 N N . ALA A 1 634 ? -60.093 -18.633 71.307 1.00 92.44 634 ALA A N 1
ATOM 4617 C CA . ALA A 1 634 ? -59.158 -17.870 72.128 1.00 92.44 634 ALA A CA 1
ATOM 4618 C C . ALA A 1 634 ? -59.792 -17.285 73.404 1.00 92.44 634 ALA A C 1
ATOM 4620 O O . ALA A 1 634 ? -59.121 -17.165 74.427 1.00 92.44 634 ALA A O 1
ATOM 4621 N N . PHE A 1 635 ? -61.079 -16.936 73.348 1.00 94.75 635 PHE A N 1
ATOM 4622 C CA . PHE A 1 635 ? -61.851 -16.419 74.478 1.00 94.75 635 PHE A CA 1
ATOM 4623 C C . PHE A 1 635 ? -63.258 -17.031 74.484 1.00 94.75 635 PHE A C 1
ATOM 4625 O O . PHE A 1 635 ? -63.780 -17.369 73.424 1.00 94.75 635 PHE A O 1
ATOM 4632 N N . THR A 1 636 ? -63.888 -17.170 75.653 1.00 93.81 636 THR A N 1
ATOM 4633 C CA . THR A 1 636 ? -65.285 -17.623 75.795 1.00 93.81 636 THR A CA 1
ATOM 4634 C C . THR A 1 636 ? -66.138 -16.577 76.506 1.00 93.81 636 THR A C 1
ATOM 4636 O O . THR A 1 636 ? -65.881 -16.240 77.659 1.00 93.81 636 THR A O 1
ATOM 4639 N N . TYR A 1 637 ? -67.181 -16.090 75.837 1.00 92.00 637 TYR A N 1
ATOM 4640 C CA . TYR A 1 637 ? -68.162 -15.201 76.448 1.00 92.00 637 TYR A CA 1
ATOM 4641 C C . TYR A 1 637 ? -69.057 -15.971 77.419 1.00 92.00 637 TYR A C 1
ATOM 4643 O O . TYR A 1 637 ? -69.771 -16.895 77.017 1.00 92.00 637 TYR A O 1
ATOM 4651 N N . ASP A 1 638 ? -69.010 -15.574 78.691 1.00 84.56 638 ASP A N 1
ATOM 4652 C CA . ASP A 1 638 ? -69.832 -16.141 79.758 1.00 84.56 638 ASP A CA 1
ATOM 4653 C C . ASP A 1 638 ? -71.297 -15.724 79.585 1.00 84.56 638 ASP A C 1
ATOM 4655 O O . ASP A 1 638 ? -71.606 -14.543 79.403 1.00 84.56 638 ASP A O 1
ATOM 4659 N N . ALA A 1 639 ? -72.207 -16.693 79.704 1.00 68.50 639 ALA A N 1
ATOM 4660 C CA . ALA A 1 639 ? -73.638 -16.444 79.583 1.00 68.50 639 ALA A CA 1
ATOM 4661 C C . ALA A 1 639 ? -74.139 -15.443 80.633 1.00 68.50 639 ALA A C 1
ATOM 4663 O O . ALA A 1 639 ? -73.778 -15.523 81.812 1.00 68.50 639 ALA A O 1
ATOM 4664 N N . THR A 1 640 ? -75.015 -14.522 80.219 1.00 52.38 640 THR A N 1
ATOM 4665 C CA . THR A 1 640 ? -75.521 -13.423 81.065 1.00 52.38 640 THR A CA 1
ATOM 4666 C C . THR A 1 640 ? -76.504 -13.899 82.147 1.00 52.38 640 THR A C 1
ATOM 4668 O O . THR A 1 640 ? -77.717 -13.698 82.093 1.00 52.38 640 THR A O 1
ATOM 4671 N N . GLY A 1 641 ? -75.955 -14.548 83.175 1.00 43.72 641 GLY A N 1
ATOM 4672 C CA . GLY A 1 641 ? -76.686 -15.102 84.307 1.00 43.72 641 GLY A CA 1
ATOM 4673 C C . GLY A 1 641 ? -77.442 -14.047 85.120 1.00 43.72 641 GLY A C 1
ATOM 4674 O O . GLY A 1 641 ? -76.883 -13.035 85.542 1.00 43.72 641 GLY A O 1
ATOM 4675 N N . SER A 1 642 ? -78.723 -14.330 85.382 1.00 36.16 642 SER A N 1
ATOM 4676 C CA . SER A 1 642 ? -79.595 -13.560 86.279 1.00 36.16 642 SER A CA 1
ATOM 4677 C C . SER A 1 642 ? -78.900 -13.209 87.602 1.00 36.16 642 SER A C 1
ATOM 4679 O O . SER A 1 642 ? -78.348 -14.083 88.268 1.00 36.16 642 SER A O 1
ATOM 4681 N N . GLY A 1 643 ? -78.978 -11.939 88.006 1.00 37.47 643 GLY A N 1
ATOM 4682 C CA . GLY A 1 643 ? -78.204 -11.401 89.128 1.00 37.47 643 GLY A CA 1
ATOM 4683 C C . GLY A 1 643 ? -78.473 -12.051 90.494 1.00 37.47 643 GLY A C 1
ATOM 4684 O O . GLY A 1 643 ? -79.593 -12.453 90.810 1.00 37.47 643 GLY A O 1
ATOM 4685 N N . GLY A 1 644 ? -77.431 -12.077 91.331 1.00 32.28 644 GLY A N 1
ATOM 4686 C CA . GLY A 1 644 ? -77.445 -12.542 92.721 1.00 32.28 644 GLY A CA 1
ATOM 4687 C C . GLY A 1 644 ? -76.460 -11.740 93.583 1.00 32.28 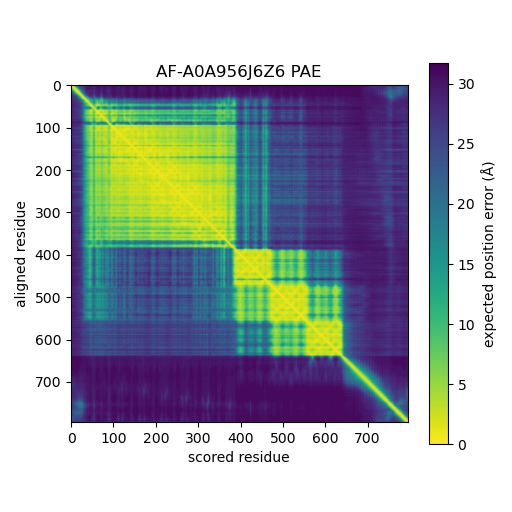644 GLY A C 1
ATOM 4688 O O . GLY A 1 644 ? -75.470 -11.212 93.080 1.00 32.28 644 GLY A O 1
ATOM 4689 N N . THR A 1 645 ? -76.754 -11.576 94.875 1.00 33.03 645 THR A N 1
ATOM 4690 C CA . THR A 1 645 ? -76.132 -10.540 95.722 1.00 33.03 645 THR A CA 1
ATOM 4691 C C . THR A 1 645 ? -74.982 -11.011 96.619 1.00 33.03 645 THR A C 1
ATOM 4693 O O . THR A 1 645 ? -75.207 -11.824 97.513 1.00 33.03 645 THR A O 1
ATOM 4696 N N . GLY A 1 646 ? -73.845 -10.307 96.535 1.00 32.81 646 GLY A N 1
ATOM 4697 C CA . GLY A 1 646 ? -72.968 -9.981 97.676 1.00 32.81 646 GLY A CA 1
ATOM 4698 C C . GLY A 1 646 ? -71.985 -11.057 98.167 1.00 32.81 646 GLY A C 1
ATOM 4699 O O . GLY A 1 646 ? -72.122 -12.232 97.855 1.00 32.81 646 GLY A O 1
ATOM 4700 N N . GLY A 1 647 ? -70.996 -10.639 98.978 1.00 31.39 647 GLY A N 1
ATOM 4701 C CA . GLY A 1 647 ? -70.137 -11.575 99.733 1.00 31.39 647 GLY A CA 1
ATOM 4702 C C . GLY A 1 647 ? -68.615 -11.363 99.682 1.00 31.39 647 GLY A C 1
ATOM 4703 O O . GLY A 1 647 ? -67.888 -12.282 99.347 1.00 31.39 647 GLY A O 1
ATOM 4704 N N . THR A 1 648 ? -68.133 -10.172 100.049 1.00 31.83 648 THR A N 1
ATOM 4705 C CA . THR A 1 648 ? -66.877 -9.942 100.811 1.00 31.83 648 THR A CA 1
ATOM 4706 C C . THR A 1 648 ? -65.687 -10.939 100.745 1.00 31.83 648 THR A C 1
ATOM 4708 O O . THR A 1 648 ? -65.728 -11.996 101.367 1.00 31.83 648 THR A O 1
ATOM 4711 N N . SER A 1 649 ? -64.528 -10.393 100.342 1.00 32.81 649 SER A N 1
ATOM 4712 C CA . SER A 1 649 ? -63.258 -10.417 101.113 1.00 32.81 649 SER A CA 1
ATOM 4713 C C . SER A 1 649 ? -62.203 -11.539 100.938 1.00 32.81 649 SER A C 1
ATOM 4715 O O . SER A 1 649 ? -62.465 -12.731 101.025 1.00 32.81 649 SER A O 1
ATOM 4717 N N . SER A 1 650 ? -60.949 -11.053 100.959 1.00 32.25 650 SER A N 1
ATOM 4718 C CA . SER A 1 650 ? -59.727 -11.608 101.590 1.00 32.25 650 SER A CA 1
ATOM 4719 C C . SER A 1 650 ? -58.875 -12.718 100.937 1.00 32.25 650 SER A C 1
ATOM 4721 O O . SER A 1 650 ? -59.211 -13.892 100.930 1.00 32.25 650 SER A O 1
ATOM 4723 N N . THR A 1 651 ? -57.643 -12.291 100.615 1.00 30.36 651 THR A N 1
ATOM 4724 C CA . THR A 1 651 ? -56.342 -12.942 100.903 1.00 30.36 651 THR A CA 1
ATOM 4725 C C . THR A 1 651 ? -55.999 -14.312 100.305 1.00 30.36 651 THR A C 1
ATOM 4727 O O . THR A 1 651 ? -56.229 -15.337 100.935 1.00 30.36 651 THR A O 1
ATOM 4730 N N . GLY A 1 652 ? -55.158 -14.268 99.266 1.00 29.59 652 GLY A N 1
ATOM 4731 C CA . GLY A 1 652 ? -53.754 -14.700 99.387 1.00 29.59 652 GLY A CA 1
ATOM 4732 C C . GLY A 1 652 ? -53.431 -16.201 99.328 1.00 29.59 652 GLY A C 1
ATOM 4733 O O . GLY A 1 652 ? -54.277 -17.069 99.484 1.00 29.59 652 GLY A O 1
ATOM 4734 N N . GLY A 1 653 ? -52.147 -16.491 99.111 1.00 28.45 653 GLY A N 1
ATOM 4735 C CA . GLY A 1 653 ? -51.605 -17.846 98.979 1.00 28.45 653 GLY A CA 1
ATOM 4736 C C . GLY A 1 653 ? -50.529 -17.885 97.897 1.00 28.45 653 GLY A C 1
ATOM 4737 O O . GLY A 1 653 ? -50.715 -17.311 96.828 1.00 28.45 653 GLY A O 1
ATOM 4738 N N . ALA A 1 654 ? -49.387 -18.509 98.180 1.00 30.11 654 ALA A N 1
ATOM 4739 C CA . ALA A 1 654 ? -48.245 -18.530 97.272 1.00 30.11 654 ALA A CA 1
ATOM 4740 C C . ALA A 1 654 ? -47.668 -19.941 97.096 1.00 30.11 654 ALA A C 1
ATOM 4742 O O . ALA A 1 654 ? -47.637 -20.719 98.045 1.00 30.11 654 ALA A O 1
ATOM 4743 N N . ALA A 1 655 ? -47.079 -20.143 95.914 1.00 30.53 655 ALA A N 1
ATOM 4744 C CA . ALA A 1 655 ? -45.968 -21.050 95.614 1.00 30.53 655 ALA A CA 1
ATOM 4745 C C . ALA A 1 655 ? -46.180 -22.582 95.528 1.00 30.53 655 ALA A C 1
ATOM 4747 O O . ALA A 1 655 ? -47.003 -23.188 96.204 1.00 30.53 655 ALA A O 1
ATOM 4748 N N . ALA A 1 656 ? -45.233 -23.157 94.768 1.00 29.77 656 ALA A N 1
ATOM 4749 C CA . ALA A 1 656 ? -44.615 -24.487 94.876 1.00 29.77 656 ALA A CA 1
ATOM 4750 C C . ALA A 1 656 ? -45.198 -25.689 94.093 1.00 29.77 656 ALA A C 1
ATOM 4752 O O . ALA A 1 656 ? -46.366 -26.038 94.205 1.00 29.77 656 ALA A O 1
ATOM 4753 N N . GLY A 1 657 ? -44.280 -26.402 93.414 1.00 29.05 657 GLY A N 1
ATOM 4754 C CA . GLY A 1 657 ? -44.449 -27.766 92.882 1.00 29.05 657 GLY A CA 1
ATOM 4755 C C . GLY A 1 657 ? -44.935 -27.863 91.421 1.00 29.05 657 GLY A C 1
ATOM 4756 O O . GLY A 1 657 ? -45.946 -27.271 91.084 1.00 29.05 657 GLY A O 1
ATOM 4757 N N . GLY A 1 658 ? -44.305 -28.611 90.502 1.00 28.39 658 GLY A N 1
ATOM 4758 C CA . GLY A 1 658 ? -42.925 -29.124 90.477 1.00 28.39 658 GLY A CA 1
ATOM 4759 C C . GLY A 1 658 ? -42.742 -30.574 89.982 1.00 28.39 658 GLY A C 1
ATOM 4760 O O . GLY A 1 658 ? -43.528 -31.451 90.321 1.00 28.39 658 GLY A O 1
ATOM 4761 N N . ASN A 1 659 ? -41.587 -30.809 89.337 1.00 33.06 659 ASN A N 1
ATOM 4762 C CA . ASN A 1 659 ? -40.922 -32.102 89.069 1.00 33.06 659 ASN A CA 1
ATOM 4763 C C . ASN A 1 659 ? -41.352 -32.935 87.828 1.00 33.06 659 ASN A C 1
ATOM 4765 O O . ASN A 1 659 ? -42.450 -32.792 87.308 1.00 33.06 659 ASN A O 1
ATOM 4769 N N . ALA A 1 660 ? -40.434 -33.836 87.430 1.00 32.12 660 ALA A N 1
ATOM 4770 C CA . ALA A 1 660 ? -40.415 -34.775 86.295 1.00 32.12 660 ALA A CA 1
ATOM 4771 C C . ALA A 1 660 ? -40.291 -34.145 84.881 1.00 32.12 660 ALA A C 1
ATOM 4773 O O . ALA A 1 660 ? -41.127 -33.348 84.481 1.00 32.12 660 ALA A O 1
ATOM 4774 N N . GLY A 1 661 ? -39.298 -34.474 84.037 1.00 30.12 661 GLY A N 1
ATOM 4775 C CA . GLY A 1 661 ? -38.037 -35.212 84.252 1.00 30.12 661 GLY A CA 1
ATOM 4776 C C . GLY A 1 661 ? -37.751 -36.291 83.192 1.00 30.12 661 GLY A C 1
ATOM 4777 O O . GLY A 1 661 ? -38.651 -37.042 82.840 1.00 30.12 661 GLY A O 1
ATOM 4778 N N . THR A 1 662 ? -36.477 -36.420 82.776 1.00 34.09 662 THR A N 1
ATOM 4779 C CA . THR A 1 662 ? -35.939 -37.339 81.727 1.00 34.09 662 THR A CA 1
ATOM 4780 C C . THR A 1 662 ? -36.457 -37.086 80.297 1.00 34.09 662 THR A C 1
ATOM 4782 O O . THR A 1 662 ? -37.577 -36.628 80.129 1.00 34.09 662 THR A O 1
ATOM 4785 N N . ALA A 1 663 ? -35.734 -37.366 79.205 1.00 31.31 663 ALA A N 1
ATOM 4786 C CA . ALA A 1 663 ? -34.289 -37.487 78.905 1.00 31.31 663 ALA A CA 1
ATOM 4787 C C . ALA A 1 663 ? -34.148 -37.450 77.355 1.00 31.31 663 ALA A C 1
ATOM 4789 O O . ALA A 1 663 ? -35.123 -37.729 76.667 1.00 31.31 663 ALA A O 1
ATOM 4790 N N . GLY A 1 664 ? -33.014 -37.150 76.713 1.00 32.28 664 GLY A N 1
ATOM 4791 C CA . GLY A 1 664 ? -31.654 -36.808 77.157 1.00 32.28 664 GLY A CA 1
ATOM 4792 C C . GLY A 1 664 ? -30.716 -36.721 75.928 1.00 32.28 664 GLY A C 1
ATOM 4793 O O . GLY A 1 664 ? -31.205 -36.779 74.807 1.00 32.28 664 GLY A O 1
ATOM 4794 N N . SER A 1 665 ? -29.389 -36.656 76.137 1.00 32.34 665 SER A N 1
ATOM 4795 C CA . SER A 1 665 ? -28.327 -36.613 75.093 1.00 32.34 665 SER A CA 1
ATOM 4796 C C . SER A 1 665 ? -28.305 -35.349 74.194 1.00 32.34 665 SER A C 1
ATOM 4798 O O . SER A 1 665 ? -29.260 -35.055 73.496 1.00 32.34 665 SER A O 1
ATOM 4800 N N . SER A 1 666 ? -27.300 -34.458 74.282 1.00 32.91 666 SER A N 1
ATOM 4801 C CA . SER A 1 666 ? -25.884 -34.565 73.826 1.00 32.91 666 SER A CA 1
ATOM 4802 C C . SER A 1 666 ? -25.720 -34.347 72.310 1.00 32.91 666 SER A C 1
ATOM 4804 O O . SER A 1 666 ? -26.414 -35.016 71.556 1.00 32.91 666 SER A O 1
ATOM 4806 N N . THR A 1 667 ? -24.808 -33.526 71.775 1.00 33.91 667 THR A N 1
ATOM 4807 C CA . THR A 1 667 ? -23.674 -32.718 72.306 1.00 33.91 667 THR A CA 1
ATOM 4808 C C . THR A 1 667 ? -23.752 -31.289 71.715 1.00 33.91 667 THR A C 1
ATOM 4810 O O . THR A 1 667 ? -24.402 -31.099 70.698 1.00 33.91 667 THR A O 1
ATOM 4813 N N . GLY A 1 668 ? -23.227 -30.205 72.300 1.00 32.22 668 GLY A N 1
ATOM 4814 C CA . GLY A 1 668 ? -21.825 -29.968 72.677 1.00 32.22 668 GLY A CA 1
ATOM 4815 C C . GLY A 1 668 ? -20.991 -29.594 71.433 1.00 32.22 668 GLY A C 1
ATOM 4816 O O . GLY A 1 668 ? -20.884 -30.425 70.541 1.00 32.22 668 GLY A O 1
ATOM 4817 N N . GLY A 1 669 ? -20.388 -28.403 71.313 1.00 34.22 669 GLY A N 1
ATOM 4818 C CA . GLY A 1 669 ? -20.392 -27.233 72.209 1.00 34.22 669 GLY A CA 1
ATOM 4819 C C . GLY A 1 669 ? -19.413 -26.133 71.741 1.00 34.22 669 GLY A C 1
ATOM 4820 O O . GLY A 1 669 ? -18.829 -26.266 70.673 1.00 34.22 669 GLY A O 1
ATOM 4821 N N . THR A 1 670 ? -19.197 -25.105 72.580 1.00 33.19 670 THR A N 1
ATOM 4822 C CA . THR A 1 670 ? -18.212 -23.988 72.454 1.00 33.19 670 THR A CA 1
ATOM 4823 C C . THR A 1 670 ? -18.333 -23.044 71.234 1.00 33.19 670 THR A C 1
ATOM 4825 O O . THR A 1 670 ? -18.405 -23.504 70.107 1.00 33.19 670 THR A O 1
ATOM 4828 N N . GLY A 1 671 ? -18.288 -21.709 71.366 1.00 31.61 671 GLY A N 1
ATOM 4829 C CA . GLY A 1 671 ? -18.357 -20.856 72.568 1.00 31.61 671 GLY A CA 1
ATOM 4830 C C . GLY A 1 671 ? -17.634 -19.501 72.422 1.00 31.61 671 GLY A C 1
ATOM 4831 O O . GLY A 1 671 ? -16.564 -19.463 71.828 1.00 31.61 671 GLY A O 1
ATOM 4832 N N . ASN A 1 672 ? -18.166 -18.450 73.073 1.00 34.81 672 ASN A N 1
ATOM 4833 C CA . ASN A 1 672 ? -17.599 -17.087 73.233 1.00 34.81 672 ASN A CA 1
ATOM 4834 C C . ASN A 1 672 ? -17.385 -16.236 71.951 1.00 34.81 672 ASN A C 1
ATOM 4836 O O . ASN A 1 672 ? -17.256 -16.776 70.863 1.00 34.81 672 ASN A O 1
ATOM 4840 N N . ALA A 1 673 ? -17.261 -14.898 72.010 1.00 32.19 673 ALA A N 1
ATOM 4841 C CA . ALA A 1 673 ? -17.768 -13.865 72.946 1.00 32.19 673 ALA A CA 1
ATOM 4842 C C . ALA A 1 673 ? -17.438 -12.450 72.392 1.00 32.19 673 ALA A C 1
ATOM 4844 O O . ALA A 1 673 ? -16.545 -12.319 71.561 1.00 32.19 673 ALA A O 1
ATOM 4845 N N . GLY A 1 674 ? -18.078 -11.396 72.927 1.00 31.52 674 GLY A N 1
ATOM 4846 C CA . GLY A 1 674 ? -17.822 -9.979 72.582 1.00 31.52 674 GLY A CA 1
ATOM 4847 C C . GLY A 1 674 ? -18.853 -9.432 71.580 1.00 31.52 674 GLY A C 1
ATOM 4848 O O . GLY A 1 674 ? -18.930 -9.970 70.485 1.00 31.52 674 GLY A O 1
ATOM 4849 N N . ALA A 1 675 ? -19.761 -8.484 71.855 1.00 30.66 675 ALA A N 1
ATOM 4850 C CA . ALA A 1 675 ? -19.909 -7.384 72.834 1.00 30.66 675 ALA A CA 1
ATOM 4851 C C . ALA A 1 675 ? -19.395 -6.004 72.356 1.00 30.66 675 ALA A C 1
ATOM 4853 O O . ALA A 1 675 ? -18.309 -5.895 71.798 1.00 30.66 675 ALA A O 1
ATOM 4854 N N . GLY A 1 676 ? -20.197 -4.959 72.627 1.00 30.09 676 GLY A N 1
ATOM 4855 C CA . GLY A 1 676 ? -20.166 -3.648 71.947 1.00 30.09 676 GLY A CA 1
ATOM 4856 C C . GLY A 1 676 ? -21.105 -3.654 70.724 1.00 30.09 676 GLY A C 1
ATOM 4857 O O . GLY A 1 676 ? -21.090 -4.619 69.973 1.00 30.09 676 GLY A O 1
ATOM 4858 N N . GLY A 1 677 ? -22.010 -2.696 70.483 1.00 30.34 677 GLY A N 1
ATOM 4859 C CA . GLY A 1 677 ? -22.230 -1.379 71.107 1.00 30.34 677 GLY A CA 1
ATOM 4860 C C . GLY A 1 677 ? -21.424 -0.268 70.412 1.00 30.34 677 GLY A C 1
ATOM 4861 O O . GLY A 1 677 ? -20.264 -0.497 70.098 1.00 30.34 677 GLY A O 1
ATOM 4862 N N . SER A 1 678 ? -21.942 0.944 70.177 1.00 31.58 678 SER A N 1
ATOM 4863 C CA . SER A 1 678 ? -23.283 1.508 70.437 1.00 31.58 678 SER A CA 1
ATOM 4864 C C . SER A 1 678 ? -23.486 2.827 69.652 1.00 31.58 678 SER A C 1
ATOM 4866 O O . SER A 1 678 ? -22.513 3.427 69.205 1.00 31.58 678 SER A O 1
ATOM 4868 N N . GLY A 1 679 ? -24.732 3.308 69.526 1.00 30.56 679 GLY A N 1
ATOM 4869 C CA . GLY A 1 679 ? -25.085 4.632 68.964 1.00 30.56 679 GLY A CA 1
ATOM 4870 C C . GLY A 1 679 ? -26.098 4.539 67.801 1.00 30.56 679 GLY A C 1
ATOM 4871 O O . GLY A 1 679 ? -25.900 3.692 66.943 1.00 30.56 679 GLY A O 1
ATOM 4872 N N . ASN A 1 680 ? -27.250 5.232 67.711 1.00 31.61 680 ASN A N 1
ATOM 4873 C CA . ASN A 1 680 ? -27.703 6.570 68.167 1.00 31.61 680 ASN A CA 1
ATOM 4874 C C . ASN A 1 680 ? -27.150 7.715 67.277 1.00 31.61 680 ASN A C 1
ATOM 4876 O O . ASN A 1 680 ? -25.935 7.839 67.198 1.00 31.61 680 ASN A O 1
ATOM 4880 N N . SER A 1 681 ? -27.934 8.612 66.649 1.00 32.19 681 SER A N 1
ATOM 4881 C CA . SER A 1 681 ? -29.407 8.784 66.545 1.00 32.19 681 SER A CA 1
ATOM 4882 C C . SER A 1 681 ? -29.797 9.873 65.511 1.00 32.19 681 SER A C 1
ATOM 4884 O O . SER A 1 681 ? -28.940 10.634 65.073 1.00 32.19 681 SER A O 1
ATOM 4886 N N . GLY A 1 682 ? -31.103 10.021 65.226 1.00 31.00 682 GLY A N 1
ATOM 4887 C CA . GLY A 1 682 ? -31.713 11.176 64.527 1.00 31.00 682 GLY A CA 1
ATOM 4888 C C . GLY A 1 682 ? -32.143 10.837 63.090 1.00 31.00 682 GLY A C 1
ATOM 4889 O O . GLY A 1 682 ? -31.329 10.324 62.339 1.00 31.00 682 GLY A O 1
ATOM 4890 N N . ALA A 1 683 ? -33.411 10.922 62.661 1.00 30.89 683 ALA A N 1
ATOM 4891 C CA . ALA A 1 683 ? -34.429 11.990 62.752 1.00 30.89 683 ALA A CA 1
ATOM 4892 C C . ALA A 1 683 ? -34.122 13.209 61.850 1.00 30.89 683 ALA A C 1
ATOM 4894 O O . ALA A 1 683 ? -33.017 13.732 61.898 1.00 30.89 683 ALA A O 1
ATOM 4895 N N . GLY A 1 684 ? -35.066 13.734 61.057 1.00 28.05 684 GLY A N 1
ATOM 4896 C CA . GLY A 1 684 ? -36.460 13.312 60.830 1.00 28.05 684 GLY A CA 1
ATOM 4897 C C . GLY A 1 684 ? -37.271 14.380 60.067 1.00 28.05 684 GLY A C 1
ATOM 4898 O O . GLY A 1 684 ? -36.761 15.468 59.824 1.00 28.05 684 GLY A O 1
ATOM 4899 N N . GLY A 1 685 ? -38.538 14.088 59.735 1.00 29.19 685 GLY A N 1
ATOM 4900 C CA . GLY A 1 685 ? -39.421 14.965 58.935 1.00 29.19 685 GLY A CA 1
ATOM 4901 C C . GLY A 1 685 ? -39.337 14.647 57.429 1.00 29.19 685 GLY A C 1
ATOM 4902 O O . GLY A 1 685 ? -38.257 14.788 56.873 1.00 29.19 685 GLY A O 1
ATOM 4903 N N . ASN A 1 686 ? -40.329 14.118 56.698 1.00 30.97 686 ASN A N 1
ATOM 4904 C CA . ASN A 1 686 ? -41.807 14.027 56.777 1.00 30.97 686 ASN A CA 1
ATOM 4905 C C . ASN A 1 686 ? -42.592 15.138 56.036 1.00 30.97 686 ASN A C 1
ATOM 4907 O O . ASN A 1 686 ? -42.285 16.315 56.189 1.00 30.97 686 ASN A O 1
ATOM 4911 N N . ALA A 1 687 ? -43.680 14.707 55.374 1.00 29.75 687 ALA A N 1
ATOM 4912 C CA . ALA A 1 687 ? -44.765 15.452 54.710 1.00 29.75 687 ALA A CA 1
ATOM 4913 C C . ALA A 1 687 ? -44.445 16.229 53.408 1.00 29.75 687 ALA A C 1
ATOM 4915 O O . ALA A 1 687 ? -43.458 16.955 53.322 1.00 29.75 687 ALA A O 1
ATOM 4916 N N . GLY A 1 688 ? -45.344 16.123 52.411 1.00 30.02 688 GLY A N 1
ATOM 4917 C CA . GLY A 1 688 ? -45.269 16.876 51.147 1.00 30.02 688 GLY A CA 1
ATOM 4918 C C . GLY A 1 688 ? -46.058 16.277 49.968 1.00 30.02 688 GLY A C 1
ATOM 4919 O O . GLY A 1 688 ? -45.454 15.937 48.956 1.00 30.02 688 GLY A O 1
ATOM 4920 N N . ASP A 1 689 ? -47.381 16.124 50.084 1.00 33.47 689 ASP A N 1
ATOM 4921 C CA . ASP A 1 689 ? -48.242 15.551 49.029 1.00 33.47 689 ASP A CA 1
ATOM 4922 C C . ASP A 1 689 ? -48.393 16.410 47.752 1.00 33.47 689 ASP A C 1
ATOM 4924 O O . ASP A 1 689 ? -48.461 17.638 47.822 1.00 33.47 689 ASP A O 1
ATOM 4928 N N . GLY A 1 690 ? -48.701 15.744 46.627 1.00 30.97 690 GLY A N 1
ATOM 4929 C CA . GLY A 1 690 ? -49.915 16.101 45.866 1.00 30.97 690 GLY A CA 1
ATOM 4930 C C . GLY A 1 690 ? -49.805 16.390 44.357 1.00 30.97 690 GLY A C 1
ATOM 4931 O O . GLY A 1 690 ? -48.979 17.179 43.914 1.00 30.97 690 GLY A O 1
ATOM 4932 N N . GLY A 1 691 ? -50.765 15.846 43.588 1.00 30.84 691 GLY A N 1
ATOM 4933 C CA . GLY A 1 691 ? -51.022 16.154 42.164 1.00 30.84 691 GLY A CA 1
ATOM 4934 C C . GLY A 1 691 ? -50.278 15.222 41.193 1.00 30.84 691 GLY A C 1
ATOM 4935 O O . GLY A 1 691 ? -49.058 15.185 41.214 1.00 30.84 691 GLY A O 1
ATOM 4936 N N . SER A 1 692 ? -50.897 14.390 40.343 1.00 34.28 692 SER A N 1
ATOM 4937 C CA . SER A 1 692 ? -52.120 14.533 39.514 1.00 34.28 692 SER A CA 1
ATOM 4938 C C . SER A 1 692 ? -52.002 15.677 38.487 1.00 34.28 692 SER A C 1
ATOM 4940 O O . SER A 1 692 ? -51.614 16.779 38.850 1.00 34.28 692 SER A O 1
ATOM 4942 N N . ASN A 1 693 ? -52.359 15.517 37.202 1.00 31.89 693 ASN A N 1
ATOM 4943 C CA . ASN A 1 693 ? -53.427 14.662 36.658 1.00 31.89 693 ASN A CA 1
ATOM 4944 C C . ASN A 1 693 ? -53.173 14.138 35.207 1.00 31.89 693 ASN A C 1
ATOM 4946 O O . ASN A 1 693 ? -52.134 14.390 34.609 1.00 31.89 693 ASN A O 1
ATOM 4950 N N . SER A 1 694 ? -54.140 13.382 34.670 1.00 32.59 694 SER A N 1
ATOM 4951 C CA . SER A 1 694 ? -54.088 12.450 33.524 1.00 32.59 694 SER A CA 1
ATOM 4952 C C . SER A 1 694 ? -54.256 12.991 32.080 1.00 32.59 694 SER A C 1
ATOM 4954 O O . SER A 1 694 ? -54.712 14.114 31.881 1.00 32.59 694 SER A O 1
ATOM 4956 N N . SER A 1 695 ? -54.127 12.054 31.114 1.00 33.00 695 SER A N 1
ATOM 4957 C CA . SER A 1 695 ? -54.531 12.042 29.675 1.00 33.00 695 SER A CA 1
ATOM 4958 C C . SER A 1 695 ? -53.515 12.616 28.663 1.00 33.00 695 SER A C 1
ATOM 4960 O O . SER A 1 695 ? -52.867 13.609 28.954 1.00 33.00 695 SER A O 1
ATOM 4962 N N . GLY A 1 696 ? -53.271 12.048 27.467 1.00 31.59 696 GLY A N 1
ATOM 4963 C CA . GLY A 1 696 ? -53.875 10.914 26.727 1.00 31.59 696 GLY A CA 1
ATOM 4964 C C . GLY A 1 696 ? -54.508 11.377 25.392 1.00 31.59 696 GLY A C 1
ATOM 4965 O O . GLY A 1 696 ? -55.180 12.397 25.392 1.00 31.59 696 GLY A O 1
ATOM 4966 N N . GLY A 1 697 ? -54.374 10.721 24.226 1.00 30.80 697 GLY A N 1
ATOM 4967 C CA . GLY A 1 697 ? -53.543 9.576 23.807 1.00 30.80 697 GLY A CA 1
ATOM 4968 C C . GLY A 1 697 ? -53.982 9.010 22.428 1.00 30.80 697 GLY A C 1
ATOM 4969 O O . GLY A 1 697 ? -55.180 8.914 22.188 1.00 30.80 697 GLY A O 1
ATOM 4970 N N . SER A 1 698 ? -53.039 8.574 21.565 1.00 35.22 698 SER A N 1
ATOM 4971 C CA . SER A 1 698 ? -53.221 7.898 20.234 1.00 35.22 698 SER A CA 1
ATOM 4972 C C . SER A 1 698 ? -53.964 8.667 19.102 1.00 35.22 698 SER A C 1
ATOM 4974 O O . SER A 1 698 ? -54.757 9.554 19.384 1.00 35.22 698 SER A O 1
ATOM 4976 N N . GLY A 1 699 ? -53.776 8.408 17.789 1.00 31.36 699 GLY A N 1
ATOM 4977 C CA . GLY A 1 699 ? -52.760 7.615 17.055 1.00 31.36 699 GLY A CA 1
ATOM 4978 C C . GLY A 1 699 ? -53.196 7.172 15.623 1.00 31.36 699 GLY A C 1
ATOM 4979 O O . GLY A 1 699 ? -54.339 6.767 15.464 1.00 31.36 699 GLY A O 1
ATOM 4980 N N . ASN A 1 700 ? -52.269 7.156 14.635 1.00 32.53 700 ASN A N 1
ATOM 4981 C CA . ASN A 1 700 ? -52.350 6.548 13.264 1.00 32.53 700 ASN A CA 1
ATOM 4982 C C . ASN A 1 700 ? -53.445 7.033 12.255 1.00 32.53 700 ASN A C 1
ATOM 4984 O O . ASN A 1 700 ? -54.456 7.579 12.669 1.00 32.53 700 ASN A O 1
ATOM 4988 N N . SER A 1 701 ? -53.376 6.822 10.917 1.00 35.34 701 SER A N 1
ATOM 4989 C CA . SER A 1 701 ? -52.284 6.650 9.903 1.00 35.34 701 SER A CA 1
ATOM 4990 C C . SER A 1 701 ? -52.875 6.619 8.446 1.00 35.34 701 SER A C 1
ATOM 4992 O O . SER A 1 701 ? -54.089 6.753 8.306 1.00 35.34 701 SER A O 1
ATOM 4994 N N . SER A 1 702 ? -52.060 6.379 7.383 1.00 31.95 702 SER A N 1
ATOM 4995 C CA . SER A 1 702 ? -52.424 6.109 5.940 1.00 31.95 702 SER A CA 1
ATOM 4996 C C . SER A 1 702 ? -52.794 7.327 5.026 1.00 31.95 702 SER A C 1
ATOM 4998 O O . SER A 1 702 ? -53.231 8.339 5.559 1.00 31.95 702 SER A O 1
ATOM 5000 N N . SER A 1 703 ? -52.656 7.364 3.671 1.00 32.16 703 SER A N 1
ATOM 5001 C CA . SER A 1 703 ? -51.923 6.537 2.654 1.00 32.16 703 SER A CA 1
ATOM 5002 C C . SER A 1 703 ? -51.921 7.106 1.187 1.00 32.16 703 SER A C 1
ATOM 5004 O O . SER A 1 703 ? -52.897 7.724 0.778 1.00 32.16 703 SER A O 1
ATOM 5006 N N . THR A 1 704 ? -50.902 6.741 0.366 1.00 31.88 704 THR A N 1
ATOM 5007 C CA . THR A 1 704 ? -50.870 6.489 -1.132 1.00 31.88 704 THR A CA 1
ATOM 5008 C C . THR A 1 704 ? -51.137 7.566 -2.240 1.00 31.88 704 THR A C 1
ATOM 5010 O O . THR A 1 704 ? -52.192 8.185 -2.256 1.00 31.88 704 THR A O 1
ATOM 5013 N N . GLY A 1 705 ? -50.264 7.628 -3.286 1.00 28.78 705 GLY A N 1
ATOM 5014 C CA . GLY A 1 705 ? -50.450 8.269 -4.638 1.00 28.78 705 GLY A CA 1
ATOM 5015 C C . GLY A 1 705 ? -49.382 9.336 -5.037 1.00 28.78 705 GLY A C 1
ATOM 5016 O O . GLY A 1 705 ? -48.747 9.865 -4.135 1.00 28.78 705 GLY A O 1
ATOM 5017 N N . GLY A 1 706 ? -49.077 9.740 -6.299 1.00 28.91 706 GLY A N 1
ATOM 5018 C CA . GLY A 1 706 ? -49.358 9.273 -7.694 1.00 28.91 706 GLY A CA 1
ATOM 5019 C C . GLY A 1 706 ? -49.624 10.438 -8.710 1.00 28.91 706 GLY A C 1
ATOM 5020 O O . GLY A 1 706 ? -50.278 11.389 -8.304 1.00 28.91 706 GLY A O 1
ATOM 5021 N N . SER A 1 707 ? -49.243 10.493 -10.015 1.00 30.69 707 SER A N 1
ATOM 5022 C CA . SER A 1 707 ? -48.288 9.748 -10.895 1.00 30.69 707 SER A CA 1
ATOM 5023 C C . SER A 1 707 ? -48.195 10.327 -12.364 1.00 30.69 707 SER A C 1
ATOM 5025 O O . SER A 1 707 ? -49.112 11.022 -12.778 1.00 30.69 707 SER A O 1
ATOM 5027 N N . VAL A 1 708 ? -47.159 9.944 -13.158 1.00 29.11 708 VAL A N 1
ATOM 5028 C CA . VAL A 1 708 ? -46.939 9.967 -14.663 1.00 29.11 708 VAL A CA 1
ATOM 5029 C C . VAL A 1 708 ? -46.791 11.247 -15.571 1.00 29.11 708 VAL A C 1
ATOM 5031 O O . VAL A 1 708 ? -47.772 11.842 -15.993 1.00 29.11 708 VAL A O 1
ATOM 5034 N N . SER A 1 709 ? -45.569 11.417 -16.143 1.00 30.80 709 SER A N 1
ATOM 5035 C CA . SER A 1 709 ? -45.189 11.450 -17.606 1.00 30.80 709 SER A CA 1
ATOM 5036 C C . SER A 1 709 ? -45.192 12.693 -18.564 1.00 30.80 709 SER A C 1
ATOM 5038 O O . SER A 1 709 ? -46.050 13.563 -18.492 1.00 30.80 709 SER A O 1
ATOM 5040 N N . ALA A 1 710 ? -44.280 12.602 -19.573 1.00 31.14 710 ALA A N 1
ATOM 5041 C CA . ALA A 1 710 ? -44.160 13.258 -20.916 1.00 31.14 710 ALA A CA 1
ATOM 5042 C C . ALA A 1 710 ? -43.545 14.689 -21.045 1.00 31.14 710 ALA A C 1
ATOM 5044 O O . ALA A 1 710 ? -43.752 15.520 -20.172 1.00 31.14 710 ALA A O 1
ATOM 5045 N N . GLY A 1 711 ? -42.783 15.063 -22.105 1.00 27.33 711 GLY A N 1
ATOM 5046 C CA . GLY A 1 711 ? -42.332 14.365 -23.343 1.00 27.33 711 GLY A CA 1
ATOM 5047 C C . GLY A 1 711 ? -41.226 15.132 -24.149 1.00 27.33 711 GLY A C 1
ATOM 5048 O O . GLY A 1 711 ? -40.736 16.148 -23.670 1.00 27.33 711 GLY A O 1
ATOM 5049 N N . GLY A 1 712 ? -40.801 14.647 -25.340 1.00 28.25 712 GLY A N 1
ATOM 5050 C CA . GLY A 1 712 ? -39.723 15.232 -26.211 1.00 28.25 712 GLY A CA 1
ATOM 5051 C C . GLY A 1 712 ? -40.170 16.391 -27.143 1.00 28.25 712 GLY A C 1
ATOM 5052 O O . GLY A 1 712 ? -41.277 16.884 -26.971 1.00 28.25 712 GLY A O 1
ATOM 5053 N N . SER A 1 713 ? -39.460 16.880 -28.187 1.00 30.14 713 SER A N 1
ATOM 5054 C CA . SER A 1 713 ? -38.166 16.580 -28.887 1.00 30.14 713 SER A CA 1
ATOM 5055 C C . SER A 1 713 ? -37.684 17.879 -29.650 1.00 30.14 713 SER A C 1
ATOM 5057 O O . SER A 1 713 ? -38.088 18.941 -29.191 1.00 30.14 713 SER A O 1
ATOM 5059 N N . VAL A 1 714 ? -36.845 18.045 -30.709 1.00 28.66 714 VAL A N 1
ATOM 5060 C CA . VAL A 1 714 ? -36.413 17.296 -31.939 1.00 28.66 714 VAL A CA 1
ATOM 5061 C C . VAL A 1 714 ? -34.903 17.579 -32.286 1.00 28.66 714 VAL A C 1
ATOM 5063 O O . VAL A 1 714 ? -34.078 17.437 -31.390 1.00 28.66 714 VAL A O 1
ATOM 5066 N N . SER A 1 715 ? -34.488 17.927 -33.532 1.00 30.38 715 SER A N 1
ATOM 5067 C CA . SER A 1 715 ? -33.073 17.964 -34.017 1.00 30.38 715 SER A CA 1
ATOM 5068 C C . SER A 1 715 ? -32.740 18.961 -35.167 1.00 30.38 715 SER A C 1
ATOM 5070 O O . SER A 1 715 ? -33.618 19.299 -35.959 1.00 30.38 715 SER A O 1
ATOM 5072 N N . ALA A 1 716 ? -31.457 19.377 -35.287 1.00 29.14 716 ALA A N 1
ATOM 5073 C CA . ALA A 1 716 ? -30.759 19.987 -36.459 1.00 29.14 716 ALA A CA 1
ATOM 5074 C C . ALA A 1 716 ? -29.232 20.159 -36.163 1.00 29.14 716 ALA A C 1
ATOM 5076 O O . ALA A 1 716 ? -28.868 20.146 -34.992 1.00 29.14 716 ALA A O 1
ATOM 5077 N N . GLY A 1 717 ? -28.276 20.361 -37.096 1.00 27.45 717 GLY A N 1
ATOM 5078 C CA . GLY A 1 717 ? -28.270 20.162 -38.563 1.00 27.45 717 GLY A CA 1
ATOM 5079 C C . GLY A 1 717 ? -27.463 21.198 -39.399 1.00 27.45 717 GLY A C 1
ATOM 5080 O O . GLY A 1 717 ? -28.027 22.233 -39.737 1.00 27.45 717 GLY A O 1
ATOM 5081 N N . GLY A 1 718 ? -26.207 20.922 -39.821 1.00 28.12 718 GLY A N 1
ATOM 5082 C CA . GLY A 1 718 ? -25.479 21.734 -40.842 1.00 28.12 718 GLY A CA 1
ATOM 5083 C C . GLY A 1 718 ? -23.931 21.622 -40.876 1.00 28.12 718 GLY A C 1
ATOM 5084 O O . GLY A 1 718 ? -23.328 21.269 -39.871 1.00 28.12 718 GLY A O 1
ATOM 5085 N N . SER A 1 719 ? -23.278 21.922 -42.020 1.00 29.11 719 SER A N 1
ATOM 5086 C CA . SER A 1 719 ? -21.810 21.782 -42.252 1.00 29.11 719 SER A CA 1
ATOM 5087 C C . SER A 1 719 ? -21.226 22.802 -43.259 1.00 29.11 719 SER A C 1
ATOM 5089 O O . SER A 1 719 ? -21.951 23.198 -44.170 1.00 29.11 719 SER A O 1
ATOM 5091 N N . VAL A 1 720 ? -19.935 23.186 -43.142 1.00 27.39 720 VAL A N 1
ATOM 5092 C CA . VAL A 1 720 ? -19.114 23.889 -44.176 1.00 27.39 720 VAL A CA 1
ATOM 5093 C C . VAL A 1 720 ? -17.608 23.571 -43.989 1.00 27.39 720 VAL A C 1
ATOM 5095 O O . VAL A 1 720 ? -17.182 23.310 -42.867 1.00 27.39 720 VAL A O 1
ATOM 5098 N N . SER A 1 721 ? -16.793 23.623 -45.058 1.00 29.78 721 SER A N 1
ATOM 5099 C CA . SER A 1 721 ? -15.343 23.319 -45.061 1.00 29.78 721 SER A CA 1
ATOM 5100 C C . SER A 1 721 ? -14.504 24.202 -46.014 1.00 29.78 721 SER A C 1
ATOM 5102 O O . SER A 1 721 ? -14.871 24.322 -47.181 1.00 29.78 721 SER A O 1
ATOM 5104 N N . ALA A 1 722 ? -13.358 24.735 -45.555 1.00 28.58 722 ALA A N 1
ATOM 5105 C CA . ALA A 1 722 ? -12.186 25.236 -46.321 1.00 28.58 722 ALA A CA 1
ATOM 5106 C C . ALA A 1 722 ? -11.099 25.722 -45.320 1.00 28.58 722 ALA A C 1
ATOM 5108 O O . ALA A 1 722 ? -11.451 26.069 -44.198 1.00 28.58 722 ALA A O 1
ATOM 5109 N N . GLY A 1 723 ? -9.790 25.812 -45.604 1.00 26.75 723 GLY A N 1
ATOM 5110 C CA . GLY A 1 723 ? -9.016 25.468 -46.808 1.00 26.75 723 GLY A CA 1
ATOM 5111 C C . GLY A 1 723 ? -7.996 26.567 -47.174 1.00 26.75 723 GLY A C 1
ATOM 5112 O O . GLY A 1 723 ? -8.410 27.669 -47.518 1.00 26.75 723 GLY A O 1
ATOM 5113 N N . GLY A 1 724 ? -6.681 26.290 -47.138 1.00 26.53 724 GLY A N 1
ATOM 5114 C CA . GLY A 1 724 ? -5.649 27.247 -47.586 1.00 26.53 724 GLY A CA 1
ATOM 5115 C C . GLY A 1 724 ? -4.215 26.943 -47.121 1.00 26.53 724 GLY A C 1
ATOM 5116 O O . GLY A 1 724 ? -3.954 26.845 -45.929 1.00 26.53 724 GLY A O 1
ATOM 5117 N N . SER A 1 725 ? -3.280 26.832 -48.069 1.00 28.25 725 SER A N 1
ATOM 5118 C CA . SER A 1 725 ? -1.847 26.538 -47.872 1.00 28.25 725 SER A CA 1
ATOM 5119 C C . SER A 1 725 ? -0.948 27.630 -48.469 1.00 28.25 725 SER A C 1
ATOM 5121 O O . SER A 1 725 ? -1.368 28.245 -49.444 1.00 28.25 725 SER A O 1
ATOM 5123 N N . VAL A 1 726 ? 0.283 27.793 -47.956 1.00 26.39 726 VAL A N 1
ATOM 5124 C CA . VAL A 1 726 ? 1.544 28.277 -48.602 1.00 26.39 726 VAL A CA 1
ATOM 5125 C C . VAL A 1 726 ? 2.560 28.506 -47.454 1.00 26.39 726 VAL A C 1
ATOM 5127 O O . VAL A 1 726 ? 2.158 29.091 -46.455 1.00 26.39 726 VAL A O 1
ATOM 5130 N N . SER A 1 727 ? 3.829 28.068 -47.385 1.00 27.16 727 SER A N 1
ATOM 5131 C CA . SER A 1 727 ? 4.882 27.559 -48.301 1.00 27.16 727 SER A CA 1
ATOM 5132 C C . SER A 1 727 ? 6.044 28.552 -48.520 1.00 27.16 727 SER A C 1
ATOM 5134 O O . SER A 1 727 ? 5.817 29.698 -48.886 1.00 27.16 727 SER A O 1
ATOM 5136 N N . ALA A 1 728 ? 7.282 28.040 -48.393 1.00 27.77 728 ALA A N 1
ATOM 5137 C CA . ALA A 1 728 ? 8.594 28.693 -48.596 1.00 27.77 728 ALA A CA 1
ATOM 5138 C C . ALA A 1 728 ? 9.031 29.782 -47.573 1.00 27.77 728 ALA A C 1
ATOM 5140 O O . ALA A 1 728 ? 8.211 30.511 -47.032 1.00 27.77 728 ALA A O 1
ATOM 5141 N N . GLY A 1 729 ? 10.334 29.947 -47.284 1.00 26.23 729 GLY A N 1
ATOM 5142 C CA . GLY A 1 729 ? 11.460 29.065 -47.640 1.00 26.23 729 GLY A CA 1
ATOM 5143 C C . GLY A 1 729 ? 12.867 29.674 -47.482 1.00 26.23 729 GLY A C 1
ATOM 5144 O O . GLY A 1 729 ? 13.073 30.846 -47.780 1.00 26.23 729 GLY A O 1
ATOM 5145 N N . GLY A 1 730 ? 13.828 28.819 -47.098 1.00 26.47 730 GLY A N 1
ATOM 5146 C CA . GLY A 1 730 ? 15.287 29.030 -47.129 1.00 26.47 730 GLY A CA 1
ATOM 5147 C C . GLY A 1 730 ? 15.901 29.899 -46.013 1.00 26.47 730 GLY A C 1
ATOM 5148 O O . GLY A 1 730 ? 15.193 30.658 -45.363 1.00 26.47 730 GLY A O 1
ATOM 5149 N N . SER A 1 731 ? 17.220 29.902 -45.756 1.00 26.64 731 SER A N 1
ATOM 5150 C CA . SER A 1 731 ? 18.348 28.957 -45.997 1.00 26.64 731 SER A CA 1
ATOM 5151 C C . SER A 1 731 ? 19.677 29.730 -45.844 1.00 26.64 731 SER A C 1
ATOM 5153 O O . SER A 1 731 ? 19.671 30.924 -46.122 1.00 26.64 731 SER A O 1
ATOM 5155 N N . VAL A 1 732 ? 20.810 29.048 -45.579 1.00 26.95 732 VAL A N 1
ATOM 5156 C CA . VAL A 1 732 ? 22.202 29.597 -45.550 1.00 26.95 732 VAL A CA 1
ATOM 5157 C C . VAL A 1 732 ? 22.465 30.516 -44.329 1.00 26.95 732 VAL A C 1
ATOM 5159 O O . VAL A 1 732 ? 21.805 31.537 -44.204 1.00 26.95 732 VAL A O 1
ATOM 5162 N N . SER A 1 733 ? 23.326 30.264 -43.325 1.00 26.08 733 SER A N 1
ATOM 5163 C CA . SER A 1 733 ? 24.556 29.460 -43.076 1.00 26.08 733 SER A CA 1
ATOM 5164 C C . SER A 1 733 ? 25.861 30.282 -43.059 1.00 26.08 733 SER A C 1
ATOM 5166 O O . SER A 1 733 ? 25.909 31.365 -43.633 1.00 26.08 733 SER A O 1
ATOM 5168 N N . THR A 1 734 ? 26.925 29.711 -42.468 1.00 27.17 734 THR A N 1
ATOM 5169 C CA . THR A 1 734 ? 28.246 30.305 -42.121 1.00 27.17 734 THR A CA 1
ATOM 5170 C C . THR A 1 734 ? 28.250 31.225 -40.882 1.00 27.17 734 THR A C 1
ATOM 5172 O O . THR A 1 734 ? 27.282 31.934 -40.643 1.00 27.17 734 THR A O 1
ATOM 5175 N N . GLY A 1 735 ? 29.299 31.235 -40.045 1.00 26.06 735 GLY A N 1
ATOM 5176 C CA . GLY A 1 735 ? 30.433 30.298 -39.996 1.00 26.06 735 GLY A CA 1
ATOM 5177 C C . GLY A 1 735 ? 31.632 30.772 -39.154 1.00 26.06 735 GLY A C 1
ATOM 5178 O O . GLY A 1 735 ? 32.023 31.930 -39.240 1.00 26.06 735 GLY A O 1
ATOM 5179 N N . GLY A 1 736 ? 32.250 29.834 -38.424 1.00 26.25 736 GLY A N 1
ATOM 5180 C CA . GLY A 1 736 ? 33.522 29.981 -37.698 1.00 26.25 736 GLY A CA 1
ATOM 5181 C C . GLY A 1 736 ? 33.460 30.722 -36.347 1.00 26.25 736 GLY A C 1
ATOM 5182 O O . GLY A 1 736 ? 32.552 31.513 -36.127 1.00 26.25 736 GLY A O 1
ATOM 5183 N N . SER A 1 737 ? 34.424 30.617 -35.421 1.00 26.05 737 SER A N 1
ATOM 5184 C CA . SER A 1 737 ? 35.354 29.541 -34.993 1.00 26.05 737 SER A CA 1
ATOM 5185 C C . SER A 1 737 ? 36.500 30.164 -34.172 1.00 26.05 737 SER A C 1
ATOM 5187 O O . SER A 1 737 ? 37.189 31.033 -34.695 1.00 26.05 737 SER A O 1
ATOM 5189 N N . ALA A 1 738 ? 36.782 29.611 -32.982 1.00 27.23 738 ALA A N 1
ATOM 5190 C CA . ALA A 1 738 ? 38.016 29.768 -32.179 1.00 27.23 738 ALA A CA 1
ATOM 5191 C C . ALA A 1 738 ? 38.402 31.172 -31.629 1.00 27.23 738 ALA A C 1
ATOM 5193 O O . ALA A 1 738 ? 38.119 32.206 -32.222 1.00 27.23 738 ALA A O 1
ATOM 5194 N N . GLY A 1 739 ? 39.113 31.196 -30.486 1.00 25.70 739 GLY A N 1
ATOM 5195 C CA . GLY A 1 739 ? 39.684 32.424 -29.895 1.00 25.70 739 GLY A CA 1
ATOM 5196 C C . GLY A 1 739 ? 39.849 32.393 -28.367 1.00 25.70 739 GLY A C 1
ATOM 5197 O O . GLY A 1 739 ? 39.084 33.021 -27.647 1.00 25.70 739 GLY A O 1
ATOM 5198 N N . THR A 1 740 ? 40.827 31.646 -27.851 1.00 26.58 740 THR A N 1
ATOM 5199 C CA . THR A 1 740 ? 41.026 31.397 -26.407 1.00 26.58 740 THR A CA 1
ATOM 5200 C C . THR A 1 740 ? 41.642 32.552 -25.594 1.00 26.58 740 THR A C 1
ATOM 5202 O O . THR A 1 740 ? 42.588 33.191 -26.049 1.00 26.58 740 THR A O 1
ATOM 5205 N N . SER A 1 741 ? 41.276 32.586 -24.302 1.00 26.80 741 SER A N 1
ATOM 5206 C CA . SER A 1 741 ? 42.125 32.854 -23.110 1.00 26.80 741 SER A CA 1
ATOM 5207 C C . SER A 1 741 ? 42.210 34.250 -22.447 1.00 26.80 741 SER A C 1
ATOM 5209 O O . SER A 1 741 ? 42.459 35.268 -23.079 1.00 26.80 741 SER A O 1
ATOM 5211 N N . ASN A 1 742 ? 42.140 34.179 -21.106 1.00 27.66 742 ASN A N 1
ATOM 5212 C CA . ASN A 1 742 ? 42.759 35.001 -20.052 1.00 27.66 742 ASN A CA 1
ATOM 5213 C C . ASN A 1 742 ? 42.369 36.483 -19.845 1.00 27.66 742 ASN A C 1
ATOM 5215 O O . ASN A 1 742 ? 42.717 37.368 -20.619 1.00 27.66 742 ASN A O 1
ATOM 5219 N N . GLY A 1 743 ? 41.815 36.755 -18.655 1.00 25.78 743 GLY A N 1
ATOM 5220 C CA . GLY A 1 743 ? 41.664 38.089 -18.059 1.00 25.78 743 GLY A CA 1
ATOM 5221 C C . GLY A 1 743 ? 40.730 38.047 -16.845 1.00 25.78 743 GLY A C 1
ATOM 5222 O O . GLY A 1 743 ? 39.518 38.032 -17.014 1.00 25.78 743 GLY A O 1
ATOM 5223 N N . ALA A 1 744 ? 41.277 37.973 -15.629 1.00 28.27 744 ALA A N 1
ATOM 5224 C CA . ALA A 1 744 ? 40.489 37.800 -14.404 1.00 28.27 744 ALA A CA 1
ATOM 5225 C C . ALA A 1 744 ? 40.080 39.133 -13.757 1.00 28.27 744 ALA A C 1
ATOM 5227 O O . ALA A 1 744 ? 40.834 40.105 -13.818 1.00 28.27 744 ALA A O 1
ATOM 5228 N N . ASN A 1 745 ? 38.967 39.126 -13.017 1.00 26.75 745 ASN A N 1
ATOM 5229 C CA . ASN A 1 745 ? 38.932 39.766 -11.701 1.00 26.75 745 ASN A CA 1
ATOM 5230 C C . ASN A 1 745 ? 37.921 39.072 -10.770 1.00 26.75 745 ASN A C 1
ATOM 5232 O O . ASN A 1 745 ? 37.012 38.391 -11.240 1.00 26.75 745 ASN A O 1
ATOM 5236 N N . THR A 1 746 ? 38.111 39.221 -9.462 1.00 31.00 746 THR A N 1
ATOM 5237 C CA . THR A 1 746 ? 37.321 38.581 -8.395 1.00 31.00 746 THR A CA 1
ATOM 5238 C C . THR A 1 746 ? 36.272 39.513 -7.798 1.00 31.00 746 THR A C 1
ATOM 5240 O O . THR A 1 746 ? 36.544 40.703 -7.691 1.00 31.00 746 THR A O 1
ATOM 5243 N N . ASP A 1 747 ? 35.182 38.950 -7.271 1.00 29.95 747 ASP A N 1
ATOM 5244 C CA . ASP A 1 747 ? 34.587 39.378 -5.993 1.00 29.95 747 ASP A CA 1
ATOM 5245 C C . ASP A 1 747 ? 33.810 38.199 -5.364 1.00 29.95 747 ASP A C 1
ATOM 5247 O O . ASP A 1 747 ? 33.037 37.524 -6.042 1.00 29.95 747 ASP A O 1
ATOM 5251 N N . ASP A 1 748 ? 34.040 37.941 -4.072 1.00 28.88 748 ASP A N 1
ATOM 5252 C CA . ASP A 1 748 ? 33.357 36.936 -3.235 1.00 28.88 748 ASP A CA 1
ATOM 5253 C C . ASP A 1 748 ? 32.651 37.668 -2.085 1.00 28.88 748 ASP A C 1
ATOM 5255 O O . ASP A 1 748 ? 33.178 38.631 -1.527 1.00 28.88 748 ASP A O 1
ATOM 5259 N N . SER A 1 749 ? 31.444 37.227 -1.735 1.00 28.58 749 SER A N 1
ATOM 5260 C CA . SER A 1 749 ? 30.707 37.724 -0.566 1.00 28.58 749 SER A CA 1
ATOM 5261 C C . SER A 1 749 ? 29.822 36.644 0.072 1.00 28.58 749 SER A C 1
ATOM 5263 O O . SER A 1 749 ? 28.687 36.889 0.481 1.00 28.58 749 SER A O 1
ATOM 5265 N N . SER A 1 750 ? 30.356 35.426 0.191 1.00 26.42 750 SER A N 1
ATOM 5266 C CA . SER A 1 750 ? 29.734 34.348 0.962 1.00 26.42 750 SER A CA 1
ATOM 5267 C C . SER A 1 750 ? 29.743 34.637 2.478 1.00 26.42 750 SER A C 1
ATOM 5269 O O . SER A 1 750 ? 30.790 34.763 3.113 1.00 26.42 750 SER A O 1
ATOM 5271 N N . VAL A 1 751 ? 28.558 34.723 3.097 1.00 24.58 751 VAL A N 1
ATOM 5272 C CA . VAL A 1 751 ? 28.405 34.914 4.553 1.00 24.58 751 VAL A CA 1
ATOM 5273 C C . VAL A 1 751 ? 28.042 33.586 5.216 1.00 24.58 751 VAL A C 1
ATOM 5275 O O . VAL A 1 751 ? 26.933 33.084 5.052 1.00 24.58 751 VAL A O 1
ATOM 5278 N N . LYS A 1 752 ? 28.971 33.028 6.001 1.00 25.03 752 LYS A N 1
ATOM 5279 C CA . LYS A 1 752 ? 28.735 31.853 6.856 1.00 25.03 752 LYS A CA 1
ATOM 5280 C C . LYS A 1 752 ? 28.495 32.287 8.301 1.00 25.03 752 LYS A C 1
ATOM 5282 O O . LYS A 1 752 ? 29.321 32.995 8.873 1.00 25.03 752 LYS A O 1
ATOM 5287 N N . CYS A 1 753 ? 27.413 31.812 8.912 1.00 23.05 753 CYS A N 1
ATOM 5288 C CA . CYS A 1 753 ? 27.172 31.967 10.346 1.00 23.05 753 CYS A CA 1
ATOM 5289 C C . CYS A 1 753 ? 27.658 30.727 11.108 1.00 23.05 753 CYS A C 1
ATOM 5291 O O . CYS A 1 753 ? 27.285 29.608 10.771 1.00 23.05 753 CYS A O 1
ATOM 5293 N N . TYR A 1 754 ? 28.453 30.934 12.160 1.00 24.41 754 TYR A N 1
ATOM 5294 C CA . TYR A 1 754 ? 28.775 29.908 13.155 1.00 24.41 754 TYR A CA 1
ATOM 5295 C C . TYR A 1 754 ? 27.971 30.168 14.432 1.00 24.41 754 TYR A C 1
ATOM 5297 O O . TYR A 1 754 ? 27.915 31.303 14.907 1.00 24.41 754 TYR A O 1
ATOM 5305 N N . CYS A 1 755 ? 27.401 29.120 15.022 1.00 22.17 755 CYS A N 1
ATOM 5306 C CA . CYS A 1 755 ? 26.824 29.184 16.363 1.00 22.17 755 CYS A CA 1
ATOM 5307 C C . CYS A 1 755 ? 27.905 28.939 17.424 1.00 22.17 755 CYS A C 1
ATOM 5309 O O . CYS A 1 755 ? 28.706 28.014 17.300 1.00 22.17 755 CYS A O 1
ATOM 5311 N N . SER A 1 756 ? 27.890 29.723 18.504 1.00 24.91 756 SER A N 1
ATOM 5312 C CA . SER A 1 756 ? 28.744 29.510 19.676 1.00 24.91 756 SER A CA 1
ATOM 5313 C C . SER A 1 756 ? 27.942 29.690 20.964 1.00 24.91 756 SER A C 1
ATOM 5315 O O . SER A 1 756 ? 27.523 30.800 21.291 1.00 24.91 756 SER A O 1
ATOM 5317 N N . THR A 1 757 ? 27.741 28.604 21.706 1.00 32.22 757 THR A N 1
ATOM 5318 C CA . THR A 1 757 ? 27.109 28.607 23.034 1.00 32.22 757 THR A CA 1
ATOM 5319 C C . THR A 1 757 ? 28.103 28.990 24.128 1.00 32.22 757 THR A C 1
ATOM 5321 O O . THR A 1 757 ? 29.225 28.475 24.125 1.00 32.22 757 THR A O 1
ATOM 5324 N N . PRO A 1 758 ? 27.667 29.753 25.142 1.00 31.47 758 PRO A N 1
ATOM 5325 C CA . PRO A 1 758 ? 28.191 29.508 26.484 1.00 31.47 758 PRO A CA 1
ATOM 5326 C C . PRO A 1 758 ? 27.136 29.567 27.605 1.00 31.47 758 PRO A C 1
ATOM 5328 O O . PRO A 1 758 ? 26.424 30.551 27.746 1.00 31.47 758 PRO A O 1
ATOM 5331 N N . GLY A 1 759 ? 27.174 28.551 28.475 1.00 25.25 759 GLY A N 1
ATOM 5332 C CA . GLY A 1 759 ? 27.176 28.726 29.937 1.00 25.25 759 GLY A CA 1
ATOM 5333 C C . GLY A 1 759 ? 25.890 29.169 30.651 1.00 25.25 759 GLY A C 1
ATOM 5334 O O . GLY A 1 759 ? 25.405 30.281 30.485 1.00 25.25 759 GLY A O 1
ATOM 5335 N N . ALA A 1 760 ? 25.422 28.338 31.587 1.00 27.83 760 ALA A N 1
ATOM 5336 C CA . ALA A 1 760 ? 24.421 28.741 32.574 1.00 27.83 760 ALA A CA 1
ATOM 5337 C C . ALA A 1 760 ? 24.980 29.784 33.568 1.00 27.83 760 ALA A C 1
ATOM 5339 O O . ALA A 1 760 ? 26.125 29.675 34.011 1.00 27.83 760 ALA A O 1
ATOM 5340 N N . GLY A 1 761 ? 24.156 30.759 33.969 1.00 26.22 761 GLY A N 1
ATOM 5341 C CA . GLY A 1 761 ? 24.525 31.806 34.929 1.00 26.22 761 GLY A CA 1
ATOM 5342 C C . GLY A 1 761 ? 23.299 32.477 35.556 1.00 26.22 761 GLY A C 1
ATOM 5343 O O . GLY A 1 761 ? 22.372 32.878 34.862 1.00 26.22 761 GLY A O 1
ATOM 5344 N N . SER A 1 762 ? 23.271 32.553 36.884 1.00 26.44 762 SER A N 1
ATOM 5345 C CA . SER A 1 762 ? 22.093 32.900 37.687 1.00 26.44 762 SER A CA 1
ATOM 5346 C C . SER A 1 762 ? 21.853 34.403 37.920 1.00 26.44 762 SER A C 1
ATOM 5348 O O . SER A 1 762 ? 22.796 35.134 38.203 1.00 26.44 762 SER A O 1
ATOM 5350 N N . ALA A 1 763 ? 20.565 34.744 38.067 1.00 27.25 763 ALA A N 1
ATOM 5351 C CA . ALA A 1 763 ? 19.994 35.710 39.025 1.00 27.25 763 ALA A CA 1
ATOM 5352 C C . ALA A 1 763 ? 19.853 37.226 38.707 1.00 27.25 763 ALA A C 1
ATOM 5354 O O . ALA A 1 763 ? 20.782 37.941 38.351 1.00 27.25 763 ALA A O 1
ATOM 5355 N N . SER A 1 764 ? 18.652 37.701 39.077 1.00 26.39 764 SER A N 1
ATOM 5356 C CA . SER A 1 764 ? 18.311 38.972 39.755 1.00 26.39 764 SER A CA 1
ATOM 5357 C C . SER A 1 764 ? 18.373 40.342 39.041 1.00 26.39 764 SER A C 1
ATOM 5359 O O . SER A 1 764 ? 19.415 40.971 38.923 1.00 26.39 764 SER A O 1
ATOM 5361 N N . SER A 1 765 ? 17.159 40.891 38.864 1.00 26.91 765 SER A N 1
ATOM 5362 C CA . SER A 1 765 ? 16.712 42.254 39.243 1.00 26.91 765 SER A CA 1
ATOM 5363 C C . SER A 1 765 ? 17.193 43.524 38.511 1.00 26.91 765 SER A C 1
ATOM 5365 O O . SER A 1 765 ? 18.351 43.910 38.601 1.00 26.91 765 SER A O 1
ATOM 5367 N N . SER A 1 766 ? 16.183 44.316 38.104 1.00 28.12 766 SER A N 1
ATOM 5368 C CA . SER A 1 766 ? 16.132 45.801 38.082 1.00 28.12 766 SER A CA 1
ATOM 5369 C C . SER A 1 766 ? 16.953 46.563 37.016 1.00 28.12 766 SER A C 1
ATOM 5371 O O . SER A 1 766 ? 17.955 46.053 36.540 1.00 28.12 766 SER A O 1
ATOM 5373 N N . ALA A 1 767 ? 16.633 47.807 36.615 1.00 27.55 767 ALA A N 1
ATOM 5374 C CA . ALA A 1 767 ? 15.346 48.523 36.450 1.00 27.55 767 ALA A CA 1
ATOM 5375 C C . ALA A 1 767 ? 15.574 49.875 35.704 1.00 27.55 767 ALA A C 1
ATOM 5377 O O . ALA A 1 767 ? 16.683 50.396 35.743 1.00 27.55 767 ALA A O 1
ATOM 5378 N N . LEU A 1 768 ? 14.497 50.490 35.168 1.00 26.02 768 LEU A N 1
ATOM 5379 C CA . LEU A 1 768 ? 14.407 51.882 34.639 1.00 26.02 768 LEU A CA 1
ATOM 5380 C C . LEU A 1 768 ? 15.220 52.205 33.356 1.00 26.02 768 LEU A C 1
ATOM 5382 O O . LEU A 1 768 ? 16.245 51.588 33.097 1.00 26.02 768 LEU A O 1
ATOM 5386 N N . GLY A 1 769 ? 14.797 53.214 32.564 1.00 25.48 769 GLY A N 1
ATOM 5387 C CA . GLY A 1 769 ? 15.660 53.763 31.490 1.00 25.48 769 GLY A CA 1
ATOM 5388 C C . GLY A 1 769 ? 15.035 54.373 30.218 1.00 25.48 769 GLY A C 1
ATOM 5389 O O . GLY A 1 769 ? 15.531 54.098 29.138 1.00 25.48 769 GLY A O 1
ATOM 5390 N N . THR A 1 770 ? 13.974 55.180 30.326 1.00 24.88 770 THR A N 1
ATOM 5391 C CA . THR A 1 770 ? 13.541 56.258 29.391 1.00 24.88 770 THR A CA 1
ATOM 5392 C C . THR A 1 770 ? 14.062 56.283 27.930 1.00 24.88 770 THR A C 1
ATOM 5394 O O . THR A 1 770 ? 15.216 56.625 27.680 1.00 24.88 770 THR A O 1
ATOM 5397 N N . TRP A 1 771 ? 13.166 56.128 26.943 1.00 23.78 771 TRP A N 1
ATOM 5398 C CA . TRP A 1 771 ? 13.446 56.454 25.529 1.00 23.78 771 TRP A CA 1
ATOM 5399 C C . TRP A 1 771 ? 13.201 57.939 25.200 1.00 23.78 771 TRP A C 1
ATOM 5401 O O . TRP A 1 771 ? 12.264 58.551 25.713 1.00 23.78 771 TRP A O 1
ATOM 5411 N N . VAL A 1 772 ? 14.003 58.499 24.286 1.00 23.94 772 VAL A N 1
ATOM 5412 C CA . VAL A 1 772 ? 13.859 59.862 23.731 1.00 23.94 772 VAL A CA 1
ATOM 5413 C C . VAL A 1 772 ? 13.602 59.772 22.223 1.00 23.94 772 VAL A C 1
ATOM 5415 O O . VAL A 1 772 ? 14.251 58.988 21.534 1.00 23.94 772 VAL A O 1
ATOM 5418 N N . LEU A 1 773 ? 12.667 60.572 21.695 1.00 24.38 773 LEU A N 1
ATOM 5419 C CA . LEU A 1 773 ? 12.380 60.616 20.255 1.00 24.38 773 LEU A CA 1
ATOM 5420 C C . LEU A 1 773 ? 13.482 61.339 19.466 1.00 24.38 773 LEU A C 1
ATOM 5422 O O . LEU A 1 773 ? 13.904 62.433 19.836 1.00 24.38 773 LEU A O 1
ATOM 5426 N N . GLY A 1 774 ? 13.820 60.791 18.297 1.00 23.84 774 GLY A N 1
ATOM 5427 C CA . GLY A 1 774 ? 14.551 61.482 17.234 1.00 23.84 774 GLY A CA 1
ATOM 5428 C C . GLY A 1 774 ? 13.906 61.208 15.873 1.00 23.84 774 GLY A C 1
ATOM 5429 O O . GLY A 1 774 ? 13.957 60.085 15.383 1.00 23.84 774 GLY A O 1
ATOM 5430 N N . PHE A 1 775 ? 13.294 62.226 15.263 1.00 23.92 775 PHE A N 1
ATOM 5431 C CA . PHE A 1 775 ? 12.753 62.158 13.899 1.00 23.92 775 PHE A CA 1
ATOM 5432 C C . PHE A 1 775 ? 13.801 62.621 12.877 1.00 23.92 775 PHE A C 1
ATOM 5434 O O . PHE A 1 775 ? 14.328 63.724 13.004 1.00 23.92 775 PHE A O 1
ATOM 5441 N N . VAL A 1 776 ? 13.997 61.850 11.803 1.00 24.53 776 VAL A N 1
ATOM 5442 C CA . VAL A 1 776 ? 14.527 62.342 10.516 1.00 24.53 776 VAL A CA 1
ATOM 5443 C C . VAL A 1 776 ? 13.672 61.753 9.386 1.00 24.53 776 VAL A C 1
ATOM 5445 O O . VAL A 1 776 ? 13.156 60.644 9.500 1.00 24.53 776 VAL A O 1
ATOM 5448 N N . VAL A 1 777 ? 13.456 62.533 8.325 1.00 25.23 777 VAL A N 1
ATOM 5449 C CA . VAL A 1 777 ? 12.475 62.267 7.258 1.00 25.23 777 VAL A CA 1
ATOM 5450 C C . VAL A 1 777 ? 13.129 61.615 6.034 1.00 25.23 777 VAL A C 1
ATOM 5452 O O . VAL A 1 777 ? 14.216 62.021 5.630 1.00 25.23 777 VAL A O 1
ATOM 5455 N N . ALA A 1 778 ? 12.422 60.681 5.387 1.00 28.19 778 ALA A N 1
ATOM 5456 C CA . ALA A 1 778 ? 12.726 60.186 4.040 1.00 28.19 778 ALA A CA 1
ATOM 5457 C C . ALA A 1 778 ? 11.633 60.615 3.036 1.00 28.19 778 ALA A C 1
ATOM 5459 O O . ALA A 1 778 ? 10.454 60.684 3.384 1.00 28.19 778 ALA A O 1
ATOM 5460 N N . GLY A 1 779 ? 12.030 60.954 1.803 1.00 26.11 779 GLY A N 1
ATOM 5461 C CA . GLY A 1 779 ? 11.159 61.551 0.776 1.00 26.11 779 GLY A CA 1
ATOM 5462 C C . GLY A 1 779 ? 10.449 60.557 -0.160 1.00 26.11 779 GLY A C 1
ATOM 5463 O O . GLY A 1 779 ? 10.758 59.370 -0.191 1.00 26.11 779 GLY A O 1
ATOM 5464 N N . ALA A 1 780 ? 9.494 61.061 -0.949 1.00 29.91 780 ALA A N 1
ATOM 5465 C CA . ALA A 1 780 ? 8.651 60.276 -1.864 1.00 29.91 780 ALA A CA 1
ATOM 5466 C C . ALA A 1 780 ? 9.289 60.015 -3.251 1.00 29.91 780 ALA A C 1
ATOM 5468 O O . ALA A 1 780 ? 10.118 60.802 -3.705 1.00 29.91 780 ALA A O 1
ATOM 5469 N N . GLY A 1 781 ? 8.842 58.970 -3.976 1.00 27.27 781 GLY A N 1
ATOM 5470 C CA . GLY A 1 781 ? 9.434 58.622 -5.284 1.00 27.27 781 GLY A CA 1
ATOM 5471 C C . GLY A 1 781 ? 8.729 57.575 -6.172 1.00 27.27 781 GLY A C 1
ATOM 5472 O O . GLY A 1 781 ? 9.350 56.582 -6.509 1.00 27.27 781 GLY A O 1
ATOM 5473 N N . LEU A 1 782 ? 7.485 57.836 -6.606 1.00 27.44 782 LEU A N 1
ATOM 5474 C CA . LEU A 1 782 ? 6.773 57.267 -7.785 1.00 27.44 782 LEU A CA 1
ATOM 5475 C C . LEU A 1 782 ? 6.758 55.737 -8.070 1.00 27.44 782 LEU A C 1
ATOM 5477 O O . LEU A 1 782 ? 7.767 55.093 -8.331 1.00 27.44 782 LEU A O 1
ATOM 5481 N N . ALA A 1 783 ? 5.551 55.209 -8.310 1.00 31.47 783 ALA A N 1
ATOM 5482 C CA . ALA A 1 783 ? 5.337 53.911 -8.966 1.00 31.47 783 ALA A CA 1
ATOM 5483 C C . ALA A 1 783 ? 5.528 53.956 -10.503 1.00 31.47 783 ALA A C 1
ATOM 5485 O O . ALA A 1 783 ? 5.276 54.981 -11.145 1.00 31.47 783 ALA A O 1
ATOM 5486 N N . ARG A 1 784 ? 5.844 52.808 -11.129 1.00 27.14 784 ARG A N 1
ATOM 5487 C CA . ARG A 1 784 ? 5.699 52.587 -12.586 1.00 27.14 784 ARG A CA 1
ATOM 5488 C C . ARG A 1 784 ? 5.073 51.229 -12.925 1.00 27.14 784 ARG A C 1
ATOM 5490 O O . ARG A 1 784 ? 5.171 50.268 -12.175 1.00 27.14 784 ARG A O 1
ATOM 5497 N N . ARG A 1 785 ? 4.380 51.190 -14.070 1.00 27.66 785 ARG A N 1
ATOM 5498 C CA . ARG A 1 785 ? 3.598 50.044 -14.573 1.00 27.66 785 ARG A CA 1
ATOM 5499 C C . ARG A 1 785 ? 4.459 49.047 -15.359 1.00 27.66 785 ARG A C 1
ATOM 5501 O O . ARG A 1 785 ? 5.431 49.449 -15.996 1.00 27.66 785 ARG A O 1
ATOM 5508 N N . ARG A 1 786 ? 3.990 47.792 -15.428 1.00 31.20 786 ARG A N 1
ATOM 5509 C CA . ARG A 1 786 ? 4.420 46.777 -16.411 1.00 31.20 786 ARG A CA 1
ATOM 5510 C C . ARG A 1 786 ? 4.464 47.361 -17.835 1.00 31.20 786 ARG A C 1
ATOM 5512 O O . ARG A 1 786 ? 3.532 48.055 -18.245 1.00 31.20 786 ARG A O 1
ATOM 5519 N N . LYS A 1 787 ? 5.485 46.988 -18.612 1.00 26.09 787 LYS A N 1
ATOM 5520 C CA . LYS A 1 787 ? 5.462 47.009 -20.083 1.00 26.09 787 LYS A CA 1
ATOM 5521 C C . LYS A 1 787 ? 6.173 45.775 -20.627 1.00 26.09 787 LYS A C 1
ATOM 5523 O O . LYS A 1 787 ? 7.370 45.621 -20.426 1.00 26.09 787 LYS A O 1
ATOM 5528 N N . THR A 1 788 ? 5.438 44.956 -21.367 1.00 31.00 788 THR A N 1
ATOM 5529 C CA . THR A 1 788 ? 6.010 44.037 -22.353 1.00 31.00 788 THR A CA 1
ATOM 5530 C C . THR A 1 788 ? 6.697 44.824 -23.471 1.00 31.00 788 THR A C 1
ATOM 5532 O O . THR A 1 788 ? 6.291 45.945 -23.803 1.00 31.00 788 THR A O 1
ATOM 5535 N N . ARG A 1 789 ? 7.723 44.232 -24.088 1.00 27.38 789 ARG A N 1
ATOM 5536 C CA . ARG A 1 789 ? 8.277 44.697 -25.363 1.00 27.38 789 ARG A CA 1
ATOM 5537 C C . ARG A 1 789 ? 8.825 43.520 -26.164 1.00 27.38 789 ARG A C 1
ATOM 5539 O O . ARG A 1 789 ? 9.718 42.829 -25.696 1.00 27.38 789 ARG A O 1
ATOM 5546 N N . ALA A 1 790 ? 8.291 43.331 -27.367 1.00 27.48 790 ALA A N 1
ATOM 5547 C CA . ALA A 1 790 ? 8.911 42.496 -28.387 1.00 27.48 790 ALA A CA 1
ATOM 5548 C C . ALA A 1 790 ? 10.143 43.203 -28.984 1.00 27.48 790 ALA A C 1
ATOM 5550 O O . ALA A 1 790 ? 10.275 44.429 -28.885 1.00 27.48 790 ALA A O 1
ATOM 5551 N N . ALA A 1 791 ? 11.030 42.428 -29.605 1.00 30.36 791 ALA A N 1
ATOM 5552 C CA . ALA A 1 791 ? 12.253 42.927 -30.224 1.00 30.36 791 ALA A CA 1
ATOM 5553 C C . ALA A 1 791 ? 12.002 43.658 -31.557 1.00 30.36 791 ALA A C 1
ATOM 5555 O O . ALA A 1 791 ? 11.071 43.344 -32.298 1.00 30.36 791 ALA A O 1
ATOM 5556 N N . ALA A 1 792 ? 12.893 44.595 -31.887 1.00 30.91 792 ALA A N 1
ATOM 5557 C CA . ALA A 1 792 ? 13.068 45.144 -33.229 1.00 30.91 792 ALA A CA 1
ATOM 5558 C C . ALA A 1 792 ? 14.556 45.480 -33.443 1.00 30.91 792 ALA A C 1
ATOM 5560 O O . ALA A 1 792 ? 15.228 45.923 -32.513 1.00 30.91 792 ALA A O 1
ATOM 5561 N N . ARG A 1 793 ? 15.060 45.223 -34.656 1.00 27.58 793 ARG A N 1
ATOM 5562 C CA . ARG A 1 793 ? 16.485 45.293 -35.035 1.00 27.58 793 ARG A CA 1
ATOM 5563 C C . ARG A 1 793 ? 17.051 46.718 -35.028 1.00 27.58 793 ARG A C 1
ATOM 5565 O O . ARG A 1 793 ? 16.325 47.650 -35.364 1.00 27.58 793 ARG A O 1
ATOM 5572 N N . LEU A 1 794 ? 18.371 46.833 -34.857 1.00 28.05 794 LEU A N 1
ATOM 5573 C CA . LEU A 1 794 ? 19.255 47.636 -35.719 1.00 28.05 794 LEU A CA 1
ATOM 5574 C C . LEU A 1 794 ? 20.725 47.214 -35.514 1.00 28.05 794 LEU A C 1
ATOM 5576 O O . LEU A 1 794 ? 21.040 46.701 -34.444 1.00 28.05 794 LEU A O 1
ATOM 5580 N N . SER A 1 795 ? 21.546 47.431 -36.557 1.00 34.06 795 SER A N 1
ATOM 5581 C CA . SER A 1 795 ? 22.918 46.911 -36.773 1.00 34.06 795 SER A CA 1
ATOM 5582 C C . SER A 1 795 ? 23.067 45.409 -36.519 1.00 34.06 795 SER A C 1
ATOM 5584 O O . SER A 1 795 ? 23.506 45.045 -35.408 1.00 34.06 795 SER A O 1
#

Radius of gyration: 50.01 Å; Cα contacts (8 Å, |Δi|>4): 1916; chains: 1; bounding box: 122×107×150 Å

Foldseek 3Di:
DDDDDDDDDDDDDDDDDDDDDDDDPDDPPDDPVFLVQLLVLLLAFWPDKDWFQDQVIKIWTAGPQQWIWIHTVIDTQPPRGQFPDKAFEFDDQGKIWTAHPLRWIWIFGAQCQLARQCQDRDGGPHIDTQCLLPSFFDDKHGARFKIWTQGVLRWIWIAGAQCQLARQAQDRDHHNHTDTLCVVPRFFDDKEDAHFKIWTQGPQRWIWIFGQQCLLQRAQQDSDTGGRHIDTADGQWDDKYREHFKIWTAGVQQWIWIFGAQCQQARQCQDRRGHNHTDTLVQQPGFDDKYYEHFKIWTQGPQQAIWIFGAADQLQGQQQDRDRGGRNHIDTHDDCRRPNHQFDDKYGHVQKIWTQGPQRWIWMAGAHQPSSRDGHHNHTDTPDSPLQWAFPAKPPQEDALQWQDKMKTFTANDDQAKWKDFANHTFAPWGQPDRGIIMTTGHRHDFDQTKMKIADPPRRIYIDGSRHGHAHFKFFAAKPPQEDALQWFDKIKTFTAQAEPPKWKAWQNHTWPPWADPDRGIIITTYHHHDFAFTKMWMAHPVGGIDIRGSRHGHAHFWFFDAKPPQEEAAFDKIKTFTAQDDCPKWKDKQNHTWDWDDDDRGIIITGGHHDDFFFIKMKIAHPNRRIDIDGSRHGYDPPDDDDDDDDDDDDDDDDDDDDDDDDDDDDDDDDDDDDDDDDDDDDDDDDDDDDDDDDDDDDDDDDDDDDDDDDDDDDDDDDDDDDDDDDDDDDDDDDDDDDDDDDDDDDDDDDDDDDDDDDDDDDDDDDDDDDDDDDDDDDDDDDDDDDDDDDDDD

pLDDT: mean 74.1, std 27.77, range [20.98, 98.75]

Nearest PDB structures (foldseek):
  4d9s-assembly1_A  TM=9.049E-01  e=4.485E-28  Arabidopsis thaliana
  6xzl-assembly1_A  TM=9.051E-01  e=6.786E-28  Arabidopsis thaliana
  4qam-assembly1_A  TM=8.460E-01  e=7.180E-22  Homo sapiens
  3n50-assembly4_E-2  TM=8.144E-01  e=3.810E-05  Homo sapiens
  6e57-assembly3_C  TM=2.881E-01  e=4.436E-09  Bacteroides ovatus ATCC 8483